Protein AF-A0A7R8W5P0-F1 (afdb_monomer_lite)

Sequence (924 aa):
MWKNGLQYGSLVSLLLALLMYNWKLTNHAEYQKKLEHVLEGMLSIERSSHLEAAPRVTVGFGACMDEFVNADEFFNFTHTEAPSRCFQHESINTWSELSELFICFFQGGAAAERYVASPALWNHLLERLKSASSRRRALGGNAPVMASRLAAEGCDVVLAGGMTQEMRKLLPENIEVVGPQTEIDDLHVIIEYPFGAQWGPWIAPRANRFIIHSDSNNPRLSSLDAFSESIREMESHIRKLSAQLQALPKTTLVHFEMASLSDVELLQLLVQWILPYTDSLGMNEQELPNLHSVLIYGNVSLISEPYPRVATTLDEMRQVFGVIGDRGFARHLKNSRTLSRIHVHTLAFQAIMTSKGSPWKNNFQAAVKASLIANRHVCGSSEVDIQKAKLIMDDSFSVSRGEGSGRIYLDVTNPVAIWEEDTTLMDPLYLAYRAYQLGKHQQCVDECTKILTKNPLDQAAWSLKTRALSAEVYVDDLEAGDEGLVESVMDDNSIATVARPGTSLRTPVNDDKPTSQTLRPQTASGRPLSGVVRPGSQSGSQNLERALVTPRTAHTARPFSASTGRSVRLGTASMMGSADSGDFINLARLNLPKYATIPWIAKPLCEYILYHQNDVRMALDLAARSTQAVHFNDWWWKFQLGKCYFRMGLLRDAEKQFLSALKQQEMIFPYLFLAQVYVRLDQPLSAIETYDRGLQMFPKEVRLLAGKARILEALHELGRAVKVYREVLSSDATDFEAIASIGLHHFYSDQPEVALRYYRRILQMGVQNAELYNNIGLCCFFAQQYDMTLKCFDRALCLAEDSVRGDVWYNIGEVALYLGDTSLAYQCFRLVLVHNSEHAEAYNNLGVLEMRRGKADTARVFFQTSASLGEHLFEPHYNYASLAEKMGDLQSSFVVAKKASQIYPRHADTKDLLQQLMKLFASL

Foldseek 3Di:
DDDDDDDPVVVVVVVVVVVVVVVVVVVVVVQLVLVVLLVVLLVVLLVVDADPDAAEDEFDEAWFKEKEAAQCQLCVLPPDAQDPAADDDPEAADPVNVRSPVLVCQQVVHEEEHEHPHPVVVVVSVVSSVVGPRIDMDTDDPRQVVQQVSVVSRHQYEYEYEEAPVSVVRGDPSYHYHFHHDPDGWYKYKHWYAQQDDRHPGGGNHTYIYIYTHDDGVVDPCSVHDDDDPPVVLLVVLQVVLVVLLVDDPVDAAEDEDDDDPDLVSLVSCLVRPLQSHQEYEEEQQVLQQNLCCLQPVGGDRDGDLDDAQQVSLVSVLSSLCCSQPCVSCVVPRSTDGHAKYWYDYPQAIDIDGHPPDPDPDVLSVRSVVVQVVCCVVVVDNDDDSVPDDRDDDQWGFNHPDDPTDIDGADSSRRDDDDDDDSPPPDLLSVLVVCVVVLVLVSSLVSLVVVCVVPVPDLSSVLSNLLSLLSVQDDDPLQQQAFALCLQEVVQLAPDPDDDALQFLQDHHDDPDDQACVLFPDALLRAGDFLDATQNQASHDHDSVCCVLAAQPSGGVDRHHRGCLVPDPPVVVVVVPPDPDDDPDDLVPDDLLVQLLPVSSLVSVLSSCCGNVVPLPSSLVSLVSNCVNVVVLALVSLQSNLVSCVSVVVLVSSLVSLVSSCVNPNDDVSLSVNLVSCNSNRRLVVNLVSLVVNCVVVPLDLSSLLSNLVSCSSSVVLVVSLVSLVSSCVSPVQDLNSLSRNLVVCVSVLNLVVSLVSLVSNVVVVDQALVSLLSNLLSCLSVVVPVCNVVSLVSSCVRDDLQCNLVSLQSVLVSCVVVVNLVSSLVSLVVSCVSPVLDLVSLLVNLVSVVVVVNLVSSLVSLVSSCSSRVLDLSSLQSNLVSCVVVVNLPSSLVSLVSSCVNRVPDPVSVVSNVVSVVVVVVD

InterPro domains:
  IPR007666 ADP-specific phosphofructokinase/glucokinase [PF04587] (234-424)
  IPR007666 ADP-specific phosphofructokinase/glucokinase [PS51255] (34-459)
  IPR011990 Tetratricopeptide-like helical domain superfamily [G3DSA:1.25.40.10] (603-922)
  IPR011990 Tetratricopeptide-like helical domain superfamily [SSF48452] (644-908)
  IPR019734 Tetratricopeptide repeat [PS50005] (668-701)
  IPR019734 Tetratricopeptide repeat [PS50005] (770-803)
  IPR019734 Tetratricopeptide repeat [SM00028] (635-668)
  IPR019734 Tetratricopeptide repeat [SM00028] (671-701)
  IPR019734 Tetratricopeptide repeat [SM00028] (702-735)
  IPR019734 Tetratricopeptide repeat [SM00028] (736-769)
  IPR019734 Tetratricopeptide repeat [SM00028] (770-803)
  IPR019734 Tetratricopeptide repeat [SM00028] (806-839)
  IPR019734 Tetratricopeptide repeat [SM00028] (840-873)
  IPR019734 Tetratricopeptide repeat [SM00028] (874-907)
  IPR028796 Tetratricopeptide repeat protein 8 [PTHR44177] (425-923)
  IPR029056 Ribokinase-like [G3DSA:3.40.1190.20] (113-426)
  IPR029056 Ribokinase-like [SSF53613] (51-429)

Secondary structure (DSSP, 8-state):
-------HHHHHHHHHHHHHHHHHHHHHHHHHHHHHHHHHHHHHHHHT---SS--EEEEEE--EEEEEEEHHHHTTTTTSPPPSS----SSB-SHHHHHHHHHHHHHHT--EEEEB--HHHHHHHHHHHHH-TT-EEEEESHHHHHHHHHHHTT-EEEEE--B-HHHHTTS-TTEEEESPBPSS-EEEEEEEE-TT-EETTEE-SS-EEEEEE--SSTT--GGG-----TTSHHHHHHHHHHHHHHHS-TTS--EEE------HHHHHHHHHHTGGG-SEEEE-TTHHHHHHHHHHTSS------SS--HHHHHHHHHHHHHHHHSTTTSTTSTT-----EEEEE-SS-EEEEE-TT-S---HHHHHHHHHHHHHHHHH--SS--TTT------SEEES-SSTTPPEEEPPSSS-S---------S-HHHHHHHHHHTT-HHHHHHHHHHHHHH-TT-HHHHHHHHHHHHHHT---TTT--PPPHHHHHT----S-SSPPTTS-SSSPPP--SS--TTTS-B-TTSPBPPSS--TT-B-----HHHHHHS-TTSSBSS---S-GGG----HHHHHS-SSS---SS-GGG--HHHHHT-HHHHHHHHHIIIIIS--HHHHHHHHHHHHHHTTT--HHHHHHHHHHHHHTT-HHHHHHHHHHHHHH---HHHHHHHHHHHHHTT-HHHHHHHHHHHHHHSTT-HHHHHHHHHHHHHTT-HHHHHHHHHHHHHH-TT-HHHHHHHHHHHHHTT-HHHHHHHHHHHHHTT---HHHHHHHHHHHHHTT-HHHHHHHHHHHHHH--HHHHHHHHHHHHHHHHHHT-HHHHHHHHHHHHHH-TT-HHHHHHHHHHHHHTT-HHHHHHHHHHHHHH-TT-HHHHHHHHHHHHHHT-HHHHHHHHHHHHHH-TT-HHHHHHHHHHHHHHHH-

Radius of gyration: 41.03 Å; chains: 1; bounding box: 125×72×121 Å

Organism: NCBI:txid163714

pLDDT: mean 81.57, std 13.03, range [26.81, 96.5]

Structure (mmCIF, N/CA/C/O backbone):
data_AF-A0A7R8W5P0-F1
#
_entry.id   AF-A0A7R8W5P0-F1
#
loop_
_atom_site.group_PDB
_atom_site.id
_atom_site.type_symbol
_atom_site.label_atom_id
_atom_site.label_alt_id
_atom_site.label_comp_id
_atom_site.label_asym_id
_atom_site.label_entity_id
_atom_site.label_seq_id
_atom_site.pdbx_PDB_ins_code
_atom_site.Cartn_x
_atom_site.Cartn_y
_atom_site.Cartn_z
_atom_site.occupancy
_atom_site.B_iso_or_equiv
_atom_site.auth_seq_id
_atom_site.auth_comp_id
_atom_site.auth_asym_id
_atom_site.auth_atom_id
_atom_site.pdbx_PDB_model_num
ATOM 1 N N . MET A 1 1 ? 79.909 9.153 -64.015 1.00 36.31 1 MET A N 1
ATOM 2 C CA . MET A 1 1 ? 79.133 8.321 -64.961 1.00 36.31 1 MET A CA 1
ATOM 3 C C . MET A 1 1 ? 78.157 7.473 -64.166 1.00 36.31 1 MET A C 1
ATOM 5 O O . MET A 1 1 ? 78.596 6.576 -63.461 1.00 36.31 1 MET A O 1
ATOM 9 N N . TRP A 1 2 ? 76.861 7.779 -64.223 1.00 39.91 2 TRP A N 1
ATOM 10 C CA . TRP A 1 2 ? 75.825 6.872 -63.725 1.00 39.91 2 TRP A CA 1
ATOM 11 C C . TRP A 1 2 ? 75.768 5.644 -64.643 1.00 39.91 2 TRP A C 1
ATOM 13 O O . TRP A 1 2 ? 75.588 5.793 -65.850 1.00 39.91 2 TRP A O 1
ATOM 23 N N . LYS A 1 3 ? 75.937 4.443 -64.086 1.00 43.53 3 LYS A N 1
ATOM 24 C CA . LYS A 1 3 ? 75.578 3.183 -64.746 1.00 43.53 3 LYS A CA 1
ATOM 25 C C . LYS A 1 3 ? 74.837 2.290 -63.753 1.00 43.53 3 LYS A C 1
ATOM 27 O O . LYS A 1 3 ? 75.441 1.621 -62.929 1.00 43.53 3 LYS A O 1
ATOM 32 N N . ASN A 1 4 ? 73.515 2.378 -63.861 1.00 57.44 4 ASN A N 1
ATOM 33 C CA . ASN A 1 4 ? 72.531 1.299 -63.901 1.00 57.44 4 ASN A CA 1
ATOM 34 C C . ASN A 1 4 ? 72.731 0.089 -62.979 1.00 57.44 4 ASN A C 1
ATOM 36 O O . ASN A 1 4 ? 73.502 -0.819 -63.273 1.00 57.44 4 ASN A O 1
ATOM 40 N N . GLY A 1 5 ? 71.866 0.018 -61.971 1.00 49.28 5 GLY A N 1
ATOM 41 C CA . GLY A 1 5 ? 71.491 -1.213 -61.291 1.00 49.28 5 GLY A CA 1
ATOM 42 C C . GLY A 1 5 ? 70.330 -0.927 -60.349 1.00 49.28 5 GLY A C 1
ATOM 43 O O . GLY A 1 5 ? 70.558 -0.619 -59.183 1.00 49.28 5 GLY A O 1
ATOM 44 N N . LEU A 1 6 ? 69.089 -0.975 -60.849 1.00 54.81 6 LEU A N 1
ATOM 45 C CA . LEU A 1 6 ? 67.922 -1.060 -59.966 1.00 54.81 6 LEU A CA 1
ATOM 46 C C . LEU A 1 6 ? 68.122 -2.290 -59.071 1.00 54.81 6 LEU A C 1
ATOM 48 O O . LEU A 1 6 ? 68.286 -3.401 -59.574 1.00 54.81 6 LEU A O 1
ATOM 52 N N . GLN A 1 7 ? 68.167 -2.085 -57.754 1.00 64.88 7 GLN A N 1
ATOM 53 C CA . GLN A 1 7 ? 68.271 -3.180 -56.795 1.00 64.88 7 GLN A CA 1
ATOM 54 C C . GLN A 1 7 ? 67.053 -4.100 -56.964 1.00 64.88 7 GLN A C 1
ATOM 56 O O . GLN A 1 7 ? 65.928 -3.631 -57.123 1.00 64.88 7 GLN A O 1
ATOM 61 N N . TYR A 1 8 ? 67.264 -5.417 -56.923 1.00 61.25 8 TYR A N 1
ATOM 62 C CA . TYR A 1 8 ? 66.205 -6.422 -57.100 1.00 61.25 8 TYR A CA 1
ATOM 63 C C . TYR A 1 8 ? 64.970 -6.158 -56.216 1.00 61.25 8 TYR A C 1
ATOM 65 O O . TYR A 1 8 ? 63.844 -6.382 -56.649 1.00 61.25 8 TYR A O 1
ATOM 73 N N . GLY A 1 9 ? 65.168 -5.604 -55.013 1.00 65.62 9 GLY A N 1
ATOM 74 C CA . GLY A 1 9 ? 64.086 -5.211 -54.109 1.00 65.62 9 GLY A CA 1
ATOM 75 C C . GLY A 1 9 ? 63.168 -4.124 -54.672 1.00 65.62 9 GLY A C 1
ATOM 76 O O . GLY A 1 9 ? 61.956 -4.267 -54.586 1.00 65.62 9 GLY A O 1
ATOM 77 N N . SER A 1 10 ? 63.697 -3.077 -55.315 1.00 69.69 10 SER A N 1
ATOM 78 C CA . SER A 1 10 ? 62.873 -2.009 -55.900 1.00 69.69 10 SER A CA 1
ATOM 79 C C . SER A 1 10 ? 62.128 -2.462 -57.157 1.00 69.69 10 SER A C 1
ATOM 81 O O . SER A 1 10 ? 61.007 -2.013 -57.378 1.00 69.69 10 SER A O 1
ATOM 83 N N . LEU A 1 11 ? 62.688 -3.398 -57.932 1.00 73.38 11 LEU A N 1
ATOM 84 C CA . LEU A 1 11 ? 61.970 -4.053 -59.032 1.00 73.38 11 LEU A CA 1
ATOM 85 C C . LEU A 1 11 ? 60.809 -4.908 -58.519 1.00 73.38 11 LEU A C 1
ATOM 87 O O . LEU A 1 11 ? 59.712 -4.795 -59.052 1.00 73.38 11 LEU A O 1
ATOM 91 N N . VAL A 1 12 ? 61.010 -5.699 -57.461 1.00 75.38 12 VAL A N 1
ATOM 92 C CA . VAL A 1 12 ? 59.942 -6.506 -56.846 1.00 75.38 12 VAL A CA 1
ATOM 93 C C . VAL A 1 12 ? 58.846 -5.619 -56.253 1.00 75.38 12 VAL A C 1
ATOM 95 O O . VAL A 1 12 ? 57.673 -5.895 -56.481 1.00 75.38 12 VAL A O 1
ATOM 98 N N . SER A 1 13 ? 59.195 -4.519 -55.578 1.00 73.75 13 SER A N 1
ATOM 99 C CA . SER A 1 13 ? 58.220 -3.546 -55.065 1.00 73.75 13 SER A CA 1
ATOM 100 C C . SER A 1 13 ? 57.409 -2.891 -56.179 1.00 73.75 13 SER A C 1
ATOM 102 O O . SER A 1 13 ? 56.206 -2.701 -56.033 1.00 73.75 13 SER A O 1
ATOM 104 N N . LEU A 1 14 ? 58.050 -2.558 -57.302 1.00 78.12 14 LEU A N 1
ATOM 105 C CA . LEU A 1 14 ? 57.390 -1.933 -58.446 1.00 78.12 14 LEU A CA 1
ATOM 106 C C . LEU A 1 14 ? 56.509 -2.936 -59.206 1.00 78.12 14 LEU A C 1
ATOM 108 O O . LEU A 1 14 ? 55.436 -2.569 -59.670 1.00 78.12 14 LEU A O 1
ATOM 112 N N . LEU A 1 15 ? 56.910 -4.209 -59.265 1.00 79.38 15 LEU A N 1
ATOM 113 C CA . LEU A 1 15 ? 56.126 -5.304 -59.845 1.00 79.38 15 LEU A CA 1
ATOM 114 C C . LEU A 1 15 ? 54.933 -5.672 -58.951 1.00 79.38 15 LEU A C 1
ATOM 116 O O . LEU A 1 15 ? 53.842 -5.875 -59.466 1.00 79.38 15 LEU A O 1
ATOM 120 N N . LEU A 1 16 ? 55.097 -5.662 -57.624 1.00 78.31 16 LEU A N 1
ATOM 121 C CA . LEU A 1 16 ? 53.999 -5.761 -56.655 1.00 78.31 16 LEU A CA 1
ATOM 122 C C . LEU A 1 16 ? 53.064 -4.555 -56.736 1.00 78.31 16 LEU A C 1
ATOM 124 O O . LEU A 1 16 ? 51.853 -4.734 -56.711 1.00 78.31 16 LEU A O 1
ATOM 128 N N . ALA A 1 17 ? 53.595 -3.339 -56.877 1.00 73.50 17 ALA A N 1
ATOM 129 C CA . ALA A 1 17 ? 52.786 -2.139 -57.056 1.00 73.50 17 ALA A CA 1
ATOM 130 C C . ALA A 1 17 ? 52.014 -2.174 -58.381 1.00 73.50 17 ALA A C 1
ATOM 132 O O . ALA A 1 17 ? 50.842 -1.822 -58.396 1.00 73.50 17 ALA A O 1
ATOM 133 N N . LEU A 1 18 ? 52.626 -2.654 -59.469 1.00 76.25 18 LEU A N 1
ATOM 134 C CA . LEU A 1 18 ? 51.964 -2.860 -60.760 1.00 76.25 18 LEU A CA 1
ATOM 135 C C . LEU A 1 18 ? 50.938 -3.991 -60.704 1.00 76.25 18 LEU A C 1
ATOM 137 O O . LEU A 1 18 ? 49.857 -3.829 -61.250 1.00 76.25 18 LEU A O 1
ATOM 141 N N . LEU A 1 19 ? 51.226 -5.102 -60.020 1.00 76.31 19 LEU A N 1
ATOM 142 C CA . LEU A 1 19 ? 50.268 -6.188 -59.801 1.00 76.31 19 LEU A CA 1
ATOM 143 C C . LEU A 1 19 ? 49.094 -5.722 -58.944 1.00 76.31 19 LEU A C 1
ATOM 145 O O . LEU A 1 19 ? 47.957 -5.998 -59.300 1.00 76.31 19 LEU A O 1
ATOM 149 N N . MET A 1 20 ? 49.339 -4.965 -57.873 1.00 68.00 20 MET A N 1
ATOM 150 C CA . MET A 1 20 ? 48.280 -4.357 -57.065 1.00 68.00 20 MET A CA 1
ATOM 151 C C . MET A 1 20 ? 47.506 -3.297 -57.847 1.00 68.00 20 MET A C 1
ATOM 153 O O . MET A 1 20 ? 46.293 -3.222 -57.709 1.00 68.00 20 MET A O 1
ATOM 157 N N . TYR A 1 21 ? 48.168 -2.498 -58.683 1.00 72.94 21 TYR A N 1
ATOM 158 C CA . TYR A 1 21 ? 47.519 -1.508 -59.541 1.00 72.94 21 TYR A CA 1
ATOM 159 C C . TYR A 1 21 ? 46.642 -2.182 -60.602 1.00 72.94 21 TYR A C 1
ATOM 161 O O . TYR A 1 21 ? 45.499 -1.778 -60.793 1.00 72.94 21 TYR A O 1
ATOM 169 N N . ASN A 1 22 ? 47.134 -3.256 -61.223 1.00 70.31 22 ASN A N 1
ATOM 170 C CA . ASN A 1 22 ? 46.401 -4.022 -62.225 1.00 70.31 22 ASN A CA 1
ATOM 171 C C . ASN A 1 22 ? 45.250 -4.820 -61.587 1.00 70.31 22 ASN A C 1
ATOM 173 O O . ASN A 1 22 ? 44.145 -4.803 -62.110 1.00 70.31 22 ASN A O 1
ATOM 177 N N . TRP A 1 23 ? 45.468 -5.415 -60.408 1.00 67.81 23 TRP A N 1
ATOM 178 C CA . TRP A 1 23 ? 44.429 -6.064 -59.596 1.00 67.81 23 TRP A CA 1
ATOM 179 C C . TRP A 1 23 ? 43.348 -5.071 -59.148 1.00 67.81 23 TRP A C 1
ATOM 181 O O . TRP A 1 23 ? 42.156 -5.368 -59.189 1.00 67.81 23 TRP A O 1
ATOM 191 N N . LYS A 1 24 ? 43.747 -3.848 -58.778 1.00 63.94 24 LYS A N 1
ATOM 192 C CA . LYS A 1 24 ? 42.828 -2.762 -58.426 1.00 63.94 24 LYS A CA 1
ATOM 193 C C . LYS A 1 24 ? 42.037 -2.269 -59.642 1.00 63.94 24 LYS A C 1
ATOM 195 O O . LYS A 1 24 ? 40.854 -1.985 -59.495 1.00 63.94 24 LYS A O 1
ATOM 200 N N . LEU A 1 25 ? 42.648 -2.204 -60.827 1.00 61.28 25 LEU A N 1
ATOM 201 C CA . LEU A 1 25 ? 41.983 -1.858 -62.091 1.00 61.28 25 LEU A CA 1
ATOM 202 C C . LEU A 1 25 ? 40.975 -2.926 -62.535 1.00 61.28 25 LEU A C 1
ATOM 204 O O . LEU A 1 25 ? 39.848 -2.578 -62.882 1.00 61.28 25 LEU A O 1
ATOM 208 N N . THR A 1 26 ? 41.340 -4.212 -62.483 1.00 60.97 26 THR A N 1
ATOM 209 C CA . THR A 1 26 ? 40.427 -5.314 -62.832 1.00 60.97 26 THR A CA 1
ATOM 210 C C . THR A 1 26 ? 39.247 -5.392 -61.871 1.00 60.97 26 THR A C 1
ATOM 212 O O . THR A 1 26 ? 38.109 -5.495 -62.320 1.00 60.97 26 THR A O 1
ATOM 215 N N . ASN A 1 27 ? 39.495 -5.237 -60.566 1.00 63.59 27 ASN A N 1
ATOM 216 C CA . ASN A 1 27 ? 38.428 -5.192 -59.570 1.00 63.59 27 ASN A CA 1
ATOM 217 C C . ASN A 1 27 ? 37.531 -3.960 -59.760 1.00 63.59 27 ASN A C 1
ATOM 219 O O . ASN A 1 27 ? 36.315 -4.085 -59.687 1.00 63.59 27 ASN A O 1
ATOM 223 N N . HIS A 1 28 ? 38.089 -2.776 -60.051 1.00 65.25 28 HIS A N 1
ATOM 224 C CA . HIS A 1 28 ? 37.283 -1.576 -60.315 1.00 65.25 28 HIS A CA 1
ATOM 225 C C . HIS A 1 28 ? 36.319 -1.757 -61.493 1.00 65.25 28 HIS A C 1
ATOM 227 O O . HIS A 1 28 ? 35.162 -1.354 -61.381 1.00 65.25 28 HIS A O 1
ATOM 233 N N . ALA A 1 29 ? 36.765 -2.389 -62.583 1.00 65.19 29 ALA A N 1
ATOM 234 C CA . ALA A 1 29 ? 35.916 -2.668 -63.740 1.00 65.19 29 ALA A CA 1
ATOM 235 C C . ALA A 1 29 ? 34.808 -3.693 -63.426 1.00 65.19 29 ALA A C 1
ATOM 237 O O . ALA A 1 29 ? 33.692 -3.573 -63.927 1.00 65.19 29 ALA A O 1
ATOM 238 N N . GLU A 1 30 ? 35.091 -4.689 -62.583 1.00 70.50 30 GLU A N 1
ATOM 239 C CA . GLU A 1 30 ? 34.097 -5.671 -62.137 1.00 70.50 30 GLU A CA 1
ATOM 240 C C . GLU A 1 30 ? 33.054 -5.047 -61.193 1.00 70.50 30 GLU A C 1
ATOM 242 O O . GLU A 1 30 ? 31.855 -5.272 -61.357 1.00 70.50 30 GLU A O 1
ATOM 247 N N . TYR A 1 31 ? 33.485 -4.193 -60.258 1.00 69.50 31 TYR A N 1
ATOM 248 C CA . TYR A 1 31 ? 32.584 -3.455 -59.368 1.00 69.50 31 TYR A CA 1
ATOM 249 C C . TYR A 1 31 ? 31.697 -2.458 -60.120 1.00 69.50 31 TYR A C 1
ATOM 251 O O . TYR A 1 31 ? 30.523 -2.337 -59.782 1.00 69.50 31 TYR A O 1
ATOM 259 N N . GLN A 1 32 ? 32.218 -1.778 -61.149 1.00 71.75 32 GLN A N 1
ATOM 260 C CA . GLN A 1 32 ? 31.411 -0.890 -61.994 1.00 71.75 32 GLN A CA 1
ATOM 261 C C . GLN A 1 32 ? 30.307 -1.647 -62.736 1.00 71.75 32 GLN A C 1
ATOM 263 O O . GLN A 1 32 ? 29.161 -1.215 -62.700 1.00 71.75 32 GLN A O 1
ATOM 268 N N . LYS A 1 33 ? 30.613 -2.815 -63.315 1.00 75.38 33 LYS A N 1
ATOM 269 C CA . LYS A 1 33 ? 29.599 -3.661 -63.969 1.00 75.38 33 LYS A CA 1
ATOM 270 C C . LYS A 1 33 ? 28.537 -4.173 -62.997 1.00 75.38 33 LYS A C 1
ATOM 272 O O . LYS A 1 33 ? 27.355 -4.195 -63.323 1.00 75.38 33 LYS A O 1
ATOM 277 N N . LYS A 1 34 ? 28.938 -4.578 -61.785 1.00 76.56 34 LYS A N 1
ATOM 278 C CA . LYS A 1 34 ? 27.981 -4.964 -60.733 1.00 76.56 34 LYS A CA 1
ATOM 279 C C . LYS A 1 34 ? 27.071 -3.790 -60.358 1.00 76.56 34 LYS A C 1
ATOM 281 O O . LYS A 1 34 ? 25.867 -3.974 -60.230 1.00 76.56 34 LYS A O 1
ATOM 286 N N . LEU A 1 35 ? 27.638 -2.593 -60.212 1.00 79.69 35 LEU A N 1
ATOM 287 C CA . LEU A 1 35 ? 26.897 -1.377 -59.880 1.00 79.69 35 LEU A CA 1
ATOM 288 C C . LEU A 1 35 ? 25.906 -0.980 -60.986 1.00 79.69 35 LEU A C 1
ATOM 290 O O . LEU A 1 35 ? 24.780 -0.603 -60.673 1.00 79.69 35 LEU A O 1
ATOM 294 N N . GLU A 1 36 ? 26.298 -1.115 -62.256 1.00 82.62 36 GLU A N 1
ATOM 295 C CA . GLU A 1 36 ? 25.419 -0.927 -63.418 1.00 82.62 36 GLU A CA 1
ATOM 296 C C . GLU A 1 36 ? 24.199 -1.853 -63.352 1.00 82.62 36 GLU A C 1
ATOM 298 O O . GLU A 1 36 ? 23.069 -1.374 -63.399 1.00 82.62 36 GLU A O 1
ATOM 303 N N . HIS A 1 37 ? 24.405 -3.156 -63.148 1.00 83.81 37 HIS A N 1
ATOM 304 C CA . HIS A 1 37 ? 23.304 -4.120 -63.068 1.00 83.81 37 HIS A CA 1
ATOM 305 C C . HIS A 1 37 ? 22.377 -3.895 -61.866 1.00 83.81 37 HIS A C 1
ATOM 307 O O . HIS A 1 37 ? 21.159 -4.000 -62.008 1.00 83.81 37 HIS A O 1
ATOM 313 N N . VAL A 1 38 ? 22.925 -3.533 -60.700 1.00 83.44 38 VAL A N 1
ATOM 314 C CA . VAL A 1 38 ? 22.114 -3.165 -59.525 1.00 83.44 38 VAL A CA 1
ATOM 315 C C . VAL A 1 38 ? 21.254 -1.940 -59.837 1.00 83.44 38 VAL A C 1
ATOM 317 O O . VAL A 1 38 ? 20.056 -1.941 -59.553 1.00 83.44 38 VAL A O 1
ATOM 320 N N . LEU A 1 39 ? 21.840 -0.907 -60.450 1.00 85.06 39 LEU A N 1
ATOM 321 C CA . LEU A 1 39 ? 21.128 0.317 -60.812 1.00 85.06 39 LEU A CA 1
ATOM 322 C C . LEU A 1 39 ? 20.034 0.052 -61.857 1.00 85.06 39 LEU A C 1
ATOM 324 O O . LEU A 1 39 ? 18.917 0.546 -61.707 1.00 85.06 39 LEU A O 1
ATOM 328 N N . GLU A 1 40 ? 20.320 -0.752 -62.882 1.00 85.50 40 GLU A N 1
ATOM 329 C CA . GLU A 1 40 ? 19.332 -1.192 -63.874 1.00 85.50 40 GLU A CA 1
ATOM 330 C C . GLU A 1 40 ? 18.174 -1.950 -63.215 1.00 85.50 40 GLU A C 1
ATOM 332 O O . GLU A 1 40 ? 17.006 -1.654 -63.490 1.00 85.50 40 GLU A O 1
ATOM 337 N N . GLY A 1 41 ? 18.483 -2.866 -62.291 1.00 84.50 41 GLY A N 1
ATOM 338 C CA . GLY A 1 41 ? 17.496 -3.585 -61.488 1.00 84.50 41 GLY A CA 1
ATOM 339 C C . GLY A 1 41 ? 16.603 -2.628 -60.696 1.00 84.50 41 GLY A C 1
ATOM 340 O O . GLY A 1 41 ? 15.378 -2.685 -60.813 1.00 84.50 41 GLY A O 1
ATOM 341 N N . MET A 1 42 ? 17.194 -1.677 -59.967 1.00 86.62 42 MET A N 1
ATOM 342 C CA . MET A 1 42 ? 16.455 -0.668 -59.198 1.00 86.62 42 MET A CA 1
ATOM 343 C C . MET A 1 42 ? 15.550 0.203 -60.084 1.00 86.62 42 MET A C 1
ATOM 345 O O . MET A 1 42 ? 14.374 0.396 -59.772 1.00 86.62 42 MET A O 1
ATOM 349 N N . LEU A 1 43 ? 16.062 0.695 -61.214 1.00 86.62 43 LEU A N 1
ATOM 350 C CA . LEU A 1 43 ? 15.290 1.519 -62.150 1.00 86.62 43 LEU A CA 1
ATOM 351 C C . LEU A 1 43 ? 14.153 0.730 -62.814 1.00 86.62 43 LEU A C 1
ATOM 353 O O . LEU A 1 43 ? 13.081 1.285 -63.060 1.00 86.62 43 LEU A O 1
ATOM 357 N N . SER A 1 44 ? 14.355 -0.561 -63.092 1.00 86.44 44 SER A N 1
ATOM 358 C CA . SER A 1 44 ? 13.301 -1.426 -63.636 1.00 86.44 44 SER A CA 1
ATOM 359 C C . SER A 1 44 ? 12.139 -1.598 -62.651 1.00 86.44 44 SER A C 1
ATOM 361 O O . SER A 1 44 ? 10.974 -1.496 -63.040 1.00 86.44 44 SER A O 1
ATOM 363 N N . ILE A 1 45 ? 12.453 -1.762 -61.361 1.00 84.62 45 ILE A N 1
ATOM 364 C CA . ILE A 1 45 ? 11.466 -1.906 -60.289 1.00 84.62 45 ILE A CA 1
ATOM 365 C C . ILE A 1 45 ? 10.704 -0.596 -60.090 1.00 84.62 45 ILE A C 1
ATOM 367 O O . ILE A 1 45 ? 9.479 -0.618 -59.980 1.00 84.62 45 ILE A O 1
ATOM 371 N N . GLU A 1 46 ? 11.388 0.547 -60.107 1.00 84.94 46 GLU A N 1
ATOM 372 C CA . GLU A 1 46 ? 10.734 1.854 -60.011 1.00 84.94 46 GLU A CA 1
ATOM 373 C C . GLU A 1 46 ? 9.731 2.073 -61.155 1.00 84.94 46 GLU A C 1
ATOM 375 O O . GLU A 1 46 ? 8.584 2.448 -60.903 1.00 84.94 46 GLU A O 1
ATOM 380 N N . ARG A 1 47 ? 10.121 1.759 -62.399 1.00 84.31 47 ARG A N 1
ATOM 381 C CA . ARG A 1 47 ? 9.245 1.873 -63.581 1.00 84.31 47 ARG A CA 1
ATOM 382 C C . ARG A 1 47 ? 8.026 0.955 -63.524 1.00 84.31 47 ARG A C 1
ATOM 384 O O . ARG A 1 47 ? 7.013 1.273 -64.131 1.00 84.31 47 ARG A O 1
ATOM 391 N N . SER A 1 48 ? 8.116 -0.169 -62.814 1.00 82.19 48 SER A N 1
ATOM 392 C CA . SER A 1 48 ? 6.997 -1.105 -62.644 1.00 82.19 48 SER A CA 1
ATOM 393 C C . SER A 1 48 ? 5.917 -0.611 -61.670 1.00 82.19 48 SER A C 1
ATOM 395 O O . SER A 1 48 ? 4.859 -1.229 -61.566 1.00 82.19 48 SER A O 1
ATOM 397 N N . SER A 1 49 ? 6.178 0.478 -60.939 1.00 72.31 49 SER A N 1
ATOM 398 C CA . SER A 1 49 ? 5.300 0.989 -59.888 1.00 72.31 49 SER A CA 1
ATOM 399 C C . SER A 1 49 ? 4.515 2.222 -60.347 1.00 72.31 49 SER A C 1
ATOM 401 O O . SER A 1 49 ? 5.091 3.240 -60.727 1.00 72.31 49 SER A O 1
ATOM 403 N N . HIS A 1 50 ? 3.185 2.148 -60.272 1.00 69.56 50 HIS A N 1
ATOM 404 C CA . HIS A 1 50 ? 2.284 3.274 -60.518 1.00 69.56 50 HIS A CA 1
ATOM 405 C C . HIS A 1 50 ? 1.241 3.360 -59.401 1.00 69.56 50 HIS A C 1
ATOM 407 O O . HIS A 1 50 ? 0.803 2.338 -58.872 1.00 69.56 50 HIS A O 1
ATOM 413 N N . LEU A 1 51 ? 0.852 4.581 -59.030 1.00 68.88 51 LEU A N 1
ATOM 414 C CA . LEU A 1 51 ? -0.267 4.801 -58.116 1.00 68.88 51 LEU A CA 1
ATOM 415 C C . LEU A 1 51 ? -1.576 4.564 -58.875 1.00 68.88 51 LEU A C 1
ATOM 417 O O . LEU A 1 51 ? -1.843 5.229 -59.872 1.00 68.88 51 LEU A O 1
ATOM 421 N N . GLU A 1 52 ? -2.394 3.623 -58.403 1.00 65.81 52 GLU A N 1
ATOM 422 C CA . GLU A 1 52 ? -3.710 3.335 -58.998 1.00 65.81 52 GLU A CA 1
ATOM 423 C C . GLU A 1 52 ? -4.726 4.464 -58.738 1.00 65.81 52 GLU A C 1
ATOM 425 O O . GLU A 1 52 ? -5.603 4.717 -59.561 1.00 65.81 52 GLU A O 1
ATOM 430 N N . ALA A 1 53 ? -4.596 5.159 -57.605 1.00 72.81 53 ALA A N 1
ATOM 431 C CA . ALA A 1 53 ? -5.373 6.337 -57.228 1.00 72.81 53 ALA A CA 1
ATOM 432 C C . ALA A 1 53 ? -4.502 7.262 -56.369 1.00 72.81 53 ALA A C 1
ATOM 434 O O . ALA A 1 53 ? -3.667 6.764 -55.614 1.00 72.81 53 ALA A O 1
ATOM 435 N N . ALA A 1 54 ? -4.707 8.580 -56.460 1.00 75.88 54 ALA A N 1
ATOM 436 C CA . ALA A 1 54 ? -4.015 9.563 -55.626 1.00 75.88 54 ALA A CA 1
ATOM 437 C C . ALA A 1 54 ? -4.492 9.428 -54.167 1.00 75.88 54 ALA A C 1
ATOM 439 O O . ALA A 1 54 ? -5.648 9.745 -53.870 1.00 75.88 54 ALA A O 1
ATOM 440 N N . PRO A 1 55 ? -3.669 8.912 -53.234 1.00 82.00 55 PRO A N 1
ATOM 441 C CA . PRO A 1 55 ? -4.077 8.841 -51.843 1.00 82.00 55 PRO A CA 1
ATOM 442 C C . PRO A 1 55 ? -4.078 10.250 -51.248 1.00 82.00 55 PRO A C 1
ATOM 444 O O . PRO A 1 55 ? -3.157 11.036 -51.485 1.00 82.00 55 PRO A O 1
ATOM 447 N N . ARG A 1 56 ? -5.086 10.552 -50.424 1.00 83.38 56 ARG A N 1
ATOM 448 C CA . ARG A 1 56 ? -5.084 11.776 -49.622 1.00 83.38 56 ARG A CA 1
ATOM 449 C C . ARG A 1 56 ? -4.192 11.580 -48.402 1.00 83.38 56 ARG A C 1
ATOM 451 O O . ARG A 1 56 ? -4.454 10.691 -47.590 1.00 83.38 56 ARG A O 1
ATOM 458 N N . VAL A 1 57 ? -3.155 12.400 -48.271 1.00 85.06 57 VAL A N 1
ATOM 459 C CA . VAL A 1 57 ? -2.160 12.302 -47.196 1.00 85.06 57 VAL A CA 1
ATOM 460 C C . VAL A 1 57 ? -2.098 13.615 -46.429 1.00 85.06 57 VAL A C 1
ATOM 462 O O . VAL A 1 57 ? -1.893 14.675 -47.014 1.00 85.06 57 VAL A O 1
ATOM 465 N N . THR A 1 58 ? -2.243 13.539 -45.108 1.00 82.88 58 THR A N 1
ATOM 466 C CA . THR A 1 58 ? -2.029 14.682 -44.215 1.00 82.88 58 THR A CA 1
ATOM 467 C C . THR A 1 58 ? -0.644 14.576 -43.591 1.00 82.88 58 THR A C 1
ATOM 469 O O . THR A 1 58 ? -0.309 13.541 -43.015 1.00 82.88 58 THR A O 1
ATOM 472 N N . VAL A 1 59 ? 0.158 15.632 -43.700 1.00 81.25 59 VAL A N 1
ATOM 473 C CA . VAL A 1 59 ? 1.564 15.638 -43.287 1.00 81.25 59 VAL A CA 1
ATOM 474 C C . VAL A 1 59 ? 1.798 16.681 -42.200 1.00 81.25 59 VAL A C 1
ATOM 476 O O . VAL A 1 59 ? 1.654 17.870 -42.468 1.00 81.25 59 VAL A O 1
ATOM 479 N N . GLY A 1 60 ? 2.218 16.192 -41.025 1.00 71.56 60 GLY A N 1
ATOM 480 C CA . GLY A 1 60 ? 2.963 16.890 -39.966 1.00 71.56 60 GLY A CA 1
ATOM 481 C C . GLY A 1 60 ? 2.419 18.220 -39.433 1.00 71.56 60 GLY A C 1
ATOM 482 O O . GLY A 1 60 ? 1.389 18.709 -39.866 1.00 71.56 60 GLY A O 1
ATOM 483 N N . PHE A 1 61 ? 3.141 18.787 -38.462 1.00 66.75 61 PHE A N 1
ATOM 484 C CA . PHE A 1 61 ? 2.986 20.160 -37.979 1.00 66.75 61 PHE A CA 1
ATOM 485 C C . PHE A 1 61 ? 4.358 20.835 -38.020 1.00 66.75 61 PHE A C 1
ATOM 487 O O . PHE A 1 61 ? 5.317 20.268 -37.499 1.00 66.75 61 PHE A O 1
ATOM 494 N N . GLY A 1 62 ? 4.439 22.027 -38.611 1.00 68.19 62 GLY A N 1
ATOM 495 C CA . GLY A 1 62 ? 5.648 22.857 -38.586 1.00 68.19 62 GLY A CA 1
ATOM 496 C C . GLY A 1 62 ? 6.321 23.030 -39.945 1.00 68.19 62 GLY A C 1
ATOM 497 O O . GLY A 1 62 ? 6.246 22.160 -40.811 1.00 68.19 62 GLY A O 1
ATOM 498 N N . ALA A 1 63 ? 6.956 24.182 -40.136 1.00 74.44 63 ALA A N 1
ATOM 499 C CA . ALA A 1 63 ? 7.689 24.538 -41.343 1.00 74.44 63 ALA A CA 1
ATOM 500 C C . ALA A 1 63 ? 8.815 25.512 -40.982 1.00 74.44 63 ALA A C 1
ATOM 502 O O . ALA A 1 63 ? 8.619 26.396 -40.151 1.00 74.44 63 ALA A O 1
ATOM 503 N N . CYS A 1 64 ? 9.985 25.351 -41.594 1.00 80.88 64 CYS A N 1
ATOM 504 C CA . CYS A 1 64 ? 11.116 26.256 -41.401 1.00 80.88 64 CYS A CA 1
ATOM 505 C C . CYS A 1 64 ? 11.818 26.536 -42.733 1.00 80.88 64 CYS A C 1
ATOM 507 O O . CYS A 1 64 ? 11.554 25.896 -43.752 1.00 80.88 64 CYS A O 1
ATOM 509 N N . MET A 1 65 ? 12.682 27.545 -42.741 1.00 84.38 65 MET A N 1
ATOM 510 C CA . MET A 1 65 ? 13.589 27.833 -43.846 1.00 84.38 65 MET A CA 1
ATOM 511 C C . MET A 1 65 ? 14.991 27.344 -43.504 1.00 84.38 65 MET A C 1
ATOM 513 O O . MET A 1 65 ? 15.537 27.729 -42.472 1.00 84.38 65 MET A O 1
ATOM 517 N N . ASP A 1 66 ? 15.596 26.583 -44.413 1.00 86.88 66 ASP A N 1
ATOM 518 C CA . ASP A 1 66 ? 16.971 26.110 -44.274 1.00 86.88 66 ASP A CA 1
ATOM 519 C C . ASP A 1 66 ? 17.930 27.054 -45.010 1.00 86.88 66 ASP A C 1
ATOM 521 O O . ASP A 1 66 ? 17.800 27.302 -46.215 1.00 86.88 66 ASP A O 1
ATOM 525 N N . GLU A 1 67 ? 18.926 27.567 -44.294 1.00 88.44 67 GLU A N 1
ATOM 526 C CA . GLU A 1 67 ? 20.042 28.349 -44.827 1.00 88.44 67 GLU A CA 1
ATOM 527 C C . GLU A 1 67 ? 21.318 27.524 -44.719 1.00 88.44 67 GLU A C 1
ATOM 529 O O . GLU A 1 67 ? 21.808 27.267 -43.621 1.00 88.44 67 GLU A O 1
ATOM 534 N N . PHE A 1 68 ? 21.884 27.124 -45.853 1.00 88.50 68 PHE A N 1
ATOM 535 C CA . PHE A 1 68 ? 23.119 26.353 -45.868 1.00 88.50 68 PHE A CA 1
ATOM 536 C C . PHE A 1 68 ? 24.329 27.255 -46.078 1.00 88.50 68 PHE A C 1
ATOM 538 O O . PHE A 1 68 ? 24.275 28.203 -46.866 1.00 88.50 68 PHE A O 1
ATOM 545 N N . VAL A 1 69 ? 25.429 26.909 -45.416 1.00 90.81 69 VAL A N 1
ATOM 546 C CA . VAL A 1 69 ? 26.721 27.593 -45.509 1.00 90.81 69 VAL A CA 1
ATOM 547 C C . VAL A 1 69 ? 27.861 26.589 -45.335 1.00 90.81 69 VAL A C 1
ATOM 549 O O . VAL A 1 69 ? 27.726 25.614 -44.595 1.00 90.81 69 VAL A O 1
ATOM 552 N N . ASN A 1 70 ? 29.001 26.825 -45.982 1.00 89.75 70 ASN A N 1
ATOM 553 C CA . ASN A 1 70 ? 30.193 26.002 -45.778 1.00 89.75 70 ASN A CA 1
ATOM 554 C C . ASN A 1 70 ? 30.867 26.323 -44.432 1.00 89.75 70 ASN A C 1
ATOM 556 O O . ASN A 1 70 ? 31.037 27.491 -44.070 1.00 89.75 70 ASN A O 1
ATOM 560 N N . ALA A 1 71 ? 31.287 25.293 -43.695 1.00 86.81 71 ALA A N 1
ATOM 561 C CA . ALA A 1 71 ? 31.901 25.422 -42.371 1.00 86.81 71 ALA A CA 1
ATOM 562 C C . ALA A 1 71 ? 33.196 26.246 -42.385 1.00 86.81 71 ALA A C 1
ATOM 564 O O . ALA A 1 71 ? 33.438 27.048 -41.484 1.00 86.81 71 ALA A O 1
ATOM 565 N N . ASP A 1 72 ? 33.996 26.066 -43.430 1.00 84.38 72 ASP A N 1
ATOM 566 C CA . ASP A 1 72 ? 35.264 26.738 -43.685 1.00 84.38 72 ASP A CA 1
ATOM 567 C C . ASP A 1 72 ? 35.102 28.258 -43.807 1.00 84.38 72 ASP A C 1
ATOM 569 O O . ASP A 1 72 ? 35.908 29.000 -43.245 1.00 84.38 72 ASP A O 1
ATOM 573 N N . GLU A 1 73 ? 34.025 28.723 -44.445 1.00 84.94 73 GLU A N 1
ATOM 574 C CA . GLU A 1 73 ? 33.686 30.148 -44.538 1.00 84.94 73 GLU A CA 1
ATOM 575 C C . GLU A 1 73 ? 33.005 30.654 -43.255 1.00 84.94 73 GLU A C 1
ATOM 577 O O . GLU A 1 73 ? 33.330 31.733 -42.759 1.00 84.94 73 GLU A O 1
ATOM 582 N N . PHE A 1 74 ? 32.103 29.860 -42.672 1.00 85.69 74 PHE A N 1
ATOM 583 C CA . PHE A 1 74 ? 31.308 30.252 -41.506 1.00 85.69 74 PHE A CA 1
ATOM 584 C C . PHE A 1 74 ? 32.147 30.447 -40.231 1.00 85.69 74 PHE A C 1
ATOM 586 O O . PHE A 1 74 ? 32.023 31.461 -39.530 1.00 85.69 74 PHE A O 1
ATOM 593 N N . PHE A 1 75 ? 33.031 29.488 -39.940 1.00 84.50 75 PHE A N 1
ATOM 594 C CA . PHE A 1 75 ? 33.970 29.555 -38.817 1.00 84.50 75 PHE A CA 1
ATOM 595 C C . PHE A 1 75 ? 35.296 30.226 -39.189 1.00 84.50 75 PHE A C 1
ATOM 597 O O . PHE A 1 75 ? 36.055 30.589 -38.289 1.00 84.50 75 PHE A O 1
ATOM 604 N N . ASN A 1 76 ? 35.552 30.457 -40.481 1.00 82.94 76 ASN A N 1
ATOM 605 C CA . ASN A 1 76 ? 36.773 31.063 -41.005 1.00 82.94 76 ASN A CA 1
ATOM 606 C C . ASN A 1 76 ? 38.039 30.305 -40.559 1.00 82.94 76 ASN A C 1
ATOM 608 O O . ASN A 1 76 ? 38.870 30.837 -39.818 1.00 82.94 76 ASN A O 1
ATOM 612 N N . PHE A 1 77 ? 38.166 29.047 -41.001 1.00 80.69 77 PHE A N 1
ATOM 613 C CA . PHE A 1 77 ? 39.205 28.099 -40.554 1.00 80.69 77 PHE A CA 1
ATOM 614 C C . PHE A 1 77 ? 40.650 28.606 -40.695 1.00 80.69 77 PHE A C 1
ATOM 616 O O . PHE A 1 77 ? 41.546 28.083 -40.035 1.00 80.69 77 PHE A O 1
ATOM 623 N N . THR A 1 78 ? 40.897 29.603 -41.547 1.00 71.50 78 THR A N 1
ATOM 624 C CA . THR A 1 78 ? 42.227 30.182 -41.782 1.00 71.50 78 THR A CA 1
ATOM 625 C C . THR A 1 78 ? 42.620 31.254 -40.766 1.00 71.50 78 THR A C 1
ATOM 627 O O . THR A 1 78 ? 43.811 31.469 -40.549 1.00 71.50 78 THR A O 1
ATOM 630 N N . HIS A 1 79 ? 41.649 31.934 -40.152 1.00 68.75 79 HIS A N 1
ATOM 631 C CA . HIS A 1 79 ? 41.881 33.074 -39.257 1.00 68.75 79 HIS A CA 1
ATOM 632 C C . HIS A 1 79 ? 41.452 32.822 -37.806 1.00 68.75 79 HIS A C 1
ATOM 634 O O . HIS A 1 79 ? 41.779 33.629 -36.937 1.00 68.75 79 HIS A O 1
ATOM 640 N N . THR A 1 80 ? 40.732 31.732 -37.527 1.00 73.88 80 THR A N 1
ATOM 641 C CA . THR A 1 80 ? 40.299 31.360 -36.175 1.00 73.88 80 THR A CA 1
ATOM 642 C C . THR A 1 80 ? 41.071 30.148 -35.658 1.00 73.88 80 THR A C 1
ATOM 644 O O . THR A 1 80 ? 41.154 29.108 -36.315 1.00 73.88 80 THR A O 1
ATOM 647 N N . GLU A 1 81 ? 41.641 30.271 -34.456 1.00 74.75 81 GLU A N 1
ATOM 648 C CA . GLU A 1 81 ? 42.269 29.136 -33.778 1.00 74.75 81 GLU A CA 1
ATOM 649 C C . GLU A 1 81 ? 41.203 28.112 -33.372 1.00 74.75 81 GLU A C 1
ATOM 651 O O . GLU A 1 81 ? 40.184 28.456 -32.768 1.00 74.75 81 GLU A O 1
ATOM 656 N N . ALA A 1 82 ? 41.441 26.843 -33.712 1.00 76.00 82 ALA A N 1
ATOM 657 C CA . ALA A 1 82 ? 40.551 25.754 -33.338 1.00 76.00 82 ALA A CA 1
ATOM 658 C C . ALA A 1 82 ? 40.622 25.503 -31.816 1.00 76.00 82 ALA A C 1
ATOM 660 O O . ALA A 1 82 ? 41.728 25.398 -31.273 1.00 76.00 82 ALA A O 1
ATOM 661 N N . PRO A 1 83 ? 39.479 25.355 -31.120 1.00 81.00 83 PRO A N 1
ATOM 662 C CA . PRO A 1 83 ? 39.447 24.947 -29.720 1.00 81.00 83 PRO A CA 1
ATOM 663 C C . PRO A 1 83 ? 40.299 23.702 -29.422 1.00 81.00 83 PRO A C 1
ATOM 665 O O . PRO A 1 83 ? 40.348 22.739 -30.193 1.00 81.00 83 PRO A O 1
ATOM 668 N N . SER A 1 84 ? 40.965 23.720 -28.263 1.00 73.75 84 SER A N 1
ATOM 669 C CA . SER A 1 84 ? 41.899 22.663 -27.840 1.00 73.75 84 SER A CA 1
ATOM 670 C C . SER A 1 84 ? 41.214 21.411 -27.279 1.00 73.75 84 SER A C 1
ATOM 672 O O . SER A 1 84 ? 41.854 20.364 -27.168 1.00 73.75 84 SER A O 1
ATOM 674 N N . ARG A 1 85 ? 39.928 21.499 -26.911 1.00 73.94 85 ARG A N 1
ATOM 675 C CA . ARG A 1 85 ? 39.135 20.402 -26.339 1.00 73.94 85 ARG A CA 1
ATOM 676 C C . ARG A 1 85 ? 37.716 20.402 -26.902 1.00 73.94 85 ARG A C 1
ATOM 678 O O . ARG A 1 85 ? 37.140 21.458 -27.128 1.00 73.94 85 ARG A O 1
ATOM 685 N N . CYS A 1 86 ? 37.167 19.203 -27.079 1.00 74.69 86 CYS A N 1
ATOM 686 C CA . CYS A 1 86 ? 35.746 18.979 -27.326 1.00 74.69 86 CYS A CA 1
ATOM 687 C C . CYS A 1 86 ? 35.013 18.919 -25.975 1.00 74.69 86 CYS A C 1
ATOM 689 O O . CYS A 1 86 ? 35.417 18.159 -25.090 1.00 74.69 86 CYS A O 1
ATOM 691 N N . PHE A 1 87 ? 33.948 19.708 -25.821 1.00 76.56 87 PHE A N 1
ATOM 692 C CA . PHE A 1 87 ? 33.067 19.687 -24.655 1.00 76.56 87 PHE A CA 1
ATOM 693 C C . PHE A 1 87 ? 31.606 19.792 -25.108 1.00 76.56 87 PHE A C 1
ATOM 695 O O . PHE A 1 87 ? 31.269 20.619 -25.954 1.00 76.56 87 PHE A O 1
ATOM 702 N N . GLN A 1 88 ? 30.741 18.924 -24.576 1.00 71.31 88 GLN A N 1
ATOM 703 C CA . GLN A 1 88 ? 29.309 18.954 -24.873 1.00 71.31 88 GLN A CA 1
ATOM 704 C C . GLN A 1 88 ? 28.602 19.896 -23.895 1.00 71.31 88 GLN A C 1
ATOM 706 O O . GLN A 1 88 ? 28.663 19.697 -22.685 1.00 71.31 88 GLN A O 1
ATOM 711 N N . HIS A 1 89 ? 27.925 20.905 -24.437 1.00 70.88 89 HIS A N 1
ATOM 712 C CA . HIS A 1 89 ? 27.121 21.876 -23.694 1.00 70.88 89 HIS A CA 1
ATOM 713 C C . HIS A 1 89 ? 25.628 21.569 -23.876 1.00 70.88 89 HIS A C 1
ATOM 715 O O . HIS A 1 89 ? 25.207 21.219 -24.979 1.00 70.88 89 HIS A O 1
ATOM 721 N N . GLU A 1 90 ? 24.826 21.707 -22.814 1.00 57.44 90 GLU A N 1
ATOM 722 C CA . GLU A 1 90 ? 23.368 21.468 -22.858 1.00 57.44 90 GLU A CA 1
ATOM 723 C C . GLU A 1 90 ? 22.610 22.556 -23.640 1.00 57.44 90 GLU A C 1
ATOM 725 O O . GLU A 1 90 ? 21.629 22.267 -24.319 1.00 57.44 90 GLU A O 1
ATOM 730 N N . SER A 1 91 ? 23.085 23.804 -23.596 1.00 65.44 91 SER A N 1
ATOM 731 C CA . SER A 1 91 ? 22.511 24.941 -24.329 1.00 65.44 91 SER A CA 1
ATOM 732 C C . SER A 1 91 ? 23.617 25.851 -24.855 1.00 65.44 91 SER A C 1
ATOM 734 O O . SER A 1 91 ? 24.586 26.082 -24.134 1.00 65.44 91 SER A O 1
ATOM 736 N N . ILE A 1 92 ? 23.461 26.395 -26.066 1.00 79.56 92 ILE A N 1
ATOM 737 C CA . ILE A 1 92 ? 24.466 27.266 -26.697 1.00 79.56 92 ILE A CA 1
ATOM 738 C C . ILE A 1 92 ? 24.145 28.736 -26.395 1.00 79.56 92 ILE A C 1
ATOM 740 O O . ILE A 1 92 ? 23.161 29.285 -26.903 1.00 79.56 92 ILE A O 1
ATOM 744 N N . ASN A 1 93 ? 24.997 29.383 -25.599 1.00 80.25 93 ASN A N 1
ATOM 745 C CA . ASN A 1 93 ? 24.864 30.786 -25.201 1.00 80.25 93 ASN A CA 1
ATOM 746 C C . ASN A 1 93 ? 25.981 31.674 -25.759 1.00 80.25 93 ASN A C 1
ATOM 748 O O . ASN A 1 93 ? 25.747 32.859 -26.021 1.00 80.25 93 ASN A O 1
ATOM 752 N N . THR A 1 94 ? 27.179 31.116 -25.959 1.00 86.00 94 THR A N 1
ATOM 753 C CA . THR A 1 94 ? 28.366 31.850 -26.427 1.00 86.00 94 THR A CA 1
ATOM 754 C C . THR A 1 94 ? 28.967 31.265 -27.710 1.00 86.00 94 THR A C 1
ATOM 756 O O . THR A 1 94 ? 28.747 30.110 -28.068 1.00 86.00 94 THR A O 1
ATOM 759 N N . TRP A 1 95 ? 29.760 32.072 -28.426 1.00 84.25 95 TRP A N 1
ATOM 760 C CA . TRP A 1 95 ? 30.463 31.627 -29.638 1.00 84.25 95 TRP A CA 1
ATOM 761 C C . TRP A 1 95 ? 31.500 30.526 -29.353 1.00 84.25 95 TRP A C 1
ATOM 763 O O . TRP A 1 95 ? 31.694 29.641 -30.182 1.00 84.25 95 TRP A O 1
ATOM 773 N N . SER A 1 96 ? 32.149 30.560 -28.184 1.00 84.00 96 SER A N 1
ATOM 774 C CA . SER A 1 96 ? 33.097 29.525 -27.751 1.00 84.00 96 SER A CA 1
ATOM 775 C C . SER A 1 96 ? 32.417 28.182 -27.500 1.00 84.00 96 SER A C 1
ATOM 777 O O . SER A 1 96 ? 32.933 27.152 -27.916 1.00 84.00 96 SER A O 1
ATOM 779 N N . GLU A 1 97 ? 31.233 28.182 -26.882 1.00 85.56 97 GLU A N 1
ATOM 780 C CA . GLU A 1 97 ? 30.455 26.952 -26.678 1.00 85.56 97 GLU A CA 1
ATOM 781 C C . GLU A 1 97 ? 30.041 26.327 -28.015 1.00 85.56 97 GLU A C 1
ATOM 783 O O . GLU A 1 97 ? 30.128 25.113 -28.188 1.00 85.56 97 GLU A O 1
ATOM 788 N N . LEU A 1 98 ? 29.641 27.158 -28.987 1.00 86.88 98 LEU A N 1
ATOM 789 C CA . LEU A 1 98 ? 29.289 26.704 -30.333 1.00 86.88 98 LEU A CA 1
ATOM 790 C C . LEU A 1 98 ? 30.481 26.044 -31.046 1.00 86.88 98 LEU A C 1
ATOM 792 O O . LEU A 1 98 ? 30.308 25.002 -31.676 1.00 86.88 98 LEU A O 1
ATOM 796 N N . SER A 1 99 ? 31.681 26.629 -30.961 1.00 86.44 99 SER A N 1
ATOM 797 C CA . SER A 1 99 ? 32.872 26.092 -31.630 1.00 86.44 99 SER A CA 1
ATOM 798 C C . SER A 1 99 ? 33.411 24.821 -30.967 1.00 86.44 99 SER A C 1
ATOM 800 O O . SER A 1 99 ? 33.785 23.883 -31.673 1.00 86.44 99 SER A O 1
ATOM 802 N N . GLU A 1 100 ? 33.411 24.751 -29.632 1.00 86.19 100 GLU A N 1
ATOM 803 C CA . GLU A 1 100 ? 33.765 23.539 -28.878 1.00 86.19 100 GLU A CA 1
ATOM 804 C C . GLU A 1 100 ? 32.822 22.379 -29.205 1.00 86.19 100 GLU A C 1
ATOM 806 O O . GLU A 1 100 ? 33.269 21.254 -29.452 1.00 86.19 100 GLU A O 1
ATOM 811 N N . LEU A 1 101 ? 31.519 22.665 -29.260 1.00 84.69 101 LEU A N 1
ATOM 812 C CA . LEU A 1 101 ? 30.499 21.675 -29.568 1.00 84.69 101 LEU A CA 1
ATOM 813 C C . LEU A 1 101 ? 30.574 21.234 -31.035 1.00 84.69 101 LEU A C 1
ATOM 815 O O . LEU A 1 101 ? 30.500 20.037 -31.308 1.00 84.69 101 LEU A O 1
ATOM 819 N N . PHE A 1 102 ? 30.793 22.157 -31.979 1.00 87.06 102 PHE A N 1
ATOM 820 C CA . PHE A 1 102 ? 30.988 21.820 -33.392 1.00 87.06 102 PHE A CA 1
ATOM 821 C C . PHE A 1 102 ? 32.158 20.846 -33.589 1.00 87.06 102 PHE A C 1
ATOM 823 O O . PHE A 1 102 ? 32.009 19.865 -34.316 1.00 87.06 102 PHE A O 1
ATOM 830 N N . ILE A 1 103 ? 33.290 21.046 -32.899 1.00 86.12 103 ILE A N 1
ATOM 831 C CA . ILE A 1 103 ? 34.457 20.151 -33.008 1.00 86.12 103 ILE A CA 1
ATOM 832 C C . ILE A 1 103 ? 34.130 18.718 -32.584 1.00 86.12 103 ILE A C 1
ATOM 834 O O . ILE A 1 103 ? 34.587 17.782 -33.243 1.00 86.12 103 ILE A O 1
ATOM 838 N N . CYS A 1 104 ? 33.319 18.528 -31.540 1.00 81.44 104 CYS A N 1
ATOM 839 C CA . CYS A 1 104 ? 32.906 17.193 -31.104 1.00 81.44 104 CYS A CA 1
ATOM 840 C C . CYS A 1 104 ? 32.251 16.390 -32.237 1.00 81.44 104 CYS A C 1
ATOM 842 O O . CYS A 1 104 ? 32.549 15.210 -32.427 1.00 81.44 104 CYS A O 1
ATOM 844 N N . PHE A 1 105 ? 31.386 17.042 -33.018 1.00 81.12 105 PHE A N 1
ATOM 845 C CA . PHE A 1 105 ? 30.697 16.415 -34.146 1.00 81.12 105 PHE A CA 1
ATOM 846 C C . PHE A 1 105 ? 31.565 16.372 -35.404 1.00 81.12 105 PHE A C 1
ATOM 848 O O . PHE A 1 105 ? 31.532 15.377 -36.123 1.00 81.12 105 PHE A O 1
ATOM 855 N N . PHE A 1 106 ? 32.397 17.389 -35.630 1.00 83.88 106 PHE A N 1
ATOM 856 C CA . PHE A 1 106 ? 33.327 17.473 -36.756 1.00 83.88 106 PHE A CA 1
ATOM 857 C C . PHE A 1 106 ? 34.390 16.364 -36.719 1.00 83.88 106 PHE A C 1
ATOM 859 O O . PHE A 1 106 ? 34.604 15.690 -37.724 1.00 83.88 106 PHE A O 1
ATOM 866 N N . GLN A 1 107 ? 35.001 16.103 -35.555 1.00 83.06 107 GLN A N 1
ATOM 867 C CA . GLN A 1 107 ? 35.969 15.011 -35.379 1.00 83.06 107 GLN A CA 1
ATOM 868 C C . GLN A 1 107 ? 35.311 13.633 -35.546 1.00 83.06 107 GLN A C 1
ATOM 870 O O . GLN A 1 107 ? 35.906 12.728 -36.130 1.00 83.06 107 GLN A O 1
ATOM 875 N N . GLY A 1 108 ? 34.090 13.459 -35.029 1.00 72.88 108 GLY A N 1
ATOM 876 C CA . GLY A 1 108 ? 33.332 12.213 -35.175 1.00 72.88 108 GLY A CA 1
ATOM 877 C C . GLY A 1 108 ? 32.706 12.030 -36.562 1.00 72.88 108 GLY A C 1
ATOM 878 O O . GLY A 1 108 ? 32.302 10.924 -36.915 1.00 72.88 108 GLY A O 1
ATOM 879 N N . GLY A 1 109 ? 32.612 13.105 -37.351 1.00 71.62 109 GLY A N 1
ATOM 880 C CA . GLY A 1 109 ? 31.847 13.153 -38.594 1.00 71.62 109 GLY A CA 1
ATOM 881 C C . GLY A 1 109 ? 30.354 12.880 -38.393 1.00 71.62 109 GLY A C 1
ATOM 882 O O . GLY A 1 109 ? 29.705 12.371 -39.304 1.00 71.62 109 GLY A O 1
ATOM 883 N N . ALA A 1 110 ? 29.804 13.167 -37.213 1.00 70.00 110 ALA A N 1
ATOM 884 C CA . ALA A 1 110 ? 28.408 12.911 -36.863 1.00 70.00 110 ALA A CA 1
ATOM 885 C C . ALA A 1 110 ? 27.517 14.119 -37.200 1.00 70.00 110 ALA A C 1
ATOM 887 O O . ALA A 1 110 ? 27.971 15.262 -37.183 1.00 70.00 110 ALA A O 1
ATOM 888 N N . ALA A 1 111 ? 26.252 13.854 -37.541 1.00 71.62 111 ALA A N 1
ATOM 889 C CA . ALA A 1 111 ? 25.267 14.913 -37.735 1.00 71.62 111 ALA A CA 1
ATOM 890 C C . ALA A 1 111 ? 24.759 15.351 -36.360 1.00 71.62 111 ALA A C 1
ATOM 892 O O . ALA A 1 111 ? 24.657 14.523 -35.451 1.00 71.62 111 ALA A O 1
ATOM 893 N N . ALA A 1 112 ? 24.454 16.633 -36.208 1.00 73.06 112 ALA A N 1
ATOM 894 C CA . ALA A 1 112 ? 23.852 17.155 -34.991 1.00 73.06 112 ALA A CA 1
ATOM 895 C C . ALA A 1 112 ? 22.964 18.353 -35.294 1.00 73.06 112 ALA A C 1
ATOM 897 O O . ALA A 1 112 ? 23.251 19.126 -36.205 1.00 73.06 112 ALA A O 1
ATOM 898 N N . GLU A 1 113 ? 21.928 18.504 -34.478 1.00 76.94 113 GLU A N 1
ATOM 899 C CA . GLU A 1 113 ? 21.020 19.645 -34.462 1.00 76.94 113 GLU A CA 1
ATOM 900 C C . GLU A 1 113 ? 20.969 20.216 -33.044 1.00 76.94 113 GLU A C 1
ATOM 902 O O . GLU A 1 113 ? 20.810 19.459 -32.081 1.00 76.94 113 GLU A O 1
ATOM 907 N N . ARG A 1 114 ? 21.197 21.524 -32.876 1.00 78.12 114 ARG A N 1
ATOM 908 C CA . ARG A 1 114 ? 21.264 22.154 -31.549 1.00 78.12 114 ARG A CA 1
ATOM 909 C C . ARG A 1 114 ? 20.535 23.489 -31.481 1.00 78.12 114 ARG A C 1
ATOM 911 O O . ARG A 1 114 ? 20.652 24.330 -32.371 1.00 78.12 114 ARG A O 1
ATOM 918 N N . TYR A 1 115 ? 19.863 23.694 -30.352 1.00 77.81 115 TYR A N 1
ATOM 919 C CA . TYR A 1 115 ? 19.152 24.926 -30.044 1.00 77.81 115 TYR A CA 1
ATOM 920 C C . TYR A 1 115 ? 20.097 26.015 -29.513 1.00 77.81 115 TYR A C 1
ATOM 922 O O . TYR A 1 115 ? 20.909 25.780 -28.611 1.00 77.81 115 TYR A O 1
ATOM 930 N N . VAL A 1 116 ? 19.959 27.226 -30.054 1.00 81.62 116 VAL A N 1
ATOM 931 C CA . VAL A 1 116 ? 20.660 28.433 -29.600 1.00 81.62 116 VAL A CA 1
ATOM 932 C C . VAL A 1 116 ? 19.720 29.258 -28.726 1.00 81.62 116 VAL A C 1
ATOM 934 O O . VAL A 1 116 ? 18.761 29.858 -29.216 1.00 81.62 116 VAL A O 1
ATOM 937 N N . ALA A 1 117 ? 20.019 29.305 -27.426 1.00 76.38 117 ALA A N 1
ATOM 938 C CA . ALA A 1 117 ? 19.171 29.960 -26.430 1.00 76.38 117 ALA A CA 1
ATOM 939 C C . ALA A 1 117 ? 19.367 31.483 -26.370 1.00 76.38 117 ALA A C 1
ATOM 941 O O . ALA A 1 117 ? 18.452 32.207 -25.986 1.00 76.38 117 ALA A O 1
ATOM 942 N N . SER A 1 118 ? 20.549 31.985 -26.749 1.00 82.12 118 SER A N 1
ATOM 943 C CA . SER A 1 118 ? 20.890 33.413 -26.685 1.00 82.12 118 SER A CA 1
ATOM 944 C C . SER A 1 118 ? 20.437 34.173 -27.945 1.00 82.12 118 SER A C 1
ATOM 946 O O . SER A 1 118 ? 21.028 33.980 -29.014 1.00 82.12 118 SER A O 1
ATOM 948 N N . PRO A 1 119 ? 19.471 35.115 -27.852 1.00 82.31 119 PRO A N 1
ATOM 949 C CA . PRO A 1 119 ? 19.022 35.898 -29.009 1.00 82.31 119 PRO A CA 1
ATOM 950 C C . PRO A 1 119 ? 20.117 36.813 -29.574 1.00 82.31 119 PRO A C 1
ATOM 952 O O . PRO A 1 119 ? 20.163 37.084 -30.773 1.00 82.31 119 PRO A O 1
ATOM 955 N N . ALA A 1 120 ? 21.028 37.284 -28.715 1.00 84.12 120 ALA A N 1
ATOM 956 C CA . ALA A 1 120 ? 22.156 38.116 -29.122 1.00 84.12 120 ALA A CA 1
ATOM 957 C C . ALA A 1 120 ? 23.156 37.329 -29.984 1.00 84.12 120 ALA A C 1
ATOM 959 O O . ALA A 1 120 ? 23.608 37.829 -31.014 1.00 84.12 120 ALA A O 1
ATOM 960 N N . LEU A 1 121 ? 23.455 36.082 -29.593 1.00 86.31 121 LEU A N 1
ATOM 961 C CA . LEU A 1 121 ? 24.290 35.184 -30.390 1.00 86.31 121 LEU A CA 1
ATOM 962 C C . LEU A 1 121 ? 23.602 34.836 -31.713 1.00 86.31 121 LEU A C 1
ATOM 964 O O . LEU A 1 121 ? 24.244 34.885 -32.758 1.00 86.31 121 LEU A O 1
ATOM 968 N N . TRP A 1 122 ? 22.298 34.548 -31.679 1.00 88.25 122 TRP A N 1
ATOM 969 C CA . TRP A 1 122 ? 21.519 34.240 -32.877 1.00 88.25 122 TRP A CA 1
ATOM 970 C C . TRP A 1 122 ? 21.580 35.362 -33.920 1.00 88.25 122 TRP A C 1
ATOM 972 O O . TRP A 1 122 ? 21.933 35.118 -35.071 1.00 88.25 122 TRP A O 1
ATOM 982 N N . ASN A 1 123 ? 21.361 36.615 -33.513 1.00 85.25 123 ASN A N 1
ATOM 983 C CA . ASN A 1 123 ? 21.469 37.759 -34.422 1.00 85.25 123 ASN A CA 1
ATOM 984 C C . ASN A 1 123 ? 22.879 37.909 -35.016 1.00 85.25 123 ASN A C 1
ATOM 986 O O . ASN A 1 123 ? 23.017 38.169 -36.212 1.00 85.25 123 ASN A O 1
ATOM 990 N N . HIS A 1 124 ? 23.925 37.677 -34.217 1.00 85.38 124 HIS A N 1
ATOM 991 C CA . HIS A 1 124 ? 25.306 37.706 -34.702 1.00 85.38 124 HIS A CA 1
ATOM 992 C C . HIS A 1 124 ? 25.592 36.602 -35.739 1.00 85.38 124 HIS A C 1
ATOM 994 O O . HIS A 1 124 ? 26.261 36.848 -36.746 1.00 85.38 124 HIS A O 1
ATOM 1000 N N . LEU A 1 125 ? 25.052 35.393 -35.535 1.00 86.94 125 LEU A N 1
ATOM 1001 C CA . LEU A 1 125 ? 25.149 34.287 -36.496 1.00 86.94 125 LEU A CA 1
ATOM 1002 C C . LEU A 1 125 ? 24.470 34.654 -37.825 1.00 86.94 125 LEU A C 1
ATOM 1004 O O . LEU A 1 125 ? 25.035 34.420 -38.894 1.00 86.94 125 LEU A O 1
ATOM 1008 N N . LEU A 1 126 ? 23.301 35.299 -37.769 1.00 85.19 126 LEU A N 1
ATOM 1009 C CA . LEU A 1 126 ? 22.563 35.745 -38.955 1.00 85.19 126 LEU A CA 1
ATOM 1010 C C . LEU A 1 126 ? 23.292 36.828 -39.752 1.00 85.19 126 LEU A C 1
ATOM 1012 O O . LEU A 1 126 ? 23.235 36.827 -40.983 1.00 85.19 126 LEU A O 1
ATOM 1016 N N . GLU A 1 127 ? 23.988 37.746 -39.084 1.00 85.12 127 GLU A N 1
ATOM 1017 C CA . GLU A 1 127 ? 24.833 38.740 -39.754 1.00 85.12 127 GLU A CA 1
ATOM 1018 C C . GLU A 1 127 ? 25.998 38.079 -40.497 1.00 85.12 127 GLU A C 1
ATOM 1020 O O . GLU A 1 127 ? 26.234 38.394 -41.666 1.00 85.12 127 GLU A O 1
ATOM 1025 N N . ARG A 1 128 ? 26.662 37.097 -39.872 1.00 83.12 128 ARG A N 1
ATOM 1026 C CA . ARG A 1 128 ? 27.718 36.315 -40.534 1.00 83.12 128 ARG A CA 1
ATOM 1027 C C . ARG A 1 128 ? 27.195 35.534 -41.735 1.00 83.12 128 ARG A C 1
ATOM 1029 O O . ARG A 1 128 ? 27.829 35.554 -42.788 1.00 83.12 128 ARG A O 1
ATOM 1036 N N . LEU A 1 129 ? 26.016 34.921 -41.626 1.00 85.56 129 LEU A N 1
ATOM 1037 C CA . LEU A 1 129 ? 25.383 34.223 -42.752 1.00 85.56 129 LEU A CA 1
ATOM 1038 C C . LEU A 1 129 ? 25.105 35.152 -43.928 1.00 85.56 129 LEU A C 1
ATOM 1040 O O . LEU A 1 129 ? 25.314 34.767 -45.074 1.00 85.56 129 LEU A O 1
ATOM 1044 N N . LYS A 1 130 ? 24.666 36.389 -43.670 1.00 83.69 130 LYS A N 1
ATOM 1045 C CA . LYS A 1 130 ? 24.439 37.382 -44.732 1.00 83.69 130 LYS A CA 1
ATOM 1046 C C . LYS A 1 130 ? 25.724 37.771 -45.464 1.00 83.69 130 LYS A C 1
ATOM 1048 O O . LYS A 1 130 ? 25.636 38.140 -46.630 1.00 83.69 130 LYS A O 1
ATOM 1053 N N . SER A 1 131 ? 26.877 37.693 -44.799 1.00 82.12 131 SER A N 1
ATOM 1054 C CA . SER A 1 131 ? 28.182 37.995 -45.397 1.00 82.12 131 SER A CA 1
ATOM 1055 C C . SER A 1 131 ? 28.836 36.827 -46.148 1.00 82.12 131 SER A C 1
ATOM 1057 O O . SER A 1 131 ? 29.798 37.061 -46.874 1.00 82.12 131 SER A O 1
ATOM 1059 N N . ALA A 1 132 ? 28.330 35.597 -45.997 1.00 83.81 132 ALA A N 1
ATOM 1060 C CA . ALA A 1 132 ? 28.903 34.404 -46.617 1.00 83.81 132 ALA A CA 1
ATOM 1061 C C . ALA A 1 132 ? 28.497 34.267 -48.095 1.00 83.81 132 ALA A C 1
ATOM 1063 O O . ALA A 1 132 ? 27.321 34.361 -48.453 1.00 83.81 132 ALA A O 1
ATOM 1064 N N . SER A 1 133 ? 29.478 34.001 -48.953 1.00 83.06 133 SER A N 1
ATOM 1065 C CA . SER A 1 133 ? 29.318 33.801 -50.396 1.00 83.06 133 SER A CA 1
ATOM 1066 C C . SER A 1 133 ? 28.781 32.413 -50.764 1.00 83.06 133 SER A C 1
ATOM 1068 O O . SER A 1 133 ? 28.100 32.280 -51.779 1.00 83.06 133 SER A O 1
ATOM 1070 N N . SER A 1 134 ? 29.011 31.393 -49.925 1.00 84.88 134 SER A N 1
ATOM 1071 C CA . SER A 1 134 ? 28.496 30.020 -50.100 1.00 84.88 134 SER A CA 1
ATOM 1072 C C . SER A 1 134 ? 27.028 29.828 -49.691 1.00 84.88 134 SER A C 1
ATOM 1074 O O . SER A 1 134 ? 26.514 28.708 -49.718 1.00 84.88 134 SER A O 1
ATOM 1076 N N . ARG A 1 135 ? 26.335 30.907 -49.314 1.00 86.38 135 ARG A N 1
ATOM 1077 C CA . ARG A 1 135 ? 24.970 30.856 -48.792 1.00 86.38 135 ARG A CA 1
ATOM 1078 C C . ARG A 1 135 ? 23.962 30.369 -49.838 1.00 86.38 135 ARG A C 1
ATOM 1080 O O . ARG A 1 135 ? 23.817 30.974 -50.901 1.00 86.38 135 ARG A O 1
ATOM 1087 N N . ARG A 1 136 ? 23.163 29.359 -49.481 1.00 87.06 136 ARG A N 1
ATOM 1088 C CA . ARG A 1 136 ? 21.970 28.932 -50.240 1.00 87.06 136 ARG A CA 1
ATOM 1089 C C . ARG A 1 136 ? 20.762 28.778 -49.317 1.00 87.06 136 ARG A C 1
ATOM 1091 O O . ARG A 1 136 ? 20.908 28.336 -48.185 1.00 87.06 136 ARG A O 1
ATOM 1098 N N . ARG A 1 137 ? 19.568 29.090 -49.823 1.00 84.75 137 ARG A N 1
ATOM 1099 C CA . ARG A 1 137 ? 18.303 28.984 -49.082 1.00 84.75 137 ARG A CA 1
ATOM 1100 C C . ARG A 1 137 ? 17.403 27.928 -49.716 1.00 84.75 137 ARG A C 1
ATOM 1102 O O . ARG A 1 137 ? 17.246 27.934 -50.936 1.00 84.75 137 ARG A O 1
ATOM 1109 N N . ALA A 1 138 ? 16.788 27.072 -48.906 1.00 83.81 138 ALA A N 1
ATOM 1110 C CA . ALA A 1 138 ? 15.780 26.114 -49.351 1.00 83.81 138 ALA A CA 1
ATOM 1111 C C . ALA A 1 138 ? 14.615 26.020 -48.357 1.00 83.81 138 ALA A C 1
ATOM 1113 O O . ALA A 1 138 ? 14.722 26.444 -47.208 1.00 83.81 138 ALA A O 1
ATOM 1114 N N . LEU A 1 139 ? 13.493 25.471 -48.825 1.00 84.19 139 LEU A N 1
ATOM 1115 C CA . LEU A 1 139 ? 12.386 25.085 -47.956 1.00 84.19 139 LEU A CA 1
ATOM 1116 C C . LEU A 1 139 ? 12.867 23.980 -47.005 1.00 84.19 139 LEU A C 1
ATOM 1118 O O . LEU A 1 139 ? 13.339 22.941 -47.472 1.00 84.19 139 LEU A O 1
ATOM 1122 N N . GLY A 1 140 ? 12.754 24.235 -45.706 1.00 78.88 140 GLY A N 1
ATOM 1123 C CA . GLY A 1 140 ? 13.227 23.372 -44.634 1.00 78.88 140 GLY A CA 1
ATOM 1124 C C . GLY A 1 140 ? 12.106 22.662 -43.883 1.00 78.88 140 GLY A C 1
ATOM 1125 O O . GLY A 1 140 ? 10.910 22.901 -44.084 1.00 78.88 140 GLY A O 1
ATOM 1126 N N . GLY A 1 141 ? 12.517 21.769 -42.989 1.00 77.75 141 GLY A N 1
ATOM 1127 C CA . GLY A 1 141 ? 11.628 21.013 -42.115 1.00 77.75 141 GLY A CA 1
ATOM 1128 C C . GLY A 1 141 ? 11.120 19.712 -42.735 1.00 77.75 141 GLY A C 1
ATOM 1129 O O . GLY A 1 141 ? 10.763 19.629 -43.913 1.00 77.75 141 GLY A O 1
ATOM 1130 N N . ASN A 1 142 ? 11.035 18.671 -41.905 1.00 78.81 142 ASN A N 1
ATOM 1131 C CA . ASN A 1 142 ? 10.654 17.334 -42.362 1.00 78.81 142 ASN A CA 1
ATOM 1132 C C . ASN A 1 142 ? 9.253 17.317 -42.994 1.00 78.81 142 ASN A C 1
ATOM 1134 O O . ASN A 1 142 ? 9.053 16.677 -44.024 1.00 78.81 142 ASN A O 1
ATOM 1138 N N . ALA A 1 143 ? 8.286 18.048 -42.427 1.00 80.44 143 ALA A N 1
ATOM 1139 C CA . ALA A 1 143 ? 6.908 18.047 -42.919 1.00 80.44 143 ALA A CA 1
ATOM 1140 C C . ALA A 1 143 ? 6.745 18.717 -44.304 1.00 80.44 143 ALA A C 1
ATOM 1142 O O . ALA A 1 143 ? 6.215 18.052 -45.198 1.00 80.44 143 ALA A O 1
ATOM 1143 N N . PRO A 1 144 ? 7.237 19.947 -44.561 1.00 83.94 144 PRO A N 1
ATOM 1144 C CA . PRO A 1 144 ? 7.166 20.558 -45.892 1.00 83.94 144 PRO A CA 1
ATOM 1145 C C . PRO A 1 144 ? 7.949 19.790 -46.963 1.00 83.94 144 PRO A C 1
ATOM 1147 O O . PRO A 1 144 ? 7.490 19.683 -48.105 1.00 83.94 144 PRO A O 1
ATOM 1150 N N . VAL A 1 145 ? 9.101 19.210 -46.601 1.00 85.12 145 VAL A N 1
ATOM 1151 C CA . VAL A 1 145 ? 9.901 18.385 -47.517 1.00 85.12 145 VAL A CA 1
ATOM 1152 C C . VAL A 1 145 ? 9.145 17.105 -47.874 1.00 85.12 145 VAL A C 1
ATOM 1154 O O . VAL A 1 145 ? 8.973 16.821 -49.058 1.00 85.12 145 VAL A O 1
ATOM 1157 N N . MET A 1 146 ? 8.615 16.367 -46.892 1.00 84.94 146 MET A N 1
ATOM 1158 C CA . MET A 1 146 ? 7.786 15.182 -47.151 1.00 84.94 146 MET A CA 1
ATOM 1159 C C . MET A 1 146 ? 6.548 15.521 -47.986 1.00 84.94 146 MET A C 1
ATOM 1161 O O . MET A 1 146 ? 6.254 14.814 -48.949 1.00 84.94 146 MET A O 1
ATOM 1165 N N . ALA A 1 147 ? 5.856 16.617 -47.665 1.00 86.44 147 ALA A N 1
ATOM 1166 C CA . ALA A 1 147 ? 4.674 17.068 -48.392 1.00 86.44 147 ALA A CA 1
ATOM 1167 C C . ALA A 1 147 ? 4.987 17.364 -49.865 1.00 86.44 147 ALA A C 1
ATOM 1169 O O . ALA A 1 147 ? 4.305 16.860 -50.756 1.00 86.44 147 ALA A O 1
ATOM 1170 N N . SER A 1 148 ? 6.069 18.102 -50.125 1.00 87.19 148 SER A N 1
ATOM 1171 C CA . SER A 1 148 ? 6.529 18.415 -51.483 1.00 87.19 148 SER A CA 1
ATOM 1172 C C . SER A 1 148 ? 6.874 17.159 -52.281 1.00 87.19 148 SER A C 1
ATOM 1174 O O . SER A 1 148 ? 6.589 17.081 -53.475 1.00 87.19 148 SER A O 1
ATOM 1176 N N . ARG A 1 149 ? 7.460 16.148 -51.627 1.00 85.94 149 ARG A N 1
ATOM 1177 C CA . ARG A 1 149 ? 7.794 14.873 -52.276 1.00 85.94 149 ARG A CA 1
ATOM 1178 C C . ARG A 1 149 ? 6.560 14.035 -52.564 1.00 85.94 149 ARG A C 1
ATOM 1180 O O . ARG A 1 149 ? 6.420 13.559 -53.681 1.00 85.94 149 ARG A O 1
ATOM 1187 N N . LEU A 1 150 ? 5.646 13.902 -51.611 1.00 86.88 150 LEU A N 1
ATOM 1188 C CA . LEU A 1 150 ? 4.389 13.183 -51.820 1.00 86.88 150 LEU A CA 1
ATOM 1189 C C . LEU A 1 150 ? 3.552 13.823 -52.936 1.00 86.88 150 LEU A C 1
ATOM 1191 O O . LEU A 1 150 ? 2.991 13.111 -53.764 1.00 86.88 150 LEU A O 1
ATOM 1195 N N . ALA A 1 151 ? 3.529 15.154 -53.007 1.00 87.00 151 ALA A N 1
ATOM 1196 C CA . ALA A 1 151 ? 2.847 15.893 -54.062 1.00 87.00 151 ALA A CA 1
ATOM 1197 C C . ALA A 1 151 ? 3.492 15.670 -55.441 1.00 87.00 151 ALA A C 1
ATOM 1199 O O . ALA A 1 151 ? 2.784 15.491 -56.430 1.00 87.00 151 ALA A O 1
ATOM 1200 N N . ALA A 1 152 ? 4.829 15.629 -55.514 1.00 84.44 152 ALA A N 1
ATOM 1201 C CA . ALA A 1 152 ? 5.555 15.310 -56.747 1.00 84.44 152 ALA A CA 1
ATOM 1202 C C . ALA A 1 152 ? 5.314 13.866 -57.226 1.00 84.44 152 ALA A C 1
ATOM 1204 O O . ALA A 1 152 ? 5.388 13.593 -58.420 1.00 84.44 152 ALA A O 1
ATOM 1205 N N . GLU A 1 153 ? 5.000 12.958 -56.303 1.00 81.06 153 GLU A N 1
ATOM 1206 C CA . GLU A 1 153 ? 4.657 11.564 -56.595 1.00 81.06 153 GLU A CA 1
ATOM 1207 C C . GLU A 1 153 ? 3.182 11.366 -56.981 1.00 81.06 153 GLU A C 1
ATOM 1209 O O . GLU A 1 153 ? 2.798 10.255 -57.337 1.00 81.06 153 GLU A O 1
ATOM 1214 N N . GLY A 1 154 ? 2.362 12.424 -56.958 1.00 83.50 154 GLY A N 1
ATOM 1215 C CA . GLY A 1 154 ? 0.955 12.385 -57.369 1.00 83.50 154 GLY A CA 1
ATOM 1216 C C . GLY A 1 154 ? -0.047 12.117 -56.241 1.00 83.50 154 GLY A C 1
ATOM 1217 O O . GLY A 1 154 ? -1.165 11.690 -56.522 1.00 83.50 154 GLY A O 1
ATOM 1218 N N . CYS A 1 155 ? 0.330 12.338 -54.977 1.00 85.62 155 CYS A N 1
ATOM 1219 C CA . CYS A 1 155 ? -0.596 12.293 -53.839 1.00 85.62 155 CYS A CA 1
ATOM 1220 C C . CYS A 1 155 ? -1.341 13.626 -53.655 1.00 85.62 155 CYS A C 1
ATOM 1222 O O . CYS A 1 155 ? -0.782 14.694 -53.909 1.00 85.62 155 CYS A O 1
ATOM 1224 N N . ASP A 1 156 ? -2.554 13.565 -53.098 1.00 85.81 156 ASP A N 1
ATOM 1225 C CA . ASP A 1 156 ? -3.302 14.750 -52.665 1.00 85.81 156 ASP A CA 1
ATOM 1226 C C . ASP A 1 156 ? -2.858 15.126 -51.247 1.00 85.81 156 ASP A C 1
ATOM 1228 O O . ASP A 1 156 ? -3.222 14.464 -50.268 1.00 85.81 156 ASP A O 1
ATOM 1232 N N . VAL A 1 157 ? -2.031 16.165 -51.125 1.00 88.62 157 VAL A N 1
ATOM 1233 C CA . VAL A 1 157 ? -1.331 16.469 -49.871 1.00 88.62 157 VAL A CA 1
ATOM 1234 C C . VAL A 1 157 ? -1.960 17.643 -49.133 1.00 88.62 157 VAL A C 1
ATOM 1236 O O . VAL A 1 157 ? -2.105 18.735 -49.679 1.00 88.62 157 VAL A O 1
ATOM 1239 N N . VAL A 1 158 ? -2.247 17.422 -47.850 1.00 86.12 158 VAL A N 1
ATOM 1240 C CA . VAL A 1 158 ? -2.596 18.468 -46.887 1.00 86.12 158 VAL A CA 1
ATOM 1241 C C . VAL A 1 158 ? -1.432 18.641 -45.913 1.00 86.12 158 VAL A C 1
ATOM 1243 O O . VAL A 1 158 ? -1.104 17.719 -45.168 1.00 86.12 158 VAL A O 1
ATOM 1246 N N . LEU A 1 159 ? -0.801 19.811 -45.905 1.00 82.94 159 LEU A N 1
ATOM 1247 C CA . LEU A 1 159 ? 0.294 20.155 -44.997 1.00 82.94 159 LEU A CA 1
ATOM 1248 C C . LEU A 1 159 ? -0.251 21.008 -43.851 1.00 82.94 159 LEU A C 1
ATOM 1250 O O . LEU A 1 159 ? -0.804 22.080 -44.107 1.00 82.94 159 LEU A O 1
ATOM 1254 N N . ALA A 1 160 ? -0.083 20.568 -42.601 1.00 78.56 160 ALA A N 1
ATOM 1255 C CA . ALA A 1 160 ? -0.432 21.406 -41.458 1.00 78.56 160 ALA A CA 1
ATOM 1256 C C . ALA A 1 160 ? 0.802 22.176 -40.960 1.00 78.56 160 ALA A C 1
ATOM 1258 O O . ALA A 1 160 ? 1.850 21.600 -40.679 1.00 78.56 160 ALA A O 1
ATOM 1259 N N . GLY A 1 161 ? 0.715 23.501 -40.860 1.00 72.44 161 GLY A N 1
ATOM 1260 C CA . GLY A 1 161 ? 1.861 24.313 -40.444 1.00 72.44 161 GLY A CA 1
ATOM 1261 C C . GLY A 1 161 ? 1.618 25.810 -40.556 1.00 72.44 161 GLY A C 1
ATOM 1262 O O . GLY A 1 161 ? 0.913 26.264 -41.456 1.00 72.44 161 GLY A O 1
ATOM 1263 N N . GLY A 1 162 ? 2.192 26.570 -39.621 1.00 72.94 162 GLY A N 1
ATOM 1264 C CA . GLY A 1 162 ? 2.225 28.026 -39.709 1.00 72.94 162 GLY A CA 1
ATOM 1265 C C . GLY A 1 162 ? 3.411 28.475 -40.555 1.00 72.94 162 GLY A C 1
ATOM 1266 O O . GLY A 1 162 ? 4.528 28.033 -40.310 1.00 72.94 162 GLY A O 1
ATOM 1267 N N . MET A 1 163 ? 3.165 29.312 -41.560 1.00 78.88 163 MET A N 1
ATOM 1268 C CA . MET A 1 163 ? 4.204 29.819 -42.463 1.00 78.88 163 MET A CA 1
ATOM 1269 C C . MET A 1 163 ? 3.836 31.191 -43.027 1.00 78.88 163 MET A C 1
ATOM 1271 O O . MET A 1 163 ? 2.652 31.552 -43.094 1.00 78.88 163 MET A O 1
ATOM 1275 N N . THR A 1 164 ? 4.841 31.947 -43.468 1.00 82.88 164 THR A N 1
ATOM 1276 C CA . THR A 1 164 ? 4.626 33.225 -44.151 1.00 82.88 164 THR A CA 1
ATOM 1277 C C . THR A 1 164 ? 4.080 33.028 -45.573 1.00 82.88 164 THR A C 1
ATOM 1279 O O . THR A 1 164 ? 4.166 31.956 -46.179 1.00 82.88 164 THR A O 1
ATOM 1282 N N . GLN A 1 165 ? 3.540 34.103 -46.162 1.00 79.69 165 GLN A N 1
ATOM 1283 C CA . GLN A 1 165 ? 3.130 34.108 -47.575 1.00 79.69 165 GLN A CA 1
ATOM 1284 C C . GLN A 1 165 ? 4.304 33.902 -48.540 1.00 79.69 165 GLN A C 1
ATOM 1286 O O . GLN A 1 165 ? 4.098 33.370 -49.629 1.00 79.69 165 GLN A O 1
ATOM 1291 N N . GLU A 1 166 ? 5.519 34.304 -48.161 1.00 80.25 166 GLU A N 1
ATOM 1292 C CA . GLU A 1 166 ? 6.710 34.122 -48.993 1.00 80.25 166 GLU A CA 1
ATOM 1293 C C . GLU A 1 166 ? 7.165 32.660 -48.997 1.00 80.25 166 GLU A C 1
ATOM 1295 O O . GLU A 1 166 ? 7.412 32.108 -50.068 1.00 80.25 166 GLU A O 1
ATOM 1300 N N . MET A 1 167 ? 7.169 31.990 -47.838 1.00 81.38 167 MET A N 1
ATOM 1301 C CA . MET A 1 167 ? 7.440 30.551 -47.764 1.00 81.38 167 MET A CA 1
ATOM 1302 C C . MET A 1 167 ? 6.378 29.739 -48.517 1.00 81.38 167 MET A C 1
ATOM 1304 O O . MET A 1 167 ? 6.711 28.795 -49.231 1.00 81.38 167 MET A O 1
ATOM 1308 N N . ARG A 1 168 ? 5.101 30.137 -48.439 1.00 82.56 168 ARG A N 1
ATOM 1309 C CA . ARG A 1 168 ? 4.007 29.439 -49.133 1.00 82.56 168 ARG A CA 1
ATOM 1310 C C . ARG A 1 168 ? 4.173 29.418 -50.656 1.00 82.56 168 ARG A C 1
ATOM 1312 O O . ARG A 1 168 ? 3.767 28.449 -51.283 1.00 82.56 168 ARG A O 1
ATOM 1319 N N . LYS A 1 169 ? 4.795 30.443 -51.249 1.00 83.25 169 LYS A N 1
ATOM 1320 C CA . LYS A 1 169 ? 5.094 30.489 -52.696 1.00 83.25 169 LYS A CA 1
ATOM 1321 C C . LYS A 1 169 ? 6.169 29.484 -53.124 1.00 83.25 169 LYS A C 1
ATOM 1323 O O . LYS A 1 169 ? 6.277 29.200 -54.312 1.00 83.25 169 LYS A O 1
ATOM 1328 N N . LEU A 1 170 ? 6.980 28.980 -52.189 1.00 83.31 170 LEU A N 1
ATOM 1329 C CA . LEU A 1 170 ? 8.004 27.966 -52.463 1.00 83.31 170 LEU A CA 1
ATOM 1330 C C . LEU A 1 170 ? 7.423 26.548 -52.525 1.00 83.31 170 LEU A C 1
ATOM 1332 O O . LEU A 1 170 ? 8.087 25.643 -53.031 1.00 83.31 170 LEU A O 1
ATOM 1336 N N . LEU A 1 171 ? 6.208 26.345 -52.007 1.00 84.69 171 LEU A N 1
ATOM 1337 C CA . LEU A 1 171 ? 5.518 25.064 -52.075 1.00 84.69 171 LEU A CA 1
ATOM 1338 C C . LEU A 1 171 ? 4.856 24.869 -53.450 1.00 84.69 171 LEU A C 1
ATOM 1340 O O . LEU A 1 171 ? 4.343 25.828 -54.030 1.00 84.69 171 LEU A O 1
ATOM 1344 N N . PRO A 1 172 ? 4.815 23.628 -53.961 1.00 82.62 172 PRO A N 1
ATOM 1345 C CA . PRO A 1 172 ? 4.002 23.273 -55.119 1.00 82.62 172 PRO A CA 1
ATOM 1346 C C . PRO A 1 172 ? 2.526 23.689 -54.969 1.00 82.62 172 PRO A C 1
ATOM 1348 O O . PRO A 1 172 ? 1.933 23.521 -53.903 1.00 82.62 172 PRO A O 1
ATOM 1351 N N . GLU A 1 173 ? 1.908 24.181 -56.051 1.00 78.50 173 GLU A N 1
ATOM 1352 C CA . GLU A 1 173 ? 0.514 24.676 -56.046 1.00 78.50 173 GLU A CA 1
ATOM 1353 C C . GLU A 1 173 ? -0.529 23.597 -55.698 1.00 78.50 173 GLU A C 1
ATOM 1355 O O . GLU A 1 173 ? -1.646 23.916 -55.298 1.00 78.50 173 GLU A O 1
ATOM 1360 N N . ASN A 1 174 ? -0.170 22.318 -55.826 1.00 83.12 174 ASN A N 1
ATOM 1361 C CA . ASN A 1 174 ? -1.028 21.171 -55.533 1.00 83.12 174 ASN A CA 1
ATOM 1362 C C . ASN A 1 174 ? -1.050 20.758 -54.046 1.00 83.12 174 ASN A C 1
ATOM 1364 O O . ASN A 1 174 ? -1.632 19.725 -53.721 1.00 83.12 174 ASN A O 1
ATOM 1368 N N . ILE A 1 175 ? -0.437 21.538 -53.146 1.00 86.12 175 ILE A N 1
ATOM 1369 C CA . ILE A 1 175 ? -0.431 21.272 -51.700 1.00 86.12 175 ILE A CA 1
ATOM 1370 C C . ILE A 1 175 ? -1.408 22.200 -50.976 1.00 86.12 175 ILE A C 1
ATOM 1372 O O . ILE A 1 175 ? -1.281 23.426 -50.998 1.00 86.12 175 ILE A O 1
ATOM 1376 N N . GLU A 1 176 ? -2.357 21.607 -50.255 1.00 84.69 176 GLU A N 1
ATOM 1377 C CA . GLU A 1 176 ? -3.280 22.340 -49.392 1.00 84.69 176 GLU A CA 1
ATOM 1378 C C . GLU A 1 176 ? -2.606 22.635 -48.042 1.00 84.69 176 GLU A C 1
ATOM 1380 O O . GLU A 1 176 ? -2.384 21.737 -47.234 1.00 84.69 176 GLU A O 1
ATOM 1385 N N . VAL A 1 177 ? -2.271 23.901 -47.778 1.00 80.69 177 VAL A N 1
ATOM 1386 C CA . VAL A 1 177 ? -1.682 24.320 -46.493 1.00 80.69 177 VAL A CA 1
ATOM 1387 C C . VAL A 1 177 ? -2.771 24.758 -45.512 1.00 80.69 177 VAL A C 1
ATOM 1389 O O . VAL A 1 177 ? -3.522 25.696 -45.800 1.00 80.69 177 VAL A O 1
ATOM 1392 N N . VAL A 1 178 ? -2.805 24.120 -44.339 1.00 74.19 178 VAL A N 1
ATOM 1393 C CA . VAL A 1 178 ? -3.754 24.373 -43.245 1.00 74.19 178 VAL A CA 1
ATOM 1394 C C . VAL A 1 178 ? -2.992 24.836 -41.998 1.00 74.19 178 VAL A C 1
ATOM 1396 O O . VAL A 1 178 ? -2.295 24.063 -41.348 1.00 74.19 178 VAL A O 1
ATOM 1399 N N . GLY A 1 179 ? -3.118 26.111 -41.638 1.00 69.94 179 GLY A N 1
ATOM 1400 C CA . GLY A 1 179 ? -2.452 26.673 -40.462 1.00 69.94 179 GLY A CA 1
ATOM 1401 C C . GLY A 1 179 ? -2.503 28.203 -40.421 1.00 69.94 179 GLY A C 1
ATOM 1402 O O . GLY A 1 179 ? -2.901 28.826 -41.409 1.00 69.94 179 GLY A O 1
ATOM 1403 N N . PRO A 1 180 ? -2.146 28.821 -39.280 1.00 68.75 180 PRO A N 1
ATOM 1404 C CA . PRO A 1 180 ? -2.128 30.273 -39.140 1.00 68.75 180 PRO A CA 1
ATOM 1405 C C . PRO A 1 180 ? -1.025 30.895 -40.004 1.00 68.75 180 PRO A C 1
ATOM 1407 O O . PRO A 1 180 ? 0.069 30.347 -40.124 1.00 68.75 180 PRO A O 1
ATOM 1410 N N . GLN A 1 181 ? -1.292 32.063 -40.585 1.00 73.00 181 GLN A N 1
ATOM 1411 C CA . GLN A 1 181 ? -0.267 32.827 -41.296 1.00 73.00 181 GLN A CA 1
ATOM 1412 C C . GLN A 1 181 ? 0.650 33.518 -40.276 1.00 73.00 181 GLN A C 1
ATOM 1414 O O . GLN A 1 181 ? 0.168 34.282 -39.441 1.00 73.00 181 GLN A O 1
ATOM 1419 N N . THR A 1 182 ? 1.956 33.253 -40.337 1.00 73.06 182 THR A N 1
ATOM 1420 C CA . THR A 1 182 ? 2.957 33.829 -39.422 1.00 73.06 182 THR A CA 1
ATOM 1421 C C . THR A 1 182 ? 3.640 35.060 -40.030 1.00 73.06 182 THR A C 1
ATOM 1423 O O . THR A 1 182 ? 3.639 35.248 -41.248 1.00 73.06 182 THR A O 1
ATOM 1426 N N . GLU A 1 183 ? 4.203 35.929 -39.179 1.00 73.12 183 GLU A N 1
ATOM 1427 C CA . GLU A 1 183 ? 4.925 37.145 -39.604 1.00 73.12 183 GLU A CA 1
ATOM 1428 C C . GLU A 1 183 ? 6.405 36.883 -39.929 1.00 73.12 183 GLU A C 1
ATOM 1430 O O . GLU A 1 183 ? 6.968 37.530 -40.811 1.00 73.12 183 GLU A O 1
ATOM 1435 N N . ILE A 1 184 ? 7.034 35.935 -39.226 1.00 73.25 184 ILE A N 1
ATOM 1436 C CA . ILE A 1 184 ? 8.442 35.552 -39.380 1.00 73.25 184 ILE A CA 1
ATOM 1437 C C . ILE A 1 184 ? 8.502 34.027 -39.482 1.00 73.25 184 ILE A C 1
ATOM 1439 O O . ILE A 1 184 ? 7.865 33.333 -38.690 1.00 73.25 184 ILE A O 1
ATOM 1443 N N . ASP A 1 185 ? 9.249 33.510 -40.454 1.00 73.12 185 ASP A N 1
ATOM 1444 C CA . ASP A 1 185 ? 9.510 32.076 -40.575 1.00 73.12 185 ASP A CA 1
ATOM 1445 C C . ASP A 1 185 ? 10.615 31.640 -39.608 1.00 73.12 185 ASP A C 1
ATOM 1447 O O . ASP A 1 185 ? 11.586 32.373 -39.397 1.00 73.12 185 ASP A O 1
ATOM 1451 N N . ASP A 1 186 ? 10.498 30.431 -39.058 1.00 77.50 186 ASP A N 1
ATOM 1452 C CA . ASP A 1 186 ? 11.605 29.832 -38.316 1.00 77.50 186 ASP A CA 1
ATOM 1453 C C . ASP A 1 186 ? 12.754 29.490 -39.262 1.00 77.50 186 ASP A C 1
ATOM 1455 O O . ASP A 1 186 ? 12.546 29.146 -40.429 1.00 77.50 186 ASP A O 1
ATOM 1459 N N . LEU A 1 187 ? 13.979 29.602 -38.755 1.00 83.25 187 LEU A N 1
ATOM 1460 C CA . LEU A 1 187 ? 15.180 29.545 -39.569 1.00 83.25 187 LEU A CA 1
ATOM 1461 C C . LEU A 1 187 ? 16.176 28.549 -38.991 1.00 83.25 187 LEU A C 1
ATOM 1463 O O . LEU A 1 187 ? 16.610 28.674 -37.845 1.00 83.25 187 LEU A O 1
ATOM 1467 N N . HIS A 1 188 ? 16.576 27.600 -39.823 1.00 87.62 188 HIS A N 1
ATOM 1468 C CA . HIS A 1 188 ? 17.581 26.597 -39.517 1.00 87.62 188 HIS A CA 1
ATOM 1469 C C . HIS A 1 188 ? 18.845 26.912 -40.304 1.00 87.62 188 HIS A C 1
ATOM 1471 O O . HIS A 1 188 ? 18.811 27.168 -41.507 1.00 87.62 188 HIS A O 1
ATOM 1477 N N . VAL A 1 189 ? 19.980 26.918 -39.619 1.00 88.44 189 VAL A N 1
ATOM 1478 C CA . VAL A 1 189 ? 21.281 27.192 -40.224 1.00 88.44 189 VAL A CA 1
ATOM 1479 C C . VAL A 1 189 ? 22.034 25.880 -40.329 1.00 88.44 189 VAL A C 1
ATOM 1481 O O . VAL A 1 189 ? 22.393 25.280 -39.317 1.00 88.44 189 VAL A O 1
ATOM 1484 N N . ILE A 1 190 ? 22.280 25.444 -41.558 1.00 88.44 190 ILE A N 1
ATOM 1485 C CA . ILE A 1 190 ? 22.905 24.166 -41.877 1.00 88.44 190 ILE A CA 1
ATOM 1486 C C . ILE A 1 190 ? 24.347 24.411 -42.314 1.00 88.44 190 ILE A C 1
ATOM 1488 O O . ILE A 1 190 ? 24.622 24.908 -43.405 1.00 88.44 190 ILE A O 1
ATOM 1492 N N . ILE A 1 191 ? 25.284 24.036 -41.456 1.00 90.50 191 ILE A N 1
ATOM 1493 C CA . ILE A 1 191 ? 26.714 24.205 -41.687 1.00 90.50 191 ILE A CA 1
ATOM 1494 C C . ILE A 1 191 ? 27.265 22.908 -42.284 1.00 90.50 191 ILE A C 1
ATOM 1496 O O . ILE A 1 191 ? 27.300 21.874 -41.614 1.00 90.50 191 ILE A O 1
ATOM 1500 N N . GLU A 1 192 ? 27.679 22.946 -43.548 1.00 90.25 192 GLU A N 1
ATOM 1501 C CA . GLU A 1 192 ? 28.163 21.779 -44.293 1.00 90.25 192 GLU A CA 1
ATOM 1502 C C . GLU A 1 192 ? 29.692 21.733 -44.332 1.00 90.25 192 GLU A C 1
ATOM 1504 O O . GLU A 1 192 ? 30.356 22.756 -44.488 1.00 90.25 192 GLU A O 1
ATOM 1509 N N . TYR A 1 193 ? 30.264 20.535 -44.213 1.00 88.38 193 TYR A N 1
ATOM 1510 C CA . TYR A 1 193 ? 31.701 20.323 -44.377 1.00 88.38 193 TYR A CA 1
ATOM 1511 C C . TYR A 1 193 ? 31.995 19.052 -45.190 1.00 88.38 193 TYR A C 1
ATOM 1513 O O . TYR A 1 193 ? 31.326 18.029 -45.004 1.00 88.38 193 TYR A O 1
ATOM 1521 N N . PRO A 1 194 ? 32.986 19.086 -46.102 1.00 87.38 194 PRO A N 1
ATOM 1522 C CA . PRO A 1 194 ? 33.336 17.940 -46.934 1.00 87.38 194 PRO A CA 1
ATOM 1523 C C . PRO A 1 194 ? 34.199 16.907 -46.192 1.00 87.38 194 PRO A C 1
ATOM 1525 O O . PRO A 1 194 ? 34.823 17.179 -45.166 1.00 87.38 194 PRO A O 1
ATOM 1528 N N . PHE A 1 195 ? 34.274 15.700 -46.758 1.00 83.12 195 PHE A N 1
ATOM 1529 C CA . PHE A 1 195 ? 35.203 14.662 -46.308 1.00 83.12 195 PHE A CA 1
ATOM 1530 C C . PHE A 1 195 ? 36.652 15.157 -46.400 1.00 83.12 195 PHE A C 1
ATOM 1532 O O . PHE A 1 195 ? 37.064 15.671 -47.439 1.00 83.12 195 PHE A O 1
ATOM 1539 N N . GLY A 1 196 ? 37.426 14.973 -45.327 1.00 82.94 196 GLY A N 1
ATOM 1540 C CA . GLY A 1 196 ? 38.822 15.403 -45.266 1.00 82.94 196 GLY A CA 1
ATOM 1541 C C . GLY A 1 196 ? 39.020 16.896 -44.990 1.00 82.94 196 GLY A C 1
ATOM 1542 O O . GLY A 1 196 ? 40.156 17.361 -45.056 1.00 82.94 196 GLY A O 1
ATOM 1543 N N . ALA A 1 197 ? 37.960 17.646 -44.664 1.00 86.12 197 ALA A N 1
ATOM 1544 C CA . ALA A 1 197 ? 38.090 19.020 -44.185 1.00 86.12 197 ALA A CA 1
ATOM 1545 C C . ALA A 1 197 ? 38.951 19.070 -42.912 1.00 86.12 197 ALA A C 1
ATOM 1547 O O . ALA A 1 197 ? 38.796 18.225 -42.027 1.00 86.12 197 ALA A O 1
ATOM 1548 N N . GLN A 1 198 ? 39.836 20.065 -42.812 1.00 86.69 198 GLN A N 1
ATOM 1549 C CA . GLN A 1 198 ? 40.766 20.218 -41.694 1.00 86.69 198 GLN A CA 1
ATOM 1550 C C . GLN A 1 198 ? 40.590 21.581 -41.014 1.00 86.69 198 GLN A C 1
ATOM 1552 O O . GLN A 1 198 ? 40.643 22.614 -41.679 1.00 86.69 198 GLN A O 1
ATOM 1557 N N . TRP A 1 199 ? 40.451 21.578 -39.685 1.00 86.12 199 TRP A N 1
ATOM 1558 C CA . TRP A 1 199 ? 40.468 22.783 -38.851 1.00 86.12 199 TRP A CA 1
ATOM 1559 C C . TRP A 1 199 ? 41.432 22.579 -37.676 1.00 86.12 199 TRP A C 1
ATOM 1561 O O . TRP A 1 199 ? 41.177 21.795 -36.759 1.00 86.12 199 TRP A O 1
ATOM 1571 N N . GLY A 1 200 ? 42.596 23.235 -37.732 1.00 83.44 200 GLY A N 1
ATOM 1572 C CA . GLY A 1 200 ? 43.686 22.994 -36.783 1.00 83.44 200 GLY A CA 1
ATOM 1573 C C . GLY A 1 200 ? 44.165 21.525 -36.807 1.00 83.44 200 GLY A C 1
ATOM 1574 O O . GLY A 1 200 ? 44.537 21.035 -37.879 1.00 83.44 200 GLY A O 1
ATOM 1575 N N . PRO A 1 201 ? 44.183 20.811 -35.660 1.00 82.69 201 PRO A N 1
ATOM 1576 C CA . PRO A 1 201 ? 44.567 19.396 -35.588 1.00 82.69 201 PRO A CA 1
ATOM 1577 C C . PRO A 1 201 ? 43.436 18.420 -35.964 1.00 82.69 201 PRO A C 1
ATOM 1579 O O . PRO A 1 201 ? 43.675 17.215 -36.041 1.00 82.69 201 PRO A O 1
ATOM 1582 N N . TRP A 1 202 ? 42.209 18.905 -36.168 1.00 85.44 202 TRP A N 1
ATOM 1583 C CA . TRP A 1 202 ? 41.028 18.066 -36.367 1.00 85.44 202 TRP A CA 1
ATOM 1584 C C . TRP A 1 202 ? 40.748 17.848 -37.855 1.00 85.44 202 TRP A C 1
ATOM 1586 O O . TRP A 1 202 ? 40.811 18.791 -38.644 1.00 85.44 202 TRP A O 1
ATOM 1596 N N . ILE A 1 203 ? 40.415 16.610 -38.231 1.00 86.56 203 ILE A N 1
ATOM 1597 C CA . ILE A 1 203 ? 40.091 16.216 -39.609 1.00 86.56 203 ILE A CA 1
ATOM 1598 C C . ILE A 1 203 ? 38.733 15.519 -39.612 1.00 86.56 203 ILE A C 1
ATOM 1600 O O . ILE A 1 203 ? 38.519 14.592 -38.831 1.00 86.56 203 ILE A O 1
ATOM 1604 N N . ALA A 1 204 ? 37.842 15.935 -40.511 1.00 84.19 204 ALA A N 1
ATOM 1605 C CA . ALA A 1 204 ? 36.531 15.322 -40.671 1.00 84.19 204 ALA A CA 1
ATOM 1606 C C . ALA A 1 204 ? 36.635 13.960 -41.391 1.00 84.19 204 ALA A C 1
ATOM 1608 O O . ALA A 1 204 ? 37.048 13.909 -42.558 1.00 84.19 204 ALA A O 1
ATOM 1609 N N . PRO A 1 205 ? 36.218 12.846 -40.757 1.00 80.25 205 PRO A N 1
ATOM 1610 C CA . PRO A 1 205 ? 36.303 11.510 -41.348 1.00 80.25 205 PRO A CA 1
ATOM 1611 C C . PRO A 1 205 ? 35.217 11.234 -42.401 1.00 80.25 205 PRO A C 1
ATOM 1613 O O . PRO A 1 205 ? 35.289 10.222 -43.094 1.00 80.25 205 PRO A O 1
ATOM 1616 N N . ARG A 1 206 ? 34.202 12.102 -42.531 1.00 75.62 206 ARG A N 1
ATOM 1617 C CA . ARG A 1 206 ? 33.128 12.042 -43.543 1.00 75.62 206 ARG A CA 1
ATOM 1618 C C . ARG A 1 206 ? 32.538 13.428 -43.783 1.00 75.62 206 ARG A C 1
ATOM 1620 O O . ARG A 1 206 ? 32.648 14.296 -42.922 1.00 75.62 206 ARG A O 1
ATOM 1627 N N . ALA A 1 207 ? 31.908 13.611 -44.942 1.00 81.12 207 ALA A N 1
ATOM 1628 C CA . ALA A 1 207 ? 31.114 14.803 -45.210 1.00 81.12 207 ALA A CA 1
ATOM 1629 C C . ALA A 1 207 ? 29.832 14.756 -44.373 1.00 81.12 207 ALA A C 1
ATOM 1631 O O . ALA A 1 207 ? 29.166 13.716 -44.331 1.00 81.12 207 ALA A O 1
ATOM 1632 N N . ASN A 1 208 ? 29.500 15.846 -43.688 1.00 81.06 208 ASN A N 1
ATOM 1633 C CA . ASN A 1 208 ? 28.282 15.906 -42.892 1.00 81.06 208 ASN A CA 1
ATOM 1634 C C . ASN A 1 208 ? 27.810 17.348 -42.664 1.00 81.06 208 ASN A C 1
ATOM 1636 O O . ASN A 1 208 ? 28.417 18.304 -43.152 1.00 81.06 208 ASN A O 1
ATOM 1640 N N . ARG A 1 209 ? 26.690 17.480 -41.950 1.00 85.69 209 ARG A N 1
ATOM 1641 C CA . ARG A 1 209 ? 26.013 18.740 -41.655 1.00 85.69 209 ARG A CA 1
ATOM 1642 C C . ARG A 1 209 ? 25.906 18.943 -40.149 1.00 85.69 209 ARG A C 1
ATOM 1644 O O . ARG A 1 209 ? 25.674 17.991 -39.405 1.00 85.69 209 ARG A O 1
ATOM 1651 N N . PHE A 1 210 ? 26.033 20.188 -39.721 1.00 85.00 210 PHE A N 1
ATOM 1652 C CA . PHE A 1 210 ? 25.796 20.620 -38.352 1.00 85.00 210 PHE A CA 1
ATOM 1653 C C . PHE A 1 210 ? 24.729 21.715 -38.358 1.00 85.00 210 PHE A C 1
ATOM 1655 O O . PHE A 1 210 ? 24.909 22.748 -38.998 1.00 85.00 210 PHE A O 1
ATOM 1662 N N . ILE A 1 211 ? 23.605 21.464 -37.697 1.00 86.31 211 ILE A N 1
ATOM 1663 C CA . ILE A 1 211 ? 22.401 22.292 -37.760 1.00 86.31 211 ILE A CA 1
ATOM 1664 C C . ILE A 1 211 ? 22.268 23.072 -36.453 1.00 86.31 211 ILE A C 1
ATOM 1666 O O . ILE A 1 211 ? 22.365 22.504 -35.364 1.00 86.31 211 ILE A O 1
ATOM 1670 N N . ILE A 1 212 ? 22.031 24.377 -36.557 1.00 86.56 212 ILE A N 1
ATOM 1671 C CA . ILE A 1 212 ? 21.668 25.221 -35.418 1.00 86.56 212 ILE A CA 1
ATOM 1672 C C . ILE A 1 212 ? 20.379 25.975 -35.703 1.00 86.56 212 ILE A C 1
ATOM 1674 O O . ILE A 1 212 ? 20.159 26.451 -36.817 1.00 86.56 212 ILE A O 1
ATOM 1678 N N . HIS A 1 213 ? 19.539 26.101 -34.684 1.00 84.25 213 HIS A N 1
ATOM 1679 C CA . HIS A 1 213 ? 18.238 26.745 -34.805 1.00 84.25 213 HIS A CA 1
ATOM 1680 C C . HIS A 1 213 ? 17.899 27.559 -33.550 1.00 84.25 213 HIS A C 1
ATOM 1682 O O . HIS A 1 213 ? 18.390 27.286 -32.452 1.00 84.25 213 HIS A O 1
ATOM 1688 N N . SER A 1 214 ? 17.063 28.580 -33.721 1.00 77.50 214 SER A N 1
ATOM 1689 C CA . SER A 1 214 ? 16.451 29.348 -32.634 1.00 77.50 214 SER A CA 1
ATOM 1690 C C . SER A 1 214 ? 14.991 29.576 -33.009 1.00 77.50 214 SER A C 1
ATOM 1692 O O . SER A 1 214 ? 14.603 30.638 -33.498 1.00 77.50 214 SER A O 1
ATOM 1694 N N . ASP A 1 215 ? 14.202 28.511 -32.879 1.00 68.56 215 ASP A N 1
ATOM 1695 C CA . ASP A 1 215 ? 12.822 28.519 -33.351 1.00 68.56 215 ASP A CA 1
ATOM 1696 C C . ASP A 1 215 ? 11.918 29.292 -32.387 1.00 68.56 215 ASP A C 1
ATOM 1698 O O . ASP A 1 215 ? 12.030 29.193 -31.162 1.00 68.56 215 ASP A O 1
ATOM 1702 N N . SER A 1 216 ? 10.998 30.057 -32.963 1.00 60.12 216 SER A N 1
ATOM 1703 C CA . SER A 1 216 ? 10.028 30.892 -32.255 1.00 60.12 216 SER A CA 1
ATOM 1704 C C . SER A 1 216 ? 8.594 30.380 -32.421 1.00 60.12 216 SER A C 1
ATOM 1706 O O . SER A 1 216 ? 7.802 30.483 -31.478 1.00 60.12 216 SER A O 1
ATOM 1708 N N . ASN A 1 217 ? 8.280 29.765 -33.572 1.00 54.28 217 ASN A N 1
ATOM 1709 C CA . ASN A 1 217 ? 6.942 29.285 -33.926 1.00 54.28 217 ASN A CA 1
ATOM 1710 C C . ASN A 1 217 ? 6.815 27.748 -33.876 1.00 54.28 217 ASN A C 1
ATOM 1712 O O . ASN A 1 217 ? 5.835 27.248 -33.339 1.00 54.28 217 ASN A O 1
ATOM 1716 N N . ASN A 1 218 ? 7.819 26.993 -34.322 1.00 52.19 218 ASN A N 1
ATOM 1717 C CA . ASN A 1 218 ? 7.905 25.528 -34.290 1.00 52.19 218 ASN A CA 1
ATOM 1718 C C . ASN A 1 218 ? 7.888 24.903 -32.880 1.00 52.19 218 ASN A C 1
ATOM 1720 O O . ASN A 1 218 ? 7.340 23.808 -32.741 1.00 52.19 218 ASN A O 1
ATOM 1724 N N . PRO A 1 219 ? 8.392 25.551 -31.804 1.00 49.22 219 PRO A N 1
ATOM 1725 C CA . PRO A 1 219 ? 8.245 25.022 -30.449 1.00 49.22 219 PRO A CA 1
ATOM 1726 C C . PRO A 1 219 ? 6.809 25.153 -29.929 1.00 49.22 219 PRO A C 1
ATOM 1728 O O . PRO A 1 219 ? 6.465 24.584 -28.892 1.00 49.22 219 PRO A O 1
ATOM 1731 N N . ARG A 1 220 ? 5.965 25.946 -30.602 1.00 47.44 220 ARG A N 1
ATOM 1732 C CA . ARG A 1 220 ? 4.635 26.304 -30.129 1.00 47.44 220 ARG A CA 1
ATOM 1733 C C . ARG A 1 220 ? 3.588 25.653 -31.025 1.00 47.44 220 ARG A C 1
ATOM 1735 O O . ARG A 1 220 ? 3.393 26.020 -32.175 1.00 47.44 220 ARG A O 1
ATOM 1742 N N . LEU A 1 221 ? 2.782 24.775 -30.434 1.00 47.16 221 LEU A N 1
ATOM 1743 C CA . LEU A 1 221 ? 1.449 24.406 -30.934 1.00 47.16 221 LEU A CA 1
ATOM 1744 C C . LEU A 1 221 ? 0.466 25.608 -30.866 1.00 47.16 221 LEU A C 1
ATOM 1746 O O . LEU A 1 221 ? -0.720 25.448 -30.586 1.00 47.16 221 LEU A O 1
ATOM 1750 N N . SER A 1 222 ? 0.949 26.836 -31.096 1.00 41.41 222 SER A N 1
ATOM 1751 C CA . SER A 1 222 ? 0.213 28.105 -31.012 1.00 41.41 222 SER A CA 1
ATOM 1752 C C . SER A 1 222 ? -0.831 28.278 -32.115 1.00 41.41 222 SER A C 1
ATOM 1754 O O . SER A 1 222 ? -1.615 29.217 -32.055 1.00 41.41 222 SER A O 1
ATOM 1756 N N . SER A 1 223 ? -0.940 27.335 -33.054 1.00 44.44 223 SER A N 1
ATOM 1757 C CA . SER A 1 223 ? -2.111 27.186 -33.928 1.00 44.44 223 SER A CA 1
ATOM 1758 C C . SER A 1 223 ? -3.388 26.730 -33.193 1.00 44.44 223 SER A C 1
ATOM 1760 O O . SER A 1 223 ? -4.422 26.553 -33.831 1.00 44.44 223 SER A O 1
ATOM 1762 N N . LEU A 1 224 ? -3.348 26.580 -31.861 1.00 44.00 224 LEU A N 1
ATOM 1763 C CA . LEU A 1 224 ? -4.510 26.354 -30.987 1.00 44.00 224 LEU A CA 1
ATOM 1764 C C . LEU A 1 224 ? -4.664 27.399 -29.851 1.00 44.00 224 LEU A C 1
ATOM 1766 O O . LEU A 1 224 ? -5.338 27.121 -28.864 1.00 44.00 224 LEU A O 1
ATOM 1770 N N . ASP A 1 225 ? -4.094 28.595 -30.038 1.00 33.47 225 ASP A N 1
ATOM 1771 C CA . ASP A 1 225 ? -4.245 29.832 -29.247 1.00 33.47 225 ASP A CA 1
ATOM 1772 C C . ASP A 1 225 ? -3.783 29.889 -27.767 1.00 33.47 225 ASP A C 1
ATOM 1774 O O . ASP A 1 225 ? -4.054 29.029 -26.934 1.00 33.47 225 ASP A O 1
ATOM 1778 N N . ALA A 1 226 ? -3.115 31.023 -27.505 1.00 37.66 226 ALA A N 1
ATOM 1779 C CA . ALA A 1 226 ? -2.953 31.856 -26.303 1.00 37.66 226 ALA A CA 1
ATOM 1780 C C . ALA A 1 226 ? -2.733 31.251 -24.886 1.00 37.66 226 ALA A C 1
ATOM 1782 O O . ALA A 1 226 ? -3.592 30.587 -24.318 1.00 37.66 226 ALA A O 1
ATOM 1783 N N . PHE A 1 227 ? -1.650 31.760 -24.266 1.00 26.81 227 PHE A N 1
ATOM 1784 C CA . PHE A 1 227 ? -1.273 31.845 -22.834 1.00 26.81 227 PHE A CA 1
ATOM 1785 C C . PHE A 1 227 ? -0.314 30.791 -22.208 1.00 26.81 227 PHE A C 1
ATOM 1787 O O . PHE A 1 227 ? -0.658 29.625 -22.059 1.00 26.81 227 PHE A O 1
ATOM 1794 N N . SER A 1 228 ? 0.867 31.316 -21.815 1.00 30.17 228 SER A N 1
ATOM 1795 C CA . SER A 1 228 ? 1.901 30.959 -20.800 1.00 30.17 228 SER A CA 1
ATOM 1796 C C . SER A 1 228 ? 1.987 29.534 -20.218 1.00 30.17 228 SER A C 1
ATOM 1798 O O . SER A 1 228 ? 1.043 29.085 -19.575 1.00 30.17 228 SER A O 1
ATOM 1800 N N . GLU A 1 229 ? 3.161 28.891 -20.200 1.00 34.19 229 GLU A N 1
ATOM 1801 C CA . GLU A 1 229 ? 4.345 29.141 -19.343 1.00 34.19 229 GLU A CA 1
ATOM 1802 C C . GLU A 1 229 ? 5.311 27.930 -19.452 1.00 34.19 229 GLU A C 1
ATOM 1804 O O . GLU A 1 229 ? 4.902 26.765 -19.387 1.00 34.19 229 GLU A O 1
ATOM 1809 N N . SER A 1 230 ? 6.610 28.194 -19.620 1.00 44.50 230 SER A N 1
ATOM 1810 C CA . SER A 1 230 ? 7.633 27.199 -19.965 1.00 44.50 230 SER A CA 1
ATOM 1811 C C . SER A 1 230 ? 7.863 26.144 -18.868 1.00 44.50 230 SER A C 1
ATOM 1813 O O . SER A 1 230 ? 7.897 26.449 -17.680 1.00 44.50 230 SER A O 1
ATOM 1815 N N . ILE A 1 231 ? 8.074 24.893 -19.310 1.00 41.34 231 ILE A N 1
ATOM 1816 C CA . ILE A 1 231 ? 8.296 23.622 -18.574 1.00 41.34 231 ILE A CA 1
ATOM 1817 C C . ILE A 1 231 ? 7.033 22.747 -18.378 1.00 41.34 231 ILE A C 1
ATOM 1819 O O . ILE A 1 231 ? 7.140 21.527 -18.459 1.00 41.34 231 ILE A O 1
ATOM 1823 N N . ARG A 1 232 ? 5.811 23.300 -18.269 1.00 45.94 232 ARG A N 1
ATOM 1824 C CA . ARG A 1 232 ? 4.552 22.497 -18.256 1.00 45.94 232 ARG A CA 1
ATOM 1825 C C . ARG A 1 232 ? 3.919 22.262 -19.636 1.00 45.94 232 ARG A C 1
ATOM 1827 O O . ARG A 1 232 ? 2.959 21.502 -19.764 1.00 45.94 232 ARG A O 1
ATOM 1834 N N . GLU A 1 233 ? 4.461 22.889 -20.673 1.00 53.19 233 GLU A N 1
ATOM 1835 C CA . GLU A 1 233 ? 3.888 22.886 -22.022 1.00 53.19 233 GLU A CA 1
ATOM 1836 C C . GLU A 1 233 ? 4.108 21.565 -22.780 1.00 53.19 233 GLU A C 1
ATOM 1838 O O . GLU A 1 233 ? 3.184 21.090 -23.438 1.00 53.19 233 GLU A O 1
ATOM 1843 N N . MET A 1 234 ? 5.268 20.911 -22.645 1.00 54.91 234 MET A N 1
ATOM 1844 C CA . MET A 1 234 ? 5.638 19.758 -23.486 1.00 54.91 234 MET A CA 1
ATOM 1845 C C . MET A 1 234 ? 4.750 18.526 -23.250 1.00 54.91 234 MET A C 1
ATOM 1847 O O . MET A 1 234 ? 4.208 17.954 -24.197 1.00 54.91 234 MET A O 1
ATOM 1851 N N . GLU A 1 235 ? 4.511 18.163 -21.987 1.00 57.25 235 GLU A N 1
ATOM 1852 C CA . GLU A 1 235 ? 3.581 17.082 -21.641 1.00 57.25 235 GLU A CA 1
ATOM 1853 C C . GLU A 1 235 ? 2.146 17.426 -22.076 1.00 57.25 235 GLU A C 1
ATOM 1855 O O . GLU A 1 235 ? 1.424 16.576 -22.601 1.00 57.25 235 GLU A O 1
ATOM 1860 N N . SER A 1 236 ? 1.734 18.691 -21.925 1.00 60.75 236 SER A N 1
ATOM 1861 C CA . SER A 1 236 ? 0.410 19.154 -22.355 1.00 60.75 236 SER A CA 1
ATOM 1862 C C . SER A 1 236 ? 0.222 19.035 -23.875 1.00 60.75 236 SER A C 1
ATOM 1864 O O . SER A 1 236 ? -0.847 18.636 -24.340 1.00 60.75 236 SER A O 1
ATOM 1866 N N . HIS A 1 237 ? 1.272 19.312 -24.650 1.00 64.69 237 HIS A N 1
ATOM 1867 C CA . HIS A 1 237 ? 1.289 19.229 -26.108 1.00 64.69 237 HIS A CA 1
ATOM 1868 C C . HIS A 1 237 ? 1.215 17.782 -26.592 1.00 64.69 237 HIS A C 1
ATOM 1870 O O . HIS A 1 237 ? 0.360 17.449 -27.415 1.00 64.69 237 HIS A O 1
ATOM 1876 N N . ILE A 1 238 ? 2.036 16.904 -26.015 1.00 70.81 238 ILE A N 1
ATOM 1877 C CA . ILE A 1 238 ? 2.027 15.470 -26.322 1.00 70.81 238 ILE A CA 1
ATOM 1878 C C . ILE A 1 238 ? 0.673 14.847 -25.958 1.00 70.81 238 ILE A C 1
ATOM 1880 O O . ILE A 1 238 ? 0.126 14.061 -26.730 1.00 70.81 238 ILE A O 1
ATOM 1884 N N . ARG A 1 239 ? 0.068 15.249 -24.833 1.00 72.12 239 ARG A N 1
ATOM 1885 C CA . ARG A 1 239 ? -1.281 14.807 -24.442 1.00 72.12 239 ARG A CA 1
ATOM 1886 C C . ARG A 1 239 ? -2.369 15.299 -25.403 1.00 72.12 239 ARG A C 1
ATOM 1888 O O . ARG A 1 239 ? -3.283 14.534 -25.705 1.00 72.12 239 ARG A O 1
ATOM 1895 N N . LYS A 1 240 ? -2.282 16.533 -25.918 1.00 72.69 240 LYS A N 1
ATOM 1896 C CA . LYS A 1 240 ? -3.208 17.049 -26.948 1.00 72.69 240 LYS A CA 1
ATOM 1897 C C . LYS A 1 240 ? -3.095 16.255 -28.251 1.00 72.69 240 LYS A C 1
ATOM 1899 O O . LYS A 1 240 ? -4.118 15.823 -28.780 1.00 72.69 240 LYS A O 1
ATOM 1904 N N . LEU A 1 241 ? -1.872 16.009 -28.728 1.00 75.88 241 LEU A N 1
ATOM 1905 C CA . LEU A 1 241 ? -1.636 15.175 -29.909 1.00 75.88 241 LEU A CA 1
ATOM 1906 C C . LEU A 1 241 ? -2.156 13.748 -29.686 1.00 75.88 241 LEU A C 1
ATOM 1908 O O . LEU A 1 241 ? -2.855 13.203 -30.533 1.00 75.88 241 LEU A O 1
ATOM 1912 N N . SER A 1 242 ? -1.904 13.176 -28.507 1.00 81.38 242 SER A N 1
ATOM 1913 C CA . SER A 1 242 ? -2.437 11.870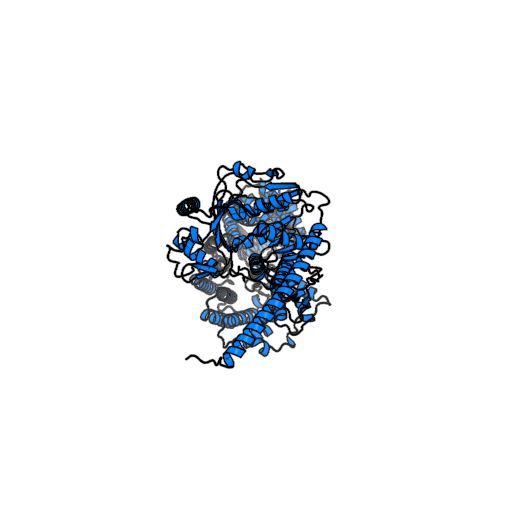 -28.109 1.00 81.38 242 SER A CA 1
ATOM 1914 C C . SER A 1 242 ? -3.967 11.823 -28.185 1.00 81.38 242 SER A C 1
ATOM 1916 O O . SER A 1 242 ? -4.526 10.873 -28.728 1.00 81.38 242 SER A O 1
ATOM 1918 N N . ALA A 1 243 ? -4.663 12.863 -27.712 1.00 79.94 243 ALA A N 1
ATOM 1919 C CA . ALA A 1 243 ? -6.121 12.950 -27.801 1.00 79.94 243 ALA A CA 1
ATOM 1920 C C . ALA A 1 243 ? -6.623 13.016 -29.257 1.00 79.94 243 ALA A C 1
ATOM 1922 O O . ALA A 1 243 ? -7.631 12.392 -29.587 1.00 79.94 243 ALA A O 1
ATOM 1923 N N . GLN A 1 244 ? -5.908 13.719 -30.143 1.00 77.44 244 GLN A N 1
ATOM 1924 C CA . GLN A 1 244 ? -6.226 13.744 -31.574 1.00 77.44 244 GLN A CA 1
ATOM 1925 C C 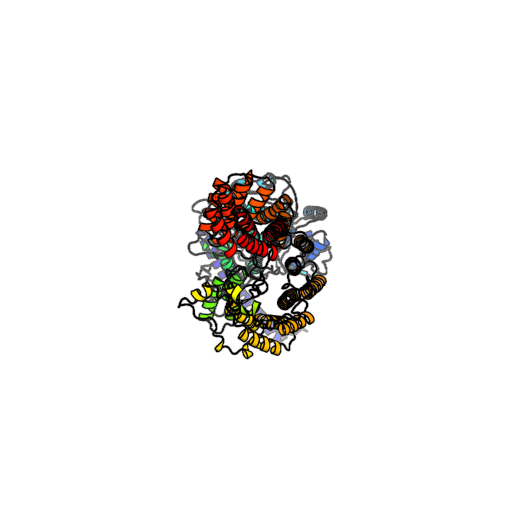. GLN A 1 244 ? -6.016 12.371 -32.223 1.00 77.44 244 GLN A C 1
ATOM 1927 O O . GLN A 1 244 ? -6.904 11.889 -32.924 1.00 77.44 244 GLN A O 1
ATOM 1932 N N . LEU A 1 245 ? -4.895 11.699 -31.937 1.00 83.06 245 LEU A N 1
ATOM 1933 C CA . LEU A 1 245 ? -4.616 10.348 -32.438 1.00 83.06 245 LEU A CA 1
ATOM 1934 C C . LEU A 1 245 ? -5.670 9.331 -31.971 1.00 83.06 245 LEU A C 1
ATOM 1936 O O . LEU A 1 245 ? -6.077 8.460 -32.739 1.00 83.06 245 LEU A O 1
ATOM 1940 N N . GLN A 1 246 ? -6.167 9.478 -30.740 1.00 83.81 246 GLN A N 1
ATOM 1941 C CA . GLN A 1 246 ? -7.251 8.659 -30.187 1.00 83.81 246 GLN A CA 1
ATOM 1942 C C . GLN A 1 246 ? -8.610 8.899 -30.862 1.00 83.81 246 GLN A C 1
ATOM 1944 O O . GLN A 1 246 ? -9.441 7.985 -30.895 1.00 83.81 246 GLN A O 1
ATOM 1949 N N . ALA A 1 247 ? -8.847 10.113 -31.371 1.00 84.19 247 ALA A N 1
ATOM 1950 C CA . ALA A 1 247 ? -10.072 10.482 -32.075 1.00 84.19 247 ALA A CA 1
ATOM 1951 C C . ALA A 1 247 ? -10.091 9.996 -33.536 1.00 84.19 247 ALA A C 1
ATOM 1953 O O . ALA A 1 247 ? -11.165 9.899 -34.133 1.00 84.19 247 ALA A O 1
ATOM 1954 N N . LEU A 1 248 ? -8.929 9.670 -34.116 1.00 83.75 248 LEU A N 1
ATOM 1955 C CA . LEU A 1 248 ? -8.842 9.198 -35.496 1.00 83.75 248 LEU A CA 1
ATOM 1956 C C . LEU A 1 248 ? -9.465 7.801 -35.664 1.00 83.75 248 LEU A C 1
ATOM 1958 O O . LEU A 1 248 ? -9.176 6.889 -34.880 1.00 83.75 248 LEU A O 1
ATOM 1962 N N . PRO A 1 249 ? -10.252 7.573 -36.733 1.00 84.31 249 PRO A N 1
ATOM 1963 C CA . PRO A 1 249 ? -10.803 6.257 -37.024 1.00 84.31 249 PRO A CA 1
ATOM 1964 C C . PRO A 1 249 ? -9.682 5.265 -37.363 1.00 84.31 249 PRO A C 1
ATOM 1966 O O . PRO A 1 249 ? -8.660 5.621 -37.953 1.00 84.31 249 PRO A O 1
ATOM 1969 N N . LYS A 1 250 ? -9.885 3.983 -37.035 1.00 81.38 250 LYS A N 1
ATOM 1970 C CA . LYS A 1 250 ? -8.908 2.907 -37.303 1.00 81.38 250 LYS A CA 1
ATOM 1971 C C . LYS A 1 250 ? -8.642 2.664 -38.795 1.00 81.38 250 LYS A C 1
ATOM 1973 O O . LYS A 1 250 ? -7.686 1.984 -39.136 1.00 81.38 250 LYS A O 1
ATOM 1978 N N . THR A 1 251 ? -9.483 3.207 -39.676 1.00 83.56 251 THR A N 1
ATOM 1979 C CA . THR A 1 251 ? -9.300 3.170 -41.134 1.00 83.56 251 THR A CA 1
ATOM 1980 C C . THR A 1 251 ? -8.176 4.086 -41.611 1.00 83.56 251 THR A C 1
ATOM 1982 O O . THR A 1 251 ? -7.583 3.817 -42.650 1.00 83.56 251 THR A O 1
ATOM 1985 N N . THR A 1 252 ? -7.877 5.159 -40.874 1.00 85.56 252 THR A N 1
ATOM 1986 C CA . THR A 1 252 ? -6.774 6.071 -41.194 1.00 85.56 252 THR A CA 1
ATOM 1987 C C . THR A 1 252 ? -5.492 5.517 -40.591 1.00 85.56 252 THR A C 1
ATOM 1989 O O . THR A 1 252 ? -5.411 5.382 -39.370 1.00 85.56 252 THR A O 1
ATOM 1992 N N . LEU A 1 253 ? -4.508 5.188 -41.429 1.00 87.69 253 LEU A N 1
ATOM 1993 C CA . LEU A 1 253 ? -3.213 4.674 -40.978 1.00 87.69 253 LEU A CA 1
ATOM 1994 C C . LEU A 1 253 ? -2.339 5.811 -40.453 1.00 87.69 253 LEU A C 1
ATOM 1996 O O . LEU A 1 253 ? -2.199 6.840 -41.112 1.00 87.69 253 LEU A O 1
ATOM 2000 N N . VAL A 1 254 ? -1.730 5.604 -39.288 1.00 88.69 254 VAL A N 1
ATOM 2001 C CA . VAL A 1 254 ? -0.835 6.582 -38.664 1.00 88.69 254 VAL A CA 1
ATOM 2002 C C . VAL A 1 254 ? 0.607 6.111 -38.800 1.00 88.69 254 VAL A C 1
ATOM 2004 O O . VAL A 1 254 ? 0.989 5.076 -38.250 1.00 88.69 254 VAL A O 1
ATOM 2007 N N . HIS A 1 255 ? 1.411 6.889 -39.516 1.00 89.75 255 HIS A N 1
ATOM 2008 C CA . HIS A 1 255 ? 2.854 6.710 -39.593 1.00 89.75 255 HIS A CA 1
ATOM 2009 C C . HIS A 1 255 ? 3.551 7.804 -38.776 1.00 89.75 255 HIS A C 1
ATOM 2011 O O . HIS A 1 255 ? 3.237 8.982 -38.938 1.00 89.75 255 HIS A O 1
ATOM 2017 N N . PHE A 1 256 ? 4.461 7.407 -37.888 1.00 89.31 256 PHE A N 1
ATOM 2018 C CA . PHE A 1 256 ? 5.256 8.313 -37.069 1.00 89.31 256 PHE A CA 1
ATOM 2019 C C . PHE A 1 256 ? 6.725 8.201 -37.466 1.00 89.31 256 PHE A C 1
ATOM 2021 O O . PHE A 1 256 ? 7.324 7.137 -37.318 1.00 89.31 256 PHE A O 1
ATOM 2028 N N . GLU A 1 257 ? 7.269 9.303 -37.968 1.00 86.50 257 GLU A N 1
ATOM 2029 C CA . GLU A 1 257 ? 8.681 9.447 -38.302 1.00 86.50 257 GLU A CA 1
ATOM 2030 C C . GLU A 1 257 ? 9.390 10.097 -37.115 1.00 86.50 257 GLU A C 1
ATOM 2032 O O . GLU A 1 257 ? 9.008 11.193 -36.689 1.00 86.50 257 GLU A O 1
ATOM 2037 N N . MET A 1 258 ? 10.377 9.407 -36.545 1.00 81.94 258 MET A N 1
ATOM 2038 C CA . MET A 1 258 ? 11.187 9.965 -35.470 1.00 81.94 258 MET A CA 1
ATOM 2039 C C . MET A 1 258 ? 12.186 10.983 -36.031 1.00 81.94 258 MET A C 1
ATOM 2041 O O . MET A 1 258 ? 12.619 10.906 -37.176 1.00 81.94 258 MET A O 1
ATOM 2045 N N . ALA A 1 259 ? 12.480 11.991 -35.215 1.00 73.06 259 ALA A N 1
ATOM 2046 C CA . ALA A 1 259 ? 13.543 12.955 -35.465 1.00 73.06 259 ALA A CA 1
ATOM 2047 C C . ALA A 1 259 ? 14.679 12.725 -34.462 1.00 73.06 259 ALA A C 1
ATOM 2049 O O . ALA A 1 259 ? 14.517 11.966 -33.499 1.00 73.06 259 ALA A O 1
ATOM 2050 N N . SER A 1 260 ? 15.807 13.413 -34.658 1.00 67.00 260 SER A N 1
ATOM 2051 C CA . SER A 1 260 ? 16.987 13.306 -33.795 1.00 67.00 260 SER A CA 1
ATOM 2052 C C . SER A 1 260 ? 16.655 13.716 -32.353 1.00 67.00 260 SER A C 1
ATOM 2054 O O . SER A 1 260 ? 16.706 14.892 -31.992 1.00 67.00 260 SER A O 1
ATOM 2056 N N . LEU A 1 261 ? 16.343 12.730 -31.512 1.00 66.06 261 LEU A N 1
ATOM 2057 C CA . LEU A 1 261 ? 15.975 12.908 -30.110 1.00 66.06 261 LEU A CA 1
ATOM 2058 C C . LEU A 1 261 ? 17.156 12.543 -29.207 1.00 66.06 261 LEU A C 1
ATOM 2060 O O . LEU A 1 261 ? 17.581 11.387 -29.157 1.00 66.06 261 LEU A O 1
ATOM 2064 N N . SER A 1 262 ? 17.663 13.533 -28.472 1.00 58.28 262 SER A N 1
ATOM 2065 C CA . SER A 1 262 ? 18.702 13.346 -27.449 1.00 58.28 262 SER A CA 1
ATOM 2066 C C . SER A 1 262 ? 18.168 13.379 -26.014 1.00 58.28 262 SER A C 1
ATOM 2068 O O . SER A 1 262 ? 18.906 13.037 -25.094 1.00 58.28 262 SER A O 1
ATOM 2070 N N . ASP A 1 263 ? 16.912 13.788 -25.815 1.00 68.56 263 ASP A N 1
ATOM 2071 C CA . ASP A 1 263 ? 16.291 13.930 -24.495 1.00 68.56 263 ASP A CA 1
ATOM 2072 C C . ASP A 1 263 ? 15.542 12.651 -24.076 1.00 68.56 263 ASP A C 1
ATOM 2074 O O . ASP A 1 263 ? 14.649 12.160 -24.776 1.00 68.56 263 ASP A O 1
ATOM 2078 N N . VAL A 1 264 ? 15.918 12.117 -22.911 1.00 68.56 264 VAL A N 1
ATOM 2079 C CA . VAL A 1 264 ? 15.347 10.905 -22.311 1.00 68.56 264 VAL A CA 1
ATOM 2080 C C . VAL A 1 264 ? 13.893 11.130 -21.893 1.00 68.56 264 VAL A C 1
ATOM 2082 O O . VAL A 1 264 ? 13.061 10.247 -22.107 1.00 68.56 264 VAL A O 1
ATOM 2085 N N . GLU A 1 265 ? 13.572 12.288 -21.308 1.00 70.12 265 GLU A N 1
ATOM 2086 C CA . GLU A 1 265 ? 12.235 12.572 -20.771 1.00 70.12 265 GLU A CA 1
ATOM 2087 C C . GLU A 1 265 ? 11.214 12.668 -21.904 1.00 70.12 265 GLU A C 1
ATOM 2089 O O . GLU A 1 265 ? 10.150 12.043 -21.861 1.00 70.12 265 GLU A O 1
ATOM 2094 N N . LEU A 1 266 ? 11.580 13.371 -22.977 1.00 73.81 266 LEU A N 1
ATOM 2095 C CA . LEU A 1 266 ? 10.767 13.456 -24.183 1.00 73.81 266 LEU A CA 1
ATOM 2096 C C . LEU A 1 266 ? 10.536 12.070 -24.794 1.00 73.81 266 LEU A C 1
ATOM 2098 O O . LEU A 1 266 ? 9.398 11.718 -25.104 1.00 73.81 266 LEU A O 1
ATOM 2102 N N . LEU A 1 267 ? 11.582 11.249 -24.918 1.00 76.06 267 LEU A N 1
ATOM 2103 C CA . LEU A 1 267 ? 11.455 9.904 -25.479 1.00 76.06 267 LEU A CA 1
ATOM 2104 C C . LEU A 1 267 ? 10.532 9.011 -24.629 1.00 76.06 267 LEU A C 1
ATOM 2106 O O . LEU A 1 267 ? 9.701 8.289 -25.182 1.00 76.06 267 LEU A O 1
ATOM 2110 N N . GLN A 1 268 ? 10.592 9.114 -23.298 1.00 77.38 268 GLN A N 1
ATOM 2111 C CA . GLN A 1 268 ? 9.657 8.428 -22.397 1.00 77.38 268 GLN A CA 1
ATOM 2112 C C . GLN A 1 268 ? 8.207 8.903 -22.589 1.00 77.38 268 GLN A C 1
ATOM 2114 O O . GLN A 1 268 ? 7.291 8.078 -22.652 1.00 77.38 268 GLN A O 1
ATOM 2119 N N . LEU A 1 269 ? 7.985 10.212 -22.751 1.00 79.62 269 LEU A N 1
ATOM 2120 C CA . LEU A 1 269 ? 6.658 10.762 -23.038 1.00 79.62 269 LEU A CA 1
ATOM 2121 C C . LEU A 1 269 ? 6.114 10.276 -24.392 1.00 79.62 269 LEU A C 1
ATOM 2123 O O . LEU A 1 269 ? 4.935 9.924 -24.479 1.00 79.62 269 LEU A O 1
ATOM 2127 N N . LEU A 1 270 ? 6.950 10.195 -25.435 1.00 83.81 270 LEU A N 1
ATOM 2128 C CA . LEU A 1 270 ? 6.559 9.646 -26.742 1.00 83.81 270 LEU A CA 1
ATOM 2129 C C . LEU A 1 270 ? 6.139 8.173 -26.626 1.00 83.81 270 LEU A C 1
ATOM 2131 O O . LEU A 1 270 ? 5.092 7.782 -27.153 1.00 83.81 270 LEU A O 1
ATOM 2135 N N . VAL A 1 271 ? 6.926 7.371 -25.900 1.00 83.44 271 VAL A N 1
ATOM 2136 C CA . VAL A 1 271 ? 6.653 5.949 -25.634 1.00 83.44 271 VAL A CA 1
ATOM 2137 C C . VAL A 1 271 ? 5.327 5.766 -24.895 1.00 83.44 271 VAL A C 1
ATOM 2139 O O . VAL A 1 271 ? 4.580 4.836 -25.197 1.00 83.44 271 VAL A O 1
ATOM 2142 N N . GLN A 1 272 ? 5.007 6.660 -23.960 1.00 82.19 272 GLN A N 1
ATOM 2143 C CA . GLN A 1 272 ? 3.785 6.579 -23.165 1.00 82.19 272 GLN A CA 1
ATOM 2144 C C . GLN A 1 272 ? 2.535 7.067 -23.913 1.00 82.19 272 GLN A C 1
ATOM 2146 O O . GLN A 1 272 ? 1.463 6.479 -23.758 1.00 82.19 272 GLN A O 1
ATOM 2151 N N . TRP A 1 273 ? 2.639 8.146 -24.694 1.00 82.38 273 TRP A N 1
ATOM 2152 C CA . TRP A 1 273 ? 1.466 8.889 -25.169 1.00 82.38 273 TRP A CA 1
ATOM 2153 C C . TRP A 1 273 ? 1.258 8.881 -26.685 1.00 82.38 273 TRP A C 1
ATOM 2155 O O . TRP A 1 273 ? 0.134 9.149 -27.115 1.00 82.38 273 TRP A O 1
ATOM 2165 N N . ILE A 1 274 ? 2.282 8.581 -27.492 1.00 86.19 274 ILE A N 1
ATOM 2166 C CA . ILE A 1 274 ? 2.203 8.612 -28.964 1.00 86.19 274 ILE A CA 1
ATOM 2167 C C . ILE A 1 274 ? 2.335 7.214 -29.563 1.00 86.19 274 ILE A C 1
ATOM 2169 O O . ILE A 1 274 ? 1.423 6.793 -30.272 1.00 86.19 274 ILE A O 1
ATOM 2173 N N . LEU A 1 275 ? 3.396 6.464 -29.238 1.00 88.06 275 LEU A N 1
ATOM 2174 C CA . LEU A 1 275 ? 3.639 5.127 -29.810 1.00 88.06 275 LEU A CA 1
ATOM 2175 C C . LEU A 1 275 ? 2.473 4.126 -29.643 1.00 88.06 275 LEU A C 1
ATOM 2177 O O . LEU A 1 275 ? 2.245 3.338 -30.558 1.00 88.06 275 LEU A O 1
ATOM 2181 N N . PRO A 1 276 ? 1.664 4.155 -28.563 1.00 88.12 276 PRO A N 1
ATOM 2182 C CA . PRO A 1 276 ? 0.472 3.304 -28.451 1.00 88.12 276 PRO A CA 1
ATOM 2183 C C . PRO A 1 276 ? -0.612 3.546 -29.514 1.00 88.12 276 PRO A C 1
ATOM 2185 O O . PRO A 1 276 ? -1.537 2.740 -29.649 1.00 88.12 276 PRO A O 1
ATOM 2188 N N . TYR A 1 277 ? -0.542 4.669 -30.230 1.00 87.62 277 TYR A N 1
ATOM 2189 C CA . TYR A 1 277 ? -1.526 5.105 -31.220 1.00 87.62 277 TYR A CA 1
ATOM 2190 C C . TYR A 1 277 ? -0.931 5.222 -32.631 1.00 87.62 277 TYR A C 1
ATOM 2192 O O . TYR A 1 277 ? -1.523 5.885 -33.483 1.00 87.62 277 TYR A O 1
ATOM 2200 N N . THR A 1 278 ? 0.212 4.582 -32.899 1.00 88.81 278 THR A N 1
ATOM 2201 C CA . THR A 1 278 ? 0.854 4.561 -34.222 1.00 88.81 278 THR A CA 1
ATOM 2202 C C . THR A 1 278 ? 0.766 3.170 -34.861 1.00 88.81 278 THR A C 1
ATOM 2204 O O . THR A 1 278 ? 0.882 2.144 -34.194 1.00 88.81 278 THR A O 1
ATOM 2207 N N . ASP A 1 279 ? 0.529 3.121 -36.176 1.00 89.75 279 ASP A N 1
ATOM 2208 C CA . ASP A 1 279 ? 0.460 1.871 -36.950 1.00 89.75 279 ASP A CA 1
ATOM 2209 C C . ASP A 1 279 ? 1.804 1.533 -37.606 1.00 89.75 279 ASP A C 1
ATOM 2211 O O . ASP A 1 279 ? 2.088 0.362 -37.891 1.00 89.75 279 ASP A O 1
ATOM 2215 N N . SER A 1 280 ? 2.621 2.558 -37.870 1.00 91.31 280 SER A N 1
ATOM 2216 C CA . SER A 1 280 ? 3.949 2.438 -38.456 1.00 91.31 280 SER A CA 1
ATOM 2217 C C . SER A 1 280 ? 4.948 3.408 -37.827 1.00 91.31 280 SER A C 1
ATOM 2219 O O . SER A 1 280 ? 4.603 4.558 -37.573 1.00 91.31 280 SER A O 1
ATOM 2221 N N . LEU A 1 281 ? 6.186 2.948 -37.637 1.00 92.00 281 LEU A N 1
ATOM 2222 C CA . LEU A 1 281 ? 7.300 3.727 -37.093 1.00 92.00 281 LEU A CA 1
ATOM 2223 C C . LEU A 1 281 ? 8.453 3.813 -38.106 1.00 92.00 281 LEU A C 1
ATOM 2225 O O . LEU A 1 281 ? 8.775 2.803 -38.739 1.00 92.00 281 LEU A O 1
ATOM 2229 N N . GLY A 1 282 ? 9.046 4.994 -38.261 1.00 90.81 282 GLY A N 1
ATOM 2230 C CA . GLY A 1 282 ? 10.247 5.245 -39.061 1.00 90.81 282 GLY A CA 1
ATOM 2231 C C . GLY A 1 282 ? 11.350 5.890 -38.227 1.00 90.81 282 GLY A C 1
ATOM 2232 O O . GLY A 1 282 ? 11.044 6.693 -37.344 1.00 90.81 282 GLY A O 1
ATOM 2233 N N . MET A 1 283 ? 12.598 5.461 -38.436 1.00 89.38 283 MET A N 1
ATOM 2234 C CA . MET A 1 283 ? 13.763 5.883 -37.647 1.00 89.38 283 MET A CA 1
ATOM 2235 C C . MET A 1 283 ? 15.062 5.876 -38.461 1.00 89.38 283 MET A C 1
ATOM 2237 O O . MET A 1 283 ? 15.196 5.100 -39.411 1.00 89.38 283 MET A O 1
ATOM 2241 N N . ASN A 1 284 ? 16.055 6.646 -38.015 1.00 85.44 284 ASN A N 1
ATOM 2242 C CA . ASN A 1 284 ? 17.435 6.581 -38.521 1.00 85.44 284 ASN A CA 1
ATOM 2243 C C . ASN A 1 284 ? 18.390 5.724 -37.652 1.00 85.44 284 ASN A C 1
ATOM 2245 O O . ASN A 1 284 ? 17.991 5.126 -36.646 1.00 85.44 284 ASN A O 1
ATOM 2249 N N . GLU A 1 285 ? 19.680 5.681 -38.019 1.00 79.75 285 GLU A N 1
ATOM 2250 C CA . GLU A 1 285 ? 20.731 4.959 -37.282 1.00 79.75 285 GLU A CA 1
ATOM 2251 C C . GLU A 1 285 ? 21.004 5.460 -35.849 1.00 79.75 285 GLU A C 1
ATOM 2253 O O . GLU A 1 285 ? 21.655 4.756 -35.077 1.00 79.75 285 GLU A O 1
ATOM 2258 N N . GLN A 1 286 ? 20.536 6.656 -35.478 1.00 78.50 286 GLN A N 1
ATOM 2259 C CA . GLN A 1 286 ? 20.700 7.217 -34.130 1.00 78.50 286 GLN A CA 1
ATOM 2260 C C . GLN A 1 286 ? 19.480 6.936 -33.244 1.00 78.50 286 GLN A C 1
ATOM 2262 O O . GLN A 1 286 ? 19.612 6.663 -32.053 1.00 78.50 286 GLN A O 1
ATOM 2267 N N . GLU A 1 287 ? 18.285 6.986 -33.826 1.00 84.25 287 GLU A N 1
ATOM 2268 C CA . GLU A 1 287 ? 17.013 6.881 -33.110 1.00 84.25 287 GLU A CA 1
ATOM 2269 C C . GLU A 1 287 ? 16.681 5.450 -32.691 1.00 84.25 287 GLU A C 1
ATOM 2271 O O . GLU A 1 287 ? 16.174 5.250 -31.586 1.00 84.25 287 GLU A O 1
ATOM 2276 N N . LEU A 1 288 ? 16.992 4.454 -33.529 1.00 86.69 288 LEU A N 1
ATOM 2277 C CA . LEU A 1 288 ? 16.712 3.052 -33.211 1.00 86.69 288 LEU A CA 1
ATOM 2278 C C . LEU A 1 288 ? 17.441 2.593 -31.930 1.00 86.69 288 LEU A C 1
ATOM 2280 O O . LEU A 1 288 ? 16.751 2.088 -31.038 1.00 86.69 288 LEU A O 1
ATOM 2284 N N . PRO A 1 289 ? 18.767 2.797 -31.769 1.00 83.12 289 PRO A N 1
ATOM 2285 C CA . PRO A 1 289 ? 19.461 2.451 -30.528 1.00 83.12 289 PRO A CA 1
ATOM 2286 C C . PRO A 1 289 ? 18.946 3.233 -29.315 1.00 83.12 289 PRO A C 1
ATOM 2288 O O . PRO A 1 289 ? 18.812 2.669 -28.230 1.00 83.12 289 PRO A O 1
ATOM 2291 N N . ASN A 1 290 ? 18.598 4.513 -29.487 1.00 83.06 290 ASN A N 1
ATOM 2292 C CA . ASN A 1 290 ? 18.063 5.338 -28.401 1.00 83.06 290 ASN A CA 1
ATOM 2293 C C . ASN A 1 290 ? 16.706 4.819 -27.914 1.00 83.06 290 ASN A C 1
ATOM 2295 O O . ASN A 1 290 ? 16.504 4.645 -26.711 1.00 83.06 290 ASN A O 1
ATOM 2299 N N . LEU A 1 291 ? 15.788 4.529 -28.840 1.00 85.44 291 LEU A N 1
ATOM 2300 C CA . LEU A 1 291 ? 14.478 3.970 -28.517 1.00 85.44 291 LEU A CA 1
ATOM 2301 C C . LEU A 1 291 ? 14.606 2.573 -27.905 1.00 85.44 291 LEU A C 1
ATOM 2303 O O . LEU A 1 291 ? 13.955 2.275 -26.904 1.00 85.44 291 LEU A O 1
ATOM 2307 N N . HIS A 1 292 ? 15.463 1.729 -28.477 1.00 85.38 292 HIS A N 1
ATOM 2308 C CA . HIS A 1 292 ? 15.781 0.405 -27.950 1.00 85.38 292 HIS A CA 1
ATOM 2309 C C . HIS A 1 292 ? 16.294 0.476 -26.507 1.00 85.38 292 HIS A C 1
ATOM 2311 O O . HIS A 1 292 ? 15.742 -0.183 -25.623 1.00 85.38 292 HIS A O 1
ATOM 2317 N N . SER A 1 293 ? 17.276 1.339 -26.246 1.00 82.44 293 SER A N 1
ATOM 2318 C CA . SER A 1 293 ? 17.874 1.508 -24.924 1.00 82.44 293 SER A CA 1
ATOM 2319 C C . SER A 1 293 ? 16.866 2.024 -23.897 1.00 82.44 293 SER A C 1
ATOM 2321 O O . SER A 1 293 ? 16.809 1.515 -22.778 1.00 82.44 293 SER A O 1
ATOM 2323 N N . VAL A 1 294 ? 15.996 2.966 -24.272 1.00 80.19 294 VAL A N 1
ATOM 2324 C CA . VAL A 1 294 ? 14.942 3.454 -23.369 1.00 80.19 294 VAL A CA 1
ATOM 2325 C C . VAL A 1 294 ? 13.904 2.378 -23.074 1.00 80.19 294 VAL A C 1
ATOM 2327 O O . VAL A 1 294 ? 13.505 2.225 -21.921 1.00 80.19 294 VAL A O 1
ATOM 2330 N N . LEU A 1 295 ? 13.489 1.604 -24.078 1.00 77.75 295 LEU A N 1
ATOM 2331 C CA . LEU A 1 295 ? 12.504 0.538 -23.888 1.00 77.75 295 LEU A CA 1
ATOM 2332 C C . LEU A 1 295 ? 13.035 -0.616 -23.027 1.00 77.75 295 LEU A C 1
ATOM 2334 O O . LEU A 1 295 ? 12.246 -1.246 -22.321 1.00 77.75 295 LEU A O 1
ATOM 2338 N N . ILE A 1 296 ? 14.338 -0.904 -23.087 1.00 72.88 296 ILE A N 1
ATOM 2339 C CA . ILE A 1 296 ? 14.938 -2.063 -22.410 1.00 72.88 296 ILE A CA 1
ATOM 2340 C C . ILE A 1 296 ? 15.613 -1.689 -21.089 1.00 72.88 296 ILE A C 1
ATOM 2342 O O . ILE A 1 296 ? 15.387 -2.364 -20.083 1.00 72.88 296 ILE A O 1
ATOM 2346 N N . TYR A 1 297 ? 16.437 -0.641 -21.085 1.00 74.50 297 TYR A N 1
ATOM 2347 C CA . TYR A 1 297 ? 17.300 -0.254 -19.962 1.00 74.50 297 TYR A CA 1
ATOM 2348 C C . TYR A 1 297 ? 16.837 1.019 -19.238 1.00 74.50 297 TYR A C 1
ATOM 2350 O O . TYR A 1 297 ? 17.254 1.252 -18.105 1.00 74.50 297 TYR A O 1
ATOM 2358 N N . GLY A 1 298 ? 15.978 1.836 -19.856 1.00 68.06 298 GLY A N 1
ATOM 2359 C CA . GLY A 1 298 ? 15.468 3.081 -19.266 1.00 68.06 298 GLY A CA 1
ATOM 2360 C C . GLY A 1 298 ? 16.433 4.273 -19.335 1.00 68.06 298 GLY A C 1
ATOM 2361 O O . GLY A 1 298 ? 16.201 5.273 -18.660 1.00 68.06 298 GLY A O 1
ATOM 2362 N N . ASN A 1 299 ? 17.498 4.194 -20.139 1.00 70.44 299 ASN A N 1
ATOM 2363 C CA . ASN A 1 299 ? 18.459 5.275 -20.391 1.00 70.44 299 ASN A CA 1
ATOM 2364 C C . ASN A 1 299 ? 18.733 5.444 -21.902 1.00 70.44 299 ASN A C 1
ATOM 2366 O O . ASN A 1 299 ? 18.420 4.554 -22.691 1.00 70.44 299 ASN A O 1
ATOM 2370 N N . VAL A 1 300 ? 19.309 6.582 -22.312 1.00 63.00 300 VAL A N 1
ATOM 2371 C CA . VAL A 1 300 ? 19.692 6.868 -23.713 1.00 63.00 300 VAL A CA 1
ATOM 2372 C C . VAL A 1 300 ? 21.209 6.749 -23.886 1.00 63.00 300 VAL A C 1
ATOM 2374 O O . VAL A 1 300 ? 21.976 7.263 -23.071 1.00 63.00 300 VAL A O 1
ATOM 2377 N N . SER A 1 301 ? 21.651 6.101 -24.966 1.00 56.97 301 SER A N 1
ATOM 2378 C CA . SER A 1 301 ? 23.059 6.021 -25.367 1.00 56.97 301 SER A CA 1
ATOM 2379 C C . SER A 1 301 ? 23.401 7.118 -26.384 1.00 56.97 301 SER A C 1
ATOM 2381 O O . SER A 1 301 ? 23.037 7.024 -27.546 1.00 56.97 301 SER A O 1
ATOM 2383 N N . LEU A 1 302 ? 24.155 8.146 -25.986 1.00 55.47 302 LEU A N 1
ATOM 2384 C CA . LEU A 1 302 ? 24.469 9.309 -26.843 1.00 55.47 302 LEU A CA 1
ATOM 2385 C C . LEU A 1 302 ? 25.450 9.034 -28.007 1.00 55.47 302 LEU A C 1
ATOM 2387 O O . LEU A 1 302 ? 25.793 9.957 -28.744 1.00 55.47 302 LEU A O 1
ATOM 2391 N N . ILE A 1 303 ? 25.941 7.802 -28.170 1.00 54.19 303 ILE A N 1
ATOM 2392 C CA . ILE A 1 303 ? 26.989 7.460 -29.141 1.00 54.19 303 ILE A CA 1
ATOM 2393 C C . ILE A 1 303 ? 26.433 6.432 -30.127 1.00 54.19 303 ILE A C 1
ATOM 2395 O O . ILE A 1 303 ? 26.252 5.269 -29.776 1.00 54.19 303 ILE A O 1
ATOM 2399 N N . SER A 1 304 ? 26.186 6.867 -31.362 1.00 58.91 304 SER A N 1
ATOM 2400 C CA . SER A 1 304 ? 25.834 6.000 -32.491 1.00 58.91 304 SER A CA 1
ATOM 2401 C C . SER A 1 304 ? 27.084 5.633 -33.295 1.00 58.91 304 SER A C 1
ATOM 2403 O O . SER A 1 304 ? 27.978 6.458 -33.501 1.00 58.91 304 SER A O 1
ATOM 2405 N N . GLU A 1 305 ? 27.170 4.381 -33.750 1.00 63.09 305 GLU A N 1
ATOM 2406 C CA . GLU A 1 305 ? 28.237 3.956 -34.658 1.00 63.09 305 GLU A CA 1
ATOM 2407 C C . GLU A 1 305 ? 28.009 4.554 -36.062 1.00 63.09 305 GLU A C 1
ATOM 2409 O O . GLU A 1 305 ? 26.901 4.454 -36.588 1.00 63.09 305 GLU A O 1
ATOM 2414 N N . PRO A 1 306 ? 29.035 5.118 -36.733 1.00 57.41 306 PRO A N 1
ATOM 2415 C CA . PRO A 1 306 ? 28.871 5.727 -38.060 1.00 57.41 306 PRO A CA 1
ATOM 2416 C C . PRO A 1 306 ? 28.470 4.754 -39.181 1.00 57.41 306 PRO A C 1
ATOM 2418 O O . PRO A 1 306 ? 28.042 5.207 -40.242 1.00 57.41 306 PRO A O 1
ATOM 2421 N N . TYR A 1 307 ? 28.657 3.445 -38.969 1.00 66.44 307 TYR A N 1
ATOM 2422 C CA . TYR A 1 307 ? 28.360 2.367 -39.916 1.00 66.44 307 TYR A CA 1
ATOM 2423 C C . TYR A 1 307 ? 27.778 1.157 -39.164 1.00 66.44 307 TYR A C 1
ATOM 2425 O O . TYR A 1 307 ? 28.517 0.208 -38.876 1.00 66.44 307 TYR A O 1
ATOM 2433 N N . PRO A 1 308 ? 26.481 1.176 -38.808 1.00 77.31 308 PRO A N 1
ATOM 2434 C CA . PRO A 1 308 ? 25.871 0.071 -38.081 1.00 77.31 308 PRO A CA 1
ATOM 2435 C C . PRO A 1 308 ? 25.877 -1.204 -38.932 1.00 77.31 308 PRO A C 1
ATOM 2437 O O . PRO A 1 308 ? 25.694 -1.171 -40.152 1.00 77.31 308 PRO A O 1
ATOM 2440 N N . ARG A 1 309 ? 26.089 -2.360 -38.297 1.00 83.94 309 ARG A N 1
ATOM 2441 C CA . ARG A 1 309 ? 26.018 -3.652 -38.993 1.00 83.94 309 ARG A CA 1
ATOM 2442 C C . ARG A 1 309 ? 24.557 -4.041 -39.214 1.00 83.94 309 ARG A C 1
ATOM 2444 O O . ARG A 1 309 ? 23.747 -3.961 -38.301 1.00 83.94 309 ARG A O 1
ATOM 2451 N N . VAL A 1 310 ? 24.236 -4.598 -40.382 1.00 86.31 310 VAL A N 1
ATOM 2452 C CA . VAL A 1 310 ? 22.863 -5.044 -40.703 1.00 86.31 310 VAL A CA 1
ATOM 2453 C C . VAL A 1 310 ? 22.294 -5.971 -39.619 1.00 86.31 310 VAL A C 1
ATOM 2455 O O . VAL A 1 310 ? 21.168 -5.787 -39.171 1.00 86.31 310 VAL A O 1
ATOM 2458 N N . ALA A 1 311 ? 23.096 -6.917 -39.124 1.00 85.56 311 ALA A N 1
ATOM 2459 C CA . ALA A 1 311 ? 22.673 -7.855 -38.085 1.00 85.56 311 ALA A CA 1
ATOM 2460 C C . ALA A 1 311 ? 22.288 -7.177 -36.758 1.00 85.56 311 ALA A C 1
ATOM 2462 O O . ALA A 1 311 ? 21.321 -7.594 -36.128 1.00 85.56 311 ALA A O 1
ATOM 2463 N N . THR A 1 312 ? 23.033 -6.148 -36.331 1.00 86.25 312 THR A N 1
ATOM 2464 C CA . THR A 1 312 ? 22.752 -5.439 -35.071 1.00 86.25 312 THR A CA 1
ATOM 2465 C C . THR A 1 312 ? 21.460 -4.641 -35.200 1.00 86.25 312 THR A C 1
ATOM 2467 O O . THR A 1 312 ? 20.586 -4.759 -34.349 1.00 86.25 312 THR A O 1
ATOM 2470 N N . THR A 1 313 ? 21.296 -3.926 -36.315 1.00 88.31 313 THR A N 1
ATOM 2471 C CA . THR A 1 313 ? 20.094 -3.137 -36.603 1.00 88.31 313 THR A CA 1
ATOM 2472 C C . THR A 1 313 ? 18.848 -4.016 -36.698 1.00 88.31 313 THR A C 1
ATOM 2474 O O . THR A 1 313 ? 17.821 -3.683 -36.118 1.00 88.31 313 THR A O 1
ATOM 2477 N N . LEU A 1 314 ? 18.923 -5.170 -37.373 1.00 88.81 314 LEU A N 1
ATOM 2478 C CA . LEU A 1 314 ? 17.789 -6.096 -37.459 1.00 88.81 314 LEU A CA 1
ATOM 2479 C C . LEU A 1 314 ? 17.402 -6.670 -36.086 1.00 88.81 314 LEU A C 1
ATOM 2481 O O . LEU A 1 314 ? 16.214 -6.764 -35.781 1.00 88.81 314 LEU A O 1
ATOM 2485 N N . ASP A 1 315 ? 18.374 -7.024 -35.239 1.00 86.19 315 ASP A N 1
ATOM 2486 C CA . ASP A 1 315 ? 18.102 -7.511 -33.879 1.00 86.19 315 ASP A CA 1
ATOM 2487 C C . ASP A 1 315 ? 17.429 -6.433 -33.009 1.00 86.19 315 ASP A C 1
ATOM 2489 O O . ASP A 1 315 ? 16.446 -6.719 -32.321 1.00 86.19 315 ASP A O 1
ATOM 2493 N N . GLU A 1 316 ? 17.894 -5.185 -33.083 1.00 87.19 316 GLU A N 1
ATOM 2494 C CA . GLU A 1 316 ? 17.277 -4.045 -32.394 1.00 87.19 316 GLU A CA 1
ATOM 2495 C C . GLU A 1 316 ? 15.856 -3.772 -32.906 1.00 87.19 316 GLU A C 1
ATOM 2497 O O . GLU A 1 316 ? 14.928 -3.627 -32.105 1.00 87.19 316 GLU A O 1
ATOM 2502 N N . MET A 1 317 ? 15.648 -3.791 -34.229 1.00 88.94 317 MET A N 1
ATOM 2503 C CA . MET A 1 317 ? 14.326 -3.641 -34.847 1.00 88.94 317 MET A CA 1
ATOM 2504 C C . MET A 1 317 ? 13.343 -4.702 -34.347 1.00 88.94 317 MET A C 1
ATOM 2506 O O . MET A 1 317 ? 12.206 -4.365 -34.015 1.00 88.94 317 MET A O 1
ATOM 2510 N N . ARG A 1 318 ? 13.763 -5.973 -34.259 1.00 85.94 318 ARG A N 1
ATOM 2511 C CA . ARG A 1 318 ? 12.929 -7.066 -33.725 1.00 85.94 318 ARG A CA 1
ATOM 2512 C C . ARG A 1 318 ? 12.533 -6.817 -32.278 1.00 85.94 318 ARG A C 1
ATOM 2514 O O . ARG A 1 318 ? 11.374 -7.025 -31.924 1.00 85.94 318 ARG A O 1
ATOM 2521 N N . GLN A 1 319 ? 13.472 -6.370 -31.449 1.00 82.56 319 GLN A N 1
ATOM 2522 C CA . GLN A 1 319 ? 13.207 -6.117 -30.035 1.00 82.56 319 GLN A CA 1
ATOM 2523 C C . GLN A 1 319 ? 12.235 -4.949 -29.851 1.00 82.56 319 GLN A C 1
ATOM 2525 O O . GLN A 1 319 ? 11.229 -5.105 -29.161 1.00 82.56 319 GLN A O 1
ATOM 2530 N N . VAL A 1 320 ? 12.461 -3.823 -30.533 1.00 86.56 320 VAL A N 1
ATOM 2531 C CA . VAL A 1 320 ? 11.551 -2.665 -30.503 1.00 86.56 320 VAL A CA 1
ATOM 2532 C C . VAL A 1 320 ? 10.158 -3.050 -31.012 1.00 86.56 320 VAL A C 1
ATOM 2534 O O . VAL A 1 320 ? 9.155 -2.779 -30.346 1.00 86.56 320 VAL A O 1
ATOM 2537 N N . PHE A 1 321 ? 10.082 -3.743 -32.151 1.00 86.62 321 PHE A N 1
ATOM 2538 C CA . PHE A 1 321 ? 8.816 -4.199 -32.727 1.00 86.62 321 PHE A CA 1
ATOM 2539 C C . PHE A 1 321 ? 8.084 -5.187 -31.813 1.00 86.62 321 PHE A C 1
ATOM 2541 O O . PHE A 1 321 ? 6.865 -5.114 -31.692 1.00 86.62 321 PHE A O 1
ATOM 2548 N N . GLY A 1 322 ? 8.816 -6.069 -31.127 1.00 77.88 322 GLY A N 1
ATOM 2549 C CA . GLY A 1 322 ? 8.264 -6.999 -30.146 1.00 77.88 322 GLY A CA 1
ATOM 2550 C C . GLY A 1 322 ? 7.709 -6.300 -28.904 1.00 77.88 322 GLY A C 1
ATOM 2551 O O . GLY A 1 322 ? 6.606 -6.624 -28.476 1.00 77.88 322 GLY A O 1
ATOM 2552 N N . VAL A 1 323 ? 8.428 -5.317 -28.343 1.00 77.19 323 VAL A N 1
ATOM 2553 C CA . VAL A 1 323 ? 7.971 -4.573 -27.152 1.00 77.19 323 VAL A CA 1
ATOM 2554 C C . VAL A 1 323 ? 6.731 -3.738 -27.452 1.00 77.19 323 VAL A C 1
ATOM 2556 O O . VAL A 1 323 ? 5.778 -3.788 -26.679 1.00 77.19 323 VAL A O 1
ATOM 2559 N N . ILE A 1 324 ? 6.745 -2.965 -28.541 1.00 79.88 324 ILE A N 1
ATOM 2560 C CA . ILE A 1 324 ? 5.648 -2.046 -28.885 1.00 79.88 324 ILE A CA 1
ATOM 2561 C C . ILE A 1 324 ? 4.464 -2.814 -29.489 1.00 79.88 324 ILE A C 1
ATOM 2563 O O . ILE A 1 324 ? 3.307 -2.489 -29.229 1.00 79.88 324 ILE A O 1
ATOM 2567 N N . GLY A 1 325 ? 4.747 -3.842 -30.294 1.00 69.69 325 GLY A N 1
ATOM 2568 C CA . GLY A 1 325 ? 3.742 -4.677 -30.949 1.00 69.69 325 GLY A CA 1
ATOM 2569 C C . GLY A 1 325 ? 3.037 -5.667 -30.016 1.00 69.69 325 GLY A C 1
ATOM 2570 O O . GLY A 1 325 ? 1.999 -6.217 -30.396 1.00 69.69 325 GLY A O 1
ATOM 2571 N N . ASP A 1 326 ? 3.552 -5.895 -28.801 1.00 68.94 326 ASP A N 1
ATOM 2572 C CA . ASP A 1 326 ? 2.887 -6.733 -27.804 1.00 68.94 326 ASP A CA 1
ATOM 2573 C C . ASP A 1 326 ? 1.522 -6.136 -27.422 1.00 68.94 326 ASP A C 1
ATOM 2575 O O . ASP A 1 326 ? 1.396 -4.995 -26.971 1.00 68.94 326 ASP A O 1
ATOM 2579 N N . ARG A 1 327 ? 0.470 -6.956 -27.525 1.00 55.81 327 ARG A N 1
ATOM 2580 C CA . ARG A 1 327 ? -0.893 -6.593 -27.111 1.00 55.81 327 ARG A CA 1
ATOM 2581 C C . ARG A 1 327 ? -0.972 -6.200 -25.636 1.00 55.81 327 ARG A C 1
ATOM 2583 O O . ARG A 1 327 ? -1.959 -5.580 -25.252 1.00 55.81 327 ARG A O 1
ATOM 2590 N N . GLY A 1 328 ? 0.007 -6.575 -24.810 1.00 54.00 328 GLY A N 1
ATOM 2591 C CA . GLY A 1 328 ? 0.138 -6.156 -23.415 1.00 54.00 328 GLY A CA 1
ATOM 2592 C C . GLY A 1 328 ? 0.641 -4.721 -23.215 1.00 54.00 328 GLY A C 1
ATOM 2593 O O . GLY A 1 328 ? 0.306 -4.123 -22.193 1.00 54.00 328 GLY A O 1
ATOM 2594 N N . PHE A 1 329 ? 1.377 -4.154 -24.177 1.00 62.50 329 PHE A N 1
ATOM 2595 C CA . PHE A 1 329 ? 2.037 -2.848 -24.064 1.00 62.50 329 PHE A CA 1
ATOM 2596 C C . PHE A 1 329 ? 1.044 -1.693 -23.859 1.00 62.50 329 PHE A C 1
ATOM 2598 O O . PHE A 1 329 ? 1.243 -0.847 -22.993 1.00 62.50 329 PHE A O 1
ATOM 2605 N N . ALA A 1 330 ? -0.078 -1.707 -24.587 1.00 59.84 330 ALA A N 1
ATOM 2606 C CA . ALA A 1 330 ? -1.077 -0.635 -24.574 1.00 59.84 330 ALA A CA 1
ATOM 2607 C C . ALA A 1 330 ? -2.509 -1.108 -24.251 1.00 59.84 330 ALA A C 1
ATOM 2609 O O . ALA A 1 330 ? -3.476 -0.386 -24.500 1.00 59.84 330 ALA A O 1
ATOM 2610 N N . ARG A 1 331 ? -2.690 -2.317 -23.692 1.00 57.38 331 ARG A N 1
ATOM 2611 C CA . ARG A 1 331 ? -4.033 -2.902 -23.455 1.00 57.38 331 ARG A CA 1
ATOM 2612 C C . ARG A 1 331 ? -4.895 -2.107 -22.476 1.00 57.38 331 ARG A C 1
ATOM 2614 O O . ARG A 1 331 ? -6.118 -2.194 -22.516 1.00 57.38 331 ARG A O 1
ATOM 2621 N N . HIS A 1 332 ? -4.246 -1.373 -21.578 1.00 63.97 332 HIS A N 1
ATO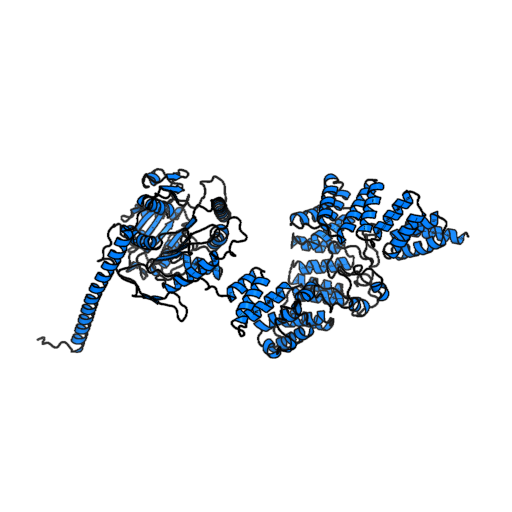M 2622 C CA . HIS A 1 332 ? -4.897 -0.529 -20.579 1.00 63.97 332 HIS A CA 1
ATOM 2623 C C . HIS A 1 332 ? -5.388 0.807 -21.167 1.00 63.97 332 HIS A C 1
ATOM 2625 O O . HIS A 1 332 ? -6.183 1.498 -20.534 1.00 63.97 332 HIS A O 1
ATOM 2631 N N . LEU A 1 333 ? -4.939 1.163 -22.376 1.00 70.19 333 LEU A N 1
ATOM 2632 C CA . LEU A 1 333 ? -5.262 2.418 -23.047 1.00 70.19 333 LEU A CA 1
ATOM 2633 C C . LEU A 1 333 ? -6.437 2.220 -24.016 1.00 70.19 333 LEU A C 1
ATOM 2635 O O . LEU A 1 333 ? -6.487 1.256 -24.783 1.00 70.19 333 LEU A O 1
ATOM 2639 N N . LYS A 1 334 ? -7.412 3.135 -23.977 1.00 71.75 334 LYS A N 1
ATOM 2640 C CA . LYS A 1 334 ? -8.581 3.122 -24.873 1.00 71.75 334 LYS A CA 1
ATOM 2641 C C . LYS A 1 334 ? -8.144 3.464 -26.302 1.00 71.75 334 LYS A C 1
ATOM 2643 O O . LYS A 1 334 ? -7.329 4.354 -26.484 1.00 71.75 334 LYS A O 1
ATOM 2648 N N . ASN A 1 335 ? -8.719 2.801 -27.310 1.00 76.69 335 ASN A N 1
ATOM 2649 C CA . ASN A 1 335 ? -8.413 3.022 -28.736 1.00 76.69 335 ASN A CA 1
ATOM 2650 C C . ASN A 1 335 ? -6.934 2.835 -29.143 1.00 76.69 335 ASN A C 1
ATOM 2652 O O . ASN A 1 335 ? -6.507 3.397 -30.150 1.00 76.69 335 ASN A O 1
ATOM 2656 N N . SER A 1 336 ? -6.162 2.013 -28.425 1.00 81.31 336 SER A N 1
ATOM 2657 C CA . SER A 1 336 ? -4.792 1.679 -28.835 1.00 81.31 336 SER A CA 1
ATOM 2658 C C . SER A 1 336 ? -4.737 0.940 -30.179 1.00 81.31 336 SER A C 1
ATOM 2660 O O . SER A 1 336 ? -5.674 0.232 -30.582 1.00 81.31 336 SER A O 1
ATOM 2662 N N . ARG A 1 337 ? -3.626 1.149 -30.889 1.00 84.00 337 ARG A N 1
ATOM 2663 C CA . ARG A 1 337 ? -3.313 0.560 -32.195 1.00 84.00 337 ARG A CA 1
ATOM 2664 C C . ARG A 1 337 ? -2.182 -0.452 -32.048 1.00 84.00 337 ARG A C 1
ATOM 2666 O O . ARG A 1 337 ? -1.437 -0.431 -31.074 1.00 84.00 337 ARG A O 1
ATOM 2673 N N . THR A 1 338 ? -2.090 -1.381 -32.992 1.00 83.00 338 THR A N 1
ATOM 2674 C CA . THR A 1 338 ? -1.024 -2.389 -33.016 1.00 83.00 338 THR A CA 1
ATOM 2675 C C . THR A 1 338 ? -0.004 -2.007 -34.070 1.00 83.00 338 THR A C 1
ATOM 2677 O O . THR A 1 338 ? -0.360 -1.916 -35.248 1.00 83.00 338 THR A O 1
ATOM 2680 N N . LEU A 1 339 ? 1.254 -1.843 -33.660 1.00 88.00 339 LEU A N 1
ATOM 2681 C CA . LEU A 1 339 ? 2.344 -1.569 -34.584 1.00 88.00 339 LEU A CA 1
ATOM 2682 C C . LEU A 1 339 ? 2.430 -2.689 -35.632 1.00 88.00 339 LEU A C 1
ATOM 2684 O O . LEU A 1 339 ? 2.548 -3.868 -35.304 1.00 88.00 339 LEU A O 1
ATOM 2688 N N . SER A 1 340 ? 2.340 -2.309 -36.903 1.00 88.62 340 SER A N 1
ATOM 2689 C CA . SER A 1 340 ? 2.247 -3.235 -38.039 1.00 88.62 340 SER A CA 1
ATOM 2690 C C . SER A 1 340 ? 3.416 -3.108 -39.015 1.00 88.62 340 SER A C 1
ATOM 2692 O O . SER A 1 340 ? 3.624 -4.003 -39.839 1.00 88.62 340 SER A O 1
ATOM 2694 N N . ARG A 1 341 ? 4.184 -2.014 -38.929 1.00 91.19 341 ARG A N 1
ATOM 2695 C CA . ARG A 1 341 ? 5.352 -1.735 -39.770 1.00 91.19 341 ARG A CA 1
ATOM 2696 C C . ARG A 1 341 ? 6.399 -0.930 -39.007 1.00 91.19 341 ARG A C 1
ATOM 2698 O O . ARG A 1 341 ? 6.076 0.098 -38.425 1.00 91.19 341 ARG A O 1
ATOM 2705 N N . ILE A 1 342 ? 7.654 -1.337 -39.092 1.00 92.25 342 ILE A N 1
ATOM 2706 C CA . ILE A 1 342 ? 8.798 -0.535 -38.656 1.00 92.25 342 ILE A CA 1
ATOM 2707 C C . ILE A 1 342 ? 9.772 -0.426 -39.821 1.00 92.25 342 ILE A C 1
ATOM 2709 O O . ILE A 1 342 ? 9.989 -1.401 -40.544 1.00 92.25 342 ILE A O 1
ATOM 2713 N N . HIS A 1 343 ? 10.315 0.760 -40.050 1.00 91.31 343 HIS A N 1
ATOM 2714 C CA . HIS A 1 343 ? 11.328 0.960 -41.068 1.00 91.31 343 HIS A CA 1
ATOM 2715 C C . HIS A 1 343 ? 12.496 1.756 -40.499 1.00 91.31 343 HIS A C 1
ATOM 2717 O O . HIS A 1 343 ? 12.303 2.661 -39.694 1.00 91.31 343 HIS A O 1
ATOM 2723 N N . VAL A 1 344 ? 13.702 1.380 -40.906 1.00 90.50 344 VAL A N 1
ATOM 2724 C CA . VAL A 1 344 ? 14.937 2.044 -40.506 1.00 90.50 344 VAL A CA 1
ATOM 2725 C C . VAL A 1 344 ? 15.693 2.419 -41.763 1.00 90.50 344 VAL A C 1
ATOM 2727 O O . VAL A 1 344 ? 15.932 1.574 -42.633 1.00 90.50 344 VAL A O 1
ATOM 2730 N N . HIS A 1 345 ? 16.048 3.691 -41.870 1.00 87.12 345 HIS A N 1
ATOM 2731 C CA . HIS A 1 345 ? 16.900 4.200 -42.932 1.00 87.12 345 HIS A CA 1
ATOM 2732 C C . HIS A 1 345 ? 18.277 4.513 -42.357 1.00 87.12 345 HIS A C 1
ATOM 2734 O O . HIS A 1 345 ? 18.407 5.139 -41.317 1.00 87.12 345 HIS A O 1
ATOM 2740 N N . THR A 1 346 ? 19.316 4.016 -43.020 1.00 81.25 346 THR A N 1
ATOM 2741 C CA . THR A 1 346 ? 20.704 4.365 -42.711 1.00 81.25 346 THR A CA 1
ATOM 2742 C C . THR A 1 346 ? 21.373 4.861 -43.984 1.00 81.25 346 THR A C 1
ATOM 2744 O O . THR A 1 346 ? 20.879 4.626 -45.090 1.00 81.25 346 THR A O 1
ATOM 2747 N N . LEU A 1 347 ? 22.539 5.491 -43.858 1.00 73.44 347 LEU A N 1
ATOM 2748 C CA . LEU A 1 347 ? 23.325 5.891 -45.029 1.00 73.44 347 LEU A CA 1
ATOM 2749 C C . LEU A 1 347 ? 23.770 4.712 -45.914 1.00 73.44 347 LEU A C 1
ATOM 2751 O O . LEU A 1 347 ? 24.015 4.913 -47.100 1.00 73.44 347 LEU A O 1
ATOM 2755 N N . ALA A 1 348 ? 23.910 3.506 -45.353 1.00 75.69 348 ALA A N 1
ATOM 2756 C CA . ALA A 1 348 ? 24.445 2.345 -46.068 1.00 75.69 348 ALA A CA 1
ATOM 2757 C C . ALA A 1 348 ? 23.356 1.406 -46.612 1.00 75.69 348 ALA A C 1
ATOM 2759 O O . ALA A 1 348 ? 23.516 0.833 -47.688 1.00 75.69 348 ALA A O 1
ATOM 2760 N N . PHE A 1 349 ? 22.262 1.226 -45.873 1.00 83.06 349 PHE A N 1
ATOM 2761 C CA . PHE A 1 349 ? 21.162 0.334 -46.241 1.00 83.06 349 PHE A CA 1
ATOM 2762 C C . PHE A 1 349 ? 19.829 0.799 -45.645 1.00 83.06 349 PHE A C 1
ATOM 2764 O O . PHE A 1 349 ? 19.780 1.557 -44.675 1.00 83.06 349 PHE A O 1
ATOM 2771 N N . GLN A 1 350 ? 18.733 0.294 -46.205 1.00 87.44 350 GLN A N 1
ATOM 2772 C CA . GLN A 1 350 ? 17.380 0.507 -45.695 1.00 87.44 350 GLN A CA 1
ATOM 2773 C C . GLN A 1 350 ? 16.765 -0.837 -45.314 1.00 87.44 350 GLN A C 1
ATOM 2775 O O . GLN A 1 350 ? 16.921 -1.820 -46.039 1.00 87.44 350 GLN A O 1
ATOM 2780 N N . ALA A 1 351 ? 16.058 -0.882 -44.187 1.00 90.25 351 ALA A N 1
ATOM 2781 C CA . ALA A 1 351 ? 15.394 -2.083 -43.695 1.00 90.25 351 ALA A CA 1
ATOM 2782 C C . ALA A 1 351 ? 13.923 -1.788 -43.386 1.00 90.25 351 ALA A C 1
ATOM 2784 O O . ALA A 1 351 ? 13.597 -0.810 -42.716 1.00 90.25 351 ALA A O 1
ATOM 2785 N N . ILE A 1 352 ? 13.020 -2.646 -43.863 1.00 91.69 352 ILE A N 1
ATOM 2786 C CA . ILE A 1 352 ? 11.579 -2.541 -43.613 1.00 91.69 352 ILE A CA 1
ATOM 2787 C C . ILE A 1 352 ? 11.097 -3.883 -43.073 1.00 91.69 352 ILE A C 1
ATOM 2789 O O . ILE A 1 352 ? 11.276 -4.909 -43.722 1.00 91.69 352 ILE A O 1
ATOM 2793 N N . MET A 1 353 ? 10.437 -3.868 -41.918 1.00 90.12 353 MET A N 1
ATOM 2794 C CA . MET A 1 353 ? 9.787 -5.039 -41.339 1.00 90.12 353 MET A CA 1
ATOM 2795 C C . MET A 1 353 ? 8.285 -4.783 -41.204 1.00 90.12 353 MET A C 1
ATOM 2797 O O . MET A 1 353 ? 7.856 -3.750 -40.685 1.00 90.12 353 MET A O 1
ATOM 2801 N N . THR A 1 354 ? 7.476 -5.729 -41.678 1.00 89.75 354 THR A N 1
ATOM 2802 C CA . THR A 1 354 ? 6.011 -5.626 -41.677 1.00 89.75 354 THR A CA 1
ATOM 2803 C C . THR A 1 354 ? 5.351 -6.895 -41.174 1.00 89.75 354 THR A C 1
ATOM 2805 O O . THR A 1 354 ? 5.733 -7.996 -41.558 1.00 89.75 354 THR A O 1
ATOM 2808 N N . SER A 1 355 ? 4.298 -6.725 -40.378 1.00 86.81 355 SER A N 1
ATOM 2809 C CA . SER A 1 355 ? 3.390 -7.797 -39.975 1.00 86.81 355 SER A CA 1
ATOM 2810 C C . SER A 1 355 ? 2.701 -8.427 -41.194 1.00 86.81 355 SER A C 1
ATOM 2812 O O . SER A 1 355 ? 2.274 -7.733 -42.123 1.00 86.81 355 SER A O 1
ATOM 2814 N N . LYS A 1 356 ? 2.559 -9.757 -41.186 1.00 82.50 356 LYS A N 1
ATOM 2815 C CA . LYS A 1 356 ? 1.856 -10.502 -42.237 1.00 82.50 356 LYS A CA 1
ATOM 2816 C C . LYS A 1 356 ? 0.373 -10.115 -42.263 1.00 82.50 356 LYS A C 1
ATOM 2818 O O . LYS A 1 356 ? -0.307 -10.178 -41.244 1.00 82.50 356 LYS A O 1
ATOM 2823 N N . GLY A 1 357 ? -0.130 -9.715 -43.433 1.00 80.56 357 GLY A N 1
ATOM 2824 C CA . GLY A 1 357 ? -1.501 -9.206 -43.594 1.00 80.56 357 GLY A CA 1
ATOM 2825 C C . GLY A 1 357 ? -1.682 -7.722 -43.242 1.00 80.56 357 GLY A C 1
ATOM 2826 O O . GLY A 1 357 ? -2.815 -7.250 -43.172 1.00 80.56 357 GLY A O 1
ATOM 2827 N N . SER A 1 358 ? -0.585 -6.988 -43.030 1.00 84.50 358 SER A N 1
ATOM 2828 C CA . SER A 1 358 ? -0.599 -5.543 -42.795 1.00 84.50 358 SER A CA 1
ATOM 2829 C C . SER A 1 358 ? -1.226 -4.760 -43.965 1.00 84.50 358 SER A C 1
ATOM 2831 O O . SER A 1 358 ? -1.054 -5.142 -45.127 1.00 84.50 358 SER A O 1
ATOM 2833 N N . PRO A 1 359 ? -1.918 -3.635 -43.692 1.00 83.06 359 PRO A N 1
ATOM 2834 C CA . PRO A 1 359 ? -2.430 -2.746 -44.736 1.00 83.06 359 PRO A CA 1
ATOM 2835 C C . PRO A 1 359 ? -1.315 -2.023 -45.517 1.00 83.06 359 PRO A C 1
ATOM 2837 O O . PRO A 1 359 ? -1.575 -1.505 -46.603 1.00 83.06 359 PRO A O 1
ATOM 2840 N N . TRP A 1 360 ? -0.077 -2.012 -45.008 1.00 84.88 360 TRP A N 1
ATOM 2841 C CA . TRP A 1 360 ? 1.093 -1.445 -45.684 1.00 84.88 360 TRP A CA 1
ATOM 2842 C C . TRP A 1 360 ? 1.613 -2.387 -46.785 1.00 84.88 360 TRP A C 1
ATOM 2844 O O . TRP A 1 360 ? 2.386 -3.313 -46.525 1.00 84.88 360 TRP A O 1
ATOM 2854 N N . LYS A 1 361 ? 1.164 -2.150 -48.024 1.00 82.88 361 LYS A N 1
ATOM 2855 C CA . LYS A 1 361 ? 1.533 -2.922 -49.226 1.00 82.88 361 LYS A CA 1
ATOM 2856 C C . LYS A 1 361 ? 2.766 -2.340 -49.939 1.00 82.88 361 LYS A C 1
ATOM 2858 O O . LYS A 1 361 ? 3.205 -1.236 -49.641 1.00 82.88 361 LYS A O 1
ATOM 2863 N N . ASN A 1 362 ? 3.297 -3.084 -50.915 1.00 84.44 362 ASN A N 1
ATOM 2864 C CA . ASN A 1 362 ? 4.369 -2.661 -51.834 1.00 84.44 362 ASN A CA 1
ATOM 2865 C C . ASN A 1 362 ? 5.713 -2.290 -51.168 1.00 84.44 362 ASN A C 1
ATOM 2867 O O . ASN A 1 362 ? 6.472 -1.482 -51.700 1.00 84.44 362 ASN A O 1
ATOM 2871 N N . ASN A 1 363 ? 6.055 -2.930 -50.041 1.00 86.31 363 ASN A N 1
ATOM 2872 C CA . ASN A 1 363 ? 7.294 -2.657 -49.292 1.00 86.31 363 ASN A CA 1
ATOM 2873 C C . ASN A 1 363 ? 8.574 -2.849 -50.127 1.00 86.31 363 ASN A C 1
ATOM 2875 O O . ASN A 1 363 ? 9.528 -2.093 -49.969 1.00 86.31 363 ASN A O 1
ATOM 2879 N N . PHE A 1 364 ? 8.570 -3.818 -51.047 1.00 84.50 364 PHE A N 1
ATOM 2880 C CA . PHE A 1 364 ? 9.680 -4.076 -51.969 1.00 84.50 364 PHE A CA 1
ATOM 2881 C C . PHE A 1 364 ? 9.992 -2.863 -52.857 1.00 84.50 364 PHE A C 1
ATOM 2883 O O . PHE A 1 364 ? 11.118 -2.375 -52.882 1.00 84.50 364 PHE A O 1
ATOM 2890 N N . GLN A 1 365 ? 8.972 -2.330 -53.535 1.00 86.94 365 GLN A N 1
ATOM 2891 C CA . GLN A 1 365 ? 9.104 -1.144 -54.385 1.00 86.94 365 GLN A CA 1
ATOM 2892 C C . GLN A 1 365 ? 9.423 0.102 -53.551 1.00 86.94 365 GLN A C 1
ATOM 2894 O O . GLN A 1 365 ? 10.213 0.941 -53.979 1.00 86.94 365 GLN A O 1
ATOM 2899 N N . ALA A 1 366 ? 8.856 0.202 -52.343 1.00 86.12 366 ALA A N 1
ATOM 2900 C CA . ALA A 1 366 ? 9.105 1.316 -51.436 1.00 86.12 366 ALA A CA 1
ATOM 2901 C C . ALA A 1 366 ? 10.590 1.435 -51.045 1.00 86.12 366 ALA A C 1
ATOM 2903 O O . ALA A 1 366 ? 11.120 2.542 -51.070 1.00 86.12 366 ALA A O 1
ATOM 2904 N N . ALA A 1 367 ? 11.274 0.321 -50.749 1.00 87.75 367 ALA A N 1
ATOM 2905 C CA . ALA A 1 367 ? 12.703 0.321 -50.411 1.00 87.75 367 ALA A CA 1
ATOM 2906 C C . ALA A 1 367 ? 13.591 0.789 -51.582 1.00 87.75 367 ALA A C 1
ATOM 2908 O O . ALA A 1 367 ? 14.495 1.610 -51.409 1.00 87.75 367 ALA A O 1
ATOM 2909 N N . VAL A 1 368 ? 13.302 0.313 -52.799 1.00 87.44 368 VAL A N 1
ATOM 2910 C CA . VAL A 1 368 ? 14.020 0.744 -54.011 1.00 87.44 368 VAL A CA 1
ATOM 2911 C C . VAL A 1 368 ? 13.813 2.235 -54.261 1.00 87.44 368 VAL A C 1
ATOM 2913 O O . VAL A 1 368 ? 14.775 2.979 -54.464 1.00 87.44 368 VAL A O 1
ATOM 2916 N N . LYS A 1 369 ? 12.556 2.683 -54.212 1.00 86.12 369 LYS A N 1
ATOM 2917 C CA . LYS A 1 369 ? 12.194 4.072 -54.487 1.00 86.12 369 LYS A CA 1
ATOM 2918 C C . LYS A 1 369 ? 12.791 5.022 -53.456 1.00 86.12 369 LYS A C 1
ATOM 2920 O O . LYS A 1 369 ? 13.368 6.034 -53.836 1.00 86.12 369 LYS A O 1
ATOM 2925 N N . ALA A 1 370 ? 12.746 4.674 -52.172 1.00 85.50 370 ALA A N 1
ATOM 2926 C CA . ALA A 1 370 ? 13.366 5.468 -51.115 1.00 85.50 370 ALA A CA 1
ATOM 2927 C C . ALA A 1 370 ? 14.883 5.624 -51.321 1.00 85.50 370 ALA A C 1
ATOM 2929 O O . ALA A 1 370 ? 15.414 6.721 -51.156 1.00 85.50 370 ALA A O 1
ATOM 2930 N N . SER A 1 371 ? 15.576 4.568 -51.753 1.00 84.94 371 SER A N 1
ATOM 2931 C CA . SER A 1 371 ? 17.013 4.620 -52.051 1.00 84.94 371 SER A CA 1
ATOM 2932 C C . SER A 1 371 ? 17.340 5.524 -53.254 1.00 84.94 371 SER A C 1
ATOM 2934 O O . SER A 1 371 ? 18.244 6.358 -53.179 1.00 84.94 371 SER A O 1
ATOM 2936 N N . LEU A 1 372 ? 16.577 5.427 -54.352 1.00 85.19 372 LEU A N 1
ATOM 2937 C CA . LEU A 1 372 ? 16.767 6.285 -55.532 1.00 85.19 372 LEU A CA 1
ATOM 2938 C C . LEU A 1 372 ? 16.434 7.755 -55.240 1.00 85.19 372 LEU A C 1
ATOM 2940 O O . LEU A 1 372 ? 17.157 8.656 -55.670 1.00 85.19 372 LEU A O 1
ATOM 2944 N N . ILE A 1 373 ? 15.362 8.010 -54.486 1.00 83.94 373 ILE A N 1
ATOM 2945 C CA . ILE A 1 373 ? 14.947 9.363 -54.101 1.00 83.94 373 ILE A CA 1
ATOM 2946 C C . ILE A 1 373 ? 15.985 10.016 -53.187 1.00 83.94 373 ILE A C 1
ATOM 2948 O O . ILE A 1 373 ? 16.293 11.191 -53.388 1.00 83.94 373 ILE A O 1
ATOM 2952 N N . ALA A 1 374 ? 16.580 9.270 -52.251 1.00 80.44 374 ALA A N 1
ATOM 2953 C CA . ALA A 1 374 ? 17.665 9.778 -51.416 1.00 80.44 374 ALA A CA 1
ATOM 2954 C C . ALA A 1 374 ? 18.845 10.276 -52.270 1.00 80.44 374 ALA A C 1
ATOM 2956 O O . ALA A 1 374 ? 19.316 11.397 -52.074 1.00 80.44 374 ALA A O 1
ATOM 2957 N N . ASN A 1 375 ? 19.256 9.507 -53.287 1.00 81.88 375 ASN A N 1
ATOM 2958 C CA . ASN A 1 375 ? 20.291 9.948 -54.224 1.00 81.88 375 ASN A CA 1
ATOM 2959 C C . ASN A 1 375 ? 19.880 11.220 -54.984 1.00 81.88 375 ASN A C 1
ATOM 2961 O O . ASN A 1 375 ? 20.634 12.191 -55.014 1.00 81.88 375 ASN A O 1
ATOM 2965 N N . ARG A 1 376 ? 18.674 11.245 -55.567 1.00 82.88 376 ARG A N 1
ATOM 2966 C CA . ARG A 1 376 ? 18.177 12.409 -56.327 1.00 82.88 376 ARG A CA 1
ATOM 2967 C C . ARG A 1 376 ? 18.130 13.674 -55.477 1.00 82.88 376 ARG A C 1
ATOM 2969 O O . ARG A 1 376 ? 18.433 14.759 -55.963 1.00 82.88 376 ARG A O 1
ATOM 2976 N N . HIS A 1 377 ? 17.773 13.528 -54.204 1.00 76.19 377 HIS A N 1
ATOM 2977 C CA . HIS A 1 377 ? 17.714 14.630 -53.257 1.00 76.19 377 HIS A CA 1
ATOM 2978 C C . HIS A 1 377 ? 19.102 15.171 -52.900 1.00 76.19 377 HIS A C 1
ATOM 2980 O O . HIS A 1 377 ? 19.282 16.382 -52.810 1.00 76.19 377 HIS A O 1
ATOM 2986 N N . VAL A 1 378 ? 20.078 14.291 -52.666 1.00 73.06 378 VAL A N 1
ATOM 2987 C CA . VAL A 1 378 ? 21.424 14.694 -52.231 1.00 73.06 378 VAL A CA 1
ATOM 2988 C C . VAL A 1 378 ? 22.262 15.211 -53.401 1.00 73.06 378 VAL A C 1
ATOM 2990 O O . VAL A 1 378 ? 22.944 16.223 -53.262 1.00 73.06 378 VAL A O 1
ATOM 2993 N N . CYS A 1 379 ? 22.204 14.547 -54.556 1.00 76.25 379 CYS A N 1
ATOM 2994 C CA . CYS A 1 379 ? 23.007 14.900 -55.728 1.00 76.25 379 CYS A CA 1
ATOM 2995 C C . CYS A 1 379 ? 22.352 15.961 -56.623 1.00 76.25 379 CYS A C 1
ATOM 2997 O O . CYS A 1 379 ? 23.029 16.525 -57.480 1.00 76.25 379 CYS A O 1
ATOM 2999 N N . GLY A 1 380 ? 21.051 16.225 -56.461 1.00 73.62 380 GLY A N 1
ATOM 3000 C CA . GLY A 1 380 ? 20.309 17.172 -57.299 1.00 73.62 380 GLY A CA 1
ATOM 3001 C C . GLY A 1 380 ? 20.153 16.728 -58.760 1.00 73.62 380 GLY A C 1
ATOM 3002 O O . GLY A 1 380 ? 19.778 17.539 -59.603 1.00 73.62 380 GLY A O 1
ATOM 3003 N N . SER A 1 381 ? 20.442 15.460 -59.072 1.00 79.62 381 SER A N 1
ATOM 3004 C CA . SER A 1 381 ? 20.344 14.867 -60.408 1.00 79.62 381 SER A CA 1
ATOM 3005 C C . SER A 1 381 ? 19.323 13.730 -60.432 1.00 79.62 381 SER A C 1
ATOM 3007 O O . SER A 1 381 ? 19.215 12.953 -59.485 1.00 79.62 381 SER A O 1
ATOM 3009 N N . SER A 1 382 ? 18.573 13.604 -61.530 1.00 76.81 382 SER A N 1
ATOM 3010 C CA . SER A 1 382 ? 17.652 12.477 -61.755 1.00 76.81 382 SER A CA 1
ATOM 3011 C C . SER A 1 382 ? 18.387 11.160 -62.020 1.00 76.81 382 SER A C 1
ATOM 3013 O O . SER A 1 382 ? 17.857 10.090 -61.718 1.00 76.81 382 SER A O 1
ATOM 3015 N N . GLU A 1 383 ? 19.601 11.255 -62.563 1.00 80.00 383 GLU A N 1
ATOM 3016 C CA . GLU A 1 383 ? 20.469 10.137 -62.930 1.00 80.00 383 GLU A CA 1
ATOM 3017 C C . GLU A 1 383 ? 21.570 9.918 -61.884 1.00 80.00 383 GLU A C 1
ATOM 3019 O O . GLU A 1 383 ? 22.102 10.873 -61.305 1.00 80.00 383 GLU A O 1
ATOM 3024 N N . VAL A 1 384 ? 21.903 8.647 -61.638 1.00 80.75 384 VAL A N 1
ATOM 3025 C CA . VAL A 1 384 ? 22.985 8.240 -60.733 1.00 80.75 384 VAL A CA 1
ATOM 3026 C C . VAL A 1 384 ? 24.289 8.188 -61.526 1.00 80.75 384 VAL A C 1
ATOM 3028 O O . VAL A 1 384 ? 24.435 7.376 -62.437 1.00 80.75 384 VAL A O 1
ATOM 3031 N N . ASP A 1 385 ? 25.249 9.040 -61.171 1.00 79.81 385 ASP A N 1
ATOM 3032 C CA . ASP A 1 385 ? 26.578 9.042 -61.786 1.00 79.81 385 ASP A CA 1
ATOM 3033 C C . ASP A 1 385 ? 27.424 7.883 -61.230 1.00 79.81 385 ASP A C 1
ATOM 3035 O O . ASP A 1 385 ? 27.997 7.960 -60.139 1.00 79.81 385 ASP A O 1
ATOM 3039 N N . ILE A 1 386 ? 27.507 6.796 -62.000 1.00 77.38 386 ILE A N 1
ATOM 3040 C CA . ILE A 1 386 ? 28.228 5.559 -61.655 1.00 77.38 386 ILE A CA 1
ATOM 3041 C C . ILE A 1 386 ? 29.721 5.829 -61.404 1.00 77.38 386 ILE A C 1
ATOM 3043 O O . ILE A 1 386 ? 30.353 5.120 -60.624 1.00 77.38 386 ILE A O 1
ATOM 3047 N N . GLN A 1 387 ? 30.303 6.870 -62.014 1.00 76.38 387 GLN A N 1
ATOM 3048 C CA . GLN A 1 387 ? 31.723 7.200 -61.832 1.00 76.38 387 GLN A CA 1
ATOM 3049 C C . GLN A 1 387 ? 32.009 7.834 -60.466 1.00 76.38 387 GLN A C 1
ATOM 3051 O O . GLN A 1 387 ? 33.136 7.759 -59.975 1.00 76.38 387 GLN A O 1
ATOM 3056 N N . LYS A 1 388 ? 30.994 8.447 -59.847 1.00 74.62 388 LYS A N 1
ATOM 3057 C CA . LYS A 1 388 ? 31.073 9.064 -58.514 1.00 74.62 388 LYS A CA 1
ATOM 3058 C C . LYS A 1 388 ? 30.508 8.172 -57.411 1.00 74.62 388 LYS A C 1
ATOM 3060 O O . LYS A 1 388 ? 30.689 8.477 -56.233 1.00 74.62 388 LYS A O 1
ATOM 3065 N N . ALA A 1 389 ? 29.843 7.081 -57.776 1.00 73.19 389 ALA A N 1
ATOM 3066 C CA . ALA A 1 389 ? 29.267 6.126 -56.847 1.00 73.19 389 ALA A CA 1
ATOM 3067 C C . ALA A 1 389 ? 30.278 5.036 -56.452 1.00 73.19 389 ALA A C 1
ATOM 3069 O O . ALA A 1 389 ? 31.105 4.583 -57.244 1.00 73.19 389 ALA A O 1
ATOM 3070 N N . LYS A 1 390 ? 30.199 4.594 -55.195 1.00 71.19 390 LYS A N 1
ATOM 3071 C CA . LYS A 1 390 ? 31.011 3.500 -54.656 1.00 71.19 390 LYS A CA 1
ATOM 3072 C C . LYS A 1 390 ? 30.095 2.478 -53.996 1.00 71.19 390 LYS A C 1
ATOM 3074 O O . LYS A 1 390 ? 29.273 2.844 -53.165 1.00 71.19 390 LYS A O 1
ATOM 3079 N N . LEU A 1 391 ? 30.280 1.202 -54.326 1.00 70.00 391 LEU A N 1
ATOM 3080 C CA . LEU A 1 391 ? 29.591 0.107 -53.650 1.00 70.00 391 LEU A CA 1
ATOM 3081 C C . LEU A 1 391 ? 30.214 -0.108 -52.258 1.00 70.00 391 LEU A C 1
ATOM 3083 O O . LEU A 1 391 ? 31.413 -0.371 -52.148 1.00 70.00 391 LEU A O 1
ATOM 3087 N N . ILE A 1 392 ? 29.408 0.046 -51.204 1.00 68.31 392 ILE A N 1
ATOM 3088 C CA . ILE A 1 392 ? 29.798 -0.130 -49.793 1.00 68.31 392 ILE A CA 1
ATOM 3089 C C . ILE A 1 392 ? 28.939 -1.258 -49.203 1.00 68.31 392 ILE A C 1
ATOM 3091 O O . ILE A 1 392 ? 28.104 -1.029 -48.334 1.00 68.31 392 ILE A O 1
ATOM 3095 N N . MET A 1 393 ? 29.070 -2.475 -49.735 1.00 64.12 393 MET A N 1
ATOM 3096 C CA . MET A 1 393 ? 28.356 -3.642 -49.208 1.00 64.12 393 MET A CA 1
ATOM 3097 C C . MET A 1 393 ? 29.093 -4.942 -49.547 1.00 64.12 393 MET A C 1
ATOM 3099 O O . MET A 1 393 ? 29.677 -5.053 -50.626 1.00 64.12 393 MET A O 1
ATOM 3103 N N . ASP A 1 394 ? 29.063 -5.900 -48.621 1.00 67.31 394 ASP A N 1
ATOM 3104 C CA . ASP A 1 394 ? 29.587 -7.257 -48.812 1.00 67.31 394 ASP A CA 1
ATOM 3105 C C . ASP A 1 394 ? 28.612 -8.105 -49.655 1.00 67.31 394 ASP A C 1
ATOM 3107 O O . ASP A 1 394 ? 27.410 -7.850 -49.654 1.00 67.31 394 ASP A O 1
ATOM 3111 N N . ASP A 1 395 ? 29.088 -9.171 -50.315 1.00 74.25 395 ASP A N 1
ATOM 3112 C CA . ASP A 1 395 ? 28.247 -10.069 -51.142 1.00 74.25 395 ASP A CA 1
ATOM 3113 C C . ASP A 1 395 ? 27.135 -10.801 -50.336 1.00 74.25 395 ASP A C 1
ATOM 3115 O O . ASP A 1 395 ? 26.233 -11.423 -50.905 1.00 74.25 395 ASP A O 1
ATOM 3119 N N . SER A 1 396 ? 27.195 -10.765 -48.997 1.00 84.12 396 SER A N 1
ATOM 3120 C CA . SER A 1 396 ? 26.199 -11.362 -48.096 1.00 84.12 396 SER A CA 1
ATOM 3121 C C . SER A 1 396 ? 26.150 -10.652 -46.743 1.00 84.12 396 SER A C 1
ATOM 3123 O O . SER A 1 396 ? 27.160 -10.112 -46.293 1.00 84.12 396 SER A O 1
ATOM 3125 N N . PHE A 1 397 ? 25.018 -10.741 -46.043 1.00 85.81 397 PHE A N 1
ATOM 3126 C CA . PHE A 1 397 ? 24.869 -10.266 -44.664 1.00 85.81 397 PHE A CA 1
ATOM 3127 C C . PHE A 1 397 ? 24.228 -11.331 -43.763 1.00 85.81 397 PHE A C 1
ATOM 3129 O O . PHE A 1 397 ? 23.500 -12.211 -44.222 1.00 85.81 397 PHE A O 1
ATOM 3136 N N . SER A 1 398 ? 24.521 -11.283 -42.461 1.00 86.31 398 SER A N 1
ATOM 3137 C CA . SER A 1 398 ? 23.900 -12.158 -41.457 1.00 86.31 398 SER A CA 1
ATOM 3138 C C . SER A 1 398 ? 22.608 -11.550 -40.917 1.00 86.31 398 SER A C 1
ATOM 3140 O O . SER A 1 398 ? 22.555 -10.353 -40.639 1.00 86.31 398 SER A O 1
ATOM 3142 N N . VAL A 1 399 ? 21.598 -12.392 -40.705 1.00 84.69 399 VAL A N 1
ATOM 3143 C CA . VAL A 1 399 ? 20.252 -11.978 -40.270 1.00 84.69 399 VAL A CA 1
ATOM 3144 C C . VAL A 1 399 ? 20.188 -11.577 -38.787 1.00 84.69 399 VAL A C 1
ATOM 3146 O O . VAL A 1 399 ? 19.358 -10.752 -38.406 1.00 84.69 399 VAL A O 1
ATOM 3149 N N . SER A 1 400 ? 21.062 -12.145 -37.950 1.00 83.56 400 SER A N 1
ATOM 3150 C CA . SER A 1 400 ? 21.149 -11.888 -36.504 1.00 83.56 400 SER A CA 1
ATOM 3151 C C . SER A 1 400 ? 22.578 -12.105 -35.996 1.00 83.56 400 SER A C 1
ATOM 3153 O O . SER A 1 400 ? 23.372 -12.794 -36.646 1.00 83.56 400 SER A O 1
ATOM 3155 N N . ARG A 1 401 ? 22.914 -11.544 -34.828 1.00 81.94 401 ARG A N 1
ATOM 3156 C CA . ARG A 1 401 ? 24.186 -11.778 -34.120 1.00 81.94 401 ARG A CA 1
ATOM 3157 C C . ARG A 1 401 ? 24.289 -13.161 -33.464 1.00 81.94 401 ARG A C 1
ATOM 3159 O O . ARG A 1 401 ? 25.386 -13.533 -33.054 1.00 81.94 401 ARG A O 1
ATOM 3166 N N . GLY A 1 402 ? 23.173 -13.879 -33.313 1.00 75.06 402 GLY A N 1
ATOM 3167 C CA . GLY A 1 402 ? 23.126 -15.172 -32.623 1.00 75.06 402 GLY A CA 1
ATOM 3168 C C . GLY A 1 402 ? 23.965 -16.266 -33.294 1.00 75.06 402 GLY A C 1
ATOM 3169 O O . GLY A 1 402 ? 24.125 -16.290 -34.516 1.00 75.06 402 GLY A O 1
ATOM 3170 N N . GLU A 1 403 ? 24.490 -17.195 -32.492 1.00 68.00 403 GLU A N 1
ATOM 3171 C CA . GLU A 1 403 ? 25.230 -18.355 -32.998 1.00 68.00 403 GLU A CA 1
ATOM 3172 C C . GLU A 1 403 ? 24.322 -19.240 -33.870 1.00 68.00 403 GLU A C 1
ATOM 3174 O O . GLU A 1 403 ? 23.219 -19.606 -33.468 1.00 68.00 403 GLU A O 1
ATOM 3179 N N . GLY A 1 404 ? 24.778 -19.571 -35.084 1.00 68.94 404 GLY A N 1
ATOM 3180 C CA . GLY A 1 404 ? 24.007 -20.359 -36.056 1.00 68.94 404 GLY A CA 1
ATOM 3181 C C . GLY A 1 404 ? 23.038 -19.555 -36.933 1.00 68.94 404 GLY A C 1
ATOM 3182 O O . GLY A 1 404 ? 22.218 -20.158 -37.625 1.00 68.94 404 GLY A O 1
ATOM 3183 N N . SER A 1 405 ? 23.114 -18.217 -36.932 1.00 75.44 405 SER A N 1
ATOM 3184 C CA . SER A 1 405 ? 22.252 -17.378 -37.772 1.00 75.44 405 SER A CA 1
ATOM 3185 C C . SER A 1 405 ? 22.512 -17.568 -39.276 1.00 75.44 405 SER A C 1
ATOM 3187 O O . SER A 1 405 ? 23.650 -17.693 -39.737 1.00 75.44 405 SER A O 1
ATOM 3189 N N . GLY A 1 406 ? 21.431 -17.591 -40.063 1.00 77.12 406 GLY A N 1
ATOM 3190 C CA . GLY A 1 406 ? 21.500 -17.697 -41.521 1.00 77.12 406 GLY A CA 1
ATOM 3191 C C . GLY A 1 406 ? 22.126 -16.457 -42.170 1.00 77.12 406 GLY A C 1
ATOM 3192 O O . GLY A 1 406 ? 21.940 -15.328 -41.702 1.00 77.12 406 GLY A O 1
ATOM 3193 N N . ARG A 1 407 ? 22.859 -16.666 -43.270 1.00 83.50 407 ARG A N 1
ATOM 3194 C CA . ARG A 1 407 ? 23.348 -15.594 -44.149 1.00 83.50 407 ARG A CA 1
ATOM 3195 C C . ARG A 1 407 ? 22.471 -15.472 -45.385 1.00 83.50 407 ARG A C 1
ATOM 3197 O O . ARG A 1 407 ? 22.110 -16.479 -45.989 1.00 83.50 407 ARG A O 1
ATOM 3204 N N . ILE A 1 408 ? 22.193 -14.234 -45.772 1.00 85.19 408 ILE A N 1
ATOM 3205 C CA . ILE A 1 408 ? 21.481 -13.886 -46.999 1.00 85.19 408 ILE A CA 1
ATOM 3206 C C . ILE A 1 408 ? 22.502 -13.365 -48.005 1.00 85.19 408 ILE A C 1
ATOM 3208 O O . ILE A 1 408 ? 23.304 -12.489 -47.681 1.00 85.19 408 ILE A O 1
ATOM 3212 N N . TYR A 1 409 ? 22.473 -13.922 -49.213 1.00 83.38 409 TYR A N 1
ATOM 3213 C CA . TYR A 1 409 ? 23.299 -13.491 -50.338 1.00 83.38 409 TYR A CA 1
ATOM 3214 C C . TYR A 1 409 ? 22.524 -12.495 -51.196 1.00 83.38 409 TYR A C 1
ATOM 3216 O O . TYR A 1 409 ? 21.328 -12.678 -51.424 1.00 83.38 409 TYR A O 1
ATOM 3224 N N . LEU A 1 410 ? 23.204 -11.448 -51.655 1.00 77.81 410 LEU A N 1
ATOM 3225 C CA . LEU A 1 410 ? 22.594 -10.417 -52.489 1.00 77.81 410 LEU A CA 1
ATOM 3226 C C . LEU A 1 410 ? 22.622 -10.841 -53.959 1.00 77.81 410 LEU A C 1
ATOM 3228 O O . LEU A 1 410 ? 23.670 -11.203 -54.493 1.00 77.81 410 LEU A O 1
ATOM 3232 N N . ASP A 1 411 ? 21.465 -10.778 -54.613 1.00 80.06 411 ASP A N 1
ATOM 3233 C CA . ASP A 1 411 ? 21.334 -10.992 -56.052 1.00 80.06 411 ASP A CA 1
ATOM 3234 C C . ASP A 1 411 ? 21.454 -9.644 -56.773 1.00 80.06 411 ASP A C 1
ATOM 3236 O O . ASP A 1 411 ? 20.721 -8.698 -56.494 1.00 80.06 411 ASP A O 1
ATOM 3240 N N . VAL A 1 412 ? 22.386 -9.551 -57.721 1.00 74.25 412 VAL A N 1
ATOM 3241 C CA . VAL A 1 412 ? 22.654 -8.327 -58.493 1.00 74.25 412 VAL A CA 1
ATOM 3242 C C . VAL A 1 412 ? 21.444 -7.938 -59.356 1.00 74.25 412 VAL A C 1
ATOM 3244 O O . VAL A 1 412 ? 21.226 -6.757 -59.612 1.00 74.25 412 VAL A O 1
ATOM 3247 N N . THR A 1 413 ? 20.635 -8.917 -59.779 1.00 72.56 413 THR A N 1
ATOM 3248 C CA . THR A 1 413 ? 19.426 -8.680 -60.587 1.00 72.56 413 THR A CA 1
ATOM 3249 C C . THR A 1 413 ? 18.203 -8.311 -59.745 1.00 72.56 413 THR A C 1
ATOM 3251 O O . THR A 1 413 ? 17.310 -7.620 -60.233 1.00 72.56 413 THR A O 1
ATOM 3254 N N . ASN A 1 414 ? 18.189 -8.709 -58.467 1.00 78.25 414 ASN A N 1
ATOM 3255 C CA . ASN A 1 414 ? 17.134 -8.418 -57.499 1.00 78.25 414 ASN A CA 1
ATOM 3256 C C . ASN A 1 414 ? 17.726 -7.697 -56.277 1.00 78.25 414 ASN A C 1
ATOM 3258 O O . ASN A 1 414 ? 18.057 -8.336 -55.277 1.00 78.25 414 ASN A O 1
ATOM 3262 N N . PRO A 1 415 ? 17.827 -6.358 -56.318 1.00 78.06 415 PRO A N 1
ATOM 3263 C CA . PRO A 1 415 ? 18.608 -5.582 -55.354 1.00 78.06 415 PRO A CA 1
ATOM 3264 C C . PRO A 1 415 ? 18.002 -5.501 -53.940 1.00 78.06 415 PRO A C 1
ATOM 3266 O O . PRO A 1 415 ? 18.599 -4.887 -53.060 1.00 78.06 415 PRO A O 1
ATOM 3269 N N . VAL A 1 416 ? 16.827 -6.095 -53.694 1.00 85.31 416 VAL A N 1
ATOM 3270 C CA . VAL A 1 416 ? 16.160 -6.101 -52.381 1.00 85.31 416 VAL A CA 1
ATOM 3271 C C . VAL A 1 416 ? 15.916 -7.538 -51.929 1.00 85.31 416 VAL A C 1
ATOM 3273 O O . VAL A 1 416 ? 15.178 -8.286 -52.568 1.00 85.31 416 VAL A O 1
ATOM 3276 N N . ALA A 1 417 ? 16.502 -7.904 -50.789 1.00 86.81 417 ALA A N 1
ATOM 3277 C CA . ALA A 1 417 ? 16.290 -9.199 -50.153 1.00 86.81 417 ALA A CA 1
ATOM 3278 C C . ALA A 1 417 ? 14.991 -9.214 -49.329 1.00 86.81 417 ALA A C 1
ATOM 3280 O O . ALA A 1 417 ? 14.744 -8.306 -48.536 1.00 86.81 417 ALA A O 1
ATOM 3281 N N . ILE A 1 418 ? 14.181 -10.267 -49.487 1.00 86.94 418 ILE A N 1
ATOM 3282 C CA . ILE A 1 418 ? 12.932 -10.480 -48.742 1.00 86.94 418 ILE A CA 1
ATOM 3283 C C . ILE A 1 418 ? 12.952 -11.873 -48.117 1.00 86.94 418 ILE A C 1
ATOM 3285 O O . ILE A 1 418 ? 13.301 -12.848 -48.780 1.00 86.94 418 ILE A O 1
ATOM 3289 N N . TRP A 1 419 ? 12.529 -11.971 -46.859 1.00 87.75 419 TRP A N 1
ATOM 3290 C CA . TRP A 1 419 ? 12.322 -13.238 -46.164 1.00 87.75 419 TRP A CA 1
ATOM 3291 C C . TRP A 1 419 ? 11.215 -13.102 -45.102 1.00 87.75 419 TRP A C 1
ATOM 3293 O O . TRP A 1 419 ? 10.828 -11.989 -44.745 1.00 87.75 419 TRP A O 1
ATOM 3303 N N . GLU A 1 420 ? 10.673 -14.229 -44.630 1.00 84.06 420 GLU A N 1
ATOM 3304 C CA . GLU A 1 420 ? 9.674 -14.286 -43.548 1.00 84.06 420 GLU A CA 1
ATOM 3305 C C . GLU A 1 420 ? 10.308 -14.863 -42.265 1.00 84.06 420 GLU A C 1
ATOM 3307 O O . GLU A 1 420 ? 11.132 -15.775 -42.342 1.00 84.06 420 GLU A O 1
ATOM 3312 N N . GLU A 1 421 ? 9.920 -14.349 -41.089 1.00 75.56 421 GLU A N 1
ATOM 3313 C CA . GLU A 1 421 ? 10.399 -14.801 -39.769 1.00 75.56 421 GLU A CA 1
ATOM 3314 C C . GLU A 1 421 ? 9.252 -14.897 -38.749 1.00 75.56 421 GLU A C 1
ATOM 3316 O O . GLU A 1 421 ? 8.342 -14.064 -38.756 1.00 75.56 421 GLU A O 1
ATOM 3321 N N . ASP A 1 422 ? 9.342 -15.854 -37.818 1.00 66.88 422 ASP A N 1
ATOM 3322 C CA . ASP A 1 422 ? 8.466 -15.944 -36.644 1.00 66.88 422 ASP A CA 1
ATOM 3323 C C . ASP A 1 422 ? 9.093 -15.192 -35.455 1.00 66.88 422 ASP A C 1
ATOM 3325 O O . ASP A 1 422 ? 10.170 -15.537 -34.964 1.00 66.88 422 ASP A O 1
ATOM 3329 N N . THR A 1 423 ? 8.420 -14.150 -34.957 1.00 56.94 423 THR A N 1
ATOM 3330 C CA . THR A 1 423 ? 8.922 -13.257 -33.896 1.00 56.94 423 THR A CA 1
ATOM 3331 C C . THR A 1 423 ? 8.768 -13.836 -32.481 1.00 56.94 423 THR A C 1
ATOM 3333 O O . THR A 1 423 ? 8.246 -13.186 -31.578 1.00 56.94 423 THR A O 1
ATOM 3336 N N . THR A 1 424 ? 9.258 -15.052 -32.231 1.00 52.34 424 THR A N 1
ATOM 3337 C CA . THR A 1 424 ? 9.361 -15.629 -30.871 1.00 52.34 424 THR A CA 1
ATOM 3338 C C . THR A 1 424 ? 10.754 -15.428 -30.260 1.00 52.34 424 THR A C 1
ATOM 3340 O O . THR A 1 424 ? 11.332 -16.363 -29.713 1.00 52.34 424 THR A O 1
ATOM 3343 N N . LEU A 1 425 ? 11.326 -14.227 -30.395 1.00 53.53 425 LEU A N 1
ATOM 3344 C CA . LEU A 1 425 ? 12.731 -13.935 -30.056 1.00 53.53 425 LEU A CA 1
ATOM 3345 C C . LEU A 1 425 ? 12.924 -13.047 -28.814 1.00 53.53 425 LEU A C 1
ATOM 3347 O O . LEU A 1 425 ? 14.052 -12.658 -28.525 1.00 53.53 425 LEU A O 1
ATOM 3351 N N . MET A 1 426 ? 11.861 -12.731 -28.064 1.00 60.06 426 MET A N 1
ATOM 3352 C CA . MET A 1 426 ? 12.033 -12.124 -26.739 1.00 60.06 426 MET A CA 1
ATOM 3353 C C . MET A 1 426 ? 12.381 -13.187 -25.706 1.00 60.06 426 MET A C 1
ATOM 3355 O O . MET A 1 426 ? 11.698 -14.208 -25.620 1.00 60.06 426 MET A O 1
ATOM 3359 N N . ASP A 1 427 ? 13.431 -12.926 -24.922 1.00 71.44 427 ASP A N 1
ATOM 3360 C CA . ASP A 1 427 ? 13.873 -13.823 -23.857 1.00 71.44 427 ASP A CA 1
ATOM 3361 C C . ASP A 1 427 ? 12.716 -14.059 -22.863 1.00 71.44 427 ASP A C 1
ATOM 3363 O O . ASP A 1 427 ? 12.239 -13.105 -22.230 1.00 71.44 427 ASP A O 1
ATOM 3367 N N . PRO A 1 428 ? 12.242 -15.310 -22.704 1.00 77.62 428 PRO A N 1
ATOM 3368 C CA . PRO A 1 428 ? 11.187 -15.643 -21.754 1.00 77.62 428 PRO A CA 1
ATOM 3369 C C . PRO A 1 428 ? 11.500 -15.188 -20.323 1.00 77.62 428 PRO A C 1
ATOM 3371 O O . PRO A 1 428 ? 10.586 -14.813 -19.586 1.00 77.62 428 PRO A O 1
ATOM 3374 N N . LEU A 1 429 ? 12.779 -15.183 -19.925 1.00 83.81 429 LEU A N 1
ATOM 3375 C CA . LEU A 1 429 ? 13.184 -14.757 -18.586 1.00 83.81 429 LEU A CA 1
ATOM 3376 C C . LEU A 1 429 ? 12.969 -13.252 -18.386 1.00 83.81 429 LEU A C 1
ATOM 3378 O O . LEU A 1 429 ? 12.511 -12.828 -17.323 1.00 83.81 429 LEU A O 1
ATOM 3382 N N . TYR A 1 430 ? 13.235 -12.448 -19.417 1.00 81.19 430 TYR A N 1
ATOM 3383 C CA . TYR A 1 430 ? 12.980 -11.009 -19.389 1.00 81.19 430 TYR A CA 1
ATOM 3384 C C . TYR A 1 430 ? 11.480 -10.708 -19.287 1.00 81.19 430 TYR A C 1
ATOM 3386 O O . TYR A 1 430 ? 11.069 -9.871 -18.482 1.00 81.19 430 TYR A O 1
ATOM 3394 N N . LEU A 1 431 ? 10.646 -11.433 -20.041 1.00 77.88 431 LEU A N 1
ATOM 3395 C CA . LEU A 1 431 ? 9.188 -11.299 -19.956 1.00 77.88 431 LEU A CA 1
ATOM 3396 C C . LEU A 1 431 ? 8.668 -11.644 -18.555 1.00 77.88 431 LEU A C 1
ATOM 3398 O O . LEU A 1 431 ? 7.862 -10.892 -17.999 1.00 77.88 431 LEU A O 1
ATOM 3402 N N . ALA A 1 432 ? 9.172 -12.725 -17.953 1.00 85.06 432 ALA A N 1
ATOM 3403 C CA . ALA A 1 432 ? 8.833 -13.097 -16.583 1.00 85.06 432 ALA A CA 1
ATOM 3404 C C . ALA A 1 432 ? 9.258 -12.014 -15.575 1.00 85.06 432 ALA A C 1
ATOM 3406 O O . ALA A 1 432 ? 8.476 -11.617 -14.708 1.00 85.06 432 ALA A O 1
ATOM 3407 N N . TYR A 1 433 ? 10.472 -11.476 -15.714 1.00 87.00 433 TYR A N 1
ATOM 3408 C CA . TYR A 1 433 ? 10.976 -10.421 -14.836 1.00 87.00 433 TYR A CA 1
ATOM 3409 C C . TYR A 1 433 ? 10.157 -9.129 -14.949 1.00 87.00 433 TYR A C 1
ATOM 3411 O O . TYR A 1 433 ? 9.789 -8.530 -13.937 1.00 87.00 433 TYR A O 1
ATOM 3419 N N . ARG A 1 434 ? 9.789 -8.731 -16.170 1.00 82.00 434 ARG A N 1
ATOM 3420 C CA . ARG A 1 434 ? 8.915 -7.578 -16.407 1.00 82.00 434 ARG A CA 1
ATOM 3421 C C . ARG A 1 434 ? 7.527 -7.790 -15.803 1.00 82.00 434 ARG A C 1
ATOM 3423 O O . ARG A 1 434 ? 6.981 -6.876 -15.188 1.00 82.00 434 ARG A O 1
ATOM 3430 N N . ALA A 1 435 ? 6.966 -8.993 -15.927 1.00 79.62 435 ALA A N 1
ATOM 3431 C CA . ALA A 1 435 ? 5.695 -9.334 -15.293 1.00 79.62 435 ALA A CA 1
ATOM 3432 C C . ALA A 1 435 ? 5.771 -9.207 -13.761 1.00 79.62 435 ALA A C 1
ATOM 3434 O O . ALA A 1 435 ? 4.857 -8.650 -13.151 1.00 79.62 435 ALA A O 1
ATOM 3435 N N . TYR A 1 436 ? 6.883 -9.631 -13.149 1.00 88.62 436 TYR A N 1
ATOM 3436 C CA . TYR A 1 436 ? 7.128 -9.449 -11.717 1.00 88.62 436 TYR A CA 1
ATOM 3437 C C . TYR A 1 436 ? 7.174 -7.967 -11.312 1.00 88.62 436 TYR A C 1
ATOM 3439 O O . TYR A 1 436 ? 6.506 -7.585 -10.354 1.00 88.62 436 TYR A O 1
ATOM 3447 N N . GLN A 1 437 ? 7.894 -7.120 -12.058 1.00 85.56 437 GLN A N 1
ATOM 3448 C CA . GLN A 1 437 ? 7.968 -5.677 -11.778 1.00 85.56 437 GLN A CA 1
ATOM 3449 C C . GLN A 1 437 ? 6.611 -4.967 -11.887 1.00 85.56 437 GLN A C 1
ATOM 3451 O O . GLN A 1 437 ? 6.343 -4.032 -11.140 1.00 85.56 437 GLN A O 1
ATOM 3456 N N . LEU A 1 438 ? 5.740 -5.424 -12.791 1.00 80.31 438 LEU A N 1
ATOM 3457 C CA . LEU A 1 438 ? 4.389 -4.885 -12.969 1.00 80.31 438 LEU A CA 1
ATOM 3458 C C . LEU A 1 438 ? 3.374 -5.400 -11.929 1.00 80.31 438 LEU A C 1
ATOM 3460 O O . LEU A 1 438 ? 2.189 -5.091 -12.046 1.00 80.31 438 LEU A O 1
ATOM 3464 N N . GLY A 1 439 ? 3.793 -6.226 -10.962 1.00 80.81 439 GLY A N 1
ATOM 3465 C CA . GLY A 1 439 ? 2.897 -6.856 -9.984 1.00 80.81 439 GLY A CA 1
ATOM 3466 C C . GLY A 1 439 ? 2.013 -7.968 -10.567 1.00 80.81 439 GLY A C 1
ATOM 3467 O O . GLY A 1 439 ? 1.071 -8.424 -9.923 1.00 80.81 439 GLY A O 1
ATOM 3468 N N . LYS A 1 440 ? 2.291 -8.433 -11.793 1.00 84.25 440 LYS A N 1
ATOM 3469 C CA . LYS A 1 440 ? 1.564 -9.532 -12.453 1.00 84.25 440 LYS A CA 1
ATOM 3470 C C . LYS A 1 440 ? 2.201 -10.871 -12.078 1.00 84.25 440 LYS A C 1
ATOM 3472 O O . LYS A 1 440 ? 2.788 -11.555 -12.918 1.00 84.25 440 LYS A O 1
ATOM 3477 N N . HIS A 1 441 ? 2.105 -11.227 -10.800 1.00 88.56 441 HIS A N 1
ATOM 3478 C CA . HIS A 1 441 ? 2.819 -12.372 -10.233 1.00 88.56 441 HIS A CA 1
ATOM 3479 C C . HIS A 1 441 ? 2.435 -13.711 -10.884 1.00 88.56 441 HIS A C 1
ATOM 3481 O O . HIS A 1 441 ? 3.336 -14.427 -11.315 1.00 88.56 441 HIS A O 1
ATOM 3487 N N . GLN A 1 442 ? 1.143 -13.966 -11.126 1.00 86.62 442 GLN A N 1
ATOM 3488 C CA . GLN A 1 442 ? 0.687 -15.208 -11.766 1.00 86.62 442 GLN A CA 1
ATOM 3489 C C . GLN A 1 442 ? 1.311 -15.420 -13.157 1.00 86.62 442 GLN A C 1
ATOM 3491 O O . GLN A 1 442 ? 1.791 -16.503 -13.476 1.00 86.62 442 GLN A O 1
ATOM 3496 N N . GLN A 1 443 ? 1.377 -14.362 -13.974 1.00 83.31 443 GLN A N 1
ATOM 3497 C CA . GLN A 1 443 ? 1.989 -14.432 -15.308 1.00 83.31 443 GLN A CA 1
ATOM 3498 C C . GLN A 1 443 ? 3.492 -14.713 -15.224 1.00 83.31 443 GLN A C 1
ATOM 3500 O O . GLN A 1 443 ? 4.024 -15.488 -16.015 1.00 83.31 443 GLN A O 1
ATOM 3505 N N . CYS A 1 444 ? 4.178 -14.110 -14.248 1.00 88.50 444 CYS A N 1
ATOM 3506 C CA . CYS A 1 444 ? 5.582 -14.404 -13.980 1.00 88.50 444 CYS A CA 1
ATOM 3507 C C . CYS A 1 444 ? 5.778 -15.880 -13.598 1.00 88.50 444 CYS A C 1
ATOM 3509 O O . CYS A 1 444 ? 6.669 -16.537 -14.141 1.00 88.50 444 CYS A O 1
ATOM 3511 N N . VAL A 1 445 ? 4.931 -16.417 -12.712 1.00 90.06 445 VAL A N 1
ATOM 3512 C CA . VAL A 1 445 ? 4.968 -17.828 -12.306 1.00 90.06 445 VAL A CA 1
ATOM 3513 C C . VAL A 1 445 ? 4.789 -18.739 -13.517 1.00 90.06 445 VAL A C 1
ATOM 3515 O O . VAL A 1 445 ? 5.604 -19.646 -13.704 1.00 90.06 445 VAL A O 1
ATOM 3518 N N . ASP A 1 446 ? 3.792 -18.474 -14.362 1.00 88.56 446 ASP A N 1
ATOM 3519 C CA . ASP A 1 446 ? 3.500 -19.268 -15.556 1.00 88.56 446 ASP A CA 1
ATOM 3520 C C . ASP A 1 446 ? 4.683 -19.267 -16.540 1.00 88.56 446 ASP A C 1
ATOM 3522 O O . ASP A 1 446 ? 5.129 -20.333 -16.969 1.00 88.56 446 ASP A O 1
ATOM 3526 N N . GLU A 1 447 ? 5.266 -18.107 -16.854 1.00 87.00 447 GLU A N 1
ATOM 3527 C CA . GLU A 1 447 ? 6.438 -18.034 -17.739 1.00 87.00 447 GLU A CA 1
ATOM 3528 C C . GLU A 1 447 ? 7.668 -18.721 -17.130 1.00 87.00 447 GLU A C 1
ATOM 3530 O O . GLU A 1 447 ? 8.334 -19.513 -17.801 1.00 87.00 447 GLU A O 1
ATOM 3535 N N . CYS A 1 448 ? 7.923 -18.537 -15.830 1.00 90.56 448 CYS A N 1
ATOM 3536 C CA . CYS A 1 448 ? 8.997 -19.253 -15.142 1.00 90.56 448 CYS A CA 1
ATOM 3537 C C . CYS A 1 448 ? 8.775 -20.770 -15.159 1.00 90.56 448 CYS A C 1
ATOM 3539 O O . CYS A 1 448 ? 9.737 -21.528 -15.279 1.00 90.56 448 CYS A O 1
ATOM 3541 N N . THR A 1 449 ? 7.527 -21.247 -15.061 1.00 90.31 449 THR A N 1
ATOM 3542 C CA . THR A 1 449 ? 7.242 -22.686 -15.167 1.00 90.31 449 THR A CA 1
ATOM 3543 C C . THR A 1 449 ? 7.607 -23.217 -16.547 1.00 90.31 449 THR A C 1
ATOM 3545 O O . THR A 1 449 ? 8.294 -24.234 -16.631 1.00 90.31 449 THR A O 1
ATOM 3548 N N . LYS A 1 450 ? 7.255 -22.496 -17.620 1.00 89.19 450 LYS A N 1
ATOM 3549 C CA . LYS A 1 450 ? 7.617 -22.863 -18.995 1.00 89.19 450 LYS A CA 1
ATOM 3550 C C . LYS A 1 450 ? 9.134 -22.930 -19.161 1.00 89.19 450 LYS A C 1
ATOM 3552 O O . LYS A 1 450 ? 9.632 -23.900 -19.730 1.00 89.19 450 LYS A O 1
ATOM 3557 N N . ILE A 1 451 ? 9.873 -21.959 -18.619 1.00 89.06 451 ILE A N 1
ATOM 3558 C CA . ILE A 1 451 ? 11.344 -21.956 -18.649 1.00 89.06 451 ILE A CA 1
ATOM 3559 C C . ILE A 1 451 ? 11.901 -23.183 -17.925 1.00 89.06 451 ILE A C 1
ATOM 3561 O O . ILE A 1 451 ? 12.687 -23.924 -18.508 1.00 89.06 451 ILE A O 1
ATOM 3565 N N . LEU A 1 452 ? 11.438 -23.460 -16.704 1.00 90.62 452 LEU A N 1
ATOM 3566 C CA . LEU A 1 452 ? 11.922 -24.584 -15.897 1.00 90.62 452 LEU A CA 1
ATOM 3567 C C . LEU A 1 452 ? 11.562 -25.954 -16.492 1.00 90.62 452 LEU A C 1
ATOM 3569 O O . LEU A 1 452 ? 12.330 -26.901 -16.335 1.00 90.62 452 LEU A O 1
ATOM 3573 N N . THR A 1 453 ? 10.433 -26.074 -17.205 1.00 89.81 453 THR A N 1
ATOM 3574 C CA . THR A 1 453 ? 10.104 -27.311 -17.940 1.00 89.81 453 THR A CA 1
ATOM 3575 C C . THR A 1 453 ? 11.043 -27.565 -19.118 1.00 89.81 453 THR A C 1
ATOM 3577 O O . THR A 1 453 ? 11.335 -28.720 -19.419 1.00 89.81 453 THR A O 1
ATOM 3580 N N . LYS A 1 454 ? 11.545 -26.504 -19.765 1.00 88.75 454 LYS A N 1
ATOM 3581 C CA . LYS A 1 454 ? 12.515 -26.601 -20.865 1.00 88.75 454 LYS A CA 1
ATOM 3582 C C . LYS A 1 454 ? 13.942 -26.795 -20.352 1.00 88.75 454 LYS A C 1
ATOM 3584 O O . LYS A 1 454 ? 14.682 -27.604 -20.901 1.00 88.75 454 LYS A O 1
ATOM 3589 N N . ASN A 1 455 ? 14.322 -26.061 -19.308 1.00 89.44 455 ASN A N 1
ATOM 3590 C CA . ASN A 1 455 ? 15.635 -26.114 -18.679 1.00 89.44 455 ASN A CA 1
ATOM 3591 C C . ASN A 1 455 ? 15.508 -26.230 -17.146 1.00 89.44 455 ASN A C 1
ATOM 3593 O O . ASN A 1 455 ? 15.393 -25.216 -16.453 1.00 89.44 455 ASN A O 1
ATOM 3597 N N . PRO A 1 456 ? 15.597 -27.452 -16.591 1.00 86.88 456 PRO A N 1
ATOM 3598 C CA . PRO A 1 456 ? 15.476 -27.678 -15.150 1.00 86.88 456 PRO A CA 1
ATOM 3599 C C . PRO A 1 456 ? 16.612 -27.095 -14.293 1.00 86.88 456 PRO A C 1
ATOM 3601 O O . PRO A 1 456 ? 16.501 -27.086 -13.068 1.00 86.88 456 PRO A O 1
ATOM 3604 N N . LEU A 1 457 ? 17.722 -26.661 -14.901 1.00 87.25 457 LEU A N 1
ATOM 3605 C CA . LEU A 1 457 ? 18.917 -26.182 -14.192 1.00 87.25 457 LEU A CA 1
ATOM 3606 C C . LEU A 1 457 ? 18.971 -24.655 -14.041 1.00 87.25 457 LEU A C 1
ATOM 3608 O O . LEU A 1 457 ? 19.907 -24.143 -13.423 1.00 87.25 457 LEU A O 1
ATOM 3612 N N . ASP A 1 458 ? 17.996 -23.925 -14.586 1.00 91.00 458 ASP A N 1
ATOM 3613 C CA . ASP A 1 458 ? 17.985 -22.464 -14.545 1.00 91.00 458 ASP A CA 1
ATOM 3614 C C . ASP A 1 458 ? 17.644 -21.927 -13.141 1.00 91.00 458 ASP A C 1
ATOM 3616 O O . ASP A 1 458 ? 16.492 -21.904 -12.698 1.00 91.00 458 ASP A O 1
ATOM 3620 N N . GLN A 1 459 ? 18.677 -21.468 -12.430 1.00 89.88 459 GLN A N 1
ATOM 3621 C CA . GLN A 1 459 ? 18.557 -20.900 -11.085 1.00 89.88 459 GLN A CA 1
ATOM 3622 C C . GLN A 1 459 ? 17.910 -19.509 -11.084 1.00 89.88 459 GLN A C 1
ATOM 3624 O O . GLN A 1 459 ? 17.289 -19.132 -10.087 1.00 89.88 459 GLN A O 1
ATOM 3629 N N . ALA A 1 460 ? 18.029 -18.745 -12.176 1.00 91.00 460 ALA A N 1
ATOM 3630 C CA . ALA A 1 460 ? 17.457 -17.408 -12.264 1.00 91.00 460 ALA A CA 1
ATOM 3631 C C . ALA A 1 460 ? 15.931 -17.499 -12.336 1.00 91.00 460 ALA A C 1
ATOM 3633 O O . ALA A 1 460 ? 15.253 -16.938 -11.472 1.00 91.00 460 ALA A O 1
ATOM 3634 N N . ALA A 1 461 ? 15.402 -18.305 -13.263 1.00 92.25 461 ALA A N 1
ATOM 3635 C CA . ALA A 1 461 ? 13.969 -18.590 -13.352 1.00 92.25 461 ALA A CA 1
ATOM 3636 C C . ALA A 1 461 ? 13.423 -19.212 -12.054 1.00 92.25 461 ALA A C 1
ATOM 3638 O O . ALA A 1 461 ? 12.334 -18.861 -11.598 1.00 92.25 461 ALA A O 1
ATOM 3639 N N . TRP A 1 462 ? 14.200 -20.091 -11.408 1.00 92.62 462 TRP A N 1
ATOM 3640 C CA . TRP A 1 462 ? 13.821 -20.690 -10.127 1.00 92.62 462 TRP A CA 1
ATOM 3641 C C . TRP A 1 462 ? 13.692 -19.650 -9.006 1.00 92.62 462 TRP A C 1
ATOM 3643 O O . TRP A 1 462 ? 12.675 -19.616 -8.315 1.00 92.62 462 TRP A O 1
ATOM 3653 N N . SER A 1 463 ? 14.688 -18.771 -8.851 1.00 93.50 463 SER A N 1
ATOM 3654 C CA . SER A 1 463 ? 14.678 -17.709 -7.834 1.00 93.50 463 SER A CA 1
ATOM 3655 C C . SER A 1 463 ? 13.628 -16.625 -8.102 1.00 93.50 463 SER A C 1
ATOM 3657 O O . SER A 1 463 ? 13.051 -16.069 -7.170 1.00 93.50 463 SER A O 1
ATOM 3659 N N . LEU A 1 464 ? 13.336 -16.333 -9.371 1.00 93.62 464 LEU A N 1
ATOM 3660 C CA . LEU A 1 464 ? 12.282 -15.397 -9.744 1.00 93.62 464 LEU A CA 1
ATOM 3661 C C . LEU A 1 464 ? 10.899 -15.977 -9.425 1.00 93.62 464 LEU A C 1
ATOM 3663 O O . LEU A 1 464 ? 10.050 -15.282 -8.866 1.00 93.62 464 LEU A O 1
ATOM 3667 N N . LYS A 1 465 ? 10.700 -17.272 -9.694 1.00 93.31 465 LYS A N 1
ATOM 3668 C CA . LYS A 1 465 ? 9.469 -17.981 -9.342 1.00 93.31 465 LYS A CA 1
ATOM 3669 C C . LYS A 1 465 ? 9.239 -18.031 -7.832 1.00 93.31 465 LYS A C 1
ATOM 3671 O O . LYS A 1 465 ? 8.108 -17.816 -7.405 1.00 93.31 465 LYS A O 1
ATOM 3676 N N . THR A 1 466 ? 10.273 -18.275 -7.014 1.00 91.50 466 THR A N 1
ATOM 3677 C CA . THR A 1 466 ? 10.112 -18.240 -5.546 1.00 91.50 466 THR A CA 1
ATOM 3678 C C . THR A 1 466 ? 9.680 -16.861 -5.057 1.00 91.50 466 THR A C 1
ATOM 3680 O O . THR A 1 466 ? 8.780 -16.795 -4.224 1.00 91.50 466 THR A O 1
ATOM 3683 N N . ARG A 1 467 ? 10.245 -15.778 -5.616 1.00 93.69 467 ARG A N 1
ATOM 3684 C CA . ARG A 1 467 ? 9.833 -14.400 -5.297 1.00 93.69 467 ARG A CA 1
ATOM 3685 C C . ARG A 1 467 ? 8.397 -14.099 -5.699 1.00 93.69 467 ARG A C 1
ATOM 3687 O O . ARG A 1 467 ? 7.671 -13.488 -4.924 1.00 93.69 467 ARG A O 1
ATOM 3694 N N . ALA A 1 468 ? 7.989 -14.505 -6.900 1.00 92.56 468 ALA A N 1
ATOM 3695 C CA . ALA A 1 468 ? 6.629 -14.275 -7.376 1.00 92.56 468 ALA A CA 1
ATOM 3696 C C . ALA A 1 468 ? 5.604 -14.996 -6.485 1.00 92.56 468 ALA A C 1
ATOM 3698 O O . ALA A 1 468 ? 4.682 -14.356 -5.991 1.00 92.56 468 ALA A O 1
ATOM 3699 N N . LEU A 1 469 ? 5.843 -16.277 -6.176 1.00 91.06 469 LEU A N 1
ATOM 3700 C CA . LEU A 1 469 ? 4.991 -17.057 -5.272 1.00 91.06 469 LEU A CA 1
ATOM 3701 C C . LEU A 1 469 ? 4.955 -16.479 -3.851 1.00 91.06 469 LEU A C 1
ATOM 3703 O O . LEU A 1 469 ? 3.905 -16.469 -3.219 1.00 91.06 469 LEU A O 1
ATOM 3707 N N . SER A 1 470 ? 6.085 -15.995 -3.323 1.00 90.12 470 SER A N 1
ATOM 3708 C CA . SER A 1 470 ? 6.083 -15.349 -2.007 1.00 90.12 470 SER A CA 1
ATOM 3709 C C . SER A 1 470 ? 5.344 -14.015 -2.020 1.00 90.12 470 SER A C 1
ATOM 3711 O O . SER A 1 470 ? 4.666 -13.716 -1.047 1.00 90.12 470 SER A O 1
ATOM 3713 N N . ALA A 1 471 ? 5.455 -13.232 -3.098 1.00 88.62 471 ALA A N 1
ATOM 3714 C CA . ALA A 1 471 ? 4.814 -11.925 -3.223 1.00 88.62 471 ALA A CA 1
ATOM 3715 C C . ALA A 1 471 ? 3.283 -12.025 -3.327 1.00 88.62 471 ALA A C 1
ATOM 3717 O O . ALA A 1 471 ? 2.592 -11.184 -2.764 1.00 88.62 471 ALA A O 1
ATOM 3718 N N . GLU A 1 472 ? 2.751 -13.070 -3.971 1.00 86.88 472 GLU A N 1
ATOM 3719 C CA . GLU A 1 472 ? 1.300 -13.319 -4.063 1.00 86.88 472 GLU A CA 1
ATOM 3720 C C . GLU A 1 472 ? 0.625 -13.483 -2.700 1.00 86.88 472 GLU A C 1
ATOM 3722 O O . GLU A 1 472 ? -0.519 -13.071 -2.518 1.00 86.88 472 GLU A O 1
ATOM 3727 N N . VAL A 1 473 ? 1.336 -14.086 -1.746 1.00 86.44 473 VAL A N 1
ATOM 3728 C CA . VAL A 1 473 ? 0.820 -14.415 -0.409 1.00 86.44 473 VAL A CA 1
ATOM 3729 C C . VAL A 1 473 ? 1.463 -13.539 0.673 1.00 86.44 473 VAL A C 1
ATOM 3731 O O . VAL A 1 473 ? 1.238 -13.753 1.864 1.00 86.44 473 VAL A O 1
ATOM 3734 N N . TYR A 1 474 ? 2.295 -12.567 0.291 1.00 86.38 474 TYR A N 1
ATOM 3735 C CA . TYR A 1 474 ? 3.034 -11.753 1.247 1.00 86.38 474 TYR A CA 1
ATOM 3736 C C . TYR A 1 474 ? 2.072 -10.905 2.078 1.00 86.38 474 TYR A C 1
ATOM 3738 O O . TYR A 1 474 ? 1.259 -10.146 1.552 1.00 86.38 474 TYR A O 1
ATOM 3746 N N . VAL A 1 475 ? 2.218 -10.996 3.396 1.00 82.06 475 VAL A N 1
ATOM 3747 C CA . VAL A 1 475 ? 1.531 -10.144 4.365 1.00 82.06 475 VAL A CA 1
ATOM 3748 C C . VAL A 1 475 ? 2.586 -9.600 5.315 1.00 82.06 475 VAL A C 1
ATOM 3750 O O . VAL A 1 475 ? 3.458 -10.349 5.764 1.00 82.06 475 VAL A O 1
ATOM 3753 N N . ASP A 1 476 ? 2.521 -8.303 5.617 1.00 82.25 476 ASP A N 1
ATOM 3754 C CA . ASP A 1 476 ? 3.448 -7.699 6.568 1.00 82.25 476 ASP A CA 1
ATOM 3755 C C . ASP A 1 476 ? 3.209 -8.268 7.975 1.00 82.25 476 ASP A C 1
ATOM 3757 O O . ASP A 1 476 ? 2.110 -8.207 8.533 1.00 82.25 476 ASP A O 1
ATOM 3761 N N . ASP A 1 477 ? 4.271 -8.813 8.560 1.00 78.75 477 ASP A N 1
ATOM 3762 C CA . ASP A 1 477 ? 4.272 -9.397 9.900 1.00 78.75 477 ASP A CA 1
ATOM 3763 C C . ASP A 1 477 ? 3.914 -8.377 10.980 1.00 78.75 477 ASP A C 1
ATOM 3765 O O . ASP A 1 477 ? 3.390 -8.750 12.028 1.00 78.75 477 ASP A O 1
ATOM 3769 N N . LEU A 1 478 ? 4.194 -7.094 10.730 1.00 78.19 478 LEU A N 1
ATOM 3770 C CA . LEU A 1 478 ? 3.866 -6.033 11.672 1.00 78.19 478 LEU A CA 1
ATOM 3771 C C . LEU A 1 478 ? 2.348 -5.859 11.830 1.00 78.19 478 LEU A C 1
ATOM 3773 O O . LEU A 1 478 ? 1.884 -5.488 12.907 1.00 78.19 478 LEU A O 1
ATOM 3777 N N . GLU A 1 479 ? 1.574 -6.119 10.778 1.00 71.75 479 GLU A N 1
ATOM 3778 C CA . GLU A 1 479 ? 0.115 -5.984 10.799 1.00 71.75 479 GLU A CA 1
ATOM 3779 C C . GLU A 1 479 ? -0.587 -7.308 11.109 1.00 71.75 479 GLU A C 1
ATOM 3781 O O . GLU A 1 479 ? -1.678 -7.301 11.676 1.00 71.75 479 GLU A O 1
ATOM 3786 N N . ALA A 1 480 ? 0.063 -8.436 10.810 1.00 65.06 480 ALA A N 1
ATOM 3787 C CA . ALA A 1 480 ? -0.434 -9.795 11.028 1.00 65.06 480 ALA A CA 1
ATOM 3788 C C . ALA A 1 480 ? -0.314 -10.305 12.481 1.00 65.06 480 ALA A C 1
ATOM 3790 O O . ALA A 1 480 ? -0.390 -11.512 12.710 1.00 65.06 480 ALA A O 1
ATOM 3791 N N . GLY A 1 481 ? -0.103 -9.415 13.457 1.00 60.31 481 GLY A N 1
ATOM 3792 C CA . GLY A 1 481 ? 0.104 -9.729 14.875 1.00 60.31 481 GLY A CA 1
ATOM 3793 C C . GLY A 1 481 ? -1.140 -10.232 15.616 1.00 60.31 481 GLY A C 1
ATOM 3794 O O . GLY A 1 481 ? -1.475 -9.693 16.669 1.00 60.31 481 GLY A O 1
ATOM 3795 N N . ASP A 1 482 ? -1.820 -11.245 15.084 1.00 62.59 482 ASP A N 1
ATOM 3796 C CA . ASP A 1 482 ? -2.878 -11.963 15.789 1.00 62.59 482 ASP A CA 1
ATOM 3797 C C . ASP A 1 482 ? -2.224 -12.727 16.960 1.00 62.59 482 ASP A C 1
ATOM 3799 O O . ASP A 1 482 ? -1.211 -13.395 16.773 1.00 62.59 482 ASP A O 1
ATOM 3803 N N . GLU A 1 483 ? -2.755 -12.602 18.176 1.00 68.94 483 GLU A N 1
ATOM 3804 C CA . GLU A 1 483 ? -2.398 -13.468 19.308 1.00 68.94 483 GLU A CA 1
ATOM 3805 C C . GLU A 1 483 ? -3.530 -14.472 19.498 1.00 68.94 483 GLU A C 1
ATOM 3807 O O . GLU A 1 483 ? -4.700 -14.099 19.605 1.00 68.94 483 GLU A O 1
ATOM 3812 N N . GLY A 1 484 ? -3.190 -15.758 19.482 1.00 69.56 484 GLY A N 1
ATOM 3813 C CA . GLY A 1 484 ? -4.130 -16.838 19.738 1.00 69.56 484 GLY A CA 1
ATOM 3814 C C . GLY A 1 484 ? -4.477 -16.967 21.220 1.00 69.56 484 GLY A C 1
ATOM 3815 O O . GLY A 1 484 ? -3.804 -16.434 22.102 1.00 69.56 484 GLY A O 1
ATOM 3816 N N . LEU A 1 485 ? -5.503 -17.767 21.506 1.00 71.00 485 LEU A N 1
ATOM 3817 C CA . LEU A 1 485 ? -5.984 -18.030 22.863 1.00 71.00 485 LEU A CA 1
ATOM 3818 C C . LEU A 1 485 ? -4.878 -18.504 23.814 1.00 71.00 485 LEU A C 1
ATOM 3820 O O . LEU A 1 485 ? -4.775 -18.000 24.931 1.00 71.00 485 LEU A O 1
ATOM 3824 N N . VAL A 1 486 ? -4.038 -19.441 23.363 1.00 72.81 486 VAL A N 1
ATOM 3825 C CA . VAL A 1 486 ? -2.926 -19.970 24.168 1.00 72.81 486 VAL A CA 1
ATOM 3826 C C . VAL A 1 486 ? -1.916 -18.873 24.502 1.00 72.81 486 VAL A C 1
ATOM 3828 O O . VAL A 1 486 ? -1.537 -18.742 25.658 1.00 72.81 486 VAL A O 1
ATOM 3831 N N . GLU A 1 487 ? -1.545 -18.037 23.537 1.00 75.62 487 GLU A N 1
ATOM 3832 C CA . GLU A 1 487 ? -0.580 -16.951 23.756 1.00 75.62 487 GLU A CA 1
ATOM 3833 C C . GLU A 1 487 ? -1.147 -15.871 24.690 1.00 75.62 487 GLU A C 1
ATOM 3835 O O . GLU A 1 487 ? -0.442 -15.350 25.548 1.00 75.62 487 GLU A O 1
ATOM 3840 N N . SER A 1 488 ? -2.444 -15.572 24.582 1.00 72.00 488 SER A N 1
ATOM 3841 C CA . SER A 1 488 ? -3.078 -14.549 25.422 1.00 72.00 488 SER A CA 1
ATOM 3842 C C . SER A 1 488 ? -3.269 -14.968 26.889 1.00 72.00 488 SER A C 1
ATOM 3844 O O . SER A 1 488 ? -3.196 -14.112 27.769 1.00 72.00 488 SER A O 1
ATOM 3846 N N . VAL A 1 489 ? -3.523 -16.258 27.160 1.00 72.69 489 VAL A N 1
ATOM 3847 C CA . VAL A 1 489 ? -3.898 -16.755 28.501 1.00 72.69 489 VAL A CA 1
ATOM 3848 C C . VAL A 1 489 ? -2.808 -17.605 29.159 1.00 72.69 489 VAL A C 1
ATOM 3850 O O . VAL A 1 489 ? -2.699 -17.594 30.380 1.00 72.69 489 VAL A O 1
ATOM 3853 N N . MET A 1 490 ? -2.039 -18.381 28.390 1.00 72.06 490 MET A N 1
ATOM 3854 C CA . MET A 1 490 ? -1.059 -19.336 28.933 1.00 72.06 490 MET A CA 1
ATOM 3855 C C . MET A 1 490 ? 0.383 -18.822 28.880 1.00 72.06 490 MET A C 1
ATOM 3857 O O . MET A 1 490 ? 1.181 -19.211 29.732 1.00 72.06 490 MET A O 1
ATOM 3861 N N . ASP A 1 491 ? 0.724 -17.953 27.922 1.00 72.06 491 ASP A N 1
ATOM 3862 C CA . ASP A 1 491 ? 2.072 -17.387 27.818 1.00 72.06 491 ASP A CA 1
ATOM 3863 C C . ASP A 1 491 ? 2.220 -16.138 28.707 1.00 72.06 491 ASP A C 1
ATOM 3865 O O . ASP A 1 491 ? 2.026 -14.990 28.291 1.00 72.06 491 ASP A O 1
ATOM 3869 N N . ASP A 1 492 ? 2.625 -16.360 29.957 1.00 74.06 492 ASP A N 1
ATOM 3870 C CA . ASP A 1 492 ? 2.974 -15.287 30.890 1.00 74.06 492 ASP A CA 1
ATOM 3871 C C . ASP A 1 492 ? 4.400 -14.773 30.650 1.00 74.06 492 ASP A C 1
ATOM 3873 O O . ASP A 1 492 ? 5.372 -15.154 31.301 1.00 74.06 492 ASP A O 1
ATOM 3877 N N . ASN A 1 493 ? 4.512 -13.856 29.690 1.00 79.06 493 ASN A N 1
ATOM 3878 C CA . ASN A 1 493 ? 5.761 -13.164 29.362 1.00 79.06 493 ASN A CA 1
ATOM 3879 C C . ASN A 1 493 ? 5.940 -11.817 30.097 1.00 79.06 493 ASN A C 1
ATOM 3881 O O . ASN A 1 493 ? 7.002 -11.191 29.997 1.00 79.06 493 ASN A O 1
ATOM 3885 N N . SER A 1 494 ? 4.924 -11.356 30.836 1.00 79.38 494 SER A N 1
ATOM 3886 C CA . SER A 1 494 ? 4.970 -10.108 31.607 1.00 79.38 494 SER A CA 1
ATOM 3887 C C . SER A 1 494 ? 5.777 -10.274 32.897 1.00 79.38 494 SER A C 1
ATOM 3889 O O . SER A 1 494 ? 5.517 -11.176 33.688 1.00 79.38 494 SER A O 1
ATOM 3891 N N . ILE A 1 495 ? 6.722 -9.363 33.157 1.00 77.19 495 ILE A N 1
ATOM 3892 C CA . ILE A 1 495 ? 7.542 -9.392 34.387 1.00 77.19 495 ILE A CA 1
ATOM 3893 C C . ILE A 1 495 ? 6.712 -9.014 35.624 1.00 77.19 495 ILE A C 1
ATOM 3895 O O . ILE A 1 495 ? 6.901 -9.575 36.701 1.00 77.19 495 ILE A O 1
ATOM 3899 N N . ALA A 1 496 ? 5.826 -8.024 35.487 1.00 76.12 496 ALA A N 1
ATOM 3900 C CA . ALA A 1 496 ? 5.019 -7.511 36.585 1.00 76.12 496 ALA A CA 1
ATOM 3901 C C . ALA A 1 496 ? 3.607 -8.095 36.516 1.00 76.12 496 ALA A C 1
ATOM 3903 O O . ALA A 1 496 ? 2.874 -7.832 35.570 1.00 76.12 496 ALA A O 1
ATOM 3904 N N . THR A 1 497 ? 3.210 -8.839 37.548 1.00 75.06 497 THR A N 1
ATOM 3905 C CA . THR A 1 497 ? 1.851 -9.391 37.669 1.00 75.06 497 THR A CA 1
ATOM 3906 C C . THR A 1 497 ? 0.819 -8.321 38.031 1.00 75.06 497 THR A C 1
ATOM 3908 O O . THR A 1 497 ? -0.330 -8.394 37.609 1.00 75.06 497 THR A O 1
ATOM 3911 N N . VAL A 1 498 ? 1.230 -7.296 38.784 1.00 79.62 498 VAL A N 1
ATOM 3912 C CA . VAL A 1 498 ? 0.409 -6.127 39.128 1.00 79.62 498 VAL A CA 1
ATOM 3913 C C . VAL A 1 498 ? 1.210 -4.867 38.823 1.00 79.62 498 VAL A C 1
ATOM 3915 O O . VAL A 1 498 ? 1.893 -4.303 39.679 1.00 79.62 498 VAL A O 1
ATOM 3918 N N . ALA A 1 499 ? 1.180 -4.452 37.561 1.00 79.75 499 ALA A N 1
ATOM 3919 C CA . ALA A 1 499 ? 1.830 -3.224 37.130 1.00 79.75 499 ALA A CA 1
ATOM 3920 C C . ALA A 1 499 ? 1.097 -1.981 37.661 1.00 79.75 499 ALA A C 1
ATOM 3922 O O . ALA A 1 499 ? -0.119 -1.988 37.874 1.00 79.75 499 ALA A O 1
ATOM 3923 N N . ARG A 1 500 ? 1.837 -0.881 37.834 1.00 80.75 500 ARG A N 1
ATOM 3924 C CA . ARG A 1 500 ? 1.252 0.421 38.177 1.00 80.75 500 ARG A CA 1
ATOM 3925 C C . ARG A 1 500 ? 0.240 0.833 37.085 1.00 80.75 500 ARG A C 1
ATOM 3927 O O . ARG A 1 500 ? 0.535 0.664 35.901 1.00 80.75 500 ARG A O 1
ATOM 3934 N N . PRO A 1 501 ? -0.927 1.409 37.435 1.00 75.88 501 PRO A N 1
ATOM 3935 C CA . PRO A 1 501 ? -1.882 1.882 36.434 1.00 75.88 501 PRO A CA 1
ATOM 3936 C C . PRO A 1 501 ? -1.232 2.867 35.453 1.00 75.88 501 PRO A C 1
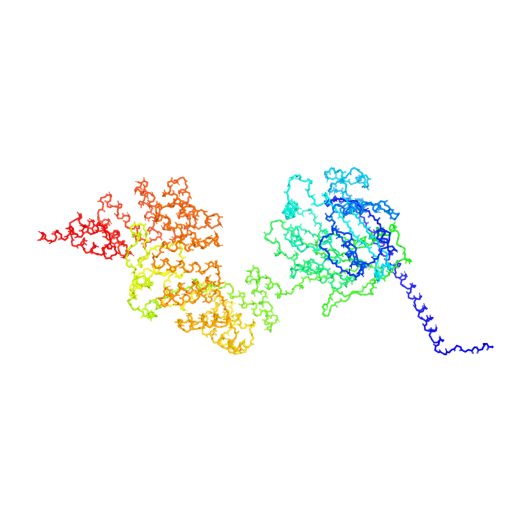ATOM 3938 O O . PRO A 1 501 ? -0.538 3.796 35.876 1.00 75.88 501 PRO A O 1
ATOM 3941 N N . GLY A 1 502 ? -1.439 2.641 34.154 1.00 74.56 502 GLY A N 1
ATOM 3942 C CA . GLY A 1 502 ? -0.840 3.435 33.074 1.00 74.56 502 GLY A CA 1
ATOM 3943 C C . GLY A 1 502 ? 0.569 3.006 32.643 1.00 74.56 502 GLY A C 1
ATOM 3944 O O . GLY A 1 502 ? 1.123 3.621 31.737 1.00 74.56 502 GLY A O 1
ATOM 3945 N N . THR A 1 503 ? 1.162 1.968 33.249 1.00 83.62 503 THR A N 1
ATOM 3946 C CA . THR A 1 503 ? 2.470 1.422 32.820 1.00 83.62 503 THR A CA 1
ATOM 3947 C C . THR A 1 503 ? 2.384 0.042 32.165 1.00 83.62 503 THR A C 1
ATOM 3949 O O . THR A 1 503 ? 3.416 -0.508 31.796 1.00 83.62 503 THR A O 1
ATOM 3952 N N . SER A 1 504 ? 1.183 -0.518 32.035 1.00 83.31 504 SER A N 1
ATOM 3953 C CA . SER A 1 504 ? 0.887 -1.813 31.410 1.00 83.31 504 SER A CA 1
ATOM 3954 C C . SER A 1 504 ? -0.314 -1.649 30.484 1.00 83.31 504 SER A C 1
ATOM 3956 O O . SER A 1 504 ? -1.154 -0.775 30.703 1.00 83.31 504 SER A O 1
ATOM 3958 N N . LEU A 1 505 ? -0.375 -2.468 29.436 1.00 76.62 505 LEU A N 1
ATOM 3959 C CA . LEU A 1 505 ? -1.519 -2.547 28.533 1.00 76.62 505 LEU A CA 1
ATOM 3960 C C . LEU A 1 505 ? -2.598 -3.486 29.090 1.00 76.62 505 LEU A C 1
ATOM 3962 O O . LEU A 1 505 ? -3.768 -3.356 28.733 1.00 76.62 505 LEU A O 1
ATOM 3966 N N . ARG A 1 506 ? -2.221 -4.445 29.942 1.00 73.88 506 ARG A N 1
ATOM 3967 C CA . ARG A 1 506 ? -3.129 -5.451 30.514 1.00 73.88 506 ARG A CA 1
ATOM 3968 C C . ARG A 1 506 ? -3.923 -4.922 31.709 1.00 73.88 506 ARG A C 1
ATOM 3970 O O . ARG A 1 506 ? -5.048 -5.371 31.925 1.00 73.88 506 ARG A O 1
ATOM 3977 N N . THR A 1 507 ? -3.375 -3.979 32.479 1.00 66.31 507 THR A N 1
ATOM 3978 C CA . THR A 1 507 ? -4.089 -3.400 33.625 1.00 66.31 507 THR A CA 1
ATOM 3979 C C . THR A 1 507 ? -4.995 -2.240 33.195 1.00 66.31 507 THR A C 1
ATOM 3981 O O . THR A 1 507 ? -4.540 -1.328 32.501 1.00 66.31 507 THR A O 1
ATOM 3984 N N . PRO A 1 508 ? -6.280 -2.229 33.603 1.00 57.09 508 PRO A N 1
ATOM 3985 C CA . PRO A 1 508 ? -7.147 -1.084 33.358 1.00 57.09 508 PRO A CA 1
ATOM 3986 C C . PRO A 1 508 ? -6.581 0.151 34.070 1.00 57.09 508 PRO A C 1
ATOM 3988 O O . PRO A 1 508 ? -6.167 0.095 35.232 1.00 57.09 508 PRO A O 1
ATOM 3991 N N . VAL A 1 509 ? -6.521 1.271 33.352 1.00 56.19 509 VAL A N 1
ATOM 3992 C CA . VAL A 1 509 ? -6.008 2.538 33.883 1.00 56.19 509 VAL A CA 1
ATOM 3993 C C . VAL A 1 509 ? -7.010 3.097 34.895 1.00 56.19 509 VAL A C 1
ATOM 3995 O O . VAL A 1 509 ? -8.206 3.145 34.625 1.00 56.19 509 VAL A O 1
ATOM 3998 N N . ASN A 1 510 ? -6.524 3.540 36.062 1.00 48.53 510 ASN A N 1
ATOM 3999 C CA . ASN A 1 510 ? -7.352 4.268 37.023 1.00 48.53 510 ASN A CA 1
ATOM 4000 C C . ASN A 1 510 ? -7.871 5.566 36.384 1.00 48.53 510 ASN A C 1
ATOM 4002 O O . ASN A 1 510 ? -7.119 6.372 35.838 1.00 48.53 510 ASN A O 1
ATOM 4006 N N . ASP A 1 511 ? -9.179 5.733 36.481 1.00 51.09 511 ASP A N 1
ATOM 4007 C CA . ASP A 1 511 ? -10.056 6.389 35.517 1.00 51.09 511 ASP A CA 1
ATOM 4008 C C . ASP A 1 511 ? -10.046 7.936 35.564 1.00 51.09 511 ASP A C 1
ATOM 4010 O O . ASP A 1 511 ? -11.062 8.575 35.352 1.00 51.09 511 ASP A O 1
ATOM 4014 N N . ASP A 1 512 ? -8.953 8.627 35.888 1.00 44.72 512 ASP A N 1
ATOM 4015 C CA . ASP A 1 512 ? -8.976 10.083 36.169 1.00 44.72 512 ASP A CA 1
ATOM 4016 C C . ASP A 1 512 ? -9.175 11.024 34.942 1.00 44.72 512 ASP A C 1
ATOM 4018 O O . ASP A 1 512 ? -8.934 12.228 35.048 1.00 44.72 512 ASP A O 1
ATOM 4022 N N . LYS A 1 513 ? -9.621 10.541 33.764 1.00 50.16 513 LYS A N 1
ATOM 4023 C CA . LYS A 1 513 ? -9.702 11.329 32.501 1.00 50.16 513 LYS A CA 1
ATOM 4024 C C . LYS A 1 513 ? -10.973 11.061 31.641 1.00 50.16 513 LYS A C 1
ATOM 4026 O O . LYS A 1 513 ? -11.679 10.094 31.891 1.00 50.16 513 LYS A O 1
ATOM 4031 N N . PRO A 1 514 ? -11.333 11.943 30.673 1.00 45.59 514 PRO A N 1
ATOM 4032 C CA . PRO A 1 514 ? -12.700 12.457 30.490 1.00 45.59 514 PRO A CA 1
ATOM 4033 C C . PRO A 1 514 ? -13.499 11.820 29.335 1.00 45.59 514 PRO A C 1
ATOM 4035 O O . PRO A 1 514 ? -14.159 12.533 28.585 1.00 45.59 514 PRO A O 1
ATOM 4038 N N . THR A 1 515 ? -13.450 10.504 29.142 1.00 52.88 515 THR A N 1
ATOM 4039 C CA . THR A 1 515 ? -14.390 9.848 28.211 1.00 52.88 515 THR A CA 1
ATOM 4040 C C . THR A 1 515 ? -15.117 8.745 28.947 1.00 52.88 515 THR A C 1
ATOM 4042 O O . THR A 1 515 ? -14.629 7.622 29.037 1.00 52.88 515 THR A O 1
ATOM 4045 N N . SER A 1 516 ? -16.264 9.099 29.521 1.00 63.94 516 SER A N 1
ATOM 4046 C CA . SER A 1 516 ? -17.171 8.158 30.163 1.00 63.94 516 SER A CA 1
ATOM 4047 C C . SER A 1 516 ? -17.714 7.159 29.140 1.00 63.94 516 SER A C 1
ATOM 4049 O O . SER A 1 516 ? -17.981 7.515 27.990 1.00 63.94 516 SER A O 1
ATOM 4051 N N . GLN A 1 517 ? -17.936 5.917 29.581 1.00 67.69 517 GLN A N 1
ATOM 4052 C CA . GLN A 1 517 ? -18.605 4.868 28.796 1.00 67.69 517 GLN A CA 1
ATOM 4053 C C . GLN A 1 517 ? -19.976 5.327 28.258 1.00 67.69 517 GLN A C 1
ATOM 4055 O O . GLN A 1 517 ? -20.451 4.814 27.258 1.00 67.69 517 GLN A O 1
ATOM 4060 N N . THR A 1 518 ? -20.568 6.362 28.868 1.00 69.88 518 THR A N 1
ATOM 4061 C CA . THR A 1 518 ? -21.815 7.003 28.427 1.00 69.88 518 THR A CA 1
ATOM 4062 C C . THR A 1 518 ? -21.726 7.712 27.073 1.00 69.88 518 THR A C 1
ATOM 4064 O O . THR A 1 518 ? -22.759 7.951 26.463 1.00 69.88 518 THR A O 1
ATOM 4067 N N . LEU A 1 519 ? -20.534 8.138 26.642 1.00 77.19 519 LEU A N 1
ATOM 4068 C CA . LEU A 1 519 ? -20.344 8.905 25.404 1.00 77.19 519 LEU A CA 1
ATOM 4069 C C . LEU A 1 519 ? -19.701 8.063 24.305 1.00 77.19 519 LEU A C 1
ATOM 4071 O O . LEU A 1 519 ? -20.095 8.172 23.149 1.00 77.19 519 LEU A O 1
ATOM 4075 N N . ARG A 1 520 ? -18.704 7.240 24.654 1.00 81.88 520 ARG A N 1
ATOM 4076 C CA . ARG A 1 520 ? -17.972 6.404 23.696 1.00 81.88 520 ARG A CA 1
ATOM 4077 C C . ARG A 1 520 ? -18.209 4.923 23.998 1.00 81.88 520 ARG A C 1
ATOM 4079 O O . ARG A 1 520 ? -17.812 4.487 25.082 1.00 81.88 520 ARG A O 1
ATOM 4086 N N . PRO A 1 521 ? -18.751 4.149 23.038 1.00 80.00 521 PRO A N 1
ATOM 4087 C CA . PRO A 1 521 ? -18.898 2.706 23.171 1.00 80.00 521 PRO A CA 1
ATOM 4088 C C . PRO A 1 521 ? -17.569 2.022 23.497 1.00 80.00 521 PRO A C 1
ATOM 4090 O O . PRO A 1 521 ? -16.499 2.413 23.004 1.00 80.00 521 PRO A O 1
ATOM 4093 N N . GLN A 1 522 ? -17.649 0.986 24.326 1.00 75.50 522 GLN A N 1
ATOM 4094 C CA . GLN A 1 522 ? -16.515 0.159 24.717 1.00 75.50 522 GLN A CA 1
ATOM 4095 C C . GLN A 1 522 ? -16.668 -1.256 24.173 1.00 75.50 522 GLN A C 1
ATOM 4097 O O . GLN A 1 522 ? -17.762 -1.784 24.047 1.00 75.50 522 GLN A O 1
ATOM 4102 N N . THR A 1 523 ? -15.531 -1.865 23.872 1.00 72.50 523 THR A N 1
ATOM 4103 C CA . THR A 1 523 ? -15.408 -3.284 23.537 1.00 72.50 523 THR A CA 1
ATOM 4104 C C . THR A 1 523 ? -15.534 -4.155 24.790 1.00 72.50 523 THR A C 1
ATOM 4106 O O . THR A 1 523 ? -15.420 -3.661 25.914 1.00 72.50 523 THR A O 1
ATOM 4109 N N . ALA A 1 524 ? -15.671 -5.472 24.607 1.00 65.88 524 ALA A N 1
ATOM 4110 C CA . ALA A 1 524 ? -15.780 -6.449 25.696 1.00 65.88 524 ALA A CA 1
ATOM 4111 C C . ALA A 1 524 ? -14.653 -6.379 26.744 1.00 65.88 524 ALA A C 1
ATOM 4113 O O . ALA A 1 524 ? -14.862 -6.746 27.898 1.00 65.88 524 ALA A O 1
ATOM 4114 N N . SER A 1 525 ? -13.471 -5.872 26.380 1.00 61.69 525 SER A N 1
ATOM 4115 C CA . SER A 1 525 ? -12.353 -5.684 27.309 1.00 61.69 525 SER A CA 1
ATOM 4116 C C . SER A 1 525 ? -12.388 -4.366 28.096 1.00 61.69 525 SER A C 1
ATOM 4118 O O . SER A 1 525 ? -11.382 -4.013 28.710 1.00 61.69 525 SER A O 1
ATOM 4120 N N . GLY A 1 526 ? -13.463 -3.577 28.003 1.00 64.12 526 GLY A N 1
ATOM 4121 C CA . GLY A 1 526 ? -13.567 -2.247 28.622 1.00 64.12 526 GLY A CA 1
ATOM 4122 C C . GLY A 1 526 ? -12.736 -1.160 27.926 1.00 64.12 526 GLY A C 1
ATOM 4123 O O . GLY A 1 526 ? -12.546 -0.072 28.465 1.00 64.12 526 GLY A O 1
ATOM 4124 N N . ARG A 1 527 ? -12.207 -1.434 26.722 1.00 70.94 527 ARG A N 1
ATOM 4125 C CA . ARG A 1 527 ? -11.454 -0.447 25.929 1.00 70.94 527 ARG A CA 1
ATOM 4126 C C . ARG A 1 527 ? -12.400 0.299 24.987 1.00 70.94 527 ARG A C 1
ATOM 4128 O O . ARG A 1 527 ? -13.222 -0.360 24.349 1.00 70.94 527 ARG A O 1
ATOM 4135 N N . PRO A 1 528 ? -12.283 1.629 24.834 1.00 73.06 528 PRO A N 1
ATOM 4136 C CA . PRO A 1 528 ? -13.120 2.379 23.913 1.00 73.06 528 PRO A CA 1
ATOM 4137 C C . PRO A 1 528 ? -12.807 1.991 22.464 1.00 73.06 528 PRO A C 1
ATOM 4139 O O . PRO A 1 528 ? -11.655 1.717 22.124 1.00 73.06 528 PRO A O 1
ATOM 4142 N N . LEU A 1 529 ? -13.829 2.001 21.610 1.00 76.88 529 LEU A N 1
ATOM 4143 C CA . LEU A 1 529 ? -13.705 1.656 20.190 1.00 76.88 529 LEU A CA 1
ATOM 4144 C C . LEU A 1 529 ? -12.659 2.538 19.487 1.00 76.88 529 LEU A C 1
ATOM 4146 O O . LEU A 1 529 ? -12.724 3.754 19.643 1.00 76.88 529 LEU A O 1
ATOM 4150 N N . SER A 1 530 ? -11.723 1.976 18.712 1.00 79.69 530 SER A N 1
ATOM 4151 C CA . SER A 1 530 ? -10.725 2.743 17.934 1.00 79.69 530 SER A CA 1
ATOM 4152 C C . SER A 1 530 ? -11.249 3.166 16.551 1.00 79.69 530 SER A C 1
ATOM 4154 O O . SER A 1 530 ? -12.239 2.624 16.073 1.00 79.69 530 SER A O 1
ATOM 4156 N N . GLY A 1 531 ? -10.598 4.151 15.918 1.00 79.31 531 GLY A N 1
ATOM 4157 C CA . GLY A 1 531 ? -10.978 4.680 14.598 1.00 79.31 531 GLY A CA 1
ATOM 4158 C C . GLY A 1 531 ? -10.688 3.728 13.440 1.00 79.31 531 GLY A C 1
ATOM 4159 O O . GLY A 1 531 ? -11.313 3.845 12.390 1.00 79.31 531 GLY A O 1
ATOM 4160 N N . VAL A 1 532 ? -9.766 2.783 13.637 1.00 85.44 532 VAL A N 1
ATOM 4161 C CA . VAL A 1 532 ? -9.412 1.751 12.659 1.00 85.44 532 VAL A CA 1
ATOM 4162 C C . VAL A 1 532 ? -9.306 0.403 13.357 1.00 85.44 532 VAL A C 1
ATOM 4164 O O . VAL A 1 532 ? -8.604 0.266 14.363 1.00 85.44 532 VAL A O 1
ATOM 4167 N N . VAL A 1 533 ? -9.975 -0.602 12.797 1.00 81.81 533 VAL A N 1
ATOM 4168 C CA . VAL A 1 533 ? -9.820 -2.003 13.197 1.00 81.81 533 VAL A CA 1
ATOM 4169 C C . VAL A 1 533 ? -8.615 -2.584 12.458 1.00 81.81 533 VAL A C 1
ATOM 4171 O O . VAL A 1 533 ? -8.515 -2.473 11.239 1.00 81.81 533 VAL A O 1
ATOM 4174 N N . ARG A 1 534 ? -7.679 -3.191 13.193 1.00 77.00 534 ARG A N 1
ATOM 4175 C CA . ARG A 1 534 ? -6.467 -3.816 12.633 1.00 77.00 534 ARG A CA 1
ATOM 4176 C C . ARG A 1 534 ? -6.451 -5.298 13.012 1.00 77.00 534 ARG A C 1
ATOM 4178 O O . ARG A 1 534 ? -6.960 -5.611 14.081 1.00 77.00 534 ARG A O 1
ATOM 4185 N N . PRO A 1 535 ? -5.832 -6.207 12.238 1.00 72.38 535 PRO A N 1
ATOM 4186 C CA . PRO A 1 535 ? -5.772 -7.622 12.622 1.00 72.38 535 PRO A CA 1
ATOM 4187 C C . PRO A 1 535 ? -5.205 -7.817 14.041 1.00 72.38 535 PRO A C 1
ATOM 4189 O O . PRO A 1 535 ? -5.866 -8.396 14.898 1.00 72.38 535 PRO A O 1
ATOM 4192 N N . GLY A 1 536 ? -4.084 -7.153 14.349 1.00 65.81 536 GLY A N 1
ATOM 4193 C CA . GLY A 1 536 ? -3.487 -7.149 15.689 1.00 65.81 536 GLY A CA 1
ATOM 4194 C C . GLY A 1 536 ? -4.179 -6.281 16.756 1.00 65.81 536 GLY A C 1
ATOM 4195 O O . GLY A 1 536 ? -3.581 -6.039 17.805 1.00 65.81 536 GLY A O 1
ATOM 4196 N N . SER A 1 537 ? -5.388 -5.745 16.534 1.00 69.50 537 SER A N 1
ATOM 4197 C CA . SER A 1 537 ? -6.102 -5.012 17.589 1.00 69.50 537 SER A CA 1
ATOM 4198 C C . SER A 1 537 ? -6.644 -5.988 18.632 1.00 69.50 537 SER A C 1
ATOM 4200 O O . SER A 1 537 ? -7.568 -6.747 18.347 1.00 69.50 537 SER A O 1
ATOM 4202 N N . GLN A 1 538 ? -6.071 -5.938 19.834 1.00 67.19 538 GLN A N 1
ATOM 4203 C CA . GLN A 1 538 ? -6.447 -6.799 20.951 1.00 67.19 538 GLN A CA 1
ATOM 4204 C C . GLN A 1 538 ? -7.349 -6.063 21.945 1.00 67.19 538 GLN A C 1
ATOM 4206 O O . GLN A 1 538 ? -7.062 -4.938 22.372 1.00 67.19 538 GLN A O 1
ATOM 4211 N N . SER A 1 539 ? -8.410 -6.739 22.362 1.00 59.72 539 SER A N 1
ATOM 4212 C CA . SER A 1 539 ? -9.261 -6.399 23.497 1.00 59.72 539 SER A CA 1
ATOM 4213 C C . SER A 1 539 ? -9.003 -7.503 24.535 1.00 59.72 539 SER A C 1
ATOM 4215 O O . SER A 1 539 ? -9.311 -8.664 24.303 1.00 59.72 539 SER A O 1
ATOM 4217 N N . GLY A 1 540 ? -8.286 -7.198 25.623 1.00 56.75 540 GLY A N 1
ATOM 4218 C CA . GLY A 1 540 ? -7.722 -8.217 26.525 1.00 56.75 540 GLY A CA 1
ATOM 4219 C C . GLY A 1 540 ? -8.760 -9.193 27.102 1.00 56.75 540 GLY A C 1
ATOM 4220 O O . GLY A 1 540 ? -9.862 -8.783 27.465 1.00 56.75 540 GLY A O 1
ATOM 4221 N N . SER A 1 541 ? -8.390 -10.472 27.222 1.00 56.03 541 SER A N 1
ATOM 4222 C CA . SER A 1 541 ? -9.172 -11.509 27.910 1.00 56.03 541 SER A CA 1
ATOM 4223 C C . SER A 1 541 ? -8.387 -12.059 29.101 1.00 56.03 541 SER A C 1
ATOM 4225 O O . SER A 1 541 ? -7.165 -12.152 29.045 1.00 56.03 541 SER A O 1
ATOM 4227 N N . GLN A 1 542 ? -9.078 -12.381 30.198 1.00 58.97 542 GLN A N 1
ATOM 4228 C CA . GLN A 1 542 ? -8.439 -12.755 31.469 1.00 58.97 542 GLN A CA 1
ATOM 4229 C C . GLN A 1 542 ? -8.467 -14.263 31.756 1.00 58.97 542 GLN A C 1
ATOM 4231 O O . GLN A 1 542 ? -7.589 -14.744 32.458 1.00 58.97 542 GLN A O 1
ATOM 4236 N N . ASN A 1 543 ? -9.445 -15.016 31.231 1.00 68.00 543 ASN A N 1
ATOM 4237 C CA . ASN A 1 543 ? -9.655 -16.426 31.588 1.00 68.00 543 ASN A CA 1
ATOM 4238 C C . ASN A 1 543 ? -10.019 -17.280 30.365 1.00 68.00 543 ASN A C 1
ATOM 4240 O O . ASN A 1 543 ? -10.867 -16.882 29.567 1.00 68.00 543 ASN A O 1
ATOM 4244 N N . LEU A 1 544 ? -9.467 -18.499 30.294 1.00 72.94 544 LEU A N 1
ATOM 4245 C CA . LEU A 1 544 ? -9.696 -19.460 29.204 1.00 72.94 544 LEU A CA 1
ATOM 4246 C C . LEU A 1 544 ? -11.183 -19.787 28.994 1.00 72.94 544 LEU A C 1
ATOM 4248 O O . LEU A 1 544 ? -11.665 -19.770 27.868 1.00 72.94 544 LEU A O 1
ATOM 4252 N N . GLU A 1 545 ? -11.915 -20.061 30.075 1.00 76.62 545 GLU A N 1
ATOM 4253 C CA . GLU A 1 545 ? -13.345 -20.389 30.013 1.00 76.62 545 GLU A CA 1
ATOM 4254 C C . GLU A 1 545 ? -14.167 -19.217 29.467 1.00 76.62 545 GLU A C 1
ATOM 4256 O O . GLU A 1 545 ? -14.973 -19.395 28.558 1.00 76.62 545 GLU A O 1
ATOM 4261 N N . ARG A 1 546 ? -13.895 -17.996 29.947 1.00 71.56 546 ARG A N 1
ATOM 4262 C CA . ARG A 1 546 ? -14.559 -16.788 29.442 1.00 71.56 546 ARG A CA 1
ATOM 4263 C C . ARG A 1 546 ? -14.252 -16.561 27.967 1.00 71.56 546 ARG A C 1
ATOM 4265 O O . ARG A 1 546 ? -15.173 -16.294 27.215 1.00 71.56 546 ARG A O 1
ATOM 4272 N N . ALA A 1 547 ? -13.001 -16.736 27.544 1.00 69.56 547 ALA A N 1
ATOM 4273 C CA . ALA A 1 547 ? -12.601 -16.570 26.148 1.00 69.56 547 ALA A CA 1
ATOM 4274 C C . ALA A 1 547 ? -13.231 -17.602 25.188 1.00 69.56 547 ALA A C 1
ATOM 4276 O O . ALA A 1 547 ? -13.319 -17.344 23.991 1.00 69.56 547 ALA A O 1
ATOM 4277 N N . LEU A 1 548 ? -13.640 -18.775 25.688 1.00 75.31 548 LEU A N 1
ATOM 4278 C CA . LEU A 1 548 ? -14.335 -19.800 24.898 1.00 75.31 548 LEU A CA 1
ATOM 4279 C C . LEU A 1 548 ? -15.848 -19.570 24.815 1.00 75.31 548 LEU A C 1
ATOM 4281 O O . LEU A 1 548 ? -16.473 -20.021 23.855 1.00 75.31 548 LEU A O 1
ATOM 4285 N N . VAL A 1 549 ? -16.425 -18.922 25.828 1.00 72.25 549 VAL A N 1
ATOM 4286 C CA . VAL A 1 549 ? -17.863 -18.628 25.911 1.00 72.25 549 VAL A CA 1
ATOM 4287 C C . VAL A 1 549 ? -18.203 -17.295 25.239 1.00 72.25 549 VAL A C 1
ATOM 4289 O O . VAL A 1 549 ? -19.314 -17.139 24.736 1.00 72.25 549 VAL A O 1
ATOM 4292 N N . THR A 1 550 ? -17.266 -16.343 25.186 1.00 70.12 550 THR A N 1
ATOM 4293 C CA . THR A 1 550 ? -17.468 -15.068 24.490 1.00 70.12 550 THR A CA 1
ATOM 4294 C C . THR A 1 550 ? -17.468 -15.232 22.964 1.00 70.12 550 THR A C 1
ATOM 4296 O O . THR A 1 550 ? -16.858 -16.166 22.428 1.00 70.12 550 THR A O 1
ATOM 4299 N N . PRO A 1 551 ? -18.136 -14.322 22.224 1.00 72.62 551 PRO A N 1
ATOM 4300 C CA . PRO A 1 551 ? -18.092 -14.316 20.766 1.00 72.62 551 PRO A CA 1
ATOM 4301 C C . PRO A 1 551 ? -16.651 -14.316 20.244 1.00 72.62 551 PRO A C 1
ATOM 4303 O O . PRO A 1 551 ? -15.793 -13.582 20.741 1.00 72.62 551 PRO A O 1
ATOM 4306 N N . ARG A 1 552 ? -16.374 -15.108 19.199 1.00 74.50 552 ARG A N 1
ATOM 4307 C CA . ARG A 1 552 ? -15.002 -15.328 18.691 1.00 74.50 552 ARG A CA 1
ATOM 4308 C C . ARG A 1 552 ? -14.318 -14.071 18.146 1.00 74.50 552 ARG A C 1
ATOM 4310 O O . ARG A 1 552 ? -13.125 -14.117 17.889 1.00 74.50 552 ARG A O 1
ATOM 4317 N N . THR A 1 553 ? -15.030 -12.972 17.942 1.00 72.88 553 THR A N 1
ATOM 4318 C CA . THR A 1 553 ? -14.483 -11.685 17.478 1.00 72.88 553 THR A CA 1
AT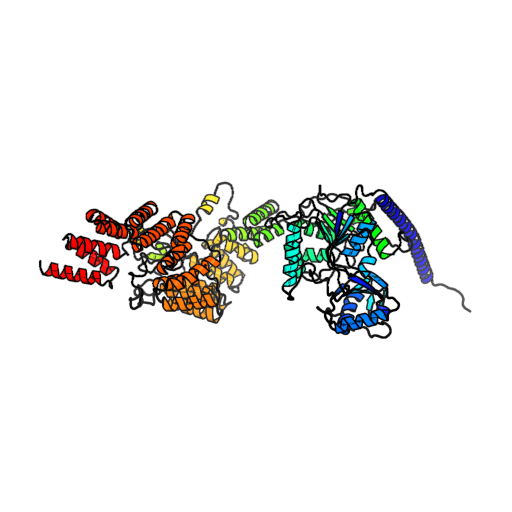OM 4319 C C . THR A 1 553 ? -14.538 -10.596 18.554 1.00 72.88 553 THR A C 1
ATOM 4321 O O . THR A 1 553 ? -14.217 -9.445 18.282 1.00 72.88 553 THR A O 1
ATOM 4324 N N . ALA A 1 554 ? -14.916 -10.927 19.795 1.00 66.19 554 ALA A N 1
ATOM 4325 C CA . ALA A 1 554 ? -15.012 -9.946 20.881 1.00 66.19 554 ALA A CA 1
ATOM 4326 C C . ALA A 1 554 ? -13.642 -9.365 21.288 1.00 66.19 554 ALA A C 1
ATOM 4328 O O . ALA A 1 554 ? -13.544 -8.220 21.743 1.00 66.19 554 ALA A O 1
ATOM 4329 N N . HIS A 1 555 ? -12.582 -10.162 21.126 1.00 66.50 555 HIS A N 1
ATOM 4330 C CA . HIS A 1 555 ? -11.221 -9.837 21.557 1.00 66.50 555 HIS A CA 1
ATOM 4331 C C . HIS A 1 555 ? -10.269 -9.492 20.409 1.00 66.50 555 HIS A C 1
ATOM 4333 O O . HIS A 1 555 ? -9.291 -8.780 20.622 1.00 66.50 555 HIS A O 1
ATOM 4339 N N . THR A 1 556 ? -10.581 -9.930 19.191 1.00 69.75 556 THR A N 1
ATOM 4340 C CA . THR A 1 556 ? -9.735 -9.790 18.002 1.00 69.75 556 THR A CA 1
ATOM 4341 C C . THR A 1 556 ? -10.562 -9.411 16.785 1.00 69.75 556 THR A C 1
ATOM 4343 O O . THR A 1 556 ? -11.708 -9.832 16.645 1.00 69.75 556 THR A O 1
ATOM 4346 N N . ALA A 1 557 ? -9.951 -8.689 15.844 1.00 66.19 557 ALA A N 1
ATOM 4347 C CA . ALA A 1 557 ? -10.597 -8.316 14.583 1.00 66.19 557 ALA A CA 1
ATOM 4348 C C . ALA A 1 557 ? -10.984 -9.525 13.707 1.00 66.19 557 ALA A C 1
ATOM 4350 O O . ALA A 1 557 ? -11.838 -9.423 12.830 1.00 66.19 557 ALA A O 1
ATOM 4351 N N . ARG A 1 558 ? -10.341 -10.676 13.929 1.00 72.12 558 ARG A N 1
ATOM 4352 C CA . ARG A 1 558 ? -10.604 -11.948 13.246 1.00 72.12 558 ARG A CA 1
ATOM 4353 C C . ARG A 1 558 ? -11.083 -13.001 14.242 1.00 72.12 558 ARG A C 1
ATOM 4355 O O . ARG A 1 558 ? -10.776 -12.870 15.425 1.00 72.12 558 ARG A O 1
ATOM 4362 N N . PRO A 1 559 ? -11.788 -14.059 13.798 1.00 68.25 559 PRO A N 1
ATOM 4363 C CA . PRO A 1 559 ? -12.205 -15.137 14.686 1.00 68.25 559 PRO A CA 1
ATOM 4364 C C . PRO A 1 559 ? -11.022 -15.725 15.464 1.00 68.25 559 PRO A C 1
ATOM 4366 O O . PRO A 1 559 ? -10.047 -16.193 14.874 1.00 68.25 559 PRO A O 1
ATOM 4369 N N . PHE A 1 560 ? -11.132 -15.709 16.789 1.00 66.50 560 PHE A N 1
ATOM 4370 C CA . PHE A 1 560 ? -10.104 -16.141 17.723 1.00 66.50 560 PHE A CA 1
ATOM 4371 C C . PHE A 1 560 ? -9.729 -17.607 17.480 1.00 66.50 560 PHE A C 1
ATOM 4373 O O . PHE A 1 560 ? -10.594 -18.489 17.421 1.00 66.50 560 PHE A O 1
ATOM 4380 N N . SER A 1 561 ? -8.433 -17.875 17.315 1.00 68.50 561 SER A N 1
ATOM 4381 C CA . SER A 1 561 ? -7.899 -19.216 17.061 1.00 68.50 561 SER A CA 1
ATOM 4382 C C . SER A 1 561 ? -7.132 -19.743 18.276 1.00 68.50 561 SER A C 1
ATOM 4384 O O . SER A 1 561 ? -6.687 -18.977 19.129 1.00 68.50 561 SER A O 1
ATOM 4386 N N . ALA A 1 562 ? -6.975 -21.067 18.378 1.00 68.06 562 ALA A N 1
ATOM 4387 C CA . ALA A 1 562 ? -6.305 -21.681 19.527 1.00 68.06 562 ALA A CA 1
ATOM 4388 C C . ALA A 1 562 ? -4.816 -21.286 19.637 1.00 68.06 562 ALA A C 1
ATOM 4390 O O . ALA A 1 562 ? -4.319 -21.088 20.738 1.00 68.06 562 ALA A O 1
ATOM 4391 N N . SER A 1 563 ? -4.108 -21.154 18.513 1.00 65.69 563 SER A N 1
ATOM 4392 C CA . SER A 1 563 ? -2.702 -20.733 18.459 1.00 65.69 563 SER A CA 1
ATOM 4393 C C . SER A 1 563 ? -2.439 -19.966 17.170 1.00 65.69 563 SER A C 1
ATOM 4395 O O . SER A 1 563 ? -2.897 -20.381 16.100 1.00 65.69 563 SER A O 1
ATOM 4397 N N . THR A 1 564 ? -1.629 -18.912 17.269 1.00 59.53 564 THR A N 1
ATOM 4398 C CA . THR A 1 564 ? -1.187 -18.076 16.145 1.00 59.53 564 THR A CA 1
ATOM 4399 C C . THR A 1 564 ? -0.389 -18.873 15.115 1.00 59.53 564 THR A C 1
ATOM 4401 O O . THR A 1 564 ? -0.379 -18.531 13.937 1.00 59.53 564 THR A O 1
ATOM 4404 N N . GLY A 1 565 ? 0.235 -19.989 15.516 1.00 49.59 565 GLY A N 1
ATOM 4405 C CA . GLY A 1 565 ? 0.999 -20.882 14.637 1.00 49.59 565 GLY A CA 1
ATOM 4406 C C . GLY A 1 565 ? 0.157 -21.692 13.642 1.00 49.59 565 GLY A C 1
ATOM 4407 O O . GLY A 1 565 ? 0.709 -22.282 12.717 1.00 49.59 565 GLY A O 1
ATOM 4408 N N . ARG A 1 566 ? -1.179 -21.699 13.776 1.00 45.91 566 ARG A N 1
ATOM 4409 C CA . ARG A 1 566 ? -2.100 -22.071 12.683 1.00 45.91 566 ARG A CA 1
ATOM 4410 C C . ARG A 1 566 ? -2.497 -20.840 11.865 1.00 45.91 566 ARG A C 1
ATOM 4412 O O . ARG A 1 566 ? -3.626 -20.755 11.382 1.00 45.91 566 ARG A O 1
ATOM 4419 N N . SER A 1 567 ? -1.579 -19.886 11.731 1.00 41.91 567 SER A N 1
ATOM 4420 C CA . SER A 1 567 ? -1.737 -18.697 10.910 1.00 41.91 567 SER A CA 1
ATOM 4421 C C . SER A 1 567 ? -2.131 -19.120 9.505 1.00 41.91 567 SER A C 1
ATOM 4423 O O . SER A 1 567 ? -1.370 -19.744 8.769 1.00 41.91 567 SER A O 1
ATOM 4425 N N . VAL A 1 568 ? -3.394 -18.828 9.199 1.00 44.47 568 VAL A N 1
ATOM 4426 C CA . VAL A 1 568 ? -3.892 -18.438 7.889 1.00 44.47 568 VAL A CA 1
ATOM 4427 C C . VAL A 1 568 ? -3.193 -19.181 6.744 1.00 44.47 568 VAL A C 1
ATOM 4429 O O . VAL A 1 568 ? -2.573 -18.587 5.870 1.00 44.47 568 VAL A O 1
ATOM 4432 N N . ARG A 1 569 ? -3.429 -20.497 6.644 1.00 41.84 569 ARG A N 1
ATOM 4433 C CA . ARG A 1 569 ? -3.844 -20.969 5.320 1.00 41.84 569 ARG A CA 1
ATOM 4434 C C . ARG A 1 569 ? -5.155 -20.234 5.078 1.00 41.84 569 ARG A C 1
ATOM 4436 O O . ARG A 1 569 ? -6.197 -20.688 5.544 1.00 41.84 569 ARG A O 1
ATOM 4443 N N . LEU A 1 570 ? -5.091 -19.046 4.463 1.00 37.44 570 LEU A N 1
ATOM 4444 C CA . LEU A 1 570 ? -6.261 -18.423 3.847 1.00 37.44 570 LEU A CA 1
ATOM 4445 C C . LEU A 1 570 ? -6.998 -19.573 3.162 1.00 37.44 570 LEU A C 1
ATOM 4447 O O . LEU A 1 570 ? -6.344 -20.387 2.514 1.00 37.44 570 LEU A O 1
ATOM 4451 N N . GLY A 1 571 ? -8.305 -19.725 3.374 1.00 36.22 571 GLY A N 1
ATOM 4452 C CA . GLY A 1 571 ? -9.048 -20.904 2.905 1.00 36.22 571 GLY A CA 1
ATOM 4453 C C . GLY A 1 571 ? -8.839 -21.211 1.413 1.00 36.22 571 GLY A C 1
ATOM 4454 O O . GLY A 1 571 ? -9.013 -22.350 0.988 1.00 36.22 571 GLY A O 1
ATOM 4455 N N . THR A 1 572 ? -8.362 -20.233 0.641 1.00 36.81 572 THR A N 1
ATOM 4456 C CA . THR A 1 572 ? -7.847 -20.373 -0.721 1.00 36.81 572 THR A CA 1
ATOM 4457 C C . THR A 1 572 ? -6.537 -21.157 -0.852 1.00 36.81 572 THR A C 1
ATOM 4459 O O . THR A 1 572 ? -6.454 -21.939 -1.779 1.00 36.81 572 THR A O 1
ATOM 4462 N N . ALA A 1 573 ? -5.556 -21.089 0.049 1.00 35.19 573 ALA A N 1
ATOM 4463 C CA . ALA A 1 573 ? -4.334 -21.906 -0.021 1.00 35.19 573 ALA A CA 1
ATOM 4464 C C . ALA A 1 573 ? -4.612 -23.410 0.185 1.00 35.19 573 ALA A C 1
ATOM 4466 O O . ALA A 1 573 ? -3.988 -24.257 -0.447 1.00 35.19 573 ALA A O 1
ATOM 4467 N N . SER A 1 574 ? -5.595 -23.766 1.022 1.00 36.44 574 SER A N 1
ATOM 4468 C CA . SER A 1 574 ? -6.067 -25.156 1.145 1.00 36.44 574 SER A CA 1
ATOM 4469 C C . SER A 1 574 ? -6.941 -25.612 -0.029 1.00 36.44 574 SER A C 1
ATOM 4471 O O . SER A 1 574 ? -6.960 -26.801 -0.324 1.00 36.44 574 SER A O 1
ATOM 4473 N N . MET A 1 575 ? -7.626 -24.689 -0.718 1.00 36.34 575 MET A N 1
ATOM 4474 C CA . MET A 1 575 ? -8.437 -24.977 -1.917 1.00 36.34 575 MET A CA 1
ATOM 4475 C C . MET A 1 575 ? -7.639 -24.886 -3.233 1.00 36.34 575 MET A C 1
ATOM 4477 O O . MET A 1 575 ? -8.040 -25.477 -4.230 1.00 36.34 575 MET A O 1
ATOM 4481 N N . MET A 1 576 ? -6.491 -24.205 -3.241 1.00 38.84 576 MET A N 1
ATOM 4482 C CA . MET A 1 576 ? -5.464 -24.270 -4.293 1.00 38.84 576 MET A CA 1
ATOM 4483 C C . MET A 1 576 ? -4.658 -25.569 -4.207 1.00 38.84 576 MET A C 1
ATOM 4485 O O . MET A 1 576 ? -4.017 -25.959 -5.171 1.00 38.84 576 MET A O 1
ATOM 4489 N N . GLY A 1 577 ? -4.796 -26.318 -3.109 1.00 36.00 577 GLY A N 1
ATOM 4490 C CA . GLY A 1 577 ? -4.541 -27.759 -3.070 1.00 36.00 577 GLY A CA 1
ATOM 4491 C C . GLY A 1 577 ? -5.601 -28.583 -3.818 1.00 36.00 577 GLY A C 1
ATOM 4492 O O . GLY A 1 577 ? -5.829 -29.743 -3.475 1.00 36.00 577 GLY A O 1
ATOM 4493 N N . SER A 1 578 ? -6.289 -28.004 -4.808 1.00 31.66 578 SER A N 1
ATOM 4494 C CA . SER A 1 578 ? -7.120 -28.742 -5.756 1.00 31.66 578 SER A CA 1
ATOM 4495 C C . SER A 1 578 ? -6.200 -29.492 -6.712 1.00 31.66 578 SER A C 1
ATOM 4497 O O . SER A 1 578 ? -5.822 -28.965 -7.744 1.00 31.66 578 SER A O 1
ATOM 4499 N N . ALA A 1 579 ? -5.827 -30.705 -6.297 1.00 37.50 579 ALA A N 1
ATOM 4500 C CA . ALA A 1 579 ? -5.481 -31.919 -7.052 1.00 37.50 579 ALA A CA 1
ATOM 4501 C C . ALA A 1 579 ? -4.511 -31.887 -8.266 1.00 37.50 579 ALA A C 1
ATOM 4503 O O . ALA A 1 579 ? -3.950 -32.939 -8.552 1.00 37.50 579 ALA A O 1
ATOM 4504 N N . ASP A 1 580 ? -4.238 -30.752 -8.917 1.00 36.00 580 ASP A N 1
ATOM 4505 C CA . ASP A 1 580 ? -3.478 -30.650 -10.174 1.00 36.00 580 ASP A CA 1
ATOM 4506 C C . ASP A 1 580 ? -2.223 -29.748 -10.101 1.00 36.00 580 ASP A C 1
ATOM 4508 O O . ASP A 1 580 ? -1.380 -29.815 -10.996 1.00 36.00 580 ASP A O 1
ATOM 4512 N N . SER A 1 581 ? -2.011 -28.954 -9.039 1.00 43.84 581 SER A N 1
ATOM 4513 C CA . SER A 1 581 ? -0.768 -28.178 -8.846 1.00 43.84 581 SER A CA 1
ATOM 4514 C C . SER A 1 581 ? 0.079 -28.736 -7.698 1.00 43.84 581 SER A C 1
ATOM 4516 O O . SER A 1 581 ? -0.174 -28.456 -6.528 1.00 43.84 581 SER A O 1
ATOM 4518 N N . GLY A 1 582 ? 1.093 -29.543 -8.018 1.00 59.38 582 GLY A N 1
ATOM 4519 C CA . GLY A 1 582 ? 2.057 -30.028 -7.024 1.00 59.38 582 GLY A CA 1
ATOM 4520 C C . GLY A 1 582 ? 2.866 -28.896 -6.373 1.00 59.38 582 GLY A C 1
ATOM 4521 O O . GLY A 1 582 ? 3.127 -27.869 -7.003 1.00 59.38 582 GLY A O 1
ATOM 4522 N N . ASP A 1 583 ? 3.297 -29.103 -5.124 1.00 67.81 583 ASP A N 1
ATOM 4523 C CA . ASP A 1 583 ? 4.193 -28.184 -4.410 1.00 67.81 583 ASP A CA 1
ATOM 4524 C C . ASP A 1 583 ? 5.437 -27.866 -5.253 1.00 67.81 583 ASP A C 1
ATOM 4526 O O . ASP A 1 583 ? 6.137 -28.772 -5.715 1.00 67.81 583 ASP A O 1
ATOM 4530 N N . PHE A 1 584 ? 5.748 -26.576 -5.428 1.00 83.12 584 PHE A N 1
ATOM 4531 C CA . PHE A 1 584 ? 6.883 -26.155 -6.257 1.00 83.12 584 PHE A CA 1
ATOM 4532 C C . PHE A 1 584 ? 8.224 -26.702 -5.741 1.00 83.12 584 PHE A C 1
ATOM 4534 O O . PHE A 1 584 ? 9.043 -27.177 -6.529 1.00 83.12 584 PHE A O 1
ATOM 4541 N N . ILE A 1 585 ? 8.457 -26.640 -4.426 1.00 84.75 585 ILE A N 1
ATOM 4542 C CA . ILE A 1 585 ? 9.682 -27.126 -3.781 1.00 84.75 585 ILE A CA 1
ATOM 4543 C C . ILE A 1 585 ? 9.301 -27.995 -2.587 1.00 84.75 585 ILE A C 1
ATOM 4545 O O . ILE A 1 585 ? 8.642 -27.535 -1.658 1.00 84.75 585 ILE A O 1
ATOM 4549 N N . ASN A 1 586 ? 9.800 -29.230 -2.562 1.00 85.69 586 ASN A N 1
ATOM 4550 C CA . ASN A 1 586 ? 9.696 -30.087 -1.386 1.00 85.69 586 ASN A CA 1
ATOM 4551 C C . ASN A 1 586 ? 10.830 -29.769 -0.396 1.00 85.69 586 ASN A C 1
ATOM 4553 O O . ASN A 1 586 ? 11.987 -30.134 -0.629 1.00 85.69 586 ASN A O 1
ATOM 4557 N N . LEU A 1 587 ? 10.486 -29.117 0.719 1.00 82.00 587 LEU A N 1
ATOM 4558 C CA . LEU A 1 587 ? 11.441 -28.662 1.737 1.00 82.00 587 LEU A CA 1
ATOM 4559 C C . LEU A 1 587 ? 12.262 -29.803 2.354 1.00 82.00 587 LEU A C 1
ATOM 4561 O O . LEU A 1 587 ? 13.448 -29.622 2.617 1.00 82.00 587 LEU A O 1
ATOM 4565 N N . ALA A 1 588 ? 11.679 -30.995 2.520 1.00 83.38 588 ALA A N 1
ATOM 4566 C CA . ALA A 1 588 ? 12.363 -32.135 3.135 1.00 83.38 588 ALA A CA 1
ATOM 4567 C C . ALA A 1 588 ? 13.512 -32.689 2.272 1.00 83.38 588 ALA A C 1
ATOM 4569 O O . ALA A 1 588 ? 14.420 -33.340 2.783 1.00 83.38 588 ALA A O 1
ATOM 4570 N N . ARG A 1 589 ? 13.482 -32.439 0.957 1.00 85.38 589 ARG A N 1
ATOM 4571 C CA . ARG A 1 589 ? 14.526 -32.879 0.017 1.00 85.38 589 ARG A CA 1
ATOM 4572 C C . ARG A 1 589 ? 15.627 -31.835 -0.182 1.00 85.38 589 ARG A C 1
ATOM 4574 O O . ARG A 1 589 ? 16.618 -32.116 -0.855 1.00 85.38 589 ARG A O 1
ATOM 4581 N N . LEU A 1 590 ? 15.454 -30.627 0.351 1.00 87.62 590 LEU A N 1
ATOM 4582 C CA . LEU A 1 590 ? 16.324 -29.498 0.061 1.00 87.62 590 LEU A CA 1
ATOM 4583 C C . LEU A 1 590 ? 17.533 -29.455 1.010 1.00 87.62 590 LEU A C 1
ATOM 4585 O O . LEU A 1 590 ? 17.398 -29.413 2.229 1.00 87.62 590 LEU A O 1
ATOM 4589 N N . ASN A 1 591 ? 18.743 -29.420 0.446 1.00 89.56 591 ASN A N 1
ATOM 4590 C CA . ASN A 1 591 ? 19.981 -29.367 1.225 1.00 89.56 591 ASN A CA 1
ATOM 4591 C C . ASN A 1 591 ? 20.336 -27.922 1.632 1.00 89.56 591 ASN A C 1
ATOM 4593 O O . ASN A 1 591 ? 21.058 -27.227 0.915 1.00 89.56 591 ASN A O 1
ATOM 4597 N N . LEU A 1 592 ? 19.839 -27.473 2.788 1.00 89.31 592 LEU A N 1
ATOM 4598 C CA . LEU A 1 592 ? 19.976 -26.091 3.280 1.00 89.31 592 LEU A CA 1
ATOM 4599 C C . LEU A 1 592 ? 21.412 -25.516 3.330 1.00 89.31 592 LEU A C 1
ATOM 4601 O O . LEU A 1 592 ? 21.574 -24.374 2.906 1.00 89.31 592 LEU A O 1
ATOM 4605 N N . PRO A 1 593 ? 22.472 -26.234 3.773 1.00 91.00 593 PRO A N 1
ATOM 4606 C CA . PRO A 1 593 ? 23.844 -25.719 3.777 1.00 91.00 593 PRO A CA 1
ATOM 4607 C C . PRO A 1 593 ? 24.318 -25.275 2.395 1.00 91.00 593 PRO A C 1
ATOM 4609 O O . PRO A 1 593 ? 25.021 -24.279 2.287 1.00 91.00 593 PRO A O 1
ATOM 4612 N N . LYS A 1 594 ? 23.919 -25.993 1.335 1.00 92.19 594 LYS A N 1
ATOM 4613 C CA . LYS A 1 594 ? 24.313 -25.658 -0.038 1.00 92.19 594 LYS A CA 1
ATOM 4614 C C . LYS A 1 594 ? 23.696 -24.334 -0.485 1.00 92.19 594 LYS A C 1
ATOM 4616 O O . LYS A 1 594 ? 24.348 -23.565 -1.174 1.00 92.19 594 LYS A O 1
ATOM 4621 N N . TYR A 1 595 ? 22.443 -24.085 -0.118 1.00 91.19 595 TYR A N 1
ATOM 4622 C CA . TYR A 1 595 ? 21.763 -22.842 -0.478 1.00 91.19 595 TYR A CA 1
ATOM 4623 C C . TYR A 1 595 ? 22.207 -21.676 0.405 1.00 91.19 595 TYR A C 1
ATOM 4625 O O . TYR A 1 595 ? 22.326 -20.565 -0.095 1.00 91.19 595 TYR A O 1
ATOM 4633 N N . ALA A 1 596 ? 22.534 -21.930 1.675 1.00 92.81 596 ALA A N 1
ATOM 4634 C CA . ALA A 1 596 ? 23.010 -20.916 2.614 1.00 92.81 596 ALA A CA 1
ATOM 4635 C C . ALA A 1 596 ? 24.317 -20.229 2.176 1.00 92.81 596 ALA A C 1
ATOM 4637 O O . ALA A 1 596 ? 24.533 -19.065 2.504 1.00 92.81 596 ALA A O 1
ATOM 4638 N N . THR A 1 597 ? 25.177 -20.911 1.410 1.00 92.19 597 THR A N 1
ATOM 4639 C CA . THR A 1 597 ? 26.407 -20.308 0.871 1.00 92.19 597 THR A CA 1
ATOM 4640 C C . THR A 1 597 ? 26.167 -19.375 -0.317 1.00 92.19 597 THR A C 1
ATOM 4642 O O . THR A 1 597 ? 27.090 -18.668 -0.712 1.00 92.19 597 THR A O 1
ATOM 4645 N N . ILE A 1 598 ? 24.954 -19.352 -0.887 1.00 92.25 598 ILE A N 1
ATOM 4646 C CA . ILE A 1 598 ? 24.604 -18.579 -2.085 1.00 92.25 598 ILE A CA 1
ATOM 4647 C C . ILE A 1 598 ? 23.576 -17.495 -1.707 1.00 92.25 598 ILE A C 1
ATOM 4649 O O . ILE A 1 598 ? 22.368 -17.742 -1.767 1.00 92.25 598 ILE A O 1
ATOM 4653 N N . PRO A 1 599 ? 24.004 -16.264 -1.355 1.00 88.12 599 PRO A N 1
ATOM 4654 C CA . PRO A 1 599 ? 23.115 -15.260 -0.762 1.00 88.12 599 PRO A CA 1
ATOM 4655 C C . PRO A 1 599 ? 21.925 -14.867 -1.643 1.00 88.12 599 PRO A C 1
ATOM 4657 O O . PRO A 1 599 ? 20.812 -14.714 -1.145 1.00 88.12 599 PRO A O 1
ATOM 4660 N N . TRP A 1 600 ? 22.133 -14.726 -2.954 1.00 88.94 600 TRP A N 1
ATOM 4661 C CA . TRP A 1 600 ? 21.093 -14.270 -3.882 1.00 88.94 600 TRP A CA 1
ATOM 4662 C C . TRP A 1 600 ? 19.958 -15.286 -4.082 1.00 88.94 600 TRP A C 1
ATOM 4664 O O . TRP A 1 600 ? 18.854 -14.881 -4.433 1.00 88.94 600 TRP A O 1
ATOM 4674 N N . ILE A 1 601 ? 20.198 -16.569 -3.786 1.00 92.81 601 ILE A N 1
ATOM 4675 C CA . ILE A 1 601 ? 19.179 -17.631 -3.770 1.00 92.81 601 ILE A CA 1
ATOM 4676 C C . ILE A 1 601 ? 18.625 -17.822 -2.353 1.00 92.81 601 ILE A C 1
ATOM 4678 O O . ILE A 1 601 ? 17.420 -17.999 -2.176 1.00 92.81 601 ILE A O 1
ATOM 4682 N N . ALA A 1 602 ? 19.489 -17.746 -1.337 1.00 93.81 602 ALA A N 1
ATOM 4683 C CA . ALA A 1 602 ? 19.115 -17.924 0.060 1.00 93.81 602 ALA A CA 1
ATOM 4684 C C . ALA A 1 602 ? 18.084 -16.891 0.533 1.00 93.81 602 ALA A C 1
ATOM 4686 O O . ALA A 1 602 ? 17.144 -17.272 1.227 1.00 93.81 602 ALA A O 1
ATOM 4687 N N . LYS A 1 603 ? 18.221 -15.609 0.151 1.00 94.19 603 LYS A N 1
ATOM 4688 C CA . LYS A 1 603 ? 17.274 -14.558 0.573 1.00 94.19 603 LYS A CA 1
ATOM 4689 C C . LYS A 1 603 ? 15.847 -14.817 0.043 1.00 94.19 603 LYS A C 1
ATOM 4691 O O . LYS A 1 603 ? 14.953 -14.967 0.876 1.00 94.19 603 LYS A O 1
ATOM 4696 N N . PRO A 1 604 ? 15.625 -14.999 -1.279 1.00 93.56 604 PRO A N 1
ATOM 4697 C CA . PRO A 1 604 ? 14.311 -15.380 -1.812 1.00 93.56 604 PRO A CA 1
ATOM 4698 C C . PRO A 1 604 ? 13.774 -16.696 -1.257 1.00 93.56 604 PRO A C 1
ATOM 4700 O O . PRO A 1 604 ? 12.581 -16.830 -1.010 1.00 93.56 604 PRO A O 1
ATOM 4703 N N . LEU A 1 605 ? 14.650 -17.687 -1.058 1.00 93.75 605 LEU A N 1
ATOM 4704 C CA . LEU A 1 605 ? 14.248 -18.974 -0.501 1.00 93.75 605 LEU A CA 1
ATOM 4705 C C . LEU A 1 605 ? 13.777 -18.834 0.953 1.00 93.75 605 LEU A C 1
ATOM 4707 O O . LEU A 1 605 ? 12.786 -19.449 1.328 1.00 93.75 605 LEU A O 1
ATOM 4711 N N . CYS A 1 606 ? 14.449 -18.013 1.762 1.00 93.81 606 CYS A N 1
ATOM 4712 C CA . CYS A 1 606 ? 14.042 -17.740 3.138 1.00 93.81 606 CYS A CA 1
ATOM 4713 C C . CYS A 1 606 ? 12.663 -17.070 3.188 1.00 93.81 606 CYS A C 1
ATOM 4715 O O . CYS A 1 606 ? 11.818 -17.484 3.977 1.00 93.81 606 CYS A O 1
ATOM 4717 N N . GLU A 1 607 ? 12.412 -16.084 2.322 1.00 91.25 607 GLU A N 1
ATOM 4718 C CA . GLU A 1 607 ? 11.103 -15.426 2.204 1.00 91.25 607 GLU A CA 1
ATOM 4719 C C . GLU A 1 607 ? 10.020 -16.406 1.733 1.00 91.25 607 GLU A C 1
ATOM 4721 O O . GLU A 1 607 ? 8.938 -16.456 2.313 1.00 91.25 607 GLU A O 1
ATOM 4726 N N . TYR A 1 608 ? 10.324 -17.260 0.755 1.00 91.69 608 TYR A N 1
ATOM 4727 C CA . TYR A 1 608 ? 9.415 -18.310 0.295 1.00 91.69 608 TYR A CA 1
ATOM 4728 C C . TYR A 1 608 ? 9.045 -19.300 1.409 1.00 91.69 608 TYR A C 1
ATOM 4730 O O . TYR A 1 608 ? 7.868 -19.607 1.606 1.00 91.69 608 TYR A O 1
ATOM 4738 N N . ILE A 1 609 ? 10.030 -19.779 2.175 1.00 91.00 609 ILE A N 1
ATOM 4739 C CA . ILE A 1 609 ? 9.784 -20.706 3.287 1.00 91.00 609 ILE A CA 1
ATOM 4740 C C . ILE A 1 609 ? 8.952 -20.022 4.383 1.00 91.00 609 ILE A C 1
ATOM 4742 O O . ILE A 1 609 ? 8.038 -20.636 4.933 1.00 91.00 609 ILE A O 1
ATOM 4746 N N . LEU A 1 610 ? 9.232 -18.749 4.674 1.00 88.19 610 LEU A N 1
ATOM 4747 C CA . LEU A 1 610 ? 8.576 -18.002 5.745 1.00 88.19 610 LEU A CA 1
ATOM 4748 C C . LEU A 1 610 ? 7.138 -17.575 5.403 1.00 88.19 610 LEU A C 1
ATOM 4750 O O . LEU A 1 610 ? 6.278 -17.620 6.281 1.00 88.19 610 LEU A O 1
ATOM 4754 N N . TYR A 1 611 ? 6.869 -17.144 4.168 1.00 86.44 611 TYR A N 1
ATOM 4755 C CA . TYR A 1 611 ? 5.573 -16.570 3.778 1.00 86.44 611 TYR A CA 1
ATOM 4756 C C . TYR A 1 611 ? 4.684 -17.532 2.995 1.00 86.44 611 TYR A C 1
ATOM 4758 O O . TYR A 1 611 ? 3.511 -17.665 3.323 1.00 86.44 611 TYR A O 1
ATOM 4766 N N . HIS A 1 612 ? 5.225 -18.233 1.996 1.00 86.19 612 HIS A N 1
ATOM 4767 C CA . HIS A 1 612 ? 4.424 -19.138 1.169 1.00 86.19 612 HIS A CA 1
ATOM 4768 C C . HIS A 1 612 ? 4.221 -20.498 1.851 1.00 86.19 612 HIS A C 1
ATOM 4770 O O . HIS A 1 612 ? 3.109 -21.016 1.893 1.00 86.19 612 HIS A O 1
ATOM 4776 N N . GLN A 1 613 ? 5.291 -21.096 2.389 1.00 83.88 613 GLN A N 1
ATOM 4777 C CA . GLN A 1 613 ? 5.204 -22.393 3.084 1.00 83.88 613 GLN A CA 1
ATOM 4778 C C . GLN A 1 613 ? 4.831 -22.255 4.567 1.00 83.88 613 GLN A C 1
ATOM 4780 O O . GLN A 1 613 ? 4.304 -23.196 5.159 1.00 83.88 613 GLN A O 1
ATOM 4785 N N . ASN A 1 614 ? 5.090 -21.081 5.154 1.00 83.06 614 ASN A N 1
ATOM 4786 C CA . ASN A 1 614 ? 4.876 -20.772 6.569 1.00 83.06 614 ASN A CA 1
ATOM 4787 C C . ASN A 1 614 ? 5.582 -21.755 7.537 1.00 83.06 614 ASN A C 1
ATOM 4789 O O . ASN A 1 614 ? 5.108 -22.005 8.645 1.00 83.06 614 ASN A O 1
ATOM 4793 N N . ASP A 1 615 ? 6.735 -22.312 7.138 1.00 87.38 615 ASP A N 1
ATOM 4794 C CA . ASP A 1 615 ? 7.563 -23.178 7.993 1.00 87.38 615 ASP A CA 1
ATOM 4795 C C . ASP A 1 615 ? 8.677 -22.366 8.665 1.00 87.38 615 ASP A C 1
ATOM 4797 O O . ASP A 1 615 ? 9.803 -22.235 8.176 1.00 87.38 615 ASP A O 1
ATOM 4801 N N . VAL A 1 616 ? 8.353 -21.819 9.836 1.00 87.38 616 VAL A N 1
ATOM 4802 C CA . VAL A 1 616 ? 9.264 -20.959 10.605 1.00 87.38 616 VAL A CA 1
ATOM 4803 C C . VAL A 1 616 ? 10.526 -21.706 11.057 1.00 87.38 616 VAL A C 1
ATOM 4805 O O . VAL A 1 616 ? 11.589 -21.097 11.166 1.00 87.38 616 VAL A O 1
ATOM 4808 N N . ARG A 1 617 ? 10.456 -23.024 11.294 1.00 89.81 617 ARG A N 1
ATOM 4809 C CA . ARG A 1 617 ? 11.602 -23.802 11.800 1.00 89.81 617 ARG A CA 1
ATOM 4810 C C . ARG A 1 617 ? 12.652 -23.998 10.715 1.00 89.81 617 ARG A C 1
ATOM 4812 O O . ARG A 1 617 ? 13.836 -23.776 10.963 1.00 89.81 617 ARG A O 1
ATOM 4819 N N . MET A 1 618 ? 12.217 -24.373 9.514 1.00 89.56 618 MET A N 1
ATOM 4820 C CA . MET A 1 618 ? 13.115 -24.514 8.366 1.00 89.56 618 MET A CA 1
ATOM 4821 C C . MET A 1 618 ? 13.691 -23.163 7.931 1.00 89.56 618 MET A C 1
ATOM 4823 O O . MET A 1 618 ? 14.875 -23.082 7.599 1.00 89.56 618 MET A O 1
ATOM 4827 N N . ALA A 1 619 ? 12.892 -22.089 7.988 1.00 92.12 619 ALA A N 1
ATOM 4828 C CA . ALA A 1 619 ? 13.380 -20.733 7.738 1.00 92.12 619 ALA A CA 1
ATOM 4829 C C . ALA A 1 619 ? 14.461 -20.320 8.752 1.00 92.12 619 ALA A C 1
ATOM 4831 O O . ALA A 1 619 ? 15.494 -19.779 8.357 1.00 92.12 619 ALA A O 1
ATOM 4832 N N . LEU A 1 620 ? 14.268 -20.636 10.039 1.00 94.19 620 LEU A N 1
ATOM 4833 C CA . LEU A 1 620 ? 15.248 -20.368 11.092 1.00 94.19 620 LEU A CA 1
ATOM 4834 C C . LEU A 1 620 ? 16.566 -21.103 10.836 1.00 94.19 620 LEU A C 1
ATOM 4836 O O . LEU A 1 620 ? 17.625 -20.485 10.920 1.00 94.19 620 LEU A O 1
ATOM 4840 N N . ASP A 1 621 ? 16.522 -22.391 10.486 1.00 93.81 621 ASP A N 1
ATOM 4841 C CA . ASP A 1 621 ? 17.727 -23.178 10.191 1.00 93.81 621 ASP A CA 1
ATOM 4842 C C . ASP A 1 621 ? 18.476 -22.632 8.960 1.00 93.81 621 ASP A C 1
ATOM 4844 O O . ASP A 1 621 ? 19.696 -22.445 8.995 1.00 93.81 621 ASP A O 1
ATOM 4848 N N . LEU A 1 622 ? 17.753 -22.268 7.891 1.00 94.56 622 LEU A N 1
ATOM 4849 C CA . LEU A 1 622 ? 18.350 -21.610 6.724 1.00 94.56 622 LEU A CA 1
ATOM 4850 C C . LEU A 1 622 ? 19.006 -20.277 7.106 1.00 94.56 622 LEU A C 1
ATOM 4852 O O . LEU A 1 622 ? 20.143 -20.017 6.706 1.00 94.56 622 LEU A O 1
ATOM 4856 N N . ALA A 1 623 ? 18.322 -19.450 7.897 1.00 95.19 623 ALA A N 1
ATOM 4857 C CA . ALA A 1 623 ? 18.823 -18.153 8.335 1.00 95.19 623 ALA A CA 1
ATOM 4858 C C . ALA A 1 623 ? 20.033 -18.287 9.276 1.00 95.19 623 ALA A C 1
ATOM 4860 O O . ALA A 1 623 ? 20.995 -17.525 9.165 1.00 95.19 623 ALA A O 1
ATOM 4861 N N . ALA A 1 624 ? 20.053 -19.293 10.150 1.00 94.88 624 ALA A N 1
ATOM 4862 C CA . ALA A 1 624 ? 21.178 -19.579 11.037 1.00 94.88 624 ALA A CA 1
ATOM 4863 C C . ALA A 1 624 ? 22.416 -20.038 10.250 1.00 94.88 624 ALA A C 1
ATOM 4865 O O . ALA A 1 624 ? 23.523 -19.555 10.478 1.00 94.88 624 ALA A O 1
ATOM 4866 N N . ARG A 1 625 ? 22.241 -20.911 9.253 1.00 94.69 625 ARG A N 1
ATOM 4867 C CA . ARG A 1 625 ? 23.347 -21.334 8.375 1.00 94.69 625 ARG A CA 1
ATOM 4868 C C . ARG A 1 625 ? 23.846 -20.184 7.501 1.00 94.69 625 ARG A C 1
ATOM 4870 O O . ARG A 1 625 ? 25.049 -20.035 7.307 1.00 94.69 625 ARG A O 1
ATOM 4877 N N . SER A 1 626 ? 22.938 -19.338 7.020 1.00 95.12 626 SER A N 1
ATOM 4878 C CA . SER A 1 626 ? 23.283 -18.181 6.184 1.00 95.12 626 SER A CA 1
ATOM 4879 C C . SER A 1 626 ? 23.997 -17.088 6.986 1.00 95.12 626 SER A C 1
ATOM 4881 O O . SER A 1 626 ? 24.962 -16.506 6.496 1.00 95.12 626 SER A O 1
ATOM 4883 N N . THR A 1 627 ? 23.610 -16.846 8.247 1.00 94.69 627 THR A N 1
ATOM 4884 C CA . THR A 1 627 ? 24.361 -15.929 9.128 1.00 94.69 627 THR A CA 1
ATOM 4885 C C . THR A 1 627 ? 25.780 -16.422 9.386 1.00 94.69 627 THR A C 1
ATOM 4887 O O . THR A 1 627 ? 26.707 -15.613 9.347 1.00 94.69 627 THR A O 1
ATOM 4890 N N . GLN A 1 628 ? 25.967 -17.728 9.606 1.00 94.19 628 GLN A N 1
ATOM 4891 C CA . GLN A 1 628 ? 27.294 -18.329 9.769 1.00 94.19 628 GLN A CA 1
ATOM 4892 C C . GLN A 1 628 ? 28.137 -18.198 8.495 1.00 94.19 628 GLN A C 1
ATOM 4894 O O . GLN A 1 628 ? 29.305 -17.819 8.582 1.00 94.19 628 GLN A O 1
ATOM 4899 N N . ALA A 1 629 ? 27.543 -18.445 7.322 1.00 92.25 629 ALA A N 1
ATOM 4900 C CA . ALA A 1 629 ? 28.216 -18.318 6.028 1.00 92.25 629 ALA A CA 1
ATOM 4901 C C . ALA A 1 629 ? 28.689 -16.881 5.741 1.00 92.25 629 ALA A C 1
ATOM 4903 O O . ALA A 1 629 ? 29.731 -16.689 5.122 1.00 92.25 629 ALA A O 1
ATOM 4904 N N . VAL A 1 630 ? 27.954 -15.873 6.225 1.00 92.00 630 VAL A N 1
ATOM 4905 C CA . VAL A 1 630 ? 28.300 -14.443 6.097 1.00 92.00 630 VAL A CA 1
ATOM 4906 C C . VAL A 1 630 ? 29.049 -13.920 7.341 1.00 92.00 630 V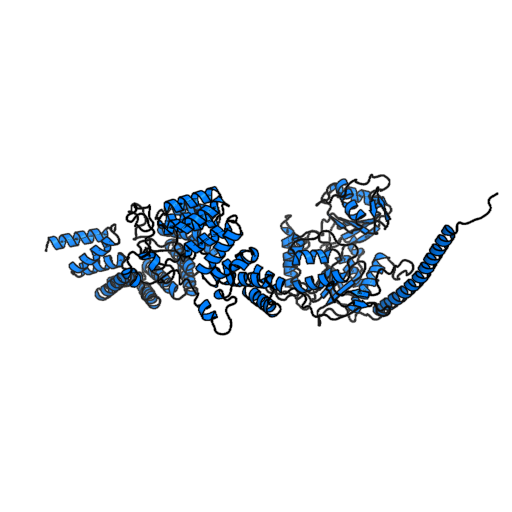AL A C 1
ATOM 4908 O O . VAL A 1 630 ? 29.203 -12.715 7.527 1.00 92.00 630 VAL A O 1
ATOM 4911 N N . HIS A 1 631 ? 29.522 -14.807 8.225 1.00 92.75 631 HIS A N 1
ATOM 4912 C CA . HIS A 1 631 ? 30.271 -14.462 9.441 1.00 92.75 631 HIS A CA 1
ATOM 4913 C C . HIS A 1 631 ? 29.594 -13.399 10.330 1.00 92.75 631 HIS A C 1
ATOM 4915 O O . HIS A 1 631 ? 30.264 -12.556 10.916 1.00 92.75 631 HIS A O 1
ATOM 4921 N N . PHE A 1 632 ? 28.261 -13.430 10.444 1.00 92.12 632 PHE A N 1
ATOM 4922 C CA . PHE A 1 632 ? 27.463 -12.489 11.249 1.00 92.12 632 PHE A CA 1
ATOM 4923 C C . PHE A 1 632 ? 27.586 -11.007 10.840 1.00 92.12 632 PHE A C 1
ATOM 4925 O O . PHE A 1 632 ? 27.223 -10.122 11.620 1.00 92.12 632 PHE A O 1
ATOM 4932 N N . ASN A 1 633 ? 28.029 -10.738 9.609 1.00 90.81 633 ASN A N 1
ATOM 4933 C CA . ASN A 1 633 ? 28.245 -9.392 9.075 1.00 90.81 633 ASN A CA 1
ATOM 4934 C C . ASN A 1 633 ? 27.079 -8.854 8.234 1.00 90.81 633 ASN A C 1
ATOM 4936 O O . ASN A 1 633 ? 27.254 -7.841 7.573 1.00 90.81 633 ASN A O 1
ATOM 4940 N N . ASP A 1 634 ? 25.894 -9.467 8.219 1.00 92.56 634 ASP A N 1
ATOM 4941 C CA . ASP A 1 634 ? 24.714 -8.928 7.514 1.00 92.56 634 ASP A CA 1
ATOM 4942 C C . ASP A 1 634 ? 23.571 -8.695 8.514 1.00 92.56 634 ASP A C 1
ATOM 4944 O O . ASP A 1 634 ? 23.164 -9.614 9.236 1.00 92.56 634 ASP A O 1
ATOM 4948 N N . TRP A 1 635 ? 23.051 -7.464 8.553 1.00 94.38 635 TRP A N 1
ATOM 4949 C CA . TRP A 1 635 ? 21.939 -7.086 9.425 1.00 94.38 635 TRP A CA 1
ATOM 4950 C C . TRP A 1 635 ? 20.651 -7.801 9.011 1.00 94.38 635 TRP A C 1
ATOM 4952 O O . TRP A 1 635 ? 19.845 -8.151 9.873 1.00 94.38 635 TRP A O 1
ATOM 4962 N N . TRP A 1 636 ? 20.475 -8.064 7.709 1.00 95.12 636 TRP A N 1
ATOM 4963 C CA . TRP A 1 636 ? 19.246 -8.639 7.167 1.00 95.12 636 TRP A CA 1
ATOM 4964 C C . TRP A 1 636 ? 19.016 -10.046 7.714 1.00 95.12 636 TRP A C 1
ATOM 4966 O O . TRP A 1 636 ? 17.918 -10.370 8.153 1.00 95.12 636 TRP A O 1
ATOM 4976 N N . TRP A 1 637 ? 20.062 -10.870 7.780 1.00 95.38 637 TRP A N 1
ATOM 4977 C CA . TRP A 1 637 ? 19.943 -12.226 8.312 1.00 95.38 637 TRP A CA 1
ATOM 4978 C C . TRP A 1 637 ? 19.699 -12.260 9.827 1.00 95.38 637 TRP A C 1
ATOM 4980 O O . TRP A 1 637 ? 18.899 -13.071 10.291 1.00 95.38 637 TRP A O 1
ATOM 4990 N N . LYS A 1 638 ? 20.321 -11.356 10.600 1.00 95.19 638 LYS A N 1
ATOM 4991 C CA . LYS A 1 638 ? 20.011 -11.187 12.035 1.00 95.19 638 LYS A CA 1
ATOM 4992 C C . LYS A 1 638 ? 18.557 -10.771 12.232 1.00 95.19 638 LYS A C 1
ATOM 4994 O O . LYS A 1 638 ? 17.865 -11.307 13.092 1.00 95.19 638 LYS A O 1
ATOM 4999 N N . PHE A 1 639 ? 18.078 -9.858 11.395 1.00 95.19 639 PHE A N 1
ATOM 5000 C CA . PHE A 1 639 ? 16.690 -9.427 11.394 1.00 95.19 639 PHE A CA 1
ATOM 5001 C C . PHE A 1 639 ? 15.728 -10.582 11.061 1.00 95.19 639 PHE A C 1
ATOM 5003 O O . PHE A 1 639 ? 14.775 -10.795 11.807 1.00 95.19 639 PHE A O 1
ATOM 5010 N N . GLN A 1 640 ? 16.005 -11.395 10.032 1.00 94.19 640 GLN A N 1
ATOM 5011 C CA . GLN A 1 640 ? 15.182 -12.574 9.717 1.00 94.19 640 GLN A CA 1
ATOM 5012 C C . GLN A 1 640 ? 15.194 -13.625 10.838 1.00 94.19 640 GLN A C 1
ATOM 5014 O O . GLN A 1 640 ? 14.149 -14.200 11.141 1.00 94.19 640 GLN A O 1
ATOM 5019 N N . LEU A 1 641 ? 16.334 -13.845 11.507 1.00 94.31 641 LEU A N 1
ATOM 5020 C CA . LEU A 1 641 ? 16.391 -14.693 12.704 1.00 94.31 641 LEU A CA 1
ATOM 5021 C C . LEU A 1 641 ? 15.510 -14.142 13.826 1.00 94.31 641 LEU A C 1
ATOM 5023 O O . LEU A 1 641 ? 14.738 -14.893 14.417 1.00 94.31 641 LEU A O 1
ATOM 5027 N N . GLY A 1 642 ? 15.585 -12.834 14.089 1.00 94.38 642 GLY A N 1
ATOM 5028 C CA . GLY A 1 642 ? 14.724 -12.162 15.062 1.00 94.38 642 GLY A CA 1
ATOM 5029 C C . GLY A 1 642 ? 13.241 -12.356 14.751 1.00 94.38 642 GLY A C 1
ATOM 5030 O O . GLY A 1 642 ? 12.465 -12.688 15.643 1.00 94.38 642 GLY A O 1
ATOM 5031 N N . LYS A 1 643 ? 12.852 -12.258 13.475 1.00 91.56 643 LYS A N 1
ATOM 5032 C CA . LYS A 1 643 ? 11.479 -12.530 13.028 1.00 91.56 643 LYS A CA 1
ATOM 5033 C C . LYS A 1 643 ? 11.060 -13.984 13.232 1.00 91.56 643 LYS A C 1
ATOM 5035 O O . LYS A 1 643 ? 9.944 -14.231 13.686 1.00 91.56 643 LYS A O 1
ATOM 5040 N N . CYS A 1 644 ? 11.942 -14.941 12.944 1.00 92.19 644 CYS A N 1
ATOM 5041 C CA . CYS A 1 644 ? 11.667 -16.354 13.206 1.00 92.19 644 CYS A CA 1
ATOM 5042 C C . CYS A 1 644 ? 11.464 -16.602 14.708 1.00 92.19 644 CYS A C 1
ATOM 5044 O O . CYS A 1 644 ? 10.470 -17.212 15.093 1.00 92.19 644 CYS A O 1
ATOM 5046 N N . TYR A 1 645 ? 12.338 -16.061 15.566 1.00 92.88 645 TYR A N 1
ATOM 5047 C CA . TYR A 1 645 ? 12.182 -16.147 17.022 1.00 92.88 645 TYR A CA 1
ATOM 5048 C C . TYR A 1 645 ? 10.890 -15.491 17.514 1.00 92.88 645 TYR A C 1
ATOM 5050 O O . TYR A 1 645 ? 10.198 -16.067 18.351 1.00 92.88 645 TYR A O 1
ATOM 5058 N N . PHE A 1 646 ? 10.527 -14.332 16.959 1.00 89.50 646 PHE A N 1
ATOM 5059 C CA . PHE A 1 646 ? 9.286 -13.632 17.286 1.00 89.50 646 PHE A CA 1
ATOM 5060 C C . PHE A 1 646 ? 8.044 -14.466 16.947 1.00 89.50 646 PHE A C 1
ATOM 5062 O O . PHE A 1 646 ? 7.154 -14.601 17.785 1.00 89.50 646 PHE A O 1
ATOM 5069 N N . ARG A 1 647 ? 8.005 -15.088 15.759 1.00 84.50 647 ARG A N 1
ATOM 5070 C CA . ARG A 1 647 ? 6.918 -16.000 15.363 1.00 84.50 647 ARG A CA 1
ATOM 5071 C C . ARG A 1 647 ? 6.883 -17.291 16.190 1.00 84.50 647 ARG A C 1
ATOM 5073 O O . ARG A 1 647 ? 5.816 -17.865 16.354 1.00 84.50 647 ARG A O 1
ATOM 5080 N N . MET A 1 648 ? 8.023 -17.749 16.712 1.00 85.00 648 MET A N 1
ATOM 5081 C CA . MET A 1 648 ? 8.091 -18.904 17.620 1.00 85.00 648 MET A CA 1
ATOM 5082 C C . MET A 1 648 ? 7.735 -18.567 19.078 1.00 85.00 648 MET A C 1
ATOM 5084 O O . MET A 1 648 ? 7.698 -19.479 19.898 1.00 85.00 648 MET A O 1
ATOM 5088 N N . GLY A 1 649 ? 7.516 -17.291 19.419 1.00 84.56 649 GLY A N 1
ATOM 5089 C CA . GLY A 1 649 ? 7.235 -16.846 20.791 1.00 84.56 649 GLY A CA 1
ATOM 5090 C C . GLY A 1 649 ? 8.480 -16.620 21.662 1.00 84.56 649 GLY A C 1
ATOM 5091 O O . GLY A 1 649 ? 8.365 -16.220 22.817 1.00 84.56 649 GLY A O 1
ATOM 5092 N N . LEU A 1 650 ? 9.693 -16.796 21.126 1.00 90.19 650 LEU A N 1
ATOM 5093 C CA . LEU A 1 650 ? 10.955 -16.576 21.845 1.00 90.19 650 LEU A CA 1
ATOM 5094 C C . LEU A 1 650 ? 11.336 -15.085 21.847 1.00 90.19 650 LEU A C 1
ATOM 5096 O O . LEU A 1 650 ? 12.313 -14.657 21.228 1.00 90.19 650 LEU A O 1
ATOM 5100 N N . LEU A 1 651 ? 10.547 -14.278 22.560 1.00 90.38 651 LEU A N 1
ATOM 5101 C CA . LEU A 1 651 ? 10.611 -12.810 22.528 1.00 90.38 651 LEU A CA 1
ATOM 5102 C C . LEU A 1 651 ? 11.976 -12.242 22.949 1.00 90.38 651 LEU A C 1
ATOM 5104 O O . LEU A 1 651 ? 12.473 -11.303 22.331 1.00 90.38 651 LEU A O 1
ATOM 5108 N N . ARG A 1 652 ? 12.623 -12.828 23.964 1.00 93.25 652 ARG A N 1
ATOM 5109 C CA . ARG A 1 652 ? 13.932 -12.362 24.465 1.00 93.25 652 ARG A CA 1
ATOM 5110 C C . ARG A 1 652 ? 15.078 -12.633 23.501 1.00 93.25 652 ARG A C 1
ATOM 5112 O O . ARG A 1 652 ? 16.011 -11.838 23.417 1.00 93.25 652 ARG A O 1
ATOM 5119 N N . ASP A 1 653 ? 15.026 -13.742 22.776 1.00 94.56 653 ASP A N 1
ATOM 5120 C CA . ASP A 1 653 ? 16.041 -14.037 21.768 1.00 94.56 653 ASP A CA 1
ATOM 5121 C C . ASP A 1 653 ? 15.804 -13.215 20.500 1.00 94.56 653 ASP A C 1
ATOM 5123 O O . ASP A 1 653 ? 16.770 -12.715 19.919 1.00 94.56 653 ASP A O 1
ATOM 5127 N N . ALA A 1 654 ? 14.540 -12.953 20.145 1.00 95.00 654 ALA A N 1
ATOM 5128 C CA . ALA A 1 654 ? 14.187 -11.981 19.114 1.00 95.00 654 ALA A CA 1
ATOM 5129 C C . ALA A 1 654 ? 14.727 -10.576 19.445 1.00 95.00 654 ALA A C 1
ATOM 5131 O O . ALA A 1 654 ? 15.403 -9.972 18.612 1.00 95.00 654 ALA A O 1
ATOM 5132 N N . GLU A 1 655 ? 14.519 -10.096 20.679 1.00 95.75 655 GLU A N 1
ATOM 5133 C CA . GLU A 1 655 ? 15.043 -8.816 21.182 1.00 95.75 655 GLU A CA 1
ATOM 5134 C C . GLU A 1 655 ? 16.561 -8.704 20.960 1.00 95.75 655 GLU A C 1
ATOM 5136 O O . GLU A 1 655 ? 17.042 -7.734 20.369 1.00 95.75 655 GLU A O 1
ATOM 5141 N N . LYS A 1 656 ? 17.326 -9.732 21.355 1.00 95.94 656 LYS A N 1
ATOM 5142 C CA . LYS A 1 656 ? 18.787 -9.765 21.166 1.00 95.94 656 LYS A CA 1
ATOM 5143 C C . LYS A 1 656 ? 19.181 -9.655 19.692 1.00 95.94 656 LYS A C 1
ATOM 5145 O O . LYS A 1 656 ? 20.129 -8.932 19.376 1.00 95.94 656 LYS A O 1
ATOM 5150 N N . GLN A 1 657 ? 18.486 -10.363 18.797 1.00 96.06 657 GLN A N 1
ATOM 5151 C CA . GLN A 1 657 ? 18.786 -10.325 17.362 1.00 96.06 657 GLN A CA 1
ATOM 5152 C C . GLN A 1 657 ? 18.450 -8.967 16.740 1.00 96.06 657 GLN A C 1
ATOM 5154 O O . GLN A 1 657 ? 19.262 -8.437 15.982 1.00 96.06 657 GLN A O 1
ATOM 5159 N N . PHE A 1 658 ? 17.317 -8.356 17.102 1.00 96.50 658 PHE A N 1
ATOM 5160 C CA . PHE A 1 658 ? 16.951 -7.023 16.615 1.00 96.50 658 PHE A CA 1
ATOM 5161 C C . PHE A 1 658 ? 17.921 -5.945 17.104 1.00 96.50 658 PHE A C 1
ATOM 5163 O O . PHE A 1 658 ? 18.378 -5.130 16.303 1.00 96.50 658 PHE A O 1
ATOM 5170 N N . LEU A 1 659 ? 18.332 -5.987 18.375 1.00 96.12 659 LEU A N 1
ATOM 5171 C CA . LEU A 1 659 ? 19.371 -5.093 18.893 1.00 96.12 659 LEU A CA 1
ATOM 5172 C C . LEU A 1 659 ? 20.725 -5.324 18.202 1.00 96.12 659 LEU A C 1
ATOM 5174 O O . LEU A 1 659 ? 21.452 -4.368 17.942 1.00 96.12 659 LEU A O 1
ATOM 5178 N N . SER A 1 660 ? 21.081 -6.574 17.885 1.00 95.19 660 SER A N 1
ATOM 5179 C CA . SER A 1 660 ? 22.304 -6.889 17.131 1.00 95.19 660 SER A CA 1
ATOM 5180 C C . SER A 1 660 ? 22.255 -6.368 15.690 1.00 95.19 660 SER A C 1
ATOM 5182 O O . SER A 1 660 ? 23.272 -5.893 15.184 1.00 95.19 660 SER A O 1
ATOM 5184 N N . ALA A 1 661 ? 21.087 -6.423 15.042 1.00 96.00 661 ALA A N 1
ATOM 5185 C CA . ALA A 1 661 ? 20.875 -5.856 13.714 1.00 96.00 661 ALA A CA 1
ATOM 5186 C C . ALA A 1 661 ? 21.004 -4.324 13.737 1.00 96.00 661 ALA A C 1
ATOM 5188 O O . ALA A 1 661 ? 21.756 -3.778 12.935 1.00 96.00 661 ALA A O 1
ATOM 5189 N N . LEU A 1 662 ? 20.372 -3.654 14.710 1.00 95.19 662 LEU A N 1
ATOM 5190 C CA . LEU A 1 662 ? 20.455 -2.197 14.889 1.00 95.19 662 LEU A CA 1
ATOM 5191 C C . LEU A 1 662 ? 21.884 -1.707 15.145 1.00 95.19 662 LEU A C 1
ATOM 5193 O O . LEU A 1 662 ? 22.296 -0.710 14.568 1.00 95.19 662 LEU A O 1
ATOM 5197 N N . LYS A 1 663 ? 22.668 -2.435 15.955 1.00 94.88 663 LYS A N 1
ATOM 5198 C CA . LYS A 1 663 ? 24.092 -2.118 16.187 1.00 94.88 663 LYS A CA 1
ATOM 5199 C C . LYS A 1 663 ? 24.929 -2.133 14.911 1.00 94.88 663 LYS A C 1
ATOM 5201 O O . LYS A 1 663 ? 25.990 -1.521 14.878 1.00 94.88 663 LYS A O 1
ATOM 5206 N N . GLN A 1 664 ? 24.505 -2.902 13.914 1.00 93.12 664 GLN A N 1
ATOM 5207 C CA . GLN A 1 664 ? 25.229 -3.043 12.666 1.00 93.12 664 GLN A CA 1
ATOM 5208 C C . GLN A 1 664 ? 24.785 -2.003 11.637 1.00 93.12 664 GLN A C 1
ATOM 5210 O O . GLN A 1 664 ? 25.627 -1.352 11.026 1.00 93.12 664 GLN A O 1
ATOM 5215 N N . GLN A 1 665 ? 23.475 -1.877 11.433 1.00 93.50 665 GLN A N 1
ATOM 5216 C CA . GLN A 1 665 ? 22.886 -0.849 10.592 1.00 93.50 665 GLN A CA 1
ATOM 5217 C C . GLN A 1 665 ? 21.532 -0.449 11.173 1.00 93.50 665 GLN A C 1
ATOM 5219 O O . GLN A 1 665 ? 20.639 -1.281 11.348 1.00 93.50 665 GLN A O 1
ATOM 5224 N N . GLU A 1 666 ? 21.369 0.842 11.435 1.00 93.25 666 GLU A N 1
ATOM 5225 C CA . GLU A 1 666 ? 20.100 1.391 11.889 1.00 93.25 666 GLU A CA 1
ATOM 5226 C C . GLU A 1 666 ? 19.132 1.454 10.705 1.00 93.25 666 GLU A C 1
ATOM 5228 O O . GLU A 1 666 ? 19.408 2.074 9.681 1.00 93.25 666 GLU A O 1
ATOM 5233 N N . MET A 1 667 ? 18.010 0.749 10.836 1.00 93.62 667 MET A N 1
ATOM 5234 C CA . MET A 1 667 ? 16.952 0.637 9.833 1.00 93.62 667 MET A CA 1
ATOM 5235 C C . MET A 1 667 ? 15.599 0.729 10.539 1.00 93.62 667 MET A C 1
ATOM 5237 O O . MET A 1 667 ? 15.475 0.353 11.703 1.00 93.62 667 MET A O 1
ATOM 5241 N N . ILE A 1 668 ? 14.564 1.165 9.821 1.00 94.06 668 ILE A N 1
ATOM 5242 C CA . ILE A 1 668 ? 13.220 1.387 10.382 1.00 94.06 668 ILE A CA 1
ATOM 5243 C C . ILE A 1 668 ? 12.586 0.077 10.889 1.00 94.06 668 ILE A C 1
ATOM 5245 O O . ILE A 1 668 ? 12.051 0.033 11.997 1.00 94.06 668 ILE A O 1
ATOM 5249 N N . PHE A 1 669 ? 12.665 -1.006 10.103 1.00 92.81 669 PHE A N 1
ATOM 5250 C CA . PHE A 1 669 ? 11.991 -2.270 10.426 1.00 92.81 669 PHE A CA 1
ATOM 5251 C C . PHE A 1 669 ? 12.430 -2.878 11.771 1.00 92.81 669 PHE A C 1
ATOM 5253 O O . PHE A 1 669 ? 11.548 -3.190 12.569 1.00 92.81 669 PHE A O 1
ATOM 5260 N N . PRO A 1 670 ? 13.733 -3.012 12.098 1.00 94.69 670 PRO A N 1
ATOM 5261 C CA . PRO A 1 670 ? 14.146 -3.471 13.423 1.00 94.69 670 PRO A CA 1
ATOM 5262 C C . PRO A 1 670 ? 13.546 -2.679 14.597 1.00 94.69 670 PRO A C 1
ATOM 5264 O O . PRO A 1 670 ? 13.175 -3.306 15.584 1.00 94.69 670 PRO A O 1
ATOM 5267 N N . TYR A 1 671 ? 13.383 -1.349 14.504 1.00 95.62 671 TYR A N 1
ATOM 5268 C CA . TYR A 1 671 ? 12.709 -0.567 15.557 1.00 95.62 671 TYR A CA 1
ATOM 5269 C C . TYR A 1 671 ? 11.231 -0.947 15.701 1.00 95.62 671 TYR A C 1
ATOM 5271 O O . TYR A 1 671 ? 10.752 -1.117 16.821 1.00 95.62 671 TYR A O 1
ATOM 5279 N N . LEU A 1 672 ? 10.514 -1.121 14.583 1.00 93.75 672 LEU A N 1
ATOM 5280 C CA . LEU A 1 672 ? 9.102 -1.524 14.588 1.00 93.75 672 LEU A CA 1
ATOM 5281 C C . LEU A 1 672 ? 8.912 -2.896 15.253 1.00 93.75 672 LEU A C 1
ATOM 5283 O O . LEU A 1 672 ? 8.067 -3.032 16.136 1.00 93.75 672 LEU A O 1
ATOM 5287 N N . PHE A 1 673 ? 9.730 -3.888 14.889 1.00 93.56 673 PHE A N 1
ATOM 5288 C CA . PHE A 1 673 ? 9.659 -5.228 15.484 1.00 93.56 673 PHE A CA 1
ATOM 5289 C C . PHE A 1 673 ? 10.102 -5.256 16.949 1.00 93.56 673 PHE A C 1
ATOM 5291 O O . PHE A 1 673 ? 9.495 -5.953 17.757 1.00 93.56 673 PHE A O 1
ATOM 5298 N N . LEU A 1 674 ? 11.128 -4.488 17.321 1.00 94.62 674 LEU A N 1
ATOM 5299 C CA . LEU A 1 674 ? 11.565 -4.377 18.712 1.00 94.62 674 LEU A CA 1
ATOM 5300 C C . LEU A 1 674 ? 10.456 -3.776 19.594 1.00 94.62 674 LEU A C 1
ATOM 5302 O O . LEU A 1 674 ? 10.178 -4.291 20.675 1.00 94.62 674 LEU A O 1
ATOM 5306 N N . ALA A 1 675 ? 9.769 -2.739 19.112 1.00 93.44 675 ALA A N 1
ATOM 5307 C CA . ALA A 1 675 ? 8.625 -2.172 19.814 1.00 93.44 675 ALA A CA 1
ATOM 5308 C C . ALA A 1 675 ? 7.479 -3.188 19.960 1.00 93.44 675 ALA A C 1
ATOM 5310 O O . ALA A 1 675 ? 6.885 -3.281 21.031 1.00 93.44 675 ALA A O 1
ATOM 5311 N N . GLN A 1 676 ? 7.208 -4.007 18.937 1.00 89.31 676 GLN A N 1
ATOM 5312 C CA . GLN A 1 676 ? 6.230 -5.097 19.040 1.00 89.31 676 GLN A CA 1
ATOM 5313 C C . GLN A 1 676 ? 6.633 -6.171 20.050 1.00 89.31 676 GLN A C 1
ATOM 5315 O O . GLN A 1 676 ? 5.786 -6.644 20.804 1.00 89.31 676 GLN A O 1
ATOM 5320 N N . VAL A 1 677 ? 7.920 -6.526 20.115 1.00 91.50 677 VAL A N 1
ATOM 5321 C CA . VAL A 1 677 ? 8.447 -7.409 21.163 1.00 91.50 677 VAL A CA 1
ATOM 5322 C C . VAL A 1 677 ? 8.150 -6.820 22.543 1.00 91.50 677 VAL A C 1
ATOM 5324 O O . VAL A 1 677 ? 7.627 -7.529 23.398 1.00 91.50 677 VAL A O 1
ATOM 5327 N N . TYR A 1 678 ? 8.400 -5.526 22.757 1.00 92.06 678 TYR A N 1
ATOM 5328 C CA . TYR A 1 678 ? 8.088 -4.874 24.032 1.00 92.06 678 TYR A CA 1
ATOM 5329 C C . TYR A 1 678 ? 6.590 -4.794 24.327 1.00 92.06 678 TYR A C 1
ATOM 5331 O O . TYR A 1 678 ? 6.203 -4.965 25.479 1.00 92.06 678 TYR A O 1
ATOM 5339 N N . VAL A 1 679 ? 5.740 -4.603 23.316 1.00 87.88 679 VAL A N 1
ATOM 5340 C CA . VAL A 1 679 ? 4.279 -4.675 23.478 1.00 87.88 679 VAL A CA 1
ATOM 5341 C C . VAL A 1 679 ? 3.850 -6.075 23.934 1.00 87.88 679 VAL A C 1
ATOM 5343 O O . VAL A 1 679 ? 3.087 -6.176 24.891 1.00 87.88 679 VAL A O 1
ATOM 5346 N N . ARG A 1 680 ? 4.400 -7.148 23.342 1.00 85.00 680 ARG A N 1
ATOM 5347 C CA . ARG A 1 680 ? 4.130 -8.537 23.769 1.00 85.00 680 ARG A CA 1
ATOM 5348 C C . ARG A 1 680 ? 4.672 -8.869 25.162 1.00 85.00 680 ARG A C 1
ATOM 5350 O O . ARG A 1 680 ? 4.089 -9.677 25.876 1.00 85.00 680 ARG A O 1
ATOM 5357 N N . LEU A 1 681 ? 5.771 -8.233 25.568 1.00 87.44 681 LEU A N 1
ATOM 5358 C CA . LEU A 1 681 ? 6.324 -8.319 26.927 1.00 87.44 681 LEU A CA 1
ATOM 5359 C C . LEU A 1 681 ? 5.564 -7.449 27.952 1.00 87.44 681 LEU A C 1
ATOM 5361 O O . LEU A 1 681 ? 5.959 -7.415 29.118 1.00 87.44 681 LEU A O 1
ATOM 5365 N N . ASP A 1 682 ? 4.513 -6.736 27.529 1.00 87.50 682 ASP A N 1
ATOM 5366 C CA . ASP A 1 682 ? 3.746 -5.770 28.328 1.00 87.50 682 ASP A CA 1
ATOM 5367 C C . ASP A 1 682 ? 4.600 -4.608 28.886 1.00 87.50 682 ASP A C 1
ATOM 5369 O O . ASP A 1 682 ? 4.449 -4.164 30.023 1.00 87.50 682 ASP A O 1
ATOM 5373 N N . GLN A 1 683 ? 5.526 -4.094 28.068 1.00 89.88 683 GLN A N 1
ATOM 5374 C CA . GLN A 1 683 ? 6.419 -2.968 28.376 1.00 89.88 683 GLN A CA 1
ATOM 5375 C C . GLN A 1 683 ? 6.176 -1.772 27.428 1.00 89.88 683 GLN A C 1
ATOM 5377 O O . GLN A 1 683 ? 7.048 -1.414 26.629 1.00 89.88 683 GLN A O 1
ATOM 5382 N N . PRO A 1 684 ? 5.007 -1.102 27.502 1.00 90.81 684 PRO A N 1
ATOM 5383 C CA . PRO A 1 684 ? 4.637 -0.043 26.560 1.00 90.81 684 PRO A CA 1
ATOM 5384 C C . PRO A 1 684 ? 5.534 1.201 26.653 1.00 90.81 684 PRO A C 1
ATOM 5386 O O . PRO A 1 684 ? 5.782 1.854 25.643 1.00 90.81 684 PRO A O 1
ATOM 5389 N N . LEU A 1 685 ? 6.068 1.521 27.837 1.00 91.81 685 LEU A N 1
ATOM 5390 C CA . LEU A 1 685 ? 6.976 2.662 28.014 1.00 91.81 685 LEU A CA 1
ATOM 5391 C C . LEU A 1 685 ? 8.310 2.441 27.292 1.00 91.81 685 LEU A C 1
ATOM 5393 O O . LEU A 1 685 ? 8.770 3.324 26.573 1.00 91.81 685 LEU A O 1
ATOM 5397 N N . SER A 1 686 ? 8.885 1.241 27.408 1.00 93.50 686 SER A N 1
ATOM 5398 C CA . SER A 1 686 ? 10.098 0.867 26.674 1.00 93.50 686 SER A CA 1
ATOM 5399 C C . SER A 1 686 ? 9.860 0.875 25.165 1.00 93.50 686 SER A C 1
ATOM 5401 O O . SER A 1 686 ? 10.704 1.357 24.416 1.00 93.50 686 SER A O 1
ATOM 5403 N N . ALA A 1 687 ? 8.685 0.431 24.709 1.00 94.25 687 ALA A N 1
ATOM 5404 C CA . ALA A 1 687 ? 8.304 0.536 23.304 1.00 94.25 687 ALA A CA 1
ATOM 5405 C C . ALA A 1 687 ? 8.252 2.002 22.824 1.00 94.25 687 ALA A C 1
ATOM 5407 O O . ALA A 1 687 ? 8.819 2.321 21.779 1.00 94.25 687 ALA A O 1
ATOM 5408 N N . ILE A 1 688 ? 7.661 2.916 23.606 1.00 94.88 688 ILE A N 1
ATOM 5409 C CA . ILE A 1 688 ? 7.649 4.356 23.293 1.00 94.88 688 ILE A CA 1
ATOM 5410 C C . ILE A 1 688 ? 9.075 4.916 23.219 1.00 94.88 688 ILE A C 1
ATOM 5412 O O . ILE A 1 688 ? 9.400 5.592 22.247 1.00 94.88 688 ILE A O 1
ATOM 5416 N N . GLU A 1 689 ? 9.947 4.583 24.176 1.00 95.44 689 GLU A N 1
ATOM 5417 C CA . GLU A 1 689 ? 11.358 4.994 24.135 1.00 95.44 689 GLU A CA 1
ATOM 5418 C C . GLU A 1 689 ? 12.069 4.485 22.875 1.00 95.44 689 GLU A C 1
ATOM 5420 O O . GLU A 1 689 ? 12.912 5.178 22.306 1.00 95.44 689 GLU A O 1
ATOM 5425 N N . THR A 1 690 ? 11.739 3.278 22.411 1.00 95.81 690 THR A N 1
ATOM 5426 C CA . THR A 1 690 ? 12.352 2.710 21.203 1.00 95.81 690 THR A CA 1
ATOM 5427 C C . THR A 1 690 ? 11.867 3.390 19.933 1.00 95.81 690 THR A C 1
ATOM 5429 O O . THR A 1 690 ? 12.675 3.619 19.032 1.00 95.81 690 THR A O 1
ATOM 5432 N N . TYR A 1 691 ? 10.597 3.800 19.888 1.00 95.94 691 TYR A N 1
ATOM 5433 C CA . TYR A 1 691 ? 10.098 4.670 18.830 1.00 95.94 691 TYR A CA 1
ATOM 5434 C C . TYR A 1 691 ? 10.756 6.044 18.880 1.00 95.94 691 TYR A C 1
ATOM 5436 O O . TYR A 1 691 ? 11.175 6.533 17.839 1.00 95.94 691 TYR A O 1
ATOM 5444 N N . ASP A 1 692 ? 10.934 6.634 20.063 1.00 95.56 692 ASP A N 1
ATOM 5445 C CA . ASP A 1 692 ? 11.606 7.928 20.207 1.00 95.56 692 ASP A CA 1
ATOM 5446 C C . ASP A 1 692 ? 13.068 7.871 19.745 1.00 95.56 692 ASP A C 1
ATOM 5448 O O . ASP A 1 692 ? 13.517 8.772 19.038 1.00 95.56 692 ASP A O 1
ATOM 5452 N N . ARG A 1 693 ? 13.798 6.788 20.047 1.00 94.88 693 ARG A N 1
ATOM 5453 C CA . ARG A 1 693 ? 15.145 6.551 19.492 1.00 94.88 693 ARG A CA 1
ATOM 5454 C C . ARG A 1 693 ? 15.118 6.408 17.971 1.00 94.88 693 ARG A C 1
ATOM 5456 O O . ARG A 1 693 ? 15.945 7.006 17.292 1.00 94.88 693 ARG A O 1
ATOM 5463 N N . GLY A 1 694 ? 14.161 5.656 17.428 1.00 95.12 694 GLY A N 1
ATOM 5464 C CA . GLY A 1 694 ? 13.991 5.525 15.980 1.00 95.12 694 GLY A CA 1
ATOM 5465 C C . GLY A 1 694 ? 13.685 6.864 15.300 1.00 95.12 694 GLY A C 1
ATOM 5466 O O . GLY A 1 694 ? 14.232 7.146 14.241 1.00 95.12 694 GLY A O 1
ATOM 5467 N N . LEU A 1 695 ? 12.876 7.720 15.930 1.00 95.06 695 LEU A N 1
ATOM 5468 C CA . LEU A 1 695 ? 12.507 9.047 15.423 1.00 95.06 695 LEU A CA 1
ATOM 5469 C C . LEU A 1 695 ? 13.645 10.072 15.507 1.00 95.06 695 LEU A C 1
ATOM 5471 O O . LEU A 1 695 ? 13.660 11.018 14.723 1.00 95.06 695 LEU A O 1
ATOM 5475 N N . GLN A 1 696 ? 14.600 9.893 16.426 1.00 95.06 696 GLN A N 1
ATOM 5476 C CA . GLN A 1 696 ? 15.835 10.687 16.444 1.00 95.06 696 GLN A CA 1
ATOM 5477 C C . GLN A 1 696 ? 16.691 10.414 15.199 1.00 95.06 696 GLN A C 1
ATOM 5479 O O . GLN A 1 696 ? 17.267 11.349 14.648 1.00 95.06 696 GLN A O 1
ATOM 5484 N N . MET A 1 697 ? 16.738 9.157 14.743 1.00 93.56 697 MET A N 1
ATOM 5485 C CA . MET A 1 697 ? 17.520 8.741 13.570 1.00 93.56 697 MET A CA 1
ATOM 5486 C C . MET A 1 697 ? 16.779 8.953 12.250 1.00 93.56 697 MET A C 1
ATOM 5488 O O . MET A 1 697 ? 17.375 9.376 11.262 1.00 93.56 697 MET A O 1
ATOM 5492 N N . PHE A 1 698 ? 15.469 8.704 12.245 1.00 94.69 698 PHE A N 1
ATOM 5493 C CA . PHE A 1 698 ? 14.576 8.891 11.105 1.00 94.69 698 PHE A CA 1
ATOM 5494 C C . PHE A 1 698 ? 13.495 9.921 11.454 1.00 94.69 698 PHE A C 1
ATOM 5496 O O . PHE A 1 698 ? 12.365 9.550 11.802 1.00 94.69 698 PHE A O 1
ATOM 5503 N N . PRO A 1 699 ? 13.815 11.229 11.380 1.00 91.31 699 PRO A N 1
ATOM 5504 C CA . PRO A 1 699 ? 12.833 12.269 11.634 1.00 91.31 699 PRO A CA 1
ATOM 5505 C C . PRO A 1 699 ? 11.647 12.118 10.680 1.00 91.31 699 PRO A C 1
ATOM 5507 O O . PRO A 1 699 ? 11.838 11.981 9.474 1.00 91.31 699 PRO A O 1
ATOM 5510 N N . LYS A 1 700 ? 10.424 12.207 11.217 1.00 89.25 700 LYS A N 1
ATOM 5511 C CA . LYS A 1 700 ? 9.157 12.179 10.458 1.00 89.25 700 LYS A CA 1
ATOM 5512 C C . LYS A 1 700 ? 8.783 10.844 9.796 1.00 89.25 700 LYS A C 1
ATOM 5514 O O . LYS A 1 700 ? 7.875 10.825 8.969 1.00 89.25 700 LYS A O 1
ATOM 5519 N N . GLU A 1 701 ? 9.406 9.724 10.165 1.00 94.06 701 GLU A N 1
ATOM 5520 C CA . GLU A 1 701 ? 8.959 8.417 9.664 1.00 94.06 701 GLU A CA 1
ATOM 5521 C C . GLU A 1 701 ? 7.545 8.079 10.180 1.00 94.06 701 GLU A C 1
ATOM 5523 O O . GLU A 1 701 ? 7.307 7.916 11.383 1.00 94.06 701 GLU A O 1
ATOM 5528 N N . VAL A 1 702 ? 6.610 7.929 9.239 1.00 94.12 702 VAL A N 1
ATOM 5529 C CA . VAL A 1 702 ? 5.168 7.745 9.481 1.00 94.12 702 VAL A CA 1
ATOM 5530 C C . VAL A 1 702 ? 4.885 6.503 10.323 1.00 94.12 702 VAL A C 1
ATOM 5532 O O . VAL A 1 702 ? 4.143 6.573 11.300 1.00 94.12 702 VAL A O 1
ATOM 5535 N N . ARG A 1 703 ? 5.520 5.367 9.999 1.00 92.50 703 ARG A N 1
ATOM 5536 C CA . ARG A 1 703 ? 5.256 4.084 10.674 1.00 92.50 703 ARG A CA 1
ATOM 5537 C C . ARG A 1 703 ? 5.625 4.105 12.157 1.00 92.50 703 ARG A C 1
ATOM 5539 O O . ARG A 1 703 ? 4.920 3.512 12.971 1.00 92.50 703 ARG A O 1
ATOM 5546 N N . LEU A 1 704 ? 6.717 4.786 12.514 1.00 94.69 704 LEU A N 1
ATOM 5547 C CA . LEU A 1 704 ? 7.168 4.911 13.904 1.00 94.69 704 LEU A CA 1
ATOM 5548 C C . LEU A 1 704 ? 6.235 5.831 14.701 1.00 94.69 704 LEU A C 1
ATOM 5550 O O . LEU A 1 704 ? 5.837 5.486 15.814 1.00 94.69 704 LEU A O 1
ATOM 5554 N N . LEU A 1 705 ? 5.835 6.967 14.117 1.00 94.94 705 LEU A N 1
ATOM 5555 C CA . LEU A 1 705 ? 4.864 7.879 14.729 1.00 94.94 705 LEU A CA 1
ATOM 5556 C C . LEU A 1 705 ? 3.497 7.206 14.923 1.00 94.94 705 LEU A C 1
ATOM 5558 O O . LEU A 1 705 ? 2.929 7.283 16.013 1.00 94.94 705 LEU A O 1
ATOM 5562 N N . ALA A 1 706 ? 3.000 6.491 13.908 1.00 92.12 706 ALA A N 1
ATOM 5563 C CA . ALA A 1 706 ? 1.761 5.723 13.994 1.00 92.12 706 ALA A CA 1
ATOM 5564 C C . ALA A 1 706 ? 1.862 4.642 15.082 1.00 92.12 706 ALA A C 1
ATOM 5566 O O . ALA A 1 706 ? 1.023 4.591 15.977 1.00 92.12 706 ALA A O 1
ATOM 5567 N N . GLY A 1 707 ? 2.941 3.850 15.098 1.00 90.94 707 GLY A N 1
ATOM 5568 C CA . GLY A 1 707 ? 3.215 2.868 16.153 1.00 90.94 707 GLY A CA 1
ATOM 5569 C C . GLY A 1 707 ? 3.180 3.468 17.563 1.00 90.94 707 GLY A C 1
ATOM 5570 O O . GLY A 1 707 ? 2.517 2.932 18.452 1.00 90.94 707 GLY A O 1
ATOM 5571 N N . LYS A 1 708 ? 3.819 4.627 17.764 1.00 93.69 708 LYS A N 1
ATOM 5572 C CA . LYS A 1 708 ? 3.791 5.361 19.039 1.00 93.69 708 LYS A CA 1
ATOM 5573 C C . LYS A 1 708 ? 2.380 5.821 19.408 1.00 93.69 708 LYS A C 1
ATOM 5575 O O . LYS A 1 708 ? 1.968 5.660 20.557 1.00 93.69 708 LYS A O 1
ATOM 5580 N N . ALA A 1 709 ? 1.630 6.368 18.453 1.00 92.19 709 ALA A N 1
ATOM 5581 C CA . ALA A 1 709 ? 0.255 6.802 18.671 1.00 92.19 709 ALA A CA 1
ATOM 5582 C C . ALA A 1 709 ? -0.661 5.629 19.063 1.00 92.19 709 ALA A C 1
ATOM 5584 O O . ALA A 1 709 ? -1.439 5.766 20.005 1.00 92.19 709 ALA A O 1
ATOM 5585 N N . ARG A 1 710 ? -0.492 4.454 18.440 1.00 88.25 710 ARG A N 1
ATOM 5586 C CA . ARG A 1 710 ? -1.223 3.219 18.784 1.00 88.25 710 ARG A CA 1
ATOM 5587 C C . ARG A 1 710 ? -1.017 2.808 20.239 1.00 88.25 710 ARG A C 1
ATOM 5589 O O . ARG A 1 710 ? -1.981 2.477 20.924 1.00 88.25 710 ARG A O 1
ATOM 5596 N N . ILE A 1 711 ? 0.223 2.850 20.730 1.00 88.56 711 ILE A N 1
ATOM 5597 C CA . ILE A 1 711 ? 0.520 2.515 22.132 1.00 88.56 711 ILE A CA 1
ATOM 5598 C C . ILE A 1 711 ? -0.113 3.543 23.076 1.00 88.56 711 ILE A C 1
ATOM 5600 O O . ILE A 1 711 ? -0.687 3.165 24.093 1.00 88.56 711 ILE A O 1
ATOM 5604 N N . LEU A 1 712 ? -0.070 4.833 22.732 1.00 89.00 712 LEU A N 1
ATOM 5605 C CA . LEU A 1 712 ? -0.707 5.885 23.531 1.00 89.00 712 LEU A CA 1
ATOM 5606 C C . LEU A 1 712 ? -2.237 5.755 23.567 1.00 89.00 712 LEU A C 1
ATOM 5608 O O . LEU A 1 712 ? -2.838 5.991 24.615 1.00 89.00 712 LEU A O 1
ATOM 5612 N N . GLU A 1 713 ? -2.871 5.358 22.459 1.00 84.00 713 GLU A N 1
ATOM 5613 C CA . GLU A 1 713 ? -4.298 5.015 22.442 1.00 84.00 713 GLU A CA 1
ATOM 5614 C C . GLU A 1 713 ? -4.596 3.816 23.342 1.00 84.00 713 GLU A C 1
ATOM 5616 O O . GLU A 1 713 ? -5.555 3.859 24.113 1.00 84.00 713 GLU A O 1
ATOM 5621 N N . ALA A 1 714 ? -3.756 2.778 23.290 1.00 81.31 714 ALA A N 1
ATOM 5622 C CA . ALA A 1 714 ? -3.905 1.585 24.117 1.00 81.31 714 ALA A CA 1
ATOM 5623 C C . ALA A 1 714 ? -3.688 1.864 25.620 1.00 81.31 714 ALA A C 1
ATOM 5625 O O . ALA A 1 714 ? -4.303 1.205 26.451 1.00 81.31 714 ALA A O 1
ATOM 5626 N N . LEU A 1 715 ? -2.878 2.871 25.968 1.00 81.44 715 LEU A N 1
ATOM 5627 C CA . LEU A 1 715 ? -2.702 3.394 27.332 1.00 81.44 715 LEU A CA 1
ATOM 5628 C C . LEU A 1 715 ? -3.804 4.381 27.770 1.00 81.44 715 LEU A C 1
ATOM 5630 O O . LEU A 1 715 ? -3.717 4.954 28.854 1.00 81.44 715 LEU A O 1
ATOM 5634 N N . HIS A 1 716 ? -4.821 4.625 26.936 1.00 79.62 716 HIS A N 1
ATOM 5635 C CA . HIS A 1 716 ? -5.878 5.624 27.151 1.00 79.62 716 HIS A CA 1
ATOM 5636 C C . HIS A 1 716 ? -5.391 7.084 27.272 1.00 79.62 716 HIS A C 1
ATOM 5638 O O . HIS A 1 716 ? -6.136 7.969 27.702 1.00 79.62 716 HIS A O 1
ATOM 5644 N N . GLU A 1 717 ? -4.180 7.407 26.808 1.00 84.00 717 GLU A N 1
ATOM 5645 C CA . GLU A 1 717 ? -3.677 8.785 26.730 1.00 84.00 717 GLU A CA 1
ATOM 5646 C C . GLU A 1 717 ? -4.124 9.482 25.427 1.00 84.00 717 GLU A C 1
ATOM 5648 O O . GLU A 1 717 ? -3.308 10.017 24.671 1.00 84.00 717 GLU A O 1
ATOM 5653 N N . LEU A 1 718 ? -5.441 9.519 25.168 1.00 82.50 718 LEU A N 1
ATOM 5654 C CA . LEU A 1 718 ? -6.034 9.989 23.900 1.00 82.50 718 LEU A CA 1
ATOM 5655 C C . LEU A 1 718 ? -5.539 11.381 23.469 1.00 82.50 718 LEU A C 1
ATOM 5657 O O . LEU A 1 718 ? -5.201 11.596 22.309 1.00 82.50 718 LEU A O 1
ATOM 5661 N N . GLY A 1 719 ? -5.425 12.325 24.409 1.00 86.69 719 GLY A N 1
ATOM 5662 C CA . GLY A 1 719 ? -4.957 13.681 24.102 1.00 86.69 719 GLY A CA 1
ATOM 5663 C C . GLY A 1 719 ? -3.502 13.741 23.615 1.00 86.69 719 GLY A C 1
ATOM 5664 O O . GLY A 1 719 ? -3.163 14.607 22.810 1.00 86.69 719 GLY A O 1
ATOM 5665 N N . ARG A 1 720 ? -2.633 12.827 24.073 1.00 90.50 720 ARG A N 1
ATOM 5666 C CA . ARG A 1 720 ? -1.261 12.692 23.556 1.00 90.50 720 ARG A CA 1
ATOM 5667 C C . ARG A 1 720 ? -1.247 11.938 22.232 1.00 90.50 720 ARG A C 1
ATOM 5669 O O . ARG A 1 720 ? -0.551 12.380 21.324 1.00 90.50 720 ARG A O 1
ATOM 5676 N N . ALA A 1 721 ? -2.052 10.885 22.095 1.00 91.25 721 ALA A N 1
ATOM 5677 C CA . ALA A 1 721 ? -2.190 10.152 20.838 1.00 91.25 721 ALA A CA 1
ATOM 5678 C C . ALA A 1 721 ? -2.605 11.074 19.680 1.00 91.25 721 ALA A C 1
ATOM 5680 O O . ALA A 1 721 ? -1.962 11.075 18.638 1.00 91.25 721 ALA A O 1
ATOM 5681 N N . VAL A 1 722 ? -3.592 11.952 19.888 1.00 91.75 722 VAL A N 1
ATOM 5682 C CA . VAL A 1 722 ? -4.039 12.930 18.878 1.00 91.75 722 VAL A CA 1
ATOM 5683 C C . VAL A 1 722 ? -2.926 13.899 18.478 1.00 91.75 722 VAL A C 1
ATOM 5685 O O . VAL A 1 722 ? -2.839 14.273 17.311 1.00 91.75 722 VAL A O 1
ATOM 5688 N N . LYS A 1 723 ? -2.053 14.308 19.410 1.00 94.44 723 LYS A N 1
ATOM 5689 C CA . LYS A 1 723 ? -0.886 15.140 19.069 1.00 94.44 723 LYS A CA 1
ATOM 5690 C C . LYS A 1 723 ? 0.073 14.387 18.148 1.00 94.44 723 LYS A C 1
ATOM 5692 O O . LYS A 1 723 ? 0.452 14.939 17.123 1.00 94.44 723 LYS A O 1
ATOM 5697 N N . VAL A 1 724 ? 0.383 13.127 18.464 1.00 95.00 724 VAL A N 1
ATOM 5698 C CA . VAL A 1 724 ? 1.258 12.290 17.627 1.00 95.00 724 VAL A CA 1
ATOM 5699 C C . VAL A 1 724 ? 0.613 12.000 16.267 1.00 95.00 724 VAL A C 1
ATOM 5701 O O . VAL A 1 724 ? 1.272 12.136 15.246 1.00 95.00 724 VAL A O 1
ATOM 5704 N N . TYR A 1 725 ? -0.689 11.713 16.196 1.00 95.12 725 TYR A N 1
ATOM 5705 C CA . TYR A 1 725 ? -1.374 11.564 14.906 1.00 95.12 725 TYR A CA 1
ATOM 5706 C C . TYR A 1 725 ? -1.392 12.865 14.091 1.00 95.12 725 TYR A C 1
ATOM 5708 O O . TYR A 1 725 ? -1.337 12.821 12.867 1.00 95.12 725 TYR A O 1
ATOM 5716 N N . ARG A 1 726 ? -1.421 14.047 14.719 1.00 94.69 726 ARG A N 1
ATOM 5717 C CA . ARG A 1 726 ? -1.249 15.312 13.981 1.00 94.69 726 ARG A CA 1
ATOM 5718 C C . ARG A 1 726 ? 0.164 15.455 13.409 1.00 94.69 726 ARG A C 1
ATOM 5720 O O . ARG A 1 726 ? 0.304 15.973 12.305 1.00 94.69 726 ARG A O 1
ATOM 5727 N N . GLU A 1 727 ? 1.187 14.981 14.119 1.00 94.75 727 GLU A N 1
ATOM 5728 C CA . GLU A 1 727 ? 2.559 14.886 13.594 1.00 94.75 727 GLU A CA 1
ATOM 5729 C C . GLU A 1 727 ? 2.640 13.904 12.417 1.00 94.75 727 GLU A C 1
ATOM 5731 O O . GLU A 1 727 ? 3.275 14.225 11.408 1.00 94.75 727 GLU A O 1
ATOM 5736 N N . VAL A 1 728 ? 1.925 12.771 12.478 1.00 95.62 728 VAL A N 1
ATOM 5737 C CA . VAL A 1 728 ? 1.744 11.875 11.324 1.00 95.62 728 VAL A CA 1
ATOM 5738 C C . VAL A 1 728 ? 1.150 12.640 10.142 1.00 95.62 728 VAL A C 1
ATOM 5740 O O . VAL A 1 728 ? 1.775 12.679 9.089 1.00 95.62 728 VAL A O 1
ATOM 5743 N N . LEU A 1 729 ? 0.028 13.345 10.331 1.00 93.50 729 LEU A N 1
ATOM 5744 C CA . LEU A 1 729 ? -0.637 14.102 9.258 1.00 93.50 729 LEU A CA 1
ATOM 5745 C C . LEU A 1 729 ? 0.193 15.251 8.678 1.00 93.50 729 LEU A C 1
ATOM 5747 O O . LEU A 1 729 ? -0.051 15.680 7.549 1.00 93.50 729 LEU A O 1
ATOM 5751 N N . SER A 1 730 ? 1.139 15.784 9.455 1.00 93.69 730 SER A N 1
ATOM 5752 C CA . SER A 1 730 ? 2.096 16.789 8.981 1.00 93.69 730 SER A CA 1
ATOM 5753 C C . SER A 1 730 ? 3.190 16.206 8.086 1.00 93.69 730 SER A C 1
ATOM 5755 O O . SER A 1 730 ? 3.795 16.945 7.311 1.00 93.69 730 SER A O 1
ATOM 5757 N N . SER A 1 731 ? 3.443 14.901 8.205 1.00 91.75 731 SER A N 1
ATOM 5758 C CA . SER A 1 731 ? 4.447 14.171 7.427 1.00 91.75 731 SER A CA 1
ATOM 5759 C C . SER A 1 731 ? 3.793 13.512 6.217 1.00 91.75 731 SER A C 1
ATOM 5761 O O . SER A 1 731 ? 4.217 13.738 5.088 1.00 91.75 731 SER A O 1
ATOM 5763 N N . ASP A 1 732 ? 2.710 12.774 6.455 1.00 91.00 732 ASP A N 1
ATOM 5764 C CA . ASP A 1 732 ? 1.852 12.195 5.434 1.00 91.00 732 ASP A CA 1
ATOM 5765 C C . ASP A 1 732 ? 0.410 12.673 5.611 1.00 91.00 732 ASP A C 1
ATOM 5767 O O . ASP A 1 732 ? -0.338 12.258 6.495 1.00 91.00 732 ASP A O 1
ATOM 5771 N N . ALA A 1 733 ? 0.012 13.552 4.701 1.00 90.31 733 ALA A N 1
ATOM 5772 C CA . ALA A 1 733 ? -1.328 14.098 4.614 1.00 90.31 733 ALA A CA 1
ATOM 5773 C C . ALA A 1 733 ? -2.395 13.053 4.216 1.00 90.31 733 ALA A C 1
ATOM 5775 O O . ALA A 1 733 ? -3.588 13.367 4.254 1.00 90.31 733 ALA A O 1
ATOM 5776 N N . THR A 1 734 ? -2.004 11.859 3.790 1.00 92.12 734 THR A N 1
ATOM 5777 C CA . THR A 1 734 ? -2.911 10.837 3.260 1.00 92.12 734 THR A CA 1
ATOM 5778 C C . THR A 1 734 ? -3.104 9.643 4.183 1.00 92.12 734 THR A C 1
ATOM 5780 O O . THR A 1 734 ? -3.953 8.802 3.893 1.00 92.12 734 THR A O 1
ATOM 5783 N N . ASP A 1 735 ? -2.396 9.592 5.317 1.00 91.38 735 ASP A N 1
ATOM 5784 C CA . ASP A 1 735 ? -2.484 8.459 6.235 1.00 91.38 735 ASP A CA 1
ATOM 5785 C C . ASP A 1 735 ? -3.916 8.261 6.753 1.00 91.38 735 ASP A C 1
ATOM 5787 O O . ASP A 1 735 ? -4.464 9.071 7.509 1.00 91.38 735 ASP A O 1
ATOM 5791 N N . PHE A 1 736 ? -4.530 7.159 6.328 1.00 90.50 736 PHE A N 1
ATOM 5792 C CA . PHE A 1 736 ? -5.912 6.819 6.651 1.00 90.50 736 PHE A CA 1
ATOM 5793 C C . PHE A 1 736 ? -6.108 6.645 8.159 1.00 90.50 736 PHE A C 1
ATOM 5795 O O . PHE A 1 736 ? -7.110 7.095 8.717 1.00 90.50 736 PHE A O 1
ATOM 5802 N N . GLU A 1 737 ? -5.132 6.018 8.816 1.00 90.44 737 GLU A N 1
ATOM 5803 C CA . GLU A 1 737 ? -5.185 5.678 10.231 1.00 90.44 737 GLU A CA 1
ATOM 5804 C C . GLU A 1 737 ? -5.247 6.923 11.113 1.00 90.44 737 GLU A C 1
ATOM 5806 O O . GLU A 1 737 ? -6.168 7.066 11.922 1.00 90.44 737 GLU A O 1
ATOM 5811 N N . ALA A 1 738 ? -4.318 7.857 10.916 1.00 93.44 738 ALA A N 1
ATOM 5812 C CA . ALA A 1 738 ? -4.312 9.107 11.654 1.00 93.44 738 ALA A CA 1
ATOM 5813 C C . ALA A 1 738 ? -5.596 9.919 11.421 1.00 93.44 738 ALA A C 1
ATOM 5815 O O . ALA A 1 738 ? -6.157 10.460 12.378 1.00 93.44 738 ALA A O 1
ATOM 5816 N N . ILE A 1 739 ? -6.098 9.988 10.179 1.00 94.25 739 ILE A N 1
ATOM 5817 C CA . ILE A 1 739 ? -7.330 10.730 9.862 1.00 94.25 739 ILE A CA 1
ATOM 5818 C C . ILE A 1 739 ? -8.539 10.118 10.580 1.00 94.25 739 ILE A C 1
ATOM 5820 O O . ILE A 1 739 ? -9.310 10.854 11.201 1.00 94.25 739 ILE A O 1
ATOM 5824 N N . ALA A 1 740 ? -8.706 8.795 10.514 1.00 93.00 740 ALA A N 1
ATOM 5825 C CA . ALA A 1 740 ? -9.840 8.101 11.115 1.00 93.00 740 ALA A CA 1
ATOM 5826 C C . ALA A 1 740 ? -9.808 8.174 12.651 1.00 93.00 740 ALA A C 1
ATOM 5828 O O . ALA A 1 740 ? -10.819 8.516 13.266 1.00 93.00 740 ALA A O 1
ATOM 5829 N N . SER A 1 741 ? -8.649 7.950 13.281 1.00 91.38 741 SER A N 1
ATOM 5830 C CA . SER A 1 741 ? -8.509 8.040 14.742 1.00 91.38 741 SER A CA 1
ATOM 5831 C C . SER A 1 741 ? -8.724 9.461 15.274 1.00 91.38 741 SER A C 1
ATOM 5833 O O . SER A 1 741 ? -9.404 9.648 16.288 1.00 91.38 741 SER A O 1
ATOM 5835 N N . ILE A 1 742 ? -8.220 10.488 14.576 1.00 92.88 742 ILE A N 1
ATOM 5836 C CA . ILE A 1 742 ? -8.485 11.893 14.928 1.00 92.88 742 ILE A CA 1
ATOM 5837 C C . ILE A 1 742 ? -9.970 12.228 14.734 1.00 92.88 742 ILE A C 1
ATOM 5839 O O . ILE A 1 742 ? -10.575 12.846 15.613 1.00 92.88 742 ILE A O 1
ATOM 5843 N N . GLY A 1 743 ? -10.564 11.814 13.611 1.00 92.94 743 GLY A N 1
ATOM 5844 C CA . GLY A 1 743 ? -11.981 12.025 13.316 1.00 92.94 743 GLY A CA 1
ATOM 5845 C C . GLY A 1 743 ? -12.883 11.416 14.387 1.00 92.94 743 GLY A C 1
ATOM 5846 O O . GLY A 1 743 ? -13.754 12.104 14.920 1.00 92.94 743 GLY A O 1
ATOM 5847 N N . LEU A 1 744 ? -12.615 10.169 14.781 1.00 91.25 744 LEU A N 1
ATOM 5848 C CA . LEU A 1 744 ? -13.346 9.485 15.842 1.00 91.25 744 LEU A CA 1
ATOM 5849 C C . LEU A 1 744 ? -13.218 10.204 17.190 1.00 91.25 744 LEU A C 1
ATOM 5851 O O . LEU A 1 744 ? -14.205 10.374 17.905 1.00 91.25 744 LEU A O 1
ATOM 5855 N N . HIS A 1 745 ? -12.009 10.650 17.539 1.00 90.19 745 HIS A N 1
ATOM 5856 C CA . HIS A 1 745 ? -11.793 11.386 18.779 1.00 90.19 745 HIS A CA 1
ATOM 5857 C C . HIS A 1 745 ? -12.581 12.701 18.813 1.00 90.19 745 HIS A C 1
ATOM 5859 O O . HIS A 1 745 ? -13.206 13.001 19.827 1.00 90.19 745 HIS A O 1
ATOM 5865 N N . HIS A 1 746 ? -12.584 13.467 17.718 1.00 91.75 746 HIS A N 1
ATOM 5866 C CA . HIS A 1 746 ? -13.356 14.709 17.629 1.00 91.75 746 HIS A CA 1
ATOM 5867 C C . HIS A 1 746 ? -14.867 14.461 17.652 1.00 91.75 746 HIS A C 1
ATOM 5869 O O . HIS A 1 746 ? -15.582 15.229 18.287 1.00 91.75 746 HIS A O 1
ATOM 5875 N N . PHE A 1 747 ? -15.347 13.378 17.035 1.00 92.19 747 PHE A N 1
ATOM 5876 C CA . PHE A 1 747 ? -16.761 13.008 17.073 1.00 92.19 747 PHE A CA 1
ATOM 5877 C C . PHE A 1 747 ? -17.249 12.795 18.513 1.00 92.19 747 PHE A C 1
ATOM 5879 O O . PHE A 1 747 ? -18.196 13.445 18.942 1.00 92.19 747 PHE A O 1
ATOM 5886 N N . TYR A 1 748 ? -16.539 11.974 19.296 1.00 88.25 748 TYR A N 1
ATOM 5887 C CA . TYR A 1 748 ? -16.900 11.711 20.697 1.00 88.25 748 TYR A CA 1
ATOM 5888 C C . TYR A 1 748 ? -16.512 12.829 21.676 1.00 88.25 748 TYR A C 1
ATOM 5890 O O . TYR A 1 748 ? -16.925 12.797 22.831 1.00 88.25 748 TYR A O 1
ATOM 5898 N N . SER A 1 749 ? -15.733 13.819 21.230 1.00 88.50 749 SER A N 1
ATOM 5899 C CA . SER A 1 749 ? -15.424 15.039 21.994 1.00 88.50 749 SER A CA 1
ATOM 5900 C C . SER A 1 749 ? -16.407 16.180 21.692 1.00 88.50 749 SER A C 1
ATOM 5902 O O . SER A 1 749 ? -16.053 17.344 21.876 1.00 88.50 749 SER A O 1
ATOM 5904 N N . ASP A 1 750 ? -17.607 15.852 21.198 1.00 88.12 750 ASP A N 1
ATOM 5905 C CA . ASP A 1 750 ? -18.689 16.795 20.877 1.00 88.12 750 ASP A CA 1
ATOM 5906 C C . ASP A 1 750 ? -18.334 17.803 19.760 1.00 88.12 750 ASP A C 1
ATOM 5908 O O . ASP A 1 750 ? -18.771 18.950 19.738 1.00 88.12 750 ASP A O 1
ATOM 5912 N N . GLN A 1 751 ? -17.494 17.385 18.803 1.00 92.75 751 GLN A N 1
ATOM 5913 C CA . GLN A 1 751 ? -17.093 18.186 17.637 1.00 92.75 751 GLN A CA 1
ATOM 5914 C C . GLN A 1 751 ? -17.342 17.430 16.314 1.00 92.75 751 GLN A C 1
ATOM 5916 O O . GLN A 1 751 ? -16.395 17.155 15.560 1.00 92.75 751 GLN A O 1
ATOM 5921 N N . PRO A 1 752 ? -18.609 17.100 15.980 1.00 93.62 752 PRO A N 1
ATOM 5922 C CA . PRO A 1 752 ? -18.950 16.307 14.795 1.00 93.62 752 PRO A CA 1
ATOM 5923 C C . PRO A 1 752 ? -18.636 17.027 13.475 1.00 93.62 752 PRO A C 1
ATOM 5925 O O . PRO A 1 752 ? -18.277 16.380 12.493 1.00 93.62 752 PRO A O 1
ATOM 5928 N N . GLU A 1 753 ? -18.680 18.362 13.441 1.00 92.69 753 GLU A N 1
ATOM 5929 C CA . GLU A 1 753 ? -18.312 19.150 12.256 1.00 92.69 753 GLU A CA 1
ATOM 5930 C C . GLU A 1 753 ? -16.840 18.958 11.867 1.00 92.69 753 GLU A C 1
ATOM 5932 O O . GLU A 1 753 ? -16.498 18.821 10.690 1.00 92.69 753 GLU A O 1
ATOM 5937 N N . VAL A 1 754 ? -15.951 18.916 12.864 1.00 93.56 754 VAL A N 1
ATOM 5938 C CA . VAL A 1 754 ? -14.517 18.694 12.654 1.00 93.56 754 VAL A CA 1
ATOM 5939 C C . VAL A 1 754 ? -14.278 17.252 12.213 1.00 93.56 754 VAL A C 1
ATOM 5941 O O . VAL A 1 754 ? -13.549 17.028 11.245 1.00 93.56 754 VAL A O 1
ATOM 5944 N N . ALA A 1 755 ? -14.937 16.285 12.857 1.00 94.69 755 ALA A N 1
ATOM 5945 C CA . ALA A 1 755 ? -14.887 14.880 12.459 1.00 94.69 755 ALA A CA 1
ATOM 5946 C C . ALA A 1 755 ? -15.337 14.677 11.003 1.00 94.69 755 ALA A C 1
ATOM 5948 O O . ALA A 1 755 ? -14.657 14.004 10.227 1.00 94.69 755 ALA A O 1
ATOM 5949 N N . LEU A 1 756 ? -16.419 15.348 10.593 1.00 94.50 756 LEU A N 1
ATOM 5950 C CA . LEU A 1 756 ? -16.929 15.314 9.226 1.00 94.50 756 LEU A CA 1
ATOM 5951 C C . LEU A 1 756 ? -15.888 15.797 8.209 1.00 94.50 756 LEU A C 1
ATOM 5953 O O . LEU A 1 756 ? -15.773 15.216 7.131 1.00 94.50 756 LEU A O 1
ATOM 5957 N N . ARG A 1 757 ? -15.097 16.829 8.534 1.00 93.25 757 ARG A N 1
ATOM 5958 C CA . ARG A 1 757 ? -14.010 17.301 7.656 1.00 93.25 757 ARG A CA 1
ATOM 5959 C C . ARG A 1 757 ? -12.930 16.237 7.466 1.00 93.25 757 ARG A C 1
ATOM 5961 O O . ARG A 1 757 ? -12.468 16.053 6.341 1.00 93.25 757 ARG A O 1
ATOM 5968 N N . TYR A 1 758 ? -12.559 15.524 8.529 1.00 93.81 758 TYR A N 1
ATOM 5969 C CA . TYR A 1 758 ? -11.589 14.429 8.450 1.00 93.81 758 TYR A CA 1
ATOM 5970 C C . TYR A 1 758 ? -12.136 13.245 7.639 1.00 93.81 758 TYR A C 1
ATOM 5972 O O . TYR A 1 758 ? -11.470 12.792 6.712 1.00 93.81 758 TYR A O 1
ATOM 5980 N N . TYR A 1 759 ? -13.375 12.805 7.867 1.00 94.19 759 TYR A N 1
ATOM 5981 C CA . TYR A 1 759 ? -13.956 11.720 7.065 1.00 94.19 759 TYR A CA 1
ATOM 5982 C C . TYR A 1 759 ? -14.199 12.109 5.597 1.00 94.19 759 TYR A C 1
ATOM 5984 O O . TYR A 1 759 ? -13.977 11.296 4.700 1.00 94.19 759 TYR A O 1
ATOM 5992 N N . ARG A 1 760 ? -14.570 13.365 5.306 1.00 91.38 760 ARG A N 1
ATOM 5993 C CA . ARG A 1 760 ? -14.655 13.867 3.921 1.00 91.38 760 ARG A CA 1
ATOM 5994 C C . ARG A 1 760 ? -13.299 13.857 3.219 1.00 91.38 760 ARG A C 1
ATOM 5996 O O . ARG A 1 760 ? -13.259 13.606 2.019 1.00 91.38 760 ARG A O 1
ATOM 6003 N N . ARG A 1 761 ? -12.200 14.082 3.944 1.00 91.19 761 ARG A N 1
ATOM 6004 C CA . ARG A 1 761 ? -10.845 13.943 3.393 1.00 91.19 761 ARG A CA 1
ATOM 6005 C C . ARG A 1 761 ? -10.569 12.502 2.967 1.00 91.19 761 ARG A C 1
ATOM 6007 O O . ARG A 1 761 ? -10.088 12.304 1.861 1.00 91.19 761 ARG A O 1
ATOM 6014 N N . ILE A 1 762 ? -10.944 11.511 3.780 1.00 92.62 762 ILE A N 1
ATOM 6015 C CA . ILE A 1 762 ? -10.845 10.089 3.399 1.00 92.62 762 ILE A CA 1
ATOM 6016 C C . ILE A 1 762 ? -11.633 9.811 2.115 1.00 92.62 762 ILE A C 1
ATOM 6018 O O . ILE A 1 762 ? -11.117 9.182 1.192 1.00 92.62 762 ILE A O 1
ATOM 6022 N N . LEU A 1 763 ? -12.852 10.345 2.019 1.00 90.69 763 LEU A N 1
ATOM 6023 C CA . LEU A 1 763 ? -13.681 10.195 0.825 1.00 90.69 763 LEU A CA 1
ATOM 6024 C C . LEU A 1 763 ? -13.042 10.839 -0.423 1.00 90.69 763 LEU A C 1
ATOM 6026 O O . LEU A 1 763 ? -13.099 10.264 -1.507 1.00 90.69 763 LEU A O 1
ATOM 6030 N N . GLN A 1 764 ? -12.402 12.005 -0.282 1.00 90.88 764 GLN A N 1
ATOM 6031 C CA . GLN A 1 764 ? -11.689 12.686 -1.373 1.00 90.88 764 GLN A CA 1
ATOM 6032 C C . GLN A 1 764 ? -10.477 11.896 -1.885 1.00 90.88 764 GLN A C 1
ATOM 6034 O O . GLN A 1 764 ? -10.119 12.039 -3.051 1.00 90.88 764 GLN A O 1
ATOM 6039 N N . MET A 1 765 ? -9.878 11.041 -1.051 1.00 86.94 765 MET A N 1
ATOM 6040 C CA . MET A 1 765 ? -8.792 10.139 -1.456 1.00 86.94 765 MET A CA 1
ATOM 6041 C C . MET A 1 765 ? -9.284 8.924 -2.264 1.00 86.94 765 MET A C 1
ATOM 6043 O O . MET A 1 765 ? -8.471 8.137 -2.735 1.00 86.94 765 MET A O 1
ATOM 6047 N N . GLY A 1 766 ? -10.600 8.768 -2.452 1.00 86.38 766 GLY A N 1
ATOM 6048 C CA . GLY A 1 766 ? -11.190 7.711 -3.277 1.00 86.38 766 GLY A CA 1
ATOM 6049 C C . GLY A 1 766 ? -11.567 6.431 -2.525 1.00 86.38 766 GLY A C 1
ATOM 6050 O O . GLY A 1 766 ? -12.021 5.481 -3.159 1.00 86.38 766 GLY A O 1
ATOM 6051 N N . VAL A 1 767 ? -11.435 6.393 -1.194 1.00 88.06 767 VAL A N 1
ATOM 6052 C CA . VAL A 1 767 ? -11.869 5.244 -0.380 1.00 88.06 767 VAL A CA 1
ATOM 6053 C C . VAL A 1 767 ? -13.400 5.209 -0.318 1.00 88.06 767 VAL A C 1
ATOM 6055 O O . VAL A 1 767 ? -14.030 6.167 0.131 1.00 88.06 767 VAL A O 1
ATOM 6058 N N . GLN A 1 768 ? -14.010 4.103 -0.756 1.00 89.06 768 GLN A N 1
ATOM 6059 C CA . GLN A 1 768 ? -15.464 3.901 -0.756 1.00 89.06 768 GLN A CA 1
ATOM 6060 C C . GLN A 1 768 ? -15.837 2.639 0.026 1.00 89.06 768 GLN A C 1
ATOM 6062 O O . GLN A 1 768 ? -16.027 1.575 -0.554 1.00 89.06 768 GLN A O 1
ATOM 6067 N N . ASN A 1 769 ? -15.982 2.783 1.345 1.00 90.06 769 ASN A N 1
ATOM 6068 C CA . ASN A 1 769 ? -16.346 1.688 2.248 1.00 90.06 769 ASN A CA 1
ATOM 6069 C C . ASN A 1 769 ? -17.705 1.958 2.906 1.00 90.06 769 ASN A C 1
ATOM 6071 O O . ASN A 1 769 ? -18.051 3.113 3.167 1.00 90.06 769 ASN A O 1
ATOM 6075 N N . ALA A 1 770 ? -18.449 0.897 3.232 1.00 92.75 770 ALA A N 1
ATOM 6076 C CA . ALA A 1 770 ? -19.728 1.008 3.937 1.00 92.75 770 ALA A CA 1
ATOM 6077 C C . ALA A 1 770 ? -19.580 1.708 5.302 1.00 92.75 770 ALA A C 1
ATOM 6079 O O . ALA A 1 770 ? -20.321 2.642 5.601 1.00 92.75 770 ALA A O 1
ATOM 6080 N N . GLU A 1 771 ? -18.561 1.329 6.078 1.00 90.81 771 GLU A N 1
ATOM 6081 C CA . GLU A 1 771 ? -18.237 1.922 7.384 1.00 90.81 771 GLU A CA 1
ATOM 6082 C C . GLU A 1 771 ? -17.957 3.427 7.293 1.00 90.81 771 GLU A C 1
ATOM 6084 O O . GLU A 1 771 ? -18.416 4.209 8.122 1.00 90.81 771 GLU A O 1
ATOM 6089 N N . LEU A 1 772 ? -17.245 3.861 6.247 1.00 93.06 772 LEU A N 1
ATOM 6090 C CA . LEU A 1 772 ? -16.934 5.273 6.044 1.00 93.06 772 LEU A CA 1
ATOM 6091 C C . LEU A 1 772 ? -18.206 6.083 5.776 1.00 93.06 772 LEU A C 1
ATOM 6093 O O . LEU A 1 772 ? -18.397 7.138 6.378 1.00 93.06 772 LEU A O 1
ATOM 6097 N N . TYR A 1 773 ? -19.084 5.598 4.894 1.00 94.56 773 TYR A N 1
ATOM 6098 C CA . TYR A 1 773 ? -20.361 6.262 4.623 1.00 94.56 773 TYR A CA 1
ATOM 6099 C C . TYR A 1 773 ? -21.280 6.269 5.847 1.00 94.56 773 TYR A C 1
ATOM 6101 O O . TYR A 1 773 ? -21.957 7.271 6.076 1.00 94.56 773 TYR A O 1
ATOM 6109 N N . ASN A 1 774 ? -21.253 5.211 6.660 1.00 94.25 774 ASN A N 1
ATOM 6110 C CA . ASN A 1 774 ? -21.949 5.156 7.942 1.00 94.25 774 ASN A CA 1
ATOM 6111 C C . ASN A 1 774 ? -21.427 6.230 8.917 1.00 94.25 774 ASN A C 1
ATOM 6113 O O . ASN A 1 774 ? -22.206 7.026 9.439 1.00 94.25 774 ASN A O 1
ATOM 6117 N N . ASN A 1 775 ? -20.103 6.336 9.075 1.00 93.81 775 ASN A N 1
ATOM 6118 C CA . ASN A 1 775 ? -19.468 7.346 9.926 1.00 93.81 775 ASN A CA 1
ATOM 6119 C C . ASN A 1 775 ? -19.741 8.776 9.432 1.00 93.81 775 ASN A C 1
ATOM 6121 O O . ASN A 1 775 ? -20.011 9.666 10.238 1.00 93.81 775 ASN A O 1
ATOM 6125 N N . ILE A 1 776 ? -19.724 9.008 8.113 1.00 94.38 776 ILE A N 1
ATOM 6126 C CA . ILE A 1 776 ? -20.103 10.299 7.518 1.00 94.38 776 ILE A CA 1
ATOM 6127 C C . ILE A 1 776 ? -21.586 10.591 7.764 1.00 94.38 776 ILE A C 1
ATOM 6129 O O . ILE A 1 776 ? -21.911 11.722 8.108 1.00 94.38 776 ILE A O 1
ATOM 6133 N N . GLY A 1 777 ? -22.474 9.603 7.619 1.00 94.62 777 GLY A N 1
ATOM 6134 C CA . GLY A 1 777 ? -23.908 9.744 7.887 1.00 94.62 777 GLY A CA 1
ATOM 6135 C C . GLY A 1 777 ? -24.182 10.183 9.325 1.00 94.62 777 GLY A C 1
ATOM 6136 O O . GLY A 1 777 ? -24.887 11.172 9.538 1.00 94.62 777 GLY A O 1
ATOM 6137 N N . LEU A 1 778 ? -23.536 9.525 10.294 1.00 93.81 778 LEU A N 1
ATOM 6138 C CA . LEU A 1 778 ? -23.575 9.906 11.708 1.00 93.81 778 LEU A CA 1
ATOM 6139 C C . LEU A 1 778 ? -23.019 11.316 11.934 1.00 93.81 778 LEU A C 1
ATOM 6141 O O . LEU A 1 778 ? -23.681 12.148 12.551 1.00 93.81 778 LEU A O 1
ATOM 6145 N N . CYS A 1 779 ? -21.838 11.627 11.394 1.00 94.75 779 CYS A N 1
ATOM 6146 C CA . CYS A 1 779 ? -21.248 12.959 11.539 1.00 94.75 779 CYS A CA 1
ATOM 6147 C C . CYS A 1 779 ? -22.137 14.052 10.931 1.00 94.75 779 CYS A C 1
ATOM 6149 O O . CYS A 1 779 ? -22.293 15.103 11.540 1.00 94.75 779 CYS A O 1
ATOM 6151 N N . CYS A 1 780 ? -22.747 13.814 9.765 1.00 94.69 780 CYS A N 1
ATOM 6152 C CA . CYS A 1 780 ? -23.707 14.731 9.148 1.00 94.69 780 CYS A CA 1
ATOM 6153 C C . CYS A 1 780 ? -24.940 14.924 10.032 1.00 94.69 780 CYS A C 1
ATOM 6155 O O . CYS A 1 780 ? -25.380 16.056 10.198 1.00 94.69 780 CYS A O 1
ATOM 6157 N N . PHE A 1 781 ? -25.472 13.849 10.622 1.00 95.00 781 PHE A N 1
ATOM 6158 C CA . PHE A 1 781 ? -26.634 13.927 11.504 1.00 95.00 781 PHE A CA 1
ATOM 6159 C C . PHE A 1 781 ? -26.352 14.770 12.752 1.00 95.00 781 PHE A C 1
ATOM 6161 O O . PHE A 1 781 ? -27.065 15.735 13.018 1.00 95.00 781 PHE A O 1
ATOM 6168 N N . PHE A 1 782 ? -25.270 14.463 13.473 1.00 93.00 782 PHE A N 1
ATOM 6169 C CA . PHE A 1 782 ? -24.888 15.207 14.676 1.00 93.00 782 PHE A CA 1
ATOM 6170 C C . PHE A 1 782 ? -24.389 16.629 14.371 1.00 93.00 782 PHE A C 1
ATOM 6172 O O . PHE A 1 782 ? -24.528 17.515 15.206 1.00 93.00 782 PHE A O 1
ATOM 6179 N N . ALA A 1 783 ? -23.885 16.886 13.159 1.00 93.19 783 ALA A N 1
ATOM 6180 C CA . ALA A 1 783 ? -23.603 18.232 12.651 1.00 93.19 783 ALA A CA 1
ATOM 6181 C C . ALA A 1 783 ? -24.842 18.944 12.058 1.00 93.19 783 ALA A C 1
ATOM 6183 O O . ALA A 1 783 ? -24.696 19.985 11.421 1.00 93.19 783 ALA A O 1
ATOM 6184 N N . GLN A 1 784 ? -26.048 18.382 12.222 1.00 91.81 784 GLN A N 1
ATOM 6185 C CA . GLN A 1 784 ? -27.331 18.941 11.766 1.00 91.81 784 GLN A CA 1
ATOM 6186 C C . GLN A 1 784 ? -27.462 19.130 10.237 1.00 91.81 784 GLN A C 1
ATOM 6188 O O . GLN A 1 784 ? -28.291 19.902 9.758 1.00 91.81 784 GLN A O 1
ATOM 6193 N N . GLN A 1 785 ? -26.679 18.399 9.438 1.00 91.69 785 GLN A N 1
ATOM 6194 C CA . GLN A 1 785 ? -26.735 18.378 7.969 1.00 91.69 785 GLN A CA 1
ATOM 6195 C C . GLN A 1 785 ? -27.628 17.236 7.457 1.00 91.69 785 GLN A C 1
ATOM 6197 O O . GLN A 1 785 ? -27.155 16.292 6.817 1.00 91.69 785 GLN A O 1
ATOM 6202 N N . TYR A 1 786 ? -28.932 17.329 7.725 1.00 89.00 786 TYR A N 1
ATOM 6203 C CA . TYR A 1 786 ? -29.892 16.245 7.471 1.00 89.00 786 TYR A CA 1
ATOM 6204 C C . TYR A 1 786 ? -30.031 15.845 5.989 1.00 89.00 786 TYR A C 1
ATOM 6206 O O . TYR A 1 786 ? -30.231 14.666 5.695 1.00 89.00 786 TYR A O 1
ATOM 6214 N N . ASP A 1 787 ? -29.849 16.783 5.051 1.00 88.69 787 ASP A N 1
ATOM 6215 C CA . ASP A 1 787 ? -29.994 16.550 3.600 1.00 88.69 787 ASP A CA 1
ATOM 6216 C C . ASP A 1 787 ? -29.068 15.451 3.056 1.00 88.69 787 ASP A C 1
ATOM 6218 O O . ASP A 1 787 ? -29.378 14.773 2.069 1.00 88.69 787 ASP A O 1
ATOM 6222 N N . MET A 1 788 ? -27.897 15.301 3.682 1.00 90.62 788 MET A N 1
ATOM 6223 C CA . MET A 1 788 ? -26.860 14.356 3.267 1.00 90.62 788 MET A CA 1
ATOM 6224 C C . MET A 1 788 ? -26.903 13.051 4.063 1.00 90.62 788 MET A C 1
ATOM 6226 O O . MET A 1 788 ? -26.438 12.031 3.559 1.00 90.62 788 MET A O 1
ATOM 6230 N N . THR A 1 789 ? -27.478 13.056 5.267 1.00 93.19 789 THR A N 1
ATOM 6231 C CA . THR A 1 789 ? -27.495 11.910 6.185 1.00 93.19 789 THR A CA 1
ATOM 6232 C C . THR A 1 789 ? -28.105 10.662 5.547 1.00 93.19 789 THR A C 1
ATOM 6234 O O . THR A 1 789 ? -27.441 9.630 5.470 1.00 93.19 789 THR A O 1
ATOM 6237 N N . LEU A 1 790 ? -29.336 10.757 5.029 1.00 89.75 790 LEU A N 1
ATOM 6238 C CA . LEU A 1 790 ? -30.039 9.600 4.457 1.00 89.75 790 LEU A CA 1
ATOM 6239 C C . LEU A 1 790 ? -29.332 9.057 3.211 1.00 89.75 790 LEU A C 1
ATOM 6241 O O . LEU A 1 790 ? -29.126 7.855 3.096 1.00 89.75 790 LEU A O 1
ATOM 6245 N N . LYS A 1 791 ? -28.846 9.944 2.333 1.00 93.44 791 LYS A N 1
ATOM 6246 C CA . LYS A 1 791 ? -28.090 9.550 1.131 1.00 93.44 791 LYS A CA 1
ATOM 6247 C C . LYS A 1 791 ? -26.805 8.797 1.480 1.00 93.44 791 LYS A C 1
ATOM 6249 O O . LYS A 1 791 ? -26.421 7.869 0.769 1.00 93.44 791 LYS A O 1
ATOM 6254 N N . CYS A 1 792 ? -26.122 9.201 2.553 1.00 93.94 792 CYS A N 1
ATOM 6255 C CA . CYS A 1 792 ? -24.930 8.509 3.035 1.00 93.94 792 CYS A CA 1
ATOM 6256 C C . CYS A 1 792 ? -25.270 7.115 3.574 1.00 93.94 792 CYS A C 1
ATOM 6258 O O . CYS A 1 792 ? -24.581 6.162 3.219 1.00 93.94 792 CYS A O 1
ATOM 6260 N N . PHE A 1 793 ? -26.345 6.972 4.352 1.00 95.06 793 PHE A N 1
ATOM 6261 C CA . PHE A 1 793 ? -26.786 5.664 4.840 1.00 95.06 793 PHE A CA 1
ATOM 6262 C C . PHE A 1 793 ? -27.272 4.739 3.719 1.00 95.06 793 PHE A C 1
ATOM 6264 O O . PHE A 1 793 ? -26.881 3.574 3.700 1.00 95.06 793 PHE A O 1
ATOM 6271 N N . ASP A 1 794 ? -28.012 5.250 2.730 1.00 94.19 794 ASP A N 1
ATOM 6272 C CA . ASP A 1 794 ? -28.405 4.473 1.547 1.00 94.19 794 ASP A CA 1
ATOM 6273 C C . ASP A 1 794 ? -27.171 3.930 0.820 1.00 94.19 794 ASP A C 1
ATOM 6275 O O . ASP A 1 794 ? -27.105 2.753 0.450 1.00 94.19 794 ASP A O 1
ATOM 6279 N N . ARG A 1 795 ? -26.138 4.770 0.662 1.00 93.81 795 ARG A N 1
ATOM 6280 C CA . ARG A 1 795 ? -24.883 4.354 0.033 1.00 93.81 795 ARG A CA 1
ATOM 6281 C C . ARG A 1 795 ? -24.125 3.335 0.882 1.00 93.81 795 ARG A C 1
ATOM 6283 O O . ARG A 1 795 ? -23.566 2.401 0.312 1.00 93.81 795 ARG A O 1
ATOM 6290 N N . ALA A 1 796 ? -24.131 3.487 2.206 1.00 94.75 796 ALA A N 1
ATOM 6291 C CA . ALA A 1 796 ? -23.547 2.516 3.125 1.00 94.75 796 ALA A CA 1
ATOM 6292 C C . ALA A 1 796 ? -24.235 1.149 2.992 1.00 94.75 796 ALA A C 1
ATOM 6294 O O . ALA A 1 796 ? -23.546 0.150 2.820 1.00 94.75 796 ALA A O 1
ATOM 6295 N N . LEU A 1 797 ? -25.572 1.103 2.966 1.00 93.69 797 LEU A N 1
ATOM 6296 C CA . LEU A 1 797 ? -26.343 -0.133 2.783 1.00 93.69 797 LEU A CA 1
ATOM 6297 C C . LEU A 1 797 ? -26.080 -0.802 1.427 1.00 93.69 797 LEU A C 1
ATOM 6299 O O . LEU A 1 797 ? -25.981 -2.026 1.369 1.00 93.69 797 LEU A O 1
ATOM 6303 N N . CYS A 1 798 ? -25.919 -0.017 0.354 1.00 93.44 798 CYS A N 1
ATOM 6304 C CA . CYS A 1 798 ? -25.570 -0.536 -0.975 1.00 93.44 798 CYS A CA 1
ATOM 6305 C C . CYS A 1 798 ? -24.192 -1.213 -1.016 1.00 93.44 798 CYS A C 1
ATOM 6307 O O . CYS A 1 798 ? -23.984 -2.114 -1.825 1.00 93.44 798 CYS A O 1
ATOM 6309 N N . LEU A 1 799 ? -23.245 -0.737 -0.202 1.00 91.69 799 LEU A N 1
ATOM 6310 C CA . LEU A 1 799 ? -21.865 -1.230 -0.163 1.00 91.69 799 LEU A CA 1
ATOM 6311 C C . LEU A 1 799 ? -21.628 -2.272 0.940 1.00 91.69 799 LEU A C 1
ATOM 6313 O O . LEU A 1 799 ? -20.588 -2.923 0.935 1.00 91.69 799 LEU A O 1
ATOM 6317 N N . ALA A 1 800 ? -22.538 -2.395 1.907 1.00 89.75 800 ALA A N 1
ATOM 6318 C CA . ALA A 1 800 ? -22.346 -3.227 3.086 1.00 89.75 800 ALA A CA 1
ATOM 6319 C C . ALA A 1 800 ? -22.453 -4.720 2.764 1.00 89.75 800 ALA A C 1
ATOM 6321 O O . ALA A 1 800 ? -23.411 -5.164 2.125 1.00 89.75 800 ALA A O 1
ATOM 6322 N N . GLU A 1 801 ? -21.519 -5.497 3.306 1.00 85.06 801 GLU A N 1
ATOM 6323 C CA . GLU A 1 801 ? -21.661 -6.941 3.492 1.00 85.06 801 GLU A CA 1
ATOM 6324 C C . GLU A 1 801 ? -22.621 -7.237 4.658 1.00 85.06 801 GLU A C 1
ATOM 6326 O O . GLU A 1 801 ? -22.913 -6.358 5.472 1.00 85.06 801 GLU A O 1
ATOM 6331 N N . ASP A 1 802 ? -23.132 -8.468 4.752 1.00 76.81 802 ASP A N 1
ATOM 6332 C CA . ASP A 1 802 ? -24.167 -8.839 5.733 1.00 76.81 802 ASP A CA 1
ATOM 6333 C C . ASP A 1 802 ? -23.745 -8.580 7.191 1.00 76.81 802 ASP A C 1
ATOM 6335 O O . ASP A 1 802 ? -24.585 -8.194 8.004 1.00 76.81 802 ASP A O 1
ATOM 6339 N N . SER A 1 803 ? -22.450 -8.717 7.501 1.00 74.25 803 SER A N 1
ATOM 6340 C CA . SER A 1 803 ? -21.871 -8.430 8.822 1.00 74.25 803 SER A CA 1
ATOM 6341 C C . SER A 1 803 ? -22.002 -6.954 9.211 1.00 74.25 803 SER A C 1
ATOM 6343 O O . SER A 1 803 ? -22.487 -6.644 10.294 1.00 74.25 803 SER A O 1
ATOM 6345 N N . VAL A 1 804 ? -21.629 -6.044 8.307 1.00 85.56 804 VAL A N 1
ATOM 6346 C CA . VAL A 1 804 ? -21.634 -4.586 8.531 1.00 85.56 804 VAL A CA 1
ATOM 6347 C C . VAL A 1 804 ? -23.044 -4.007 8.403 1.00 85.56 804 VAL A C 1
ATOM 6349 O O . VAL A 1 804 ? -23.372 -2.985 9.006 1.00 85.56 804 VAL A O 1
ATOM 6352 N N . ARG A 1 805 ? -23.921 -4.654 7.627 1.00 89.81 805 ARG A N 1
ATOM 6353 C CA . ARG A 1 805 ? -25.285 -4.167 7.388 1.00 89.81 805 ARG A CA 1
ATOM 6354 C C . ARG A 1 805 ? -26.098 -4.048 8.679 1.00 89.81 805 ARG A C 1
ATOM 6356 O O . ARG A 1 805 ? -26.899 -3.122 8.790 1.00 89.81 805 ARG A O 1
ATOM 6363 N N . GLY A 1 806 ? -25.872 -4.941 9.646 1.00 89.50 806 GLY A N 1
ATOM 6364 C CA . GLY A 1 806 ? -26.474 -4.852 10.980 1.00 89.50 806 GLY A CA 1
ATOM 6365 C C . GLY A 1 806 ? -26.142 -3.530 11.678 1.00 89.50 806 GLY A C 1
ATOM 6366 O O . GLY A 1 806 ? -27.050 -2.819 12.103 1.00 89.50 806 GLY A O 1
ATOM 6367 N N . ASP A 1 807 ? -24.868 -3.142 11.700 1.00 90.06 807 ASP A N 1
ATOM 6368 C CA . ASP A 1 807 ? -24.412 -1.914 12.365 1.00 90.06 807 ASP A CA 1
ATOM 6369 C C . ASP A 1 807 ? -24.933 -0.648 11.669 1.00 90.06 807 ASP A C 1
ATOM 6371 O O . ASP A 1 807 ? -25.266 0.347 12.317 1.00 90.06 807 ASP A O 1
ATOM 6375 N N . VAL A 1 808 ? -25.070 -0.674 10.340 1.00 94.31 808 VAL A N 1
ATOM 6376 C CA . VAL A 1 808 ? -25.670 0.443 9.589 1.00 94.31 808 VAL A CA 1
ATOM 6377 C C . VAL A 1 808 ? -27.149 0.610 9.953 1.00 94.31 808 VAL A C 1
ATOM 6379 O O . VAL A 1 808 ? -27.584 1.724 10.245 1.00 94.31 808 VAL A O 1
ATOM 6382 N N . TRP A 1 809 ? -27.926 -0.478 10.004 1.00 94.88 809 TRP A N 1
ATOM 6383 C CA . TRP A 1 809 ? -29.330 -0.421 10.438 1.00 94.88 809 TRP A CA 1
ATOM 6384 C C . TRP A 1 809 ? -29.486 0.030 11.889 1.00 94.88 809 TRP A C 1
ATOM 6386 O O . TRP A 1 809 ? -30.441 0.745 12.196 1.00 94.88 809 TRP A O 1
ATOM 6396 N N . TYR A 1 810 ? -28.549 -0.343 12.763 1.00 94.38 810 TYR A N 1
ATOM 6397 C CA . TYR A 1 810 ? -28.525 0.118 14.148 1.00 94.38 810 TYR A CA 1
ATOM 6398 C C . TYR A 1 810 ? -28.382 1.643 14.209 1.00 94.38 810 TYR A C 1
ATOM 6400 O O . TYR A 1 810 ? -29.209 2.319 14.819 1.00 94.38 810 TYR A O 1
ATOM 6408 N N . ASN A 1 811 ? -27.416 2.198 13.474 1.00 94.62 811 ASN A N 1
ATOM 6409 C CA . ASN A 1 811 ? -27.188 3.641 13.411 1.00 94.62 811 ASN A CA 1
ATOM 6410 C C . ASN A 1 811 ? -28.363 4.410 12.782 1.00 94.62 811 ASN A C 1
ATOM 6412 O O . ASN A 1 811 ? -28.716 5.490 13.257 1.00 94.62 811 ASN A O 1
ATOM 6416 N N . ILE A 1 812 ? -29.026 3.852 11.762 1.00 94.62 812 ILE A N 1
ATOM 6417 C CA . ILE A 1 812 ? -30.269 4.426 11.211 1.00 94.62 812 ILE A CA 1
ATOM 6418 C C . ILE A 1 812 ? -31.390 4.405 12.264 1.00 94.62 812 ILE A C 1
ATOM 6420 O O . ILE A 1 812 ? -32.163 5.359 12.362 1.00 94.62 812 ILE A O 1
ATOM 6424 N N . GLY A 1 813 ? -31.480 3.337 13.063 1.00 94.94 813 GLY A N 1
ATOM 6425 C CA . GLY A 1 813 ? -32.423 3.221 14.176 1.00 94.94 813 GLY A CA 1
ATOM 6426 C C . GLY A 1 813 ? -32.211 4.295 15.243 1.00 94.94 813 GLY A C 1
ATOM 6427 O O . GLY A 1 813 ? -33.175 4.942 15.648 1.00 94.94 813 GLY A O 1
ATOM 6428 N N . GLU A 1 814 ? -30.959 4.550 15.628 1.00 92.31 814 GLU A N 1
ATOM 6429 C CA . GLU A 1 814 ? -30.595 5.645 16.538 1.00 92.31 814 GLU A CA 1
ATOM 6430 C C . GLU A 1 814 ? -30.997 7.008 15.969 1.00 92.31 814 GLU A C 1
ATOM 6432 O O . GLU A 1 814 ? -31.668 7.797 16.635 1.00 92.31 814 GLU A O 1
ATOM 6437 N N . VAL A 1 815 ? -30.683 7.270 14.699 1.00 93.81 815 VAL A N 1
ATOM 6438 C CA . VAL A 1 815 ? -31.100 8.503 14.014 1.00 93.81 815 VAL A CA 1
ATOM 6439 C C . VAL A 1 815 ? -32.626 8.659 14.020 1.00 93.81 815 VAL A C 1
ATOM 6441 O O . VAL A 1 815 ? -33.132 9.747 14.298 1.00 93.81 815 VAL A O 1
ATOM 6444 N N . ALA A 1 816 ? -33.380 7.580 13.793 1.00 93.88 816 ALA A N 1
ATOM 6445 C CA . ALA A 1 816 ? -34.841 7.597 13.871 1.00 93.88 816 ALA A CA 1
ATOM 6446 C C . ALA A 1 816 ? -35.357 7.892 15.294 1.00 93.88 816 ALA A C 1
ATOM 6448 O O . ALA A 1 816 ? -36.336 8.628 15.443 1.00 93.88 816 ALA A O 1
ATOM 6449 N N . LEU A 1 817 ? -34.685 7.390 16.341 1.00 93.38 817 LEU A N 1
ATOM 6450 C CA . LEU A 1 817 ? -35.004 7.732 17.733 1.00 93.38 817 LEU A CA 1
ATOM 6451 C C . LEU A 1 817 ? -34.803 9.221 18.016 1.00 93.38 817 LEU A C 1
ATOM 6453 O O . LEU A 1 817 ? -35.676 9.832 18.635 1.00 93.38 817 LEU A O 1
ATOM 6457 N N . TYR A 1 818 ? -33.700 9.810 17.548 1.00 91.06 818 TYR A N 1
ATOM 6458 C CA . TYR A 1 818 ? -33.438 11.244 17.707 1.00 91.06 818 TYR A CA 1
ATOM 6459 C C . TYR A 1 818 ? -34.452 12.115 16.955 1.00 91.06 818 TYR A C 1
ATOM 6461 O O . TYR A 1 818 ? -34.826 13.177 17.447 1.00 91.06 818 TYR A O 1
ATOM 6469 N N . LEU A 1 819 ? -34.941 11.657 15.797 1.00 91.06 819 LEU A N 1
ATOM 6470 C CA . LEU A 1 819 ? -36.036 12.310 15.067 1.00 91.06 819 LEU A CA 1
ATOM 6471 C C . LEU A 1 819 ? -37.407 12.130 15.748 1.00 91.06 819 LEU A C 1
ATOM 6473 O O . LEU A 1 819 ? -38.360 12.829 15.408 1.00 91.06 819 LEU A O 1
ATOM 6477 N N . GLY A 1 820 ? -37.517 11.209 16.710 1.00 91.69 820 GLY A N 1
ATOM 6478 C CA . GLY A 1 820 ? -38.742 10.907 17.449 1.00 91.69 820 GLY A CA 1
ATOM 6479 C C . GLY A 1 820 ? -39.631 9.834 16.810 1.00 91.69 820 GLY A C 1
ATOM 6480 O O . GLY A 1 820 ? -40.653 9.467 17.398 1.00 91.69 820 GLY A O 1
ATOM 6481 N N . ASP A 1 821 ? -39.250 9.272 15.658 1.00 94.56 821 ASP A N 1
ATOM 6482 C CA . ASP A 1 821 ? -40.000 8.187 15.019 1.00 94.56 821 ASP A CA 1
ATOM 6483 C C . ASP A 1 821 ? -39.658 6.831 15.653 1.00 94.56 821 ASP A C 1
ATOM 6485 O O . ASP A 1 821 ? -38.859 6.025 15.167 1.00 94.56 821 ASP A O 1
ATOM 6489 N N . THR A 1 822 ? -40.328 6.563 16.772 1.00 94.81 822 THR A N 1
ATOM 6490 C CA . THR A 1 822 ? -40.211 5.293 17.502 1.00 94.81 822 THR A CA 1
ATOM 6491 C C . THR A 1 822 ? -40.715 4.078 16.714 1.00 94.81 822 THR A C 1
ATOM 6493 O O . THR A 1 822 ? -40.398 2.942 17.076 1.00 94.81 822 THR A O 1
ATOM 6496 N N . SER A 1 823 ? -41.513 4.274 15.658 1.00 94.12 823 SER A N 1
ATOM 6497 C CA . SER A 1 823 ? -42.040 3.181 14.839 1.00 94.12 823 SER A CA 1
ATOM 6498 C C . SER A 1 823 ? -40.997 2.695 13.838 1.00 94.12 823 SER A C 1
ATOM 6500 O O . SER A 1 823 ? -40.744 1.489 13.766 1.00 94.12 823 SER A O 1
ATOM 6502 N N . LEU A 1 824 ? -40.330 3.633 13.161 1.00 95.06 824 LEU A N 1
ATOM 6503 C CA . LEU A 1 824 ? -39.217 3.357 12.264 1.00 95.06 824 LEU A CA 1
ATOM 6504 C C . LEU A 1 824 ? -38.036 2.771 13.036 1.00 95.06 824 LEU A C 1
ATOM 6506 O O . LEU A 1 824 ? -37.535 1.715 12.658 1.00 95.06 824 LEU A O 1
ATOM 6510 N N . ALA A 1 825 ? -37.662 3.374 14.170 1.00 95.94 825 ALA A N 1
ATOM 6511 C CA . ALA A 1 825 ? -36.588 2.860 15.020 1.00 95.94 825 ALA A CA 1
ATOM 6512 C C . ALA A 1 825 ? -36.816 1.391 15.418 1.00 95.94 825 ALA A C 1
ATOM 6514 O O . ALA A 1 825 ? -35.916 0.560 15.321 1.00 95.94 825 ALA A O 1
ATOM 6515 N N . TYR A 1 826 ? -38.052 1.038 15.787 1.00 95.19 826 TYR A N 1
ATOM 6516 C CA . TYR A 1 826 ? -38.412 -0.339 16.119 1.00 95.19 826 TYR A CA 1
ATOM 6517 C C . TYR A 1 826 ? -38.224 -1.309 14.942 1.00 95.19 826 TYR A C 1
ATOM 6519 O O . TYR A 1 826 ? -37.774 -2.437 15.136 1.00 95.19 826 TYR A O 1
ATOM 6527 N N . GLN A 1 827 ? -38.574 -0.894 13.721 1.00 95.62 827 GLN A N 1
ATOM 6528 C CA . GLN A 1 827 ? -38.359 -1.709 12.523 1.00 95.62 827 GLN A CA 1
ATOM 6529 C C . GLN A 1 827 ? -36.867 -1.861 12.218 1.00 95.62 827 GLN A C 1
ATOM 6531 O O . GLN A 1 827 ? -36.421 -2.983 11.986 1.00 95.62 827 GLN A O 1
ATOM 6536 N N . CYS A 1 828 ? -36.098 -0.772 12.298 1.00 95.38 828 CYS A N 1
ATOM 6537 C CA . CYS A 1 828 ? -34.653 -0.781 12.090 1.00 95.38 828 CYS A CA 1
ATOM 6538 C C . CYS A 1 828 ? -33.959 -1.745 13.054 1.00 95.38 828 CYS A C 1
ATOM 6540 O O . CYS A 1 828 ? -33.266 -2.647 12.599 1.00 95.38 828 CYS A O 1
ATOM 6542 N N . PHE A 1 829 ? -34.212 -1.657 14.364 1.00 95.50 829 PHE A N 1
ATOM 6543 C CA . PHE A 1 829 ? -33.594 -2.580 15.322 1.00 95.50 829 PHE A CA 1
ATOM 6544 C C . PHE A 1 829 ? -34.022 -4.038 15.118 1.00 95.50 829 PHE A C 1
ATOM 6546 O O . PHE A 1 829 ? -33.223 -4.945 15.329 1.00 95.50 829 PHE A O 1
ATOM 6553 N N . ARG A 1 830 ? -35.248 -4.304 14.645 1.00 94.75 830 ARG A N 1
ATOM 6554 C CA . ARG A 1 830 ? -35.627 -5.669 14.241 1.00 94.75 830 ARG A CA 1
ATOM 6555 C C . ARG A 1 830 ? -34.835 -6.152 13.028 1.00 94.75 830 ARG A C 1
ATOM 6557 O O . ARG A 1 830 ? -34.473 -7.322 13.001 1.00 94.75 830 ARG A O 1
ATOM 6564 N N . LEU A 1 831 ? -34.557 -5.284 12.053 1.00 93.62 831 LEU A N 1
ATOM 6565 C CA . LEU A 1 831 ? -33.694 -5.616 10.915 1.00 93.62 831 LEU A CA 1
ATOM 6566 C C . LEU A 1 831 ? -32.252 -5.881 11.358 1.00 93.62 831 LEU A C 1
ATOM 6568 O O . LEU A 1 831 ? -31.636 -6.807 10.836 1.00 93.62 831 LEU A O 1
ATOM 6572 N N . VAL A 1 832 ? -31.744 -5.155 12.363 1.00 94.06 832 VAL A N 1
ATOM 6573 C CA . VAL A 1 832 ? -30.437 -5.459 12.976 1.00 94.06 832 VAL A CA 1
ATOM 6574 C C . VAL A 1 832 ? -30.405 -6.908 13.442 1.00 94.06 832 VAL A C 1
ATOM 6576 O O . VAL A 1 832 ? -29.512 -7.639 13.041 1.00 94.06 832 VAL A O 1
ATOM 6579 N N . LEU A 1 833 ? -31.415 -7.352 14.194 1.00 91.38 833 LEU A N 1
ATOM 6580 C CA . LEU A 1 833 ? -31.479 -8.721 14.718 1.00 91.38 833 LEU A CA 1
ATOM 6581 C C . LEU A 1 833 ? -31.632 -9.802 13.637 1.00 91.38 833 LEU A C 1
ATOM 6583 O O . LEU A 1 833 ? -31.254 -10.949 13.864 1.00 91.38 833 LEU A O 1
ATOM 6587 N N . VAL A 1 834 ? -32.186 -9.455 12.469 1.00 92.06 834 VAL A N 1
ATOM 6588 C CA . VAL A 1 834 ? -32.259 -10.364 11.313 1.00 92.06 834 VAL A CA 1
ATOM 6589 C C . VAL A 1 834 ? -30.872 -10.589 10.708 1.00 92.06 834 VAL A C 1
ATOM 6591 O O . VAL A 1 834 ? -30.572 -11.703 10.288 1.00 92.06 834 VAL A O 1
ATOM 6594 N N . HIS A 1 835 ? -30.037 -9.550 10.662 1.00 87.25 835 HIS A N 1
ATOM 6595 C CA . HIS A 1 835 ? -28.682 -9.633 10.111 1.00 87.25 835 HIS A CA 1
ATOM 6596 C C . HIS A 1 835 ? -27.652 -10.120 11.137 1.00 87.25 835 HIS A C 1
ATOM 6598 O O . HIS A 1 835 ? -26.791 -10.930 10.808 1.00 87.25 835 HIS A O 1
ATOM 6604 N N . ASN A 1 836 ? -27.759 -9.655 12.379 1.00 86.44 836 ASN A N 1
ATOM 6605 C CA . ASN A 1 836 ? -26.908 -10.023 13.498 1.00 86.44 836 ASN A CA 1
ATOM 6606 C C . ASN A 1 836 ? -27.766 -10.327 14.734 1.00 86.44 836 ASN A C 1
ATOM 6608 O O . ASN A 1 836 ? -28.206 -9.430 15.455 1.00 86.44 836 ASN A O 1
ATOM 6612 N N . SER A 1 837 ? -27.971 -11.616 15.003 1.00 87.62 837 SER A N 1
ATOM 6613 C CA . SER A 1 837 ? -28.746 -12.081 16.155 1.00 87.62 837 SER A CA 1
ATOM 6614 C C . SER A 1 837 ? -28.047 -11.871 17.501 1.00 87.62 837 SER A C 1
ATOM 6616 O O . SER A 1 837 ? -28.709 -11.968 18.533 1.00 87.62 837 SER A O 1
ATOM 6618 N N . GLU A 1 838 ? -26.736 -11.611 17.503 1.00 86.12 838 GLU A N 1
ATOM 6619 C CA . GLU A 1 838 ? -25.897 -11.453 18.701 1.00 86.12 838 GLU A CA 1
ATOM 6620 C C . GLU A 1 838 ? -25.690 -9.978 19.096 1.00 86.12 838 GLU A C 1
ATOM 6622 O O . GLU A 1 838 ? -24.918 -9.674 20.002 1.00 86.12 838 GLU A O 1
ATOM 6627 N N . HIS A 1 839 ? -26.386 -9.041 18.447 1.00 88.25 839 HIS A N 1
ATOM 6628 C CA . HIS A 1 839 ? -26.187 -7.609 18.663 1.00 88.25 839 HIS A CA 1
ATOM 6629 C C . HIS A 1 839 ? -26.859 -7.114 19.964 1.00 88.25 839 HIS A C 1
ATOM 6631 O O . HIS A 1 839 ? -28.082 -6.942 20.038 1.00 88.25 839 HIS A O 1
ATOM 6637 N N . ALA A 1 840 ? -26.055 -6.891 21.008 1.00 90.12 840 ALA A N 1
ATOM 6638 C CA . ALA A 1 840 ? -26.534 -6.604 22.359 1.00 90.12 840 ALA A CA 1
ATOM 6639 C C . ALA A 1 840 ? -27.196 -5.220 22.498 1.00 90.12 840 ALA A C 1
ATOM 6641 O O . ALA A 1 840 ? -28.233 -5.123 23.168 1.00 90.12 840 ALA A O 1
ATOM 6642 N N . GLU A 1 841 ? -26.665 -4.168 21.860 1.00 90.00 841 GLU A N 1
ATOM 6643 C CA . GLU A 1 841 ? -27.217 -2.810 21.982 1.00 90.00 841 GLU A CA 1
ATOM 6644 C C . GLU A 1 841 ? -28.633 -2.700 21.389 1.00 90.00 841 GLU A C 1
ATOM 6646 O O . GLU A 1 841 ? -29.521 -2.084 21.982 1.00 90.00 841 GLU A O 1
ATOM 6651 N N . ALA A 1 842 ? -28.898 -3.379 20.269 1.00 93.12 842 ALA A N 1
ATOM 6652 C CA . ALA A 1 842 ? -30.217 -3.392 19.626 1.00 93.12 842 ALA A CA 1
ATOM 6653 C C . ALA A 1 842 ? -31.284 -4.035 20.520 1.00 93.12 842 ALA A C 1
ATOM 6655 O O . ALA A 1 842 ? -32.400 -3.518 20.603 1.00 93.12 842 ALA A O 1
ATOM 6656 N N . TYR A 1 843 ? -30.960 -5.126 21.228 1.00 95.25 843 TYR A N 1
ATOM 6657 C CA . TYR A 1 843 ? -31.878 -5.705 22.215 1.00 95.25 843 TYR A CA 1
ATOM 6658 C C . TYR A 1 843 ? -32.174 -4.728 23.354 1.00 95.25 843 TYR A C 1
ATOM 6660 O O . TYR A 1 843 ? -33.331 -4.599 23.757 1.00 95.25 843 TYR A O 1
ATOM 6668 N N . ASN A 1 844 ? -31.164 -4.004 23.844 1.00 94.69 844 ASN A N 1
ATOM 6669 C CA . ASN A 1 844 ? -31.368 -2.986 24.870 1.00 94.69 844 ASN A CA 1
ATOM 6670 C C . ASN A 1 844 ? -32.309 -1.874 24.370 1.00 94.69 844 ASN A C 1
ATOM 6672 O O . ASN A 1 844 ? -33.296 -1.560 25.038 1.00 94.69 844 ASN A O 1
ATOM 6676 N N . ASN A 1 845 ? -32.084 -1.340 23.166 1.00 95.06 845 ASN A N 1
ATOM 6677 C CA . ASN A 1 845 ? -32.901 -0.247 22.624 1.00 95.06 845 ASN A CA 1
ATOM 6678 C C . ASN A 1 845 ? -34.328 -0.705 22.275 1.00 95.06 845 ASN A C 1
ATOM 6680 O O . ASN A 1 845 ? -35.290 0.027 22.524 1.00 95.06 845 ASN A O 1
ATOM 6684 N N . LEU A 1 846 ? -34.510 -1.948 21.814 1.00 95.00 846 LEU A N 1
ATOM 6685 C CA . LEU A 1 846 ? -35.834 -2.570 21.682 1.00 95.00 846 LEU A CA 1
ATOM 6686 C C . LEU A 1 846 ? -36.538 -2.728 23.035 1.00 95.00 846 LEU A C 1
ATOM 6688 O O . LEU A 1 846 ? -37.732 -2.444 23.130 1.00 95.00 846 LEU A O 1
ATOM 6692 N N . GLY A 1 847 ? -35.815 -3.124 24.086 1.00 94.94 847 GLY A N 1
ATOM 6693 C CA . GLY A 1 847 ? -36.339 -3.193 25.451 1.00 94.94 847 GLY A CA 1
ATOM 6694 C C . GLY A 1 847 ? -36.825 -1.832 25.955 1.00 94.94 847 GLY A C 1
ATOM 6695 O O . GLY A 1 847 ? -37.937 -1.724 26.476 1.00 94.94 847 GLY A O 1
ATOM 6696 N N . VAL A 1 848 ? -36.050 -0.768 25.718 1.00 94.75 848 VAL A N 1
ATOM 6697 C CA . VAL A 1 848 ? -36.445 0.612 26.049 1.00 94.75 848 VAL A CA 1
ATOM 6698 C C . VAL A 1 848 ? -37.690 1.039 25.262 1.00 94.75 848 VAL A C 1
ATOM 6700 O O . VAL A 1 848 ? -38.610 1.628 25.837 1.00 94.75 848 VAL A O 1
ATOM 6703 N N . LEU A 1 849 ? -37.764 0.720 23.967 1.00 94.75 849 LEU A N 1
ATOM 6704 C CA . LEU A 1 849 ? -38.930 1.018 23.130 1.00 94.75 849 LEU A CA 1
ATOM 6705 C C . LEU A 1 849 ? -40.191 0.268 23.582 1.00 94.75 849 LEU A C 1
ATOM 6707 O O . LEU A 1 849 ? -41.267 0.865 23.631 1.00 94.75 849 LEU A O 1
ATOM 6711 N N . GLU A 1 850 ? -40.086 -1.010 23.950 1.00 94.12 850 GLU A N 1
ATOM 6712 C CA . GLU A 1 850 ? -41.224 -1.782 24.467 1.00 94.12 850 GLU A CA 1
ATOM 6713 C C . GLU A 1 850 ? -41.654 -1.322 25.863 1.00 94.12 850 GLU A C 1
ATOM 6715 O O . GLU A 1 850 ? -42.853 -1.253 26.147 1.00 94.12 850 GLU A O 1
ATOM 6720 N N . MET A 1 851 ? -40.703 -0.912 26.709 1.00 93.00 851 MET A N 1
ATOM 6721 C CA . MET A 1 851 ? -41.010 -0.270 27.986 1.00 93.00 851 MET A CA 1
ATOM 6722 C C . MET A 1 851 ? -41.799 1.028 27.763 1.00 93.00 851 MET A C 1
ATOM 6724 O O . MET A 1 851 ? -42.807 1.247 28.432 1.00 93.00 851 MET A O 1
ATOM 6728 N N . ARG A 1 852 ? -41.412 1.858 26.779 1.00 90.69 852 ARG A N 1
ATOM 6729 C CA . ARG A 1 852 ? -42.174 3.064 26.392 1.00 90.69 852 ARG A CA 1
ATOM 6730 C C . ARG A 1 852 ? -43.568 2.742 25.843 1.00 90.69 852 ARG A C 1
ATOM 6732 O O . ARG A 1 852 ? -44.483 3.534 26.038 1.00 90.69 852 ARG A O 1
ATOM 6739 N N . ARG A 1 853 ? -43.754 1.587 25.194 1.00 92.06 853 ARG A N 1
ATOM 6740 C CA . ARG A 1 853 ? -45.068 1.080 24.744 1.00 92.06 853 ARG A CA 1
ATOM 6741 C C . ARG A 1 853 ? -45.907 0.454 25.867 1.00 92.06 853 ARG A C 1
ATOM 6743 O O . ARG A 1 853 ? -47.046 0.070 25.614 1.00 92.06 853 ARG A O 1
ATOM 6750 N N . GLY A 1 854 ? -45.366 0.332 27.081 1.00 89.69 854 GLY A N 1
ATOM 6751 C CA . GLY A 1 854 ? -46.047 -0.239 28.246 1.00 89.69 854 GLY A CA 1
ATOM 6752 C C . GLY A 1 854 ? -45.977 -1.767 28.359 1.00 89.69 854 GLY A C 1
ATOM 6753 O O . GLY A 1 854 ? -46.606 -2.335 29.248 1.00 89.69 854 GLY A O 1
ATOM 6754 N N . LYS A 1 855 ? -45.212 -2.456 27.502 1.00 93.81 855 LYS A N 1
ATOM 6755 C CA . LYS A 1 855 ? -45.048 -3.919 27.555 1.00 93.81 855 LYS A CA 1
ATOM 6756 C C . LYS A 1 855 ? -43.819 -4.299 28.385 1.00 93.81 855 LYS A C 1
ATOM 6758 O O . LYS A 1 855 ? -42.753 -4.615 27.854 1.00 93.81 855 LYS A O 1
ATOM 6763 N N . ALA A 1 856 ? -43.975 -4.264 29.708 1.00 92.12 856 ALA A N 1
ATOM 6764 C CA . ALA A 1 856 ? -42.889 -4.520 30.658 1.00 92.12 856 ALA A CA 1
ATOM 6765 C C . ALA A 1 856 ? -42.302 -5.944 30.551 1.00 92.12 856 ALA A C 1
ATOM 6767 O O . ALA A 1 856 ? -41.085 -6.112 30.615 1.00 92.12 856 ALA A O 1
ATOM 6768 N N . ASP A 1 857 ? -43.134 -6.965 30.322 1.00 90.94 857 ASP A N 1
ATOM 6769 C CA . ASP A 1 857 ? -42.674 -8.361 30.282 1.00 90.94 857 ASP A CA 1
ATOM 6770 C C . ASP A 1 857 ? -41.740 -8.649 29.103 1.00 90.94 857 ASP A C 1
ATOM 6772 O O . ASP A 1 857 ? -40.707 -9.298 29.270 1.00 90.94 857 ASP A O 1
ATOM 6776 N N . THR A 1 858 ? -42.067 -8.129 27.916 1.00 93.19 858 THR A N 1
ATOM 6777 C CA . THR A 1 858 ? -41.211 -8.264 26.729 1.00 93.19 858 THR A CA 1
ATOM 6778 C C . THR A 1 858 ? -39.923 -7.465 26.884 1.00 93.19 858 THR A C 1
ATOM 6780 O O . THR A 1 858 ? -38.857 -7.958 26.527 1.00 93.19 858 THR A O 1
ATOM 6783 N N . ALA A 1 859 ? -40.000 -6.265 27.474 1.00 94.44 859 ALA A N 1
ATOM 6784 C CA . ALA A 1 859 ? -38.822 -5.449 27.757 1.00 94.44 859 ALA A CA 1
ATOM 6785 C C . ALA A 1 859 ? -37.849 -6.169 28.702 1.00 94.44 859 ALA A C 1
ATOM 6787 O O . ALA A 1 859 ? -36.646 -6.182 28.453 1.00 94.44 859 ALA A O 1
ATOM 6788 N N . ARG A 1 860 ? -38.365 -6.845 29.738 1.00 92.50 860 ARG A N 1
ATOM 6789 C CA . ARG A 1 860 ? -37.555 -7.656 30.656 1.00 92.50 860 ARG A CA 1
ATOM 6790 C C . ARG A 1 860 ? -36.771 -8.745 29.925 1.00 92.50 860 ARG A C 1
ATOM 6792 O O . ARG A 1 860 ? -35.582 -8.895 30.189 1.00 92.50 860 ARG A O 1
ATOM 6799 N N . VAL A 1 861 ? -37.417 -9.485 29.021 1.00 94.12 861 VAL A N 1
ATOM 6800 C CA . VAL A 1 861 ? -36.744 -10.536 28.238 1.00 94.12 861 VAL A CA 1
ATOM 6801 C C . VAL A 1 861 ? -35.633 -9.930 27.384 1.00 94.12 861 VAL A C 1
ATOM 6803 O O . VAL A 1 861 ? -34.516 -10.435 27.414 1.00 94.12 861 VAL A O 1
ATOM 6806 N N . PHE A 1 862 ? -35.896 -8.813 26.700 1.00 95.12 862 PHE A N 1
ATOM 6807 C CA . PHE A 1 862 ? -34.884 -8.151 25.873 1.00 95.12 862 PHE A CA 1
ATOM 6808 C C . PHE A 1 862 ? -33.695 -7.607 26.671 1.00 95.12 862 PHE A C 1
ATOM 6810 O O . PHE A 1 862 ? -32.553 -7.736 26.232 1.00 95.12 862 PHE A O 1
ATOM 6817 N N . PHE A 1 863 ? -33.917 -7.047 27.863 1.00 95.00 863 PHE A N 1
ATOM 6818 C CA . PHE A 1 863 ? -32.802 -6.624 28.710 1.00 95.00 863 PHE A CA 1
ATOM 6819 C C . PHE A 1 863 ? -31.989 -7.810 29.235 1.00 95.00 863 PHE A C 1
ATOM 6821 O O . PHE A 1 863 ? -30.767 -7.721 29.304 1.00 95.00 863 PHE A O 1
ATOM 6828 N N . GLN A 1 864 ? -32.635 -8.933 29.565 1.00 92.38 864 GLN A N 1
ATOM 6829 C CA . GLN A 1 864 ? -31.937 -10.150 29.985 1.00 92.38 864 GLN A CA 1
ATOM 6830 C C . GLN A 1 864 ? -31.106 -10.759 28.851 1.00 92.38 864 GLN A C 1
ATOM 6832 O O . GLN A 1 864 ? -29.958 -11.134 29.085 1.00 92.38 864 GLN A O 1
ATOM 6837 N N . THR A 1 865 ? -31.639 -10.819 27.625 1.00 92.62 865 THR A N 1
ATOM 6838 C CA . THR A 1 865 ? -30.877 -11.304 26.464 1.00 92.62 865 THR A CA 1
ATOM 6839 C C . THR A 1 865 ? -29.715 -10.370 26.144 1.00 92.62 865 THR A C 1
ATOM 6841 O O . THR A 1 865 ? -28.592 -10.841 25.978 1.00 92.62 865 THR A O 1
ATOM 6844 N N . SER A 1 866 ? -29.942 -9.053 26.152 1.00 92.50 866 SER A N 1
ATOM 6845 C CA . SER A 1 866 ? -28.883 -8.052 25.964 1.00 92.50 866 SER A CA 1
ATOM 6846 C C . SER A 1 866 ? -27.776 -8.195 27.013 1.00 92.50 866 SER A C 1
ATOM 6848 O O . SER A 1 866 ? -26.607 -8.296 26.658 1.00 92.50 866 SER A O 1
ATOM 6850 N N . ALA A 1 867 ? -28.141 -8.323 28.291 1.00 90.38 867 ALA A N 1
ATOM 6851 C CA . ALA A 1 867 ? -27.200 -8.527 29.390 1.00 90.38 867 ALA A CA 1
ATOM 6852 C C . ALA A 1 867 ? -26.406 -9.842 29.285 1.00 90.38 867 ALA A C 1
ATOM 6854 O O . ALA A 1 867 ? -25.277 -9.907 29.761 1.00 90.38 867 ALA A O 1
ATOM 6855 N N . SER A 1 868 ? -26.987 -10.893 28.693 1.00 88.44 868 SER A N 1
ATOM 6856 C CA . SER A 1 868 ? -26.287 -12.167 28.468 1.00 88.44 868 SER A CA 1
ATOM 6857 C C . SER A 1 868 ? -25.309 -12.119 27.293 1.00 88.44 868 SER A C 1
ATOM 6859 O O . SER A 1 868 ? -24.273 -12.771 27.339 1.00 88.44 868 SER A O 1
ATOM 6861 N N . LEU A 1 869 ? -25.626 -11.339 26.254 1.00 86.12 869 LEU A N 1
ATOM 6862 C CA . LEU A 1 869 ? -24.777 -11.170 25.074 1.00 86.12 869 LEU A CA 1
ATOM 6863 C C . LEU A 1 869 ? -23.651 -10.157 25.333 1.00 86.12 869 LEU A C 1
ATOM 6865 O O . LEU A 1 869 ? -22.517 -10.356 24.905 1.00 86.12 869 LEU A O 1
ATOM 6869 N N . GLY A 1 870 ? -23.958 -9.078 26.057 1.00 82.38 870 GLY A N 1
ATOM 6870 C CA . GLY A 1 870 ? -23.044 -7.983 26.362 1.00 82.38 870 GLY A CA 1
ATOM 6871 C C . GLY A 1 870 ? -22.797 -7.818 27.858 1.00 82.38 870 GLY A C 1
ATOM 6872 O O . GLY A 1 870 ? -23.243 -6.836 28.440 1.00 82.38 870 GLY A O 1
ATOM 6873 N N . GLU A 1 871 ? -22.023 -8.719 28.473 1.00 81.56 871 GLU A N 1
ATOM 6874 C CA . GLU A 1 871 ? -21.675 -8.628 29.910 1.00 81.56 871 GLU A CA 1
ATOM 6875 C C . GLU A 1 871 ? -20.872 -7.363 30.283 1.00 81.56 871 GLU A C 1
ATOM 6877 O O . GLU A 1 871 ? -20.764 -7.010 31.454 1.00 81.56 871 GLU A O 1
ATOM 6882 N N . HIS A 1 872 ? -20.278 -6.692 29.294 1.00 79.12 872 HIS A N 1
ATOM 6883 C CA . HIS A 1 872 ? -19.474 -5.478 29.455 1.00 79.12 872 HIS A CA 1
ATOM 6884 C C . HIS A 1 872 ? -20.291 -4.182 29.330 1.00 79.12 872 HIS A C 1
ATOM 6886 O O . HIS A 1 872 ? -19.767 -3.100 29.600 1.00 79.12 872 HIS A O 1
ATOM 6892 N N . LEU A 1 873 ? -21.553 -4.273 28.901 1.00 85.56 873 LEU A N 1
ATOM 6893 C CA . LEU A 1 873 ? -22.450 -3.131 28.741 1.00 85.56 873 LEU A CA 1
ATOM 6894 C C . LEU A 1 873 ? -23.169 -2.865 30.064 1.00 85.56 873 LEU A C 1
ATOM 6896 O O . LEU A 1 873 ? -23.789 -3.759 30.643 1.00 85.56 873 LEU A O 1
ATOM 6900 N N . PHE A 1 874 ? -23.112 -1.631 30.564 1.00 88.81 874 PHE A N 1
ATOM 6901 C CA . PHE A 1 874 ? -23.771 -1.278 31.828 1.00 88.81 874 PHE A CA 1
ATOM 6902 C C . PHE A 1 874 ? -25.252 -0.919 31.623 1.00 88.81 874 PHE A C 1
ATOM 6904 O O . PHE A 1 874 ? -26.061 -1.077 32.540 1.00 88.81 874 PHE A O 1
ATOM 6911 N N . GLU A 1 875 ? -25.608 -0.464 30.422 1.00 90.31 875 GLU A N 1
ATOM 6912 C CA . GLU A 1 875 ? -26.925 0.010 30.005 1.00 90.31 875 GLU A CA 1
ATOM 6913 C C . GLU A 1 875 ? -28.025 -1.048 30.193 1.00 90.31 875 GLU A C 1
ATOM 6915 O O . GLU A 1 875 ? -29.000 -0.748 30.889 1.00 90.31 875 GLU A O 1
ATOM 6920 N N . PRO A 1 876 ? -27.902 -2.292 29.677 1.00 92.88 876 PRO A N 1
ATOM 6921 C CA . PRO A 1 876 ? -28.942 -3.307 29.856 1.00 92.88 876 PRO A CA 1
ATOM 6922 C C . PRO A 1 876 ? -29.111 -3.718 31.318 1.00 92.88 876 PRO A C 1
ATOM 6924 O O . PRO A 1 876 ? -30.231 -3.966 31.766 1.00 92.88 876 PRO A O 1
ATOM 6927 N N . HIS A 1 877 ? -28.025 -3.740 32.096 1.00 92.88 877 HIS A N 1
ATOM 6928 C CA . HIS A 1 877 ? -28.094 -4.024 33.525 1.00 92.88 877 HIS A CA 1
ATOM 6929 C C . HIS A 1 877 ? -28.814 -2.906 34.290 1.00 92.88 877 HIS A C 1
ATOM 6931 O O . HIS A 1 877 ? -29.706 -3.184 35.092 1.00 92.88 877 HIS A O 1
ATOM 6937 N N . TYR A 1 878 ? -28.483 -1.643 34.025 1.00 93.38 878 TYR A N 1
ATOM 6938 C CA . TYR A 1 878 ? -29.176 -0.517 34.645 1.00 93.38 878 TYR A CA 1
ATOM 6939 C C . TYR A 1 878 ? -30.659 -0.465 34.249 1.00 93.38 878 TYR A C 1
ATOM 6941 O O . TYR A 1 878 ? -31.523 -0.365 35.122 1.00 93.38 878 TYR A O 1
ATOM 6949 N N . ASN A 1 879 ? -30.968 -0.615 32.958 1.00 94.38 879 ASN A N 1
ATOM 6950 C CA . ASN A 1 879 ? -32.340 -0.594 32.454 1.00 94.38 879 ASN A CA 1
ATOM 6951 C C . ASN A 1 879 ? -33.179 -1.740 33.032 1.00 94.38 879 ASN A C 1
ATOM 6953 O O . ASN A 1 879 ? -34.326 -1.525 33.432 1.00 94.38 879 ASN A O 1
ATOM 6957 N N . TYR A 1 880 ? -32.603 -2.941 33.156 1.00 94.25 880 TYR A N 1
ATOM 6958 C CA . TYR A 1 880 ? -33.272 -4.053 33.824 1.00 94.25 880 TYR A CA 1
ATOM 6959 C C . TYR A 1 880 ? -33.497 -3.777 35.315 1.00 94.25 880 TYR A C 1
ATOM 6961 O O . TYR A 1 880 ? -34.591 -4.031 35.815 1.00 94.25 880 TYR A O 1
ATOM 6969 N N . ALA A 1 881 ? -32.507 -3.218 36.017 1.00 93.69 881 ALA A N 1
ATOM 6970 C CA . ALA A 1 881 ? -32.644 -2.887 37.432 1.00 93.69 881 ALA A CA 1
ATOM 6971 C C . ALA A 1 881 ? -33.738 -1.832 37.674 1.00 93.69 881 ALA A C 1
ATOM 6973 O O . ALA A 1 881 ? -34.567 -2.013 38.568 1.00 93.69 881 ALA A O 1
ATOM 6974 N N . SER A 1 882 ? -33.801 -0.788 36.839 1.00 93.50 882 SER A N 1
ATOM 6975 C CA . SER A 1 882 ? -34.852 0.237 36.903 1.00 93.50 882 SER A CA 1
ATOM 6976 C C . SER A 1 882 ? -36.240 -0.338 36.593 1.00 93.50 882 SER A C 1
ATOM 6978 O O . SER A 1 882 ? -37.224 0.008 37.246 1.00 93.50 882 SER A O 1
ATOM 6980 N N . LEU A 1 883 ? -36.345 -1.254 35.623 1.00 93.19 883 LEU A N 1
ATOM 6981 C CA . LEU A 1 883 ? -37.607 -1.932 35.326 1.00 93.19 883 LEU A CA 1
ATOM 6982 C C . LEU A 1 883 ? -38.049 -2.839 36.487 1.00 93.19 883 LEU A C 1
ATOM 6984 O O . LEU A 1 883 ? -39.220 -2.824 36.857 1.00 93.19 883 LEU A O 1
ATOM 6988 N N . ALA A 1 884 ? -37.129 -3.610 37.071 1.00 92.69 884 ALA A N 1
ATOM 6989 C CA . ALA A 1 884 ? -37.411 -4.508 38.189 1.00 92.69 884 ALA A CA 1
ATOM 6990 C C . ALA A 1 884 ? -37.847 -3.746 39.451 1.00 92.69 884 ALA A C 1
ATOM 6992 O O . ALA A 1 884 ? -38.807 -4.153 40.103 1.00 92.69 884 ALA A O 1
ATOM 6993 N N . GLU A 1 885 ? -37.214 -2.603 39.735 1.00 92.31 885 GLU A N 1
ATOM 6994 C CA . GLU A 1 885 ? -37.626 -1.691 40.806 1.00 92.31 885 GLU A CA 1
ATOM 6995 C C . GLU A 1 885 ? -39.077 -1.224 40.605 1.00 92.31 885 GLU A C 1
ATOM 6997 O O . GLU A 1 885 ? -39.899 -1.359 41.510 1.00 92.31 885 GLU A O 1
ATOM 7002 N N . LYS A 1 886 ? -39.428 -0.765 39.393 1.00 89.88 886 LYS A N 1
ATOM 7003 C CA . LYS A 1 886 ? -40.801 -0.339 39.057 1.00 89.88 886 LYS A CA 1
ATOM 7004 C C . LYS A 1 886 ? -41.833 -1.462 39.182 1.00 89.88 886 LYS A C 1
ATOM 7006 O O . LYS A 1 886 ? -42.991 -1.185 39.477 1.00 89.88 886 LYS A O 1
ATOM 7011 N N . MET A 1 887 ? -41.425 -2.711 38.959 1.00 89.69 887 MET A N 1
ATOM 7012 C CA . MET A 1 887 ? -42.273 -3.900 39.115 1.00 89.69 887 MET A CA 1
ATOM 7013 C C . MET A 1 887 ? -42.342 -4.411 40.567 1.00 89.69 887 MET A C 1
ATOM 7015 O O . MET A 1 887 ? -43.123 -5.317 40.848 1.00 89.69 887 MET A O 1
ATOM 7019 N N . GLY A 1 888 ? -41.546 -3.850 41.486 1.00 87.44 888 GLY A N 1
ATOM 7020 C CA . GLY A 1 888 ? -41.484 -4.247 42.896 1.00 87.44 888 GLY A CA 1
ATOM 7021 C C . GLY A 1 888 ? -40.553 -5.428 43.205 1.00 87.44 888 GLY A C 1
ATOM 7022 O O . GLY A 1 888 ? -40.486 -5.860 44.354 1.00 87.44 888 GLY A O 1
ATOM 7023 N N . ASP A 1 889 ? -39.806 -5.944 42.224 1.00 91.62 889 ASP A N 1
ATOM 7024 C CA . ASP A 1 889 ? -38.810 -7.003 42.436 1.00 91.62 889 ASP A CA 1
ATOM 7025 C C . ASP A 1 889 ? -37.463 -6.393 42.856 1.00 91.62 889 ASP A C 1
ATOM 7027 O O . ASP A 1 889 ? -36.527 -6.218 42.068 1.00 91.62 889 ASP A O 1
ATOM 7031 N N . LEU A 1 890 ? -37.385 -6.026 44.137 1.00 91.31 890 LEU A N 1
ATOM 7032 C CA . LEU A 1 890 ? -36.230 -5.330 44.707 1.00 91.31 890 LEU A CA 1
ATOM 7033 C C . LEU A 1 890 ? -34.964 -6.201 44.718 1.00 91.31 890 LEU A C 1
ATOM 7035 O O . LEU A 1 890 ? -33.855 -5.686 44.557 1.00 91.31 890 LEU A O 1
ATOM 7039 N N . GLN A 1 891 ? -35.102 -7.520 44.893 1.00 90.12 891 GLN A N 1
ATOM 7040 C CA . GLN A 1 891 ? -33.956 -8.423 45.016 1.00 90.12 891 GLN A CA 1
ATOM 7041 C C . GLN A 1 891 ? -33.214 -8.580 43.686 1.00 90.12 891 GLN A C 1
ATOM 7043 O O . GLN A 1 891 ? -31.986 -8.449 43.657 1.00 90.12 891 GLN A O 1
ATOM 7048 N N . SER A 1 892 ? -33.932 -8.828 42.584 1.00 90.31 892 SER A N 1
ATOM 7049 C CA . SER A 1 892 ? -33.295 -8.907 41.265 1.00 90.31 892 SER A CA 1
ATOM 7050 C C . SER A 1 892 ? -32.727 -7.551 40.838 1.00 90.31 892 SER A C 1
ATOM 7052 O O . SER A 1 892 ? -31.594 -7.499 40.346 1.00 90.31 892 SER A O 1
ATOM 7054 N N . SER A 1 893 ? -33.446 -6.458 41.133 1.00 93.06 893 SER A N 1
ATOM 7055 C CA . SER A 1 893 ? -32.986 -5.088 40.886 1.00 93.06 893 SER A CA 1
ATOM 7056 C C . SER A 1 893 ? -31.634 -4.816 41.552 1.00 93.06 893 SER A C 1
ATOM 7058 O O . SER A 1 893 ? -30.690 -4.397 40.884 1.00 93.06 893 SER A O 1
ATOM 7060 N N . PHE A 1 894 ? -31.475 -5.162 42.833 1.00 93.25 894 PHE A N 1
ATOM 7061 C CA . PHE A 1 894 ? -30.222 -4.945 43.559 1.00 93.25 894 PHE A CA 1
ATOM 7062 C C . PHE A 1 894 ? -29.046 -5.751 43.002 1.00 93.25 894 PHE A C 1
ATOM 7064 O O . PHE A 1 894 ? -27.941 -5.221 42.853 1.00 93.25 894 PHE A O 1
ATOM 7071 N N . VAL A 1 895 ? -29.263 -7.029 42.668 1.00 93.06 895 VAL A N 1
ATOM 7072 C CA . VAL A 1 895 ? -28.212 -7.892 42.101 1.00 93.06 895 VAL A CA 1
ATOM 7073 C C . VAL A 1 895 ? -27.707 -7.326 40.777 1.00 93.06 895 VAL A C 1
ATOM 7075 O O . VAL A 1 895 ? -26.498 -7.270 40.546 1.00 93.06 895 VAL A O 1
ATOM 7078 N N . VAL A 1 896 ? -28.620 -6.887 39.913 1.00 92.38 896 VAL A N 1
ATOM 7079 C CA . VAL A 1 896 ? -28.269 -6.377 38.587 1.00 92.38 896 VAL A CA 1
ATOM 7080 C C . VAL A 1 896 ? -27.673 -4.969 38.683 1.00 92.38 896 VAL A C 1
ATOM 7082 O O . VAL A 1 896 ? -26.661 -4.701 38.040 1.00 92.38 896 VAL A O 1
ATOM 7085 N N . ALA A 1 897 ? -28.206 -4.096 39.542 1.00 92.56 897 ALA A N 1
ATOM 7086 C CA . ALA A 1 897 ? -27.635 -2.772 39.795 1.00 92.56 897 ALA A CA 1
ATOM 7087 C C . ALA A 1 897 ? -26.200 -2.865 40.342 1.00 92.56 897 ALA A C 1
ATOM 7089 O O . ALA A 1 897 ? -25.326 -2.090 39.949 1.00 92.56 897 ALA A O 1
ATOM 7090 N N . LYS A 1 898 ? -25.916 -3.864 41.190 1.00 92.06 898 LYS A N 1
ATOM 7091 C CA . LYS A 1 898 ? -24.558 -4.143 41.672 1.00 92.06 898 LYS A CA 1
ATOM 7092 C C . LYS A 1 898 ? -23.622 -4.554 40.531 1.00 92.06 898 LYS A C 1
ATOM 7094 O O . LYS A 1 898 ? -22.488 -4.085 40.509 1.00 92.06 898 LYS A O 1
ATOM 7099 N N . LYS A 1 899 ? -24.086 -5.371 39.575 1.00 89.44 899 LYS A N 1
ATOM 7100 C CA . LYS A 1 899 ? -23.319 -5.704 38.358 1.00 89.44 899 LYS A CA 1
ATOM 7101 C C . LYS A 1 899 ? -23.060 -4.464 37.498 1.00 89.44 899 LYS A C 1
ATOM 7103 O O . LYS A 1 899 ? -21.916 -4.215 37.138 1.00 89.44 899 LYS A O 1
ATOM 7108 N N . ALA A 1 900 ? -24.077 -3.632 37.260 1.00 89.50 900 ALA A N 1
ATOM 7109 C CA . ALA A 1 900 ? -23.919 -2.374 36.525 1.00 89.50 900 ALA A CA 1
ATOM 7110 C C . ALA A 1 900 ? -22.869 -1.454 37.178 1.00 89.50 900 ALA A C 1
ATOM 7112 O O . ALA A 1 900 ? -22.035 -0.874 36.490 1.00 89.50 900 ALA A O 1
ATOM 7113 N N . SER A 1 901 ? -22.853 -1.372 38.515 1.00 89.12 901 SER A N 1
ATOM 7114 C CA . SER A 1 901 ? -21.847 -0.605 39.261 1.00 89.12 901 SER A CA 1
ATOM 7115 C C . SER A 1 901 ? -20.443 -1.220 39.232 1.00 89.12 901 SER A C 1
ATOM 7117 O O . SER A 1 901 ? -19.482 -0.491 39.467 1.00 89.12 901 SER A O 1
ATOM 7119 N N . GLN A 1 902 ? -20.302 -2.531 39.011 1.00 85.81 902 GLN A N 1
ATOM 7120 C CA . GLN A 1 902 ? -18.992 -3.167 38.823 1.00 85.81 902 GLN A CA 1
ATOM 7121 C C . GLN A 1 902 ? -18.413 -2.836 37.447 1.00 85.81 902 GLN A C 1
ATOM 7123 O O . GLN A 1 902 ? -17.211 -2.615 37.343 1.00 85.81 902 GLN A O 1
ATOM 7128 N N . ILE A 1 903 ? -19.271 -2.783 36.425 1.00 82.19 903 ILE A N 1
ATOM 7129 C CA . ILE A 1 903 ? -18.894 -2.460 35.045 1.00 82.19 903 ILE A CA 1
ATOM 7130 C C . ILE A 1 903 ? -18.560 -0.973 34.922 1.00 82.19 903 ILE A C 1
ATOM 7132 O O . ILE A 1 903 ? -17.463 -0.625 34.499 1.00 82.19 903 ILE A O 1
ATOM 7136 N N . TYR A 1 904 ? -19.474 -0.098 35.359 1.00 84.00 904 TYR A N 1
ATOM 7137 C CA . TYR A 1 904 ? -19.278 1.348 35.317 1.00 84.00 904 TYR A CA 1
ATOM 7138 C C . TYR A 1 904 ? -19.461 1.984 36.710 1.00 84.00 904 TYR A C 1
ATOM 7140 O O . TYR A 1 904 ? -20.546 2.460 37.064 1.00 84.00 904 TYR A O 1
ATOM 7148 N N . PRO A 1 905 ? -18.384 2.053 37.522 1.00 82.81 905 PRO A N 1
ATOM 7149 C CA . PRO A 1 905 ? -18.445 2.547 38.901 1.00 82.81 905 PRO A CA 1
ATOM 7150 C C . PRO A 1 905 ? -18.761 4.037 39.049 1.00 82.81 905 PRO A C 1
ATOM 7152 O O . PRO A 1 905 ? -18.965 4.509 40.167 1.00 82.81 905 PRO A O 1
ATOM 7155 N N . ARG A 1 906 ? -18.741 4.821 37.966 1.00 80.44 906 ARG A N 1
ATOM 7156 C CA . ARG A 1 906 ? -18.981 6.275 38.001 1.00 80.44 906 ARG A CA 1
ATOM 7157 C C . ARG A 1 906 ? -20.402 6.688 37.661 1.00 80.44 906 ARG A C 1
ATOM 7159 O O . ARG A 1 906 ? -20.734 7.848 37.885 1.00 80.44 906 ARG A O 1
ATOM 7166 N N . HIS A 1 907 ? -21.228 5.775 37.172 1.00 86.38 907 HIS A N 1
ATOM 7167 C CA . HIS A 1 907 ? -22.602 6.092 36.821 1.00 86.38 907 HIS A CA 1
ATOM 7168 C C . HIS A 1 907 ? -23.381 6.616 38.038 1.00 86.38 907 HIS A C 1
ATOM 7170 O O . HIS A 1 907 ? -23.398 5.976 39.091 1.00 86.38 907 HIS A O 1
ATOM 7176 N N . ALA A 1 908 ? -23.972 7.806 37.912 1.00 88.31 908 ALA A N 1
ATOM 7177 C CA . ALA A 1 908 ? -24.692 8.457 39.005 1.00 88.31 908 ALA A CA 1
ATOM 7178 C C . ALA A 1 908 ? -26.000 7.716 39.307 1.00 88.31 908 ALA A C 1
ATOM 7180 O O . ALA A 1 908 ? -26.220 7.296 40.441 1.00 88.31 908 ALA A O 1
ATOM 7181 N N . ASP A 1 909 ? -26.791 7.423 38.274 1.00 90.75 909 ASP A N 1
ATOM 7182 C CA . ASP A 1 909 ? -28.132 6.871 38.469 1.00 90.75 909 ASP A CA 1
ATOM 7183 C C . ASP A 1 909 ? -28.115 5.444 39.037 1.00 90.75 909 ASP A C 1
ATOM 7185 O O . ASP A 1 909 ? -29.027 5.057 39.761 1.00 90.75 909 ASP A O 1
ATOM 7189 N N . THR A 1 910 ? -27.071 4.645 38.773 1.00 90.94 910 THR A N 1
ATOM 7190 C CA . THR A 1 910 ? -26.932 3.319 39.413 1.00 90.94 910 THR A CA 1
ATOM 7191 C C . THR A 1 910 ? -26.554 3.447 40.881 1.00 90.94 910 THR A C 1
ATOM 7193 O O . THR A 1 910 ? -26.993 2.623 41.679 1.00 90.94 910 THR A O 1
ATOM 7196 N N . LYS A 1 911 ? -25.751 4.451 41.262 1.00 91.12 911 LYS A N 1
ATOM 7197 C CA . LYS A 1 911 ? -25.435 4.716 42.672 1.00 91.12 911 LYS A CA 1
ATOM 7198 C C . LYS A 1 911 ? -26.668 5.183 43.418 1.00 91.12 911 LYS A C 1
ATOM 7200 O O . LYS A 1 911 ? -26.912 4.688 44.515 1.00 91.12 911 LYS A O 1
ATOM 7205 N N . ASP A 1 912 ? -27.438 6.081 42.820 1.00 93.00 912 ASP A N 1
ATOM 7206 C CA . ASP A 1 912 ? -28.675 6.584 43.407 1.00 93.00 912 ASP A CA 1
ATOM 7207 C C . ASP A 1 912 ? -29.695 5.452 43.559 1.00 93.00 912 ASP A C 1
ATOM 7209 O O . ASP A 1 912 ? -30.239 5.265 44.649 1.00 93.00 912 ASP A O 1
ATOM 7213 N N . LEU A 1 913 ? -29.855 4.615 42.527 1.00 92.44 913 LEU A N 1
ATOM 7214 C CA . LEU A 1 913 ? -30.689 3.413 42.578 1.00 92.44 913 LEU A CA 1
ATOM 7215 C C . LEU A 1 913 ? -30.218 2.436 43.666 1.00 92.44 913 LEU A C 1
ATOM 7217 O O . LEU A 1 913 ? -31.016 1.971 44.476 1.00 92.44 913 LEU A O 1
ATOM 7221 N N . LEU A 1 914 ? -28.914 2.150 43.754 1.00 92.69 914 LEU A N 1
ATOM 7222 C CA . LEU A 1 914 ? -28.367 1.282 44.802 1.00 92.69 914 LEU A CA 1
ATOM 7223 C C . LEU A 1 914 ? -28.597 1.858 46.203 1.00 92.69 914 LEU A C 1
ATOM 7225 O O . LEU A 1 914 ? -28.948 1.108 47.110 1.00 92.69 914 LEU A O 1
ATOM 7229 N N . GLN A 1 915 ? -28.437 3.169 46.392 1.00 92.50 915 GLN A N 1
ATOM 7230 C CA . GLN A 1 915 ? -28.719 3.826 47.669 1.00 92.50 915 GLN A CA 1
ATOM 7231 C C . GLN A 1 915 ? -30.207 3.760 48.030 1.00 92.50 915 GLN A C 1
ATOM 7233 O O . GLN A 1 915 ? -30.536 3.537 49.195 1.00 92.50 915 GLN A O 1
ATOM 7238 N N . GLN A 1 916 ? -31.106 3.941 47.059 1.00 91.19 916 GLN A N 1
ATOM 7239 C CA . GLN A 1 916 ? -32.551 3.806 47.256 1.00 91.19 916 GLN A CA 1
ATOM 7240 C C . GLN A 1 916 ? -32.924 2.375 47.655 1.00 91.19 916 GLN A C 1
ATOM 7242 O O . GLN A 1 916 ? -33.581 2.180 48.677 1.00 91.19 916 GLN A O 1
ATOM 7247 N N . LEU A 1 917 ? -32.420 1.372 46.934 1.00 92.00 917 LEU A N 1
ATOM 7248 C CA . LEU A 1 917 ? -32.638 -0.042 47.250 1.00 92.00 917 LEU A CA 1
ATOM 7249 C C . LEU A 1 917 ? -32.067 -0.421 48.625 1.00 92.00 917 LEU A C 1
ATOM 7251 O O . LEU A 1 917 ? -32.728 -1.112 49.394 1.00 92.00 917 LEU A O 1
ATOM 7255 N N . MET A 1 918 ? -30.876 0.075 48.983 1.00 91.44 918 MET A N 1
ATOM 7256 C CA . MET A 1 918 ? -30.292 -0.145 50.314 1.00 91.44 918 MET A CA 1
ATOM 7257 C C . MET A 1 918 ? -31.142 0.469 51.431 1.00 91.44 918 MET A C 1
ATOM 7259 O O . MET A 1 918 ? -31.301 -0.151 52.479 1.00 91.44 918 MET A O 1
ATOM 7263 N N . LYS A 1 919 ? -31.713 1.662 51.216 1.00 91.25 919 LYS A N 1
ATOM 7264 C CA . LYS A 1 919 ? -32.652 2.275 52.169 1.00 91.25 919 LYS A CA 1
ATOM 7265 C C . LYS A 1 919 ? -33.926 1.444 52.311 1.00 91.25 919 LYS A C 1
ATOM 7267 O O . LYS A 1 919 ? -34.369 1.233 53.435 1.00 91.25 919 LYS A O 1
ATOM 7272 N N . LEU A 1 920 ? -34.476 0.943 51.203 1.00 87.75 920 LEU A N 1
ATOM 7273 C CA . LEU A 1 920 ? -35.665 0.087 51.210 1.00 87.75 920 LEU A CA 1
ATOM 7274 C C . LEU A 1 920 ? -35.415 -1.225 51.968 1.00 87.75 920 LEU A C 1
ATOM 7276 O O . LEU A 1 920 ? -36.225 -1.592 52.814 1.00 87.75 920 LEU A O 1
ATOM 7280 N N . PHE A 1 921 ? -34.268 -1.878 51.755 1.00 90.81 921 PHE A N 1
ATOM 7281 C CA . PHE A 1 921 ? -33.893 -3.086 52.502 1.00 90.81 921 PHE A CA 1
ATOM 7282 C C . PHE A 1 921 ? -33.589 -2.845 53.977 1.00 90.81 921 PHE A C 1
ATOM 7284 O O . PHE A 1 921 ? -33.707 -3.772 54.765 1.00 90.81 921 PHE A O 1
ATOM 7291 N N . ALA A 1 922 ? -33.182 -1.633 54.357 1.00 89.12 922 ALA A N 1
ATOM 7292 C CA . ALA A 1 922 ? -33.022 -1.271 55.762 1.00 89.12 922 ALA A CA 1
ATOM 7293 C C . ALA A 1 922 ? -34.362 -0.942 56.450 1.00 89.12 922 ALA A C 1
ATOM 7295 O O . ALA A 1 922 ? -34.417 -0.914 57.677 1.00 89.12 922 ALA A O 1
ATOM 7296 N N . SER A 1 923 ? -35.413 -0.642 55.675 1.00 79.38 923 SER A N 1
ATOM 7297 C CA . SER A 1 923 ? -36.755 -0.301 56.175 1.00 79.38 923 SER A CA 1
ATOM 7298 C C . SER A 1 923 ? -37.746 -1.471 56.209 1.00 79.38 923 SER A C 1
ATOM 7300 O O . SER A 1 923 ? -38.774 -1.358 56.876 1.00 79.38 923 SER A O 1
ATOM 7302 N N . LEU A 1 924 ? -37.450 -2.549 55.474 1.00 66.50 924 LEU A N 1
ATOM 7303 C CA . LEU A 1 924 ? -38.148 -3.842 55.489 1.00 66.50 924 LEU A CA 1
ATOM 7304 C C . LEU A 1 924 ? -37.587 -4.723 56.607 1.00 66.50 924 LEU A C 1
ATOM 7306 O O . LEU A 1 924 ? -38.396 -5.452 57.223 1.00 66.50 924 LEU A O 1
#